Protein 2MQA (pdb70)

InterPro domains:
  IPR021001 Spidroin, C-terminal [PF11260] (257-340)
  IPR021915 Tubuliform egg casing silk strands structural domain [PF12042] (19-161)
  IPR038542 Spidroin, C-terminal domain superfamily [G3DSA:1.10.10.1350] (250-356)
  IPR043070 Spidroin, repetitive domain [G3DSA:1.10.274.60] (32-163)

Radius of gyration: 13.38 Å; Cα contacts (8 Å, |Δi|>4): 139; chains: 1; bounding box: 28×38×30 Å

Structure (mmCIF, N/CA/C/O backbone):
data_2MQA
#
_entry.id   2MQA
#
_cell.length_a   1.000
_cell.length_b   1.000
_cell.length_c   1.000
_cell.angle_alpha   90.00
_cell.angle_beta   90.00
_cell.angle_gamma   90.00
#
_symmetry.space_group_name_H-M   'P 1'
#
loop_
_atom_site.group_PDB
_atom_site.id
_atom_site.type_symbol
_atom_site.label_atom_id
_atom_site.label_alt_id
_atom_site.label_comp_id
_atom_site.label_asym_id
_atom_site.label_entity_id
_atom_site.label_seq_id
_atom_site.pdbx_PDB_ins_code
_atom_site.Cartn_x
_atom_site.Cartn_y
_atom_site.Cartn_z
_atom_site.occupancy
_atom_site.B_iso_or_equiv
_atom_site.auth_seq_id
_atom_site.auth_comp_id
_atom_site.auth_asym_id
_atom_site.auth_atom_id
_atom_site.pdbx_PDB_model_num
ATOM 1 N N . GLY A 1 17 ? -16.554 -0.995 -2.233 1.00 35.20 17 GLY A N 1
ATOM 2 C CA . GLY A 1 17 ? -15.306 -1.163 -1.510 1.00 13.03 17 GLY A CA 1
ATOM 3 C C . GLY A 1 17 ? -14.733 0.155 -1.030 1.00 21.11 17 GLY A C 1
ATOM 4 O O . GLY A 1 17 ? -13.968 0.192 -0.067 1.00 24.20 17 GLY A O 1
ATOM 8 N N . ASN A 1 18 ? -15.101 1.239 -1.703 1.00 73.25 18 ASN A N 1
ATOM 9 C CA . ASN A 1 18 ? -14.615 2.566 -1.340 1.00 53.10 18 ASN A CA 1
ATOM 10 C C . ASN A 1 18 ? -15.069 2.945 0.066 1.00 51.42 18 ASN A C 1
ATOM 11 O O . ASN A 1 18 ? -14.352 3.626 0.798 1.00 44.13 18 ASN A O 1
ATOM 22 N N . ALA A 1 19 ? -16.266 2.500 0.437 1.00 42.03 19 ALA A N 1
ATOM 23 C CA . ALA A 1 19 ? -16.813 2.790 1.756 1.00 55.50 19 ALA A CA 1
ATOM 24 C C . ALA A 1 19 ? -15.933 2.206 2.856 1.00 51.53 19 ALA A C 1
ATOM 25 O O . ALA A 1 19 ? -15.734 2.828 3.900 1.00 62.03 19 ALA A O 1
ATOM 32 N N . PHE A 1 20 ? -15.411 1.008 2.617 1.00 15.15 20 PHE A N 1
ATOM 33 C CA . PHE A 1 20 ? -14.555 0.339 3.589 1.00 54.12 20 PHE A CA 1
ATOM 34 C C . PHE A 1 20 ? -13.330 1.191 3.911 1.00 74.00 20 PHE A C 1
ATOM 35 O O . PHE A 1 20 ? -13.032 1.452 5.076 1.00 11.20 20 PHE A O 1
ATOM 52 N N . ALA A 1 21 ? -12.624 1.620 2.870 1.00 52.11 21 ALA A N 1
ATOM 53 C CA . ALA A 1 21 ? -11.433 2.444 3.041 1.00 33.43 21 ALA A CA 1
ATOM 54 C C . ALA A 1 21 ? -11.799 3.846 3.511 1.00 13.31 21 ALA A C 1
ATOM 55 O O . ALA A 1 21 ? -11.063 4.465 4.279 1.00 41.21 21 ALA A O 1
ATOM 62 N N . GLN A 1 22 ? -12.940 4.344 3.044 1.00 41.01 22 GLN A N 1
ATOM 63 C CA . GLN A 1 22 ? -13.402 5.677 3.416 1.00 65.22 22 GLN A CA 1
ATOM 64 C C . GLN A 1 22 ? -13.739 5.740 4.902 1.00 40.00 22 GLN A C 1
ATOM 65 O O . GLN A 1 22 ? -13.428 6.721 5.577 1.00 10.34 22 GLN A O 1
ATOM 79 N N . SER A 1 23 ? -14.377 4.688 5.404 1.00 1.53 23 SER A N 1
ATOM 80 C CA . SER A 1 23 ? -14.760 4.626 6.810 1.00 20.11 23 SER A CA 1
ATOM 81 C C . SER A 1 23 ? -13.528 4.629 7.710 1.00 13.42 23 SER A C 1
ATOM 82 O O . SER A 1 23 ? -13.473 5.356 8.703 1.00 41.55 23 SER A O 1
ATOM 90 N N . LEU A 1 24 ? -12.542 3.812 7.356 1.00 70.55 24 LEU A N 1
ATOM 91 C CA . LEU A 1 24 ? -11.310 3.720 8.130 1.00 3.10 24 LEU A CA 1
ATOM 92 C C . LEU A 1 24 ? -10.471 4.984 7.972 1.00 44.41 24 LEU A C 1
ATOM 93 O O . LEU A 1 24 ? -9.996 5.554 8.955 1.00 13.23 24 LEU A O 1
ATOM 109 N N . SER A 1 25 ? -10.294 5.419 6.728 1.00 2.31 25 SER A N 1
ATOM 110 C CA . SER A 1 25 ? -9.512 6.615 6.440 1.00 51.32 25 SER A CA 1
ATOM 111 C C . SER A 1 25 ? -10.138 7.844 7.092 1.00 13.12 25 SER A C 1
ATOM 112 O O . SER A 1 25 ? -9.436 8.726 7.584 1.00 42.45 25 SER A O 1
ATOM 120 N N . SER A 1 26 ? -11.467 7.894 7.091 1.00 71.11 26 SER A N 1
ATOM 121 C CA . SER A 1 26 ? -12.190 9.015 7.678 1.00 41.03 26 SER A CA 1
ATOM 122 C C . SER A 1 26 ? -11.778 9.227 9.131 1.00 30.21 26 SER A C 1
ATOM 123 O O . SER A 1 26 ? -11.602 10.358 9.580 1.00 54.01 26 SER A O 1
ATOM 131 N N . ASN A 1 27 ? -11.628 8.127 9.863 1.00 70.45 27 ASN A N 1
ATOM 132 C CA . ASN A 1 27 ? -11.237 8.189 11.266 1.00 52.25 27 ASN A CA 1
ATOM 133 C C . ASN A 1 27 ? -9.749 8.496 11.405 1.00 1.10 27 ASN A C 1
ATOM 134 O O . ASN A 1 27 ? -9.329 9.186 12.333 1.00 12.33 27 ASN A O 1
ATOM 145 N N . LEU A 1 28 ? -8.955 7.978 10.473 1.00 14.30 28 LEU A N 1
ATOM 146 C CA . LEU A 1 28 ? -7.513 8.196 10.489 1.00 34.31 28 LEU A CA 1
ATOM 147 C C . LEU A 1 28 ? -7.176 9.640 10.129 1.00 31.40 28 LEU A C 1
ATOM 148 O O . LEU A 1 28 ? -6.208 10.207 10.635 1.00 61.30 28 LEU A O 1
ATOM 164 N N . LEU A 1 29 ? -7.983 10.229 9.254 1.00 61.40 29 LEU A N 1
ATOM 165 C CA . LEU A 1 29 ? -7.773 11.607 8.826 1.00 5.24 29 LEU A CA 1
ATOM 166 C C . LEU A 1 29 ? -8.145 12.585 9.937 1.00 33.33 29 LEU A C 1
ATOM 167 O O . LEU A 1 29 ? -7.501 13.618 10.110 1.00 64.34 29 LEU A O 1
ATOM 183 N N . SER A 1 30 ? -9.189 12.248 10.688 1.00 43.52 30 SER A N 1
ATOM 184 C CA . SER A 1 30 ? -9.648 13.097 11.782 1.00 32.44 30 SER A CA 1
ATOM 185 C C . SER A 1 30 ? -8.941 12.735 13.085 1.00 75.45 30 SER A C 1
ATOM 186 O O . SER A 1 30 ? -9.224 13.306 14.137 1.00 11.51 30 SER A O 1
ATOM 194 N N . SER A 1 31 ? -8.020 11.780 13.004 1.00 21.15 31 SER A N 1
ATOM 195 C CA . SER A 1 31 ? -7.273 11.338 14.176 1.00 11.33 31 SER A CA 1
ATOM 196 C C . SER A 1 31 ? -6.699 12.529 14.937 1.00 75.21 31 SER A C 1
ATOM 197 O O . SER A 1 31 ? -6.126 13.441 14.342 1.00 52.02 31 SER A O 1
ATOM 205 N N . GLY A 1 32 ? -6.857 12.512 16.256 1.00 43.42 32 GLY A N 1
ATOM 206 C CA . GLY A 1 32 ? -6.351 13.596 17.078 1.00 40.24 32 GLY A CA 1
ATOM 207 C C . GLY A 1 32 ? -4.859 13.807 16.904 1.00 52.01 32 GLY A C 1
ATOM 208 O O . GLY A 1 32 ? -4.331 14.865 17.245 1.00 5.34 32 GLY A O 1
ATOM 212 N N . ASP A 1 33 ? -4.179 12.797 16.374 1.00 54.12 33 ASP A N 1
ATOM 213 C CA . ASP A 1 33 ? -2.739 12.876 16.155 1.00 24.22 33 ASP A CA 1
ATOM 214 C C . ASP A 1 33 ? -2.425 13.142 14.687 1.00 52.13 33 ASP A C 1
ATOM 215 O O . ASP A 1 33 ? -1.584 13.981 14.365 1.00 61.35 33 ASP A O 1
ATOM 224 N N . PHE A 1 34 ? -3.108 12.424 13.801 1.00 21.51 34 PHE A N 1
ATOM 225 C CA . PHE A 1 34 ? -2.901 12.582 12.367 1.00 71.51 34 PHE A CA 1
ATOM 226 C C . PHE A 1 34 ? -3.424 13.932 11.887 1.00 72.10 34 PHE A C 1
ATOM 227 O O . PHE A 1 34 ? -2.722 14.676 11.201 1.00 33.32 34 PHE A O 1
ATOM 244 N N . VAL A 1 35 ? -4.664 14.243 12.252 1.00 72.30 35 VAL A N 1
ATOM 245 C CA . VAL A 1 35 ? -5.285 15.503 11.860 1.00 62.13 35 VAL A CA 1
ATOM 246 C C . VAL A 1 35 ? -4.421 16.691 12.272 1.00 33.00 35 VAL A C 1
ATOM 247 O O . VAL A 1 35 ? -4.388 17.713 11.586 1.00 22.41 35 VAL A O 1
ATOM 260 N N . GLN A 1 36 ? -3.725 16.549 13.395 1.00 63.12 36 GLN A N 1
ATOM 261 C CA . GLN A 1 36 ? -2.862 17.611 13.898 1.00 73.31 36 GLN A CA 1
ATOM 262 C C . GLN A 1 36 ? -1.791 17.971 12.875 1.00 63.43 36 GLN A C 1
ATOM 263 O O . GLN A 1 36 ? -1.514 19.147 12.641 1.00 11.32 36 GLN A O 1
ATOM 277 N N . MET A 1 37 ? -1.191 16.952 12.268 1.00 1.03 37 MET A N 1
ATOM 278 C CA . MET A 1 37 ? -0.150 17.164 11.270 1.00 60.24 37 MET A CA 1
ATOM 279 C C . MET A 1 37 ? -0.742 17.712 9.975 1.00 41.32 37 MET A C 1
ATOM 280 O O . MET A 1 37 ? -0.160 18.595 9.342 1.00 31.31 37 MET A O 1
ATOM 294 N N . ILE A 1 38 ? -1.898 17.185 9.590 1.00 60.22 38 ILE A N 1
ATOM 295 C CA . ILE A 1 38 ? -2.568 17.624 8.371 1.00 62.25 38 ILE A CA 1
ATOM 296 C C . ILE A 1 38 ? -3.000 19.082 8.475 1.00 42.45 38 ILE A C 1
ATOM 297 O O . ILE A 1 38 ? -2.961 19.825 7.494 1.00 24.02 38 ILE A O 1
ATOM 313 N N . SER A 1 39 ? -3.409 19.488 9.672 1.00 13.32 39 SER A N 1
ATOM 314 C CA . SER A 1 39 ? -3.852 20.859 9.907 1.00 60.11 39 SER A CA 1
ATOM 315 C C . SER A 1 39 ? -2.667 21.762 10.232 1.00 4.31 39 SER A C 1
ATOM 316 O O . SER A 1 39 ? -2.722 22.976 10.028 1.00 33.34 39 SER A O 1
ATOM 324 N N . SER A 1 40 ? -1.595 21.163 10.739 1.00 5.23 40 SER A N 1
ATOM 325 C CA . SER A 1 40 ? -0.396 21.914 11.098 1.00 32.23 40 SER A CA 1
ATOM 326 C C . SER A 1 40 ? 0.312 22.432 9.850 1.00 25.22 40 SER A C 1
ATOM 327 O O . SER A 1 40 ? 0.885 23.522 9.855 1.00 2.32 40 SER A O 1
ATOM 335 N N . THR A 1 41 ? 0.271 21.642 8.783 1.00 41.34 41 THR A N 1
ATOM 336 C CA . THR A 1 41 ? 0.911 22.020 7.527 1.00 11.43 41 THR A CA 1
ATOM 337 C C . THR A 1 41 ? 0.385 23.359 7.025 1.00 32.12 41 THR A C 1
ATOM 338 O O . THR A 1 41 ? 1.092 24.096 6.335 1.00 3.33 41 THR A O 1
ATOM 349 N N . THR A 1 42 ? -0.859 23.671 7.373 1.00 51.33 42 THR A N 1
ATOM 350 C CA . THR A 1 42 ? -1.478 24.923 6.957 1.00 10.02 42 THR A CA 1
ATOM 351 C C . THR A 1 42 ? -1.240 25.187 5.475 1.00 52.01 42 THR A C 1
ATOM 352 O O . THR A 1 42 ? -0.751 26.251 5.095 1.00 53.15 42 THR A O 1
ATOM 363 N N . SER A 1 43 ? -1.591 24.214 4.640 1.00 2.11 43 SER A N 1
ATOM 364 C CA . SER A 1 43 ? -1.412 24.341 3.199 1.00 35.42 43 SER A CA 1
ATOM 365 C C . SER A 1 43 ? -1.907 23.091 2.478 1.00 34.12 43 SER A C 1
ATOM 366 O O . SER A 1 43 ? -1.315 22.017 2.593 1.00 41.03 43 SER A O 1
ATOM 374 N N . THR A 1 44 ? -2.999 23.238 1.733 1.00 44.01 44 THR A N 1
ATOM 375 C CA . THR A 1 44 ? -3.575 22.123 0.993 1.00 33.44 44 THR A CA 1
ATOM 376 C C . THR A 1 44 ? -2.539 21.471 0.084 1.00 15.43 44 THR A C 1
ATOM 377 O O . THR A 1 44 ? -2.560 20.259 -0.127 1.00 31.22 44 THR A O 1
ATOM 388 N N . ASP A 1 45 ? -1.635 22.283 -0.450 1.00 34.11 45 ASP A N 1
ATOM 389 C CA . ASP A 1 45 ? -0.588 21.785 -1.336 1.00 34.03 45 ASP A CA 1
ATOM 390 C C . ASP A 1 45 ? 0.284 20.756 -0.622 1.00 1.12 45 ASP A C 1
ATOM 391 O O . ASP A 1 45 ? 0.540 19.674 -1.150 1.00 5.25 45 ASP A O 1
ATOM 400 N N . GLN A 1 46 ? 0.735 21.102 0.579 1.00 71.31 46 GLN A N 1
ATOM 401 C CA . GLN A 1 46 ? 1.580 20.209 1.363 1.00 3.33 46 GLN A CA 1
ATOM 402 C C . GLN A 1 46 ? 0.772 19.035 1.909 1.00 41.44 46 GLN A C 1
ATOM 403 O O . GLN A 1 46 ? 1.314 17.960 2.159 1.00 44.13 46 GLN A O 1
ATOM 417 N N . ALA A 1 47 ? -0.527 19.251 2.089 1.00 31.01 47 ALA A N 1
ATOM 418 C CA . ALA A 1 47 ? -1.410 18.210 2.603 1.00 44.04 47 ALA A CA 1
ATOM 419 C C . ALA A 1 47 ? -1.437 17.004 1.670 1.00 53.22 47 ALA A C 1
ATOM 420 O O . ALA A 1 47 ? -1.586 15.866 2.115 1.00 42.02 47 ALA A O 1
ATOM 427 N N . VAL A 1 48 ? -1.294 17.261 0.374 1.00 43.12 48 VAL A N 1
ATOM 428 C CA . VAL A 1 48 ? -1.301 16.196 -0.622 1.00 65.14 48 VAL A CA 1
ATOM 429 C C . VAL A 1 48 ? -0.154 15.219 -0.390 1.00 75.43 48 VAL A C 1
ATOM 430 O O . VAL A 1 48 ? -0.291 14.017 -0.623 1.00 12.42 48 VAL A O 1
ATOM 443 N N . SER A 1 49 ? 0.979 15.743 0.066 1.00 21.14 49 SER A N 1
ATOM 444 C CA . SER A 1 49 ? 2.152 14.917 0.326 1.00 2.32 49 SER A CA 1
ATOM 445 C C . SER A 1 49 ? 1.847 13.853 1.376 1.00 35.40 49 SER A C 1
ATOM 446 O O . SER A 1 49 ? 2.243 12.695 1.237 1.00 13.15 49 SER A O 1
ATOM 454 N N . VAL A 1 50 ? 1.138 14.254 2.427 1.00 23.32 50 VAL A N 1
ATOM 455 C CA . VAL A 1 50 ? 0.778 13.336 3.501 1.00 3.11 50 VAL A CA 1
ATOM 456 C C . VAL A 1 50 ? -0.190 12.266 3.008 1.00 73.04 50 VAL A C 1
ATOM 457 O O . VAL A 1 50 ? 0.025 11.074 3.223 1.00 12.04 50 VAL A O 1
ATOM 470 N N . ALA A 1 51 ? -1.255 12.701 2.344 1.00 14.32 51 ALA A N 1
ATOM 471 C CA . ALA A 1 51 ? -2.256 11.781 1.817 1.00 2.35 51 ALA A CA 1
ATOM 472 C C . ALA A 1 51 ? -1.629 10.785 0.847 1.00 1.34 51 ALA A C 1
ATOM 473 O O . ALA A 1 51 ? -1.989 9.607 0.832 1.00 43.44 51 ALA A O 1
ATOM 480 N N . THR A 1 52 ? -0.689 11.264 0.039 1.00 14.52 52 THR A N 1
ATOM 481 C CA . THR A 1 52 ? -0.013 10.418 -0.936 1.00 14.43 52 THR A CA 1
ATOM 482 C C . THR A 1 52 ? 0.967 9.470 -0.253 1.00 51.32 52 THR A C 1
ATOM 483 O O . THR A 1 52 ? 1.230 8.373 -0.748 1.00 3.52 52 THR A O 1
ATOM 494 N N . SER A 1 53 ? 1.504 9.899 0.884 1.00 63.32 53 SER A N 1
ATOM 495 C CA . SER A 1 53 ? 2.457 9.090 1.633 1.00 31.50 53 SER A CA 1
ATOM 496 C C . SER A 1 53 ? 1.770 7.881 2.261 1.00 33.32 53 SER A C 1
ATOM 497 O O . SER A 1 53 ? 2.273 6.760 2.192 1.00 71.41 53 SER A O 1
ATOM 505 N N . VAL A 1 54 ? 0.615 8.117 2.874 1.00 0.30 54 VAL A N 1
ATOM 506 C CA . VAL A 1 54 ? -0.145 7.050 3.513 1.00 42.40 54 VAL A CA 1
ATOM 507 C C . VAL A 1 54 ? -0.720 6.089 2.480 1.00 74.01 54 VAL A C 1
ATOM 508 O O . VAL A 1 54 ? -0.800 4.882 2.713 1.00 43.52 54 VAL A O 1
ATOM 521 N N . ALA A 1 55 ? -1.120 6.631 1.333 1.00 23.12 55 ALA A N 1
ATOM 522 C CA . ALA A 1 55 ? -1.685 5.821 0.262 1.00 14.21 55 ALA A CA 1
ATOM 523 C C . ALA A 1 55 ? -0.642 4.873 -0.318 1.00 63.35 55 ALA A C 1
ATOM 524 O O . ALA A 1 55 ? -0.962 3.751 -0.712 1.00 21.53 55 ALA A O 1
ATOM 531 N N . GLN A 1 56 ? 0.604 5.331 -0.369 1.00 32.52 56 GLN A N 1
ATOM 532 C CA . GLN A 1 56 ? 1.693 4.522 -0.904 1.00 2.11 56 GLN A CA 1
ATOM 533 C C . GLN A 1 56 ? 1.862 3.235 -0.101 1.00 53.22 56 GLN A C 1
ATOM 534 O O . GLN A 1 56 ? 2.112 2.170 -0.664 1.00 12.31 56 GLN A O 1
ATOM 548 N N . ASN A 1 57 ? 1.720 3.343 1.216 1.00 41.34 57 ASN A N 1
ATOM 549 C CA . ASN A 1 57 ? 1.856 2.189 2.096 1.00 63.24 57 ASN A CA 1
ATOM 550 C C . ASN A 1 57 ? 0.784 1.146 1.797 1.00 75.34 57 ASN A C 1
ATOM 551 O O . ASN A 1 57 ? 1.068 -0.049 1.727 1.00 10.14 57 ASN A O 1
ATOM 562 N N . VAL A 1 58 ? -0.449 1.609 1.619 1.00 21.14 58 VAL A N 1
ATOM 563 C CA . VAL A 1 58 ? -1.565 0.716 1.325 1.00 41.52 58 VAL A CA 1
ATOM 564 C C . VAL A 1 58 ? -1.396 0.056 -0.039 1.00 2.34 58 VAL A C 1
ATOM 565 O O . VAL A 1 58 ? -1.586 -1.150 -0.183 1.00 40.32 58 VAL A O 1
ATOM 578 N N . GLY A 1 59 ? -1.037 0.857 -1.037 1.00 71.52 59 GLY A N 1
ATOM 579 C CA . GLY A 1 59 ? -0.847 0.333 -2.378 1.00 25.45 59 GLY A CA 1
ATOM 580 C C . GLY A 1 59 ? 0.364 -0.574 -2.479 1.00 44.33 59 GLY A C 1
ATOM 581 O O . GLY A 1 59 ? 0.372 -1.527 -3.257 1.00 52.35 59 GLY A O 1
ATOM 585 N N . ASN A 1 60 ? 1.393 -0.275 -1.692 1.00 12.20 60 ASN A N 1
ATOM 586 C CA . ASN A 1 60 ? 2.617 -1.068 -1.698 1.00 54.13 60 ASN A CA 1
ATOM 587 C C . ASN A 1 60 ? 2.330 -2.515 -1.309 1.00 54.32 60 ASN A C 1
ATOM 588 O O . ASN A 1 60 ? 2.923 -3.444 -1.854 1.00 41.35 60 ASN A O 1
ATOM 599 N N . GLN A 1 61 ? 1.415 -2.696 -0.361 1.00 74.15 61 GLN A N 1
ATOM 600 C CA . GLN A 1 61 ? 1.049 -4.030 0.101 1.00 61.11 61 GLN A CA 1
ATOM 601 C C . GLN A 1 61 ? 0.387 -4.830 -1.014 1.00 34.41 61 GLN A C 1
ATOM 602 O O . GLN A 1 61 ? 0.449 -6.060 -1.031 1.00 73.53 61 GLN A O 1
ATOM 616 N N . LEU A 1 62 ? -0.249 -4.126 -1.944 1.00 63.43 62 LEU A N 1
ATOM 617 C CA . LEU A 1 62 ? -0.924 -4.770 -3.064 1.00 60.42 62 LEU A CA 1
ATOM 618 C C . LEU A 1 62 ? 0.027 -4.952 -4.243 1.00 73.32 62 LEU A C 1
ATOM 619 O O . LEU A 1 62 ? -0.172 -5.826 -5.086 1.00 35.51 62 LEU A O 1
ATOM 635 N N . GLY A 1 63 ? 1.063 -4.120 -4.293 1.00 23.52 63 GLY A N 1
ATOM 636 C CA . GLY A 1 63 ? 2.032 -4.207 -5.371 1.00 31.12 63 GLY A CA 1
ATOM 637 C C . GLY A 1 63 ? 1.773 -3.192 -6.466 1.00 34.21 63 GLY A C 1
ATOM 638 O O . GLY A 1 63 ? 2.200 -2.042 -6.372 1.00 52.42 63 GLY A O 1
ATOM 642 N N . LEU A 1 64 ? 1.072 -3.619 -7.511 1.00 72.20 64 LEU A N 1
ATOM 643 C CA . LEU A 1 64 ? 0.756 -2.739 -8.631 1.00 64.12 64 LEU A CA 1
ATOM 644 C C . LEU A 1 64 ? 2.028 -2.280 -9.339 1.00 4.42 64 LEU A C 1
ATOM 645 O O . LEU A 1 64 ? 3.125 -2.379 -8.789 1.00 1.23 64 LEU A O 1
ATOM 661 N N . ASP A 1 65 ? 1.873 -1.776 -10.557 1.00 42.03 65 ASP A N 1
ATOM 662 C CA . ASP A 1 65 ? 3.007 -1.297 -11.337 1.00 70.03 65 ASP A CA 1
ATOM 663 C C . ASP A 1 65 ? 3.527 0.028 -10.786 1.00 34.15 65 ASP A C 1
ATOM 664 O O . ASP A 1 65 ? 2.759 0.843 -10.277 1.00 55.10 65 ASP A O 1
ATOM 673 N N . ALA A 1 66 ? 4.836 0.234 -10.889 1.00 53.25 66 ALA A N 1
ATOM 674 C CA . ALA A 1 66 ? 5.457 1.459 -10.402 1.00 35.01 66 ALA A CA 1
ATOM 675 C C . ALA A 1 66 ? 4.952 2.674 -11.174 1.00 1.34 66 ALA A C 1
ATOM 676 O O . ALA A 1 66 ? 4.589 3.689 -10.580 1.00 71.15 66 ALA A O 1
ATOM 683 N N . ASN A 1 67 ? 4.931 2.564 -12.498 1.00 22.43 67 ASN A N 1
ATOM 684 C CA . ASN A 1 67 ? 4.472 3.654 -13.348 1.00 70.34 67 ASN A CA 1
ATOM 685 C C . ASN A 1 67 ? 2.979 3.902 -13.158 1.00 41.33 67 ASN A C 1
ATOM 686 O O . ASN A 1 67 ? 2.536 5.046 -13.067 1.00 3.35 67 ASN A O 1
ATOM 697 N N . ALA A 1 68 ? 2.208 2.820 -13.099 1.00 10.42 68 ALA A N 1
ATOM 698 C CA . ALA A 1 68 ? 0.766 2.920 -12.915 1.00 75.32 68 ALA A CA 1
ATOM 699 C C . ALA A 1 68 ? 0.424 3.491 -11.543 1.00 41.41 68 ALA A C 1
ATOM 700 O O . ALA A 1 68 ? -0.505 4.286 -11.406 1.00 32.12 68 ALA A O 1
ATOM 707 N N . MET A 1 69 ? 1.182 3.081 -10.532 1.00 14.13 69 MET A N 1
ATOM 708 C CA . MET A 1 69 ? 0.958 3.553 -9.169 1.00 72.01 69 MET A CA 1
ATOM 709 C C . MET A 1 69 ? 1.031 5.075 -9.103 1.00 21.41 69 MET A C 1
ATOM 710 O O . MET A 1 69 ? 0.266 5.711 -8.380 1.00 33.22 69 MET A O 1
ATOM 724 N N . ASN A 1 70 ? 1.955 5.653 -9.864 1.00 44.35 70 ASN A N 1
ATOM 725 C CA . ASN A 1 70 ? 2.128 7.101 -9.890 1.00 15.21 70 ASN A CA 1
ATOM 726 C C . ASN A 1 70 ? 0.848 7.793 -10.348 1.00 35.35 70 ASN A C 1
ATOM 727 O O . ASN A 1 70 ? 0.400 8.761 -9.736 1.00 43.31 70 ASN A O 1
ATOM 738 N N . SER A 1 71 ? 0.264 7.288 -11.432 1.00 11.25 71 SER A N 1
ATOM 739 C CA . SER A 1 71 ? -0.963 7.859 -11.974 1.00 71.01 71 SER A CA 1
ATOM 740 C C . SER A 1 71 ? -2.142 7.597 -11.043 1.00 21.24 71 SER A C 1
ATOM 741 O O . SER A 1 71 ? -3.027 8.441 -10.890 1.00 25.43 71 SER A O 1
ATOM 749 N N . LEU A 1 72 ? -2.150 6.422 -10.423 1.00 1.12 72 LEU A N 1
ATOM 750 C CA . LEU A 1 72 ? -3.220 6.047 -9.506 1.00 53.23 72 LEU A CA 1
ATOM 751 C C . LEU A 1 72 ? -3.216 6.940 -8.270 1.00 14.03 72 LEU A C 1
ATOM 752 O O . LEU A 1 72 ? -4.258 7.449 -7.855 1.00 20.22 72 LEU A O 1
ATOM 768 N N . LEU A 1 73 ? -2.037 7.128 -7.687 1.00 31.35 73 LEU A N 1
ATOM 769 C CA . LEU A 1 73 ? -1.896 7.961 -6.498 1.00 31.21 73 LEU A CA 1
ATOM 770 C C . LEU A 1 73 ? -2.158 9.428 -6.827 1.00 31.04 73 LEU A C 1
ATOM 771 O O . LEU A 1 73 ? -2.464 10.228 -5.944 1.00 33.43 73 LEU A O 1
ATOM 787 N N . GLY A 1 74 ? -2.037 9.773 -8.106 1.00 0.40 74 GLY A N 1
ATOM 788 C CA . GLY A 1 74 ? -2.267 11.142 -8.529 1.00 23.43 74 GLY A CA 1
ATOM 789 C C . GLY A 1 74 ? -3.736 11.511 -8.525 1.00 14.10 74 GLY A C 1
ATOM 790 O O . GLY A 1 74 ? -4.088 12.688 -8.607 1.00 21.43 74 GLY A O 1
ATOM 794 N N . ALA A 1 75 ? -4.597 10.504 -8.433 1.00 13.41 75 ALA A N 1
ATOM 795 C CA . ALA A 1 75 ? -6.038 10.729 -8.418 1.00 75.30 75 ALA A CA 1
ATOM 796 C C . ALA A 1 75 ? -6.445 11.610 -7.242 1.00 30.24 75 ALA A C 1
ATOM 797 O O . ALA A 1 75 ? -7.129 12.618 -7.416 1.00 14.33 75 ALA A O 1
ATOM 804 N N . VAL A 1 76 ? -6.018 11.222 -6.044 1.00 0.41 76 VAL A N 1
ATOM 805 C CA . VAL A 1 76 ? -6.339 11.977 -4.838 1.00 52.05 76 VAL A CA 1
ATOM 806 C C . VAL A 1 76 ? -5.630 13.328 -4.830 1.00 33.45 76 VAL A C 1
ATOM 807 O O . VAL A 1 76 ? -6.183 14.328 -4.376 1.00 2.42 76 VAL A O 1
ATOM 820 N N . SER A 1 77 ? -4.402 13.347 -5.339 1.00 71.01 77 SER A N 1
ATOM 821 C CA . SER A 1 77 ? -3.614 14.574 -5.388 1.00 34.44 77 SER A CA 1
ATOM 822 C C . SER A 1 77 ? -4.387 15.688 -6.088 1.00 63.41 77 SER A C 1
ATOM 823 O O . SER A 1 77 ? -4.325 16.849 -5.688 1.00 1.54 77 SER A O 1
ATOM 831 N N . GLY A 1 78 ? -5.117 15.323 -7.139 1.00 63.53 78 GLY A N 1
ATOM 832 C CA . GLY A 1 78 ? -5.891 16.301 -7.880 1.00 20.44 78 GLY A CA 1
ATOM 833 C C . GLY A 1 78 ? -7.259 16.537 -7.272 1.00 2.55 78 GLY A C 1
ATOM 834 O O . GLY A 1 78 ? -7.830 17.620 -7.411 1.00 33.33 78 GLY A O 1
ATOM 838 N N . TYR A 1 79 ? -7.790 15.524 -6.597 1.00 25.52 79 TYR A N 1
ATOM 839 C CA . TYR A 1 79 ? -9.101 15.624 -5.968 1.00 74.05 79 TYR A CA 1
ATOM 840 C C . TYR A 1 79 ? -9.054 16.546 -4.754 1.00 52.35 79 TYR A C 1
ATOM 841 O O . TYR A 1 79 ? -9.954 17.361 -4.544 1.00 32.30 79 TYR A O 1
ATOM 859 N N . VAL A 1 80 ? -7.998 16.414 -3.959 1.00 10.23 80 VAL A N 1
ATOM 860 C CA . VAL A 1 80 ? -7.831 17.237 -2.767 1.00 44.03 80 VAL A CA 1
ATOM 861 C C . VAL A 1 80 ? -7.706 18.712 -3.130 1.00 1.41 80 VAL A C 1
ATOM 862 O O . VAL A 1 80 ? -8.200 19.583 -2.412 1.00 13.34 80 VAL A O 1
ATOM 875 N N . SER A 1 81 ? -7.043 18.987 -4.248 1.00 32.23 81 SER A N 1
ATOM 876 C CA . SER A 1 81 ? -6.850 20.358 -4.705 1.00 74.24 81 SER A CA 1
ATOM 877 C C . SER A 1 81 ? -8.182 21.100 -4.774 1.00 42.13 81 SER A C 1
ATOM 878 O O . SER A 1 81 ? -8.248 22.306 -4.530 1.00 24.32 81 SER A O 1
ATOM 886 N N . THR A 1 82 ? -9.241 20.371 -5.109 1.00 12.33 82 THR A N 1
ATOM 887 C CA . THR A 1 82 ? -10.571 20.959 -5.211 1.00 12.33 82 THR A CA 1
ATOM 888 C C . THR A 1 82 ? -11.176 21.194 -3.832 1.00 13.12 82 THR A C 1
ATOM 889 O O . THR A 1 82 ? -11.943 22.137 -3.632 1.00 31.01 82 THR A O 1
ATOM 900 N N . LEU A 1 83 ? -10.828 20.332 -2.883 1.00 41.02 83 LEU A N 1
ATOM 901 C CA . LEU A 1 83 ? -11.336 20.447 -1.521 1.00 10.03 83 LEU A CA 1
ATOM 902 C C . LEU A 1 83 ? -10.209 20.764 -0.543 1.00 42.14 83 LEU A C 1
ATOM 903 O O . LEU A 1 83 ? -10.100 20.151 0.517 1.00 22.22 83 LEU A O 1
ATOM 919 N N . GLY A 1 84 ? -9.371 21.732 -0.908 1.00 65.43 84 GLY A N 1
ATOM 920 C CA . GLY A 1 84 ? -8.264 22.116 -0.052 1.00 51.31 84 GLY A CA 1
ATOM 921 C C . GLY A 1 84 ? -8.651 23.185 0.950 1.00 4.22 84 GLY A C 1
ATOM 922 O O . GLY A 1 84 ? -8.017 23.323 1.995 1.00 3.22 84 GLY A O 1
ATOM 926 N N . ASN A 1 85 ? -9.694 23.943 0.630 1.00 44.52 85 ASN A N 1
ATOM 927 C CA . ASN A 1 85 ? -10.163 25.008 1.511 1.00 40.22 85 ASN A CA 1
ATOM 928 C C . ASN A 1 85 ? -10.879 24.432 2.728 1.00 30.12 85 ASN A C 1
ATOM 929 O O . ASN A 1 85 ? -10.929 25.058 3.786 1.00 72.11 85 ASN A O 1
ATOM 940 N N . ALA A 1 86 ? -11.431 23.233 2.570 1.00 54.13 86 ALA A N 1
ATOM 941 C CA . ALA A 1 86 ? -12.142 22.570 3.656 1.00 53.22 86 ALA A CA 1
ATOM 942 C C . ALA A 1 86 ? -11.626 21.151 3.864 1.00 42.31 86 ALA A C 1
ATOM 943 O O . ALA A 1 86 ? -12.270 20.180 3.464 1.00 52.35 86 ALA A O 1
ATOM 950 N N . ILE A 1 87 ? -10.461 21.036 4.494 1.00 54.51 87 ILE A N 1
ATOM 951 C CA . ILE A 1 87 ? -9.859 19.735 4.755 1.00 54.12 87 ILE A CA 1
ATOM 952 C C . ILE A 1 87 ? -10.196 19.247 6.160 1.00 34.23 87 ILE A C 1
ATOM 953 O O . ILE A 1 87 ? -10.010 18.073 6.481 1.00 73.31 87 ILE A O 1
ATOM 969 N N . SER A 1 88 ? -10.693 20.154 6.994 1.00 73.24 88 SER A N 1
ATOM 970 C CA . SER A 1 88 ? -11.055 19.816 8.366 1.00 62.14 88 SER A CA 1
ATOM 971 C C . SER A 1 88 ? -12.009 18.628 8.398 1.00 14.31 88 SER A C 1
ATOM 972 O O . SER A 1 88 ? -12.065 17.889 9.381 1.00 35.13 88 SER A O 1
ATOM 980 N N . ASP A 1 89 ? -12.762 18.452 7.317 1.00 22.13 89 ASP A N 1
ATOM 981 C CA . ASP A 1 89 ? -13.716 17.354 7.221 1.00 60.21 89 ASP A CA 1
ATOM 982 C C . ASP A 1 89 ? -13.013 16.055 6.835 1.00 13.13 89 ASP A C 1
ATOM 983 O O . ASP A 1 89 ? -12.633 15.862 5.681 1.00 12.35 89 ASP A O 1
ATOM 992 N N . ALA A 1 90 ? -12.842 15.170 7.811 1.00 21.30 90 ALA A N 1
ATOM 993 C CA . ALA A 1 90 ? -12.186 13.890 7.573 1.00 3.13 90 ALA A CA 1
ATOM 994 C C . ALA A 1 90 ? -12.923 13.081 6.511 1.00 53.51 90 ALA A C 1
ATOM 995 O O . ALA A 1 90 ? -12.303 12.414 5.684 1.00 2.41 90 ALA A O 1
ATOM 1002 N N . SER A 1 91 ? -14.251 13.149 6.538 1.00 23.34 91 SER A N 1
ATOM 1003 C CA . SER A 1 91 ? -15.074 12.420 5.580 1.00 62.33 91 SER A CA 1
ATOM 1004 C C . SER A 1 91 ? -14.837 12.932 4.163 1.00 42.24 91 SER A C 1
ATOM 1005 O O . SER A 1 91 ? -14.711 12.150 3.221 1.00 34.45 91 SER A O 1
ATOM 1013 N N . ALA A 1 92 ? -14.777 14.251 4.018 1.00 53.53 92 ALA A N 1
ATOM 1014 C CA . ALA A 1 92 ? -14.554 14.870 2.717 1.00 5.22 92 ALA A CA 1
ATOM 1015 C C . ALA A 1 92 ? -13.120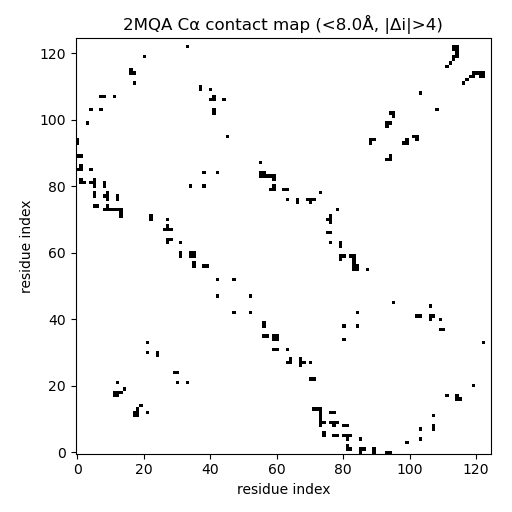 14.655 2.246 1.00 20.45 92 ALA A C 1
ATOM 1016 O O . ALA A 1 92 ? -12.883 14.266 1.102 1.00 11.30 92 ALA A O 1
ATOM 1023 N N . TYR A 1 93 ? -12.166 14.908 3.134 1.00 24.21 93 TYR A N 1
ATOM 1024 C CA . TYR A 1 93 ? -10.754 14.746 2.810 1.00 72.20 93 TYR A CA 1
ATOM 1025 C C . TYR A 1 93 ? -10.429 13.285 2.509 1.00 15.14 93 TYR A C 1
ATOM 1026 O O . TYR A 1 93 ? -9.804 12.972 1.497 1.00 1.13 93 TYR A O 1
ATOM 1044 N N . ALA A 1 94 ? -10.861 12.396 3.398 1.00 31.10 94 ALA A N 1
ATOM 1045 C CA . ALA A 1 94 ? -10.620 10.968 3.227 1.00 11.34 94 ALA A CA 1
ATOM 1046 C C . ALA A 1 94 ? -11.396 10.417 2.036 1.00 15.33 94 ALA A C 1
ATOM 1047 O O . ALA A 1 94 ? -10.998 9.424 1.430 1.00 0.44 94 ALA A O 1
ATOM 1054 N N . ASN A 1 95 ? -12.507 11.068 1.708 1.00 53.40 95 ASN A N 1
ATOM 1055 C CA . ASN A 1 95 ? -13.342 10.644 0.589 1.00 23.31 95 ASN A CA 1
ATOM 1056 C C . ASN A 1 95 ? -12.519 10.534 -0.691 1.00 11.13 95 ASN A C 1
ATOM 1057 O O . ASN A 1 95 ? -12.638 9.562 -1.436 1.00 73.33 95 ASN A O 1
ATOM 1068 N N . ALA A 1 96 ? -11.684 11.538 -0.939 1.00 53.35 96 ALA A N 1
ATOM 1069 C CA . ALA A 1 96 ? -10.841 11.553 -2.128 1.00 0.13 96 ALA A CA 1
ATOM 1070 C C . ALA A 1 96 ? -9.740 10.503 -2.033 1.00 3.32 96 ALA A C 1
ATOM 1071 O O . ALA A 1 96 ? -9.514 9.740 -2.973 1.00 1.23 96 ALA A O 1
ATOM 1078 N N . ILE A 1 97 ? -9.056 10.469 -0.893 1.00 34.44 97 ILE A N 1
ATOM 1079 C CA . ILE A 1 97 ? -7.980 9.512 -0.676 1.00 74.50 97 ILE A CA 1
ATOM 1080 C C . ILE A 1 97 ? -8.475 8.079 -0.845 1.00 74.22 97 ILE A C 1
ATOM 1081 O O . ILE A 1 97 ? -7.869 7.282 -1.562 1.00 52.31 97 ILE A O 1
ATOM 1097 N N . SER A 1 98 ? -9.582 7.760 -0.183 1.00 65.20 98 SER A N 1
ATOM 1098 C CA . SER A 1 98 ? -10.157 6.422 -0.257 1.00 15.13 98 SER A CA 1
ATOM 1099 C C . SER A 1 98 ? -10.689 6.138 -1.659 1.00 62.32 98 SER A C 1
ATOM 1100 O O . SER A 1 98 ? -10.605 5.010 -2.149 1.00 50.33 98 SER A O 1
ATOM 1108 N N . SER A 1 99 ? -11.233 7.167 -2.300 1.00 61.32 99 SER A N 1
ATOM 1109 C CA . SER A 1 99 ? -11.780 7.027 -3.645 1.00 40.32 99 SER A CA 1
ATOM 1110 C C . SER A 1 99 ? -10.671 6.771 -4.659 1.00 43.40 99 SER A C 1
ATOM 1111 O O . SER A 1 99 ? -10.857 6.033 -5.626 1.00 63.22 99 SER A O 1
ATOM 1119 N N . ALA A 1 100 ? -9.515 7.386 -4.431 1.00 54.21 100 ALA A N 1
ATOM 1120 C CA . ALA A 1 100 ? -8.374 7.225 -5.323 1.00 52.31 100 ALA A CA 1
ATOM 1121 C C . ALA A 1 100 ? -7.822 5.806 -5.257 1.00 23.13 100 ALA A C 1
ATOM 1122 O O . ALA A 1 100 ? -7.751 5.108 -6.270 1.00 42.44 100 ALA A O 1
ATOM 1129 N N . ILE A 1 101 ? -7.433 5.383 -4.059 1.00 31.32 101 ILE A N 1
ATOM 1130 C CA . ILE A 1 101 ? -6.888 4.044 -3.862 1.00 1.41 101 ILE A CA 1
ATOM 1131 C C . ILE A 1 101 ? -7.963 2.979 -4.052 1.00 3.40 101 ILE A C 1
ATOM 1132 O O . ILE A 1 101 ? -7.703 1.913 -4.607 1.00 53.14 101 ILE A O 1
ATOM 1148 N N . GLY A 1 102 ? -9.172 3.277 -3.585 1.00 70.15 102 GLY A N 1
ATOM 1149 C CA . GLY A 1 102 ? -10.270 2.337 -3.714 1.00 1.21 102 GLY A CA 1
ATOM 1150 C C . GLY A 1 102 ? -10.569 1.991 -5.158 1.00 74.23 102 GLY A C 1
ATOM 1151 O O . GLY A 1 102 ? -11.029 0.889 -5.458 1.00 3.51 102 GLY A O 1
ATOM 1155 N N . ASN A 1 103 ? -10.311 2.934 -6.058 1.00 51.00 103 ASN A N 1
ATOM 1156 C CA . ASN A 1 103 ? -10.559 2.724 -7.480 1.00 21.21 103 ASN A CA 1
ATOM 1157 C C . ASN A 1 103 ? -9.690 1.593 -8.022 1.00 52.12 103 ASN A C 1
ATOM 1158 O O . ASN A 1 103 ? -10.189 0.665 -8.659 1.00 63.01 103 ASN A O 1
ATOM 1169 N N . VAL A 1 104 ? -8.390 1.676 -7.763 1.00 41.33 104 VAL A N 1
ATOM 1170 C CA . VAL A 1 104 ? -7.453 0.660 -8.224 1.00 25.22 104 VAL A CA 1
ATOM 1171 C C . VAL A 1 104 ? -7.624 -0.639 -7.443 1.00 60.14 104 VAL A C 1
ATOM 1172 O O . VAL A 1 104 ? -7.489 -1.732 -7.996 1.00 45.15 104 VAL A O 1
ATOM 1185 N N . LEU A 1 105 ? -7.922 -0.514 -6.155 1.00 42.45 105 LEU A N 1
ATOM 1186 C CA . LEU A 1 105 ? -8.112 -1.678 -5.297 1.00 54.43 105 LEU A CA 1
ATOM 1187 C C . LEU A 1 105 ? -9.358 -2.458 -5.706 1.00 44.34 105 LEU A C 1
ATOM 1188 O O . LEU A 1 105 ? -9.350 -3.688 -5.738 1.00 65.22 105 LEU A O 1
ATOM 1204 N N . ALA A 1 106 ? -10.427 -1.734 -6.022 1.00 71.21 106 ALA A N 1
ATOM 1205 C CA . ALA A 1 106 ? -11.678 -2.358 -6.434 1.00 52.44 106 ALA A CA 1
ATOM 1206 C C . ALA A 1 106 ? -11.508 -3.108 -7.751 1.00 30.13 106 ALA A C 1
ATOM 1207 O O . ALA A 1 106 ? -12.103 -4.167 -7.952 1.00 22.41 106 ALA A O 1
ATOM 1214 N N . ASN A 1 107 ? -10.695 -2.553 -8.643 1.00 74.23 107 ASN A N 1
ATOM 1215 C CA . ASN A 1 107 ? -10.450 -3.171 -9.942 1.00 2.20 107 ASN A CA 1
ATOM 1216 C C . ASN A 1 107 ? -9.805 -4.543 -9.779 1.00 3.45 107 ASN A C 1
ATOM 1217 O O . ASN A 1 107 ? -9.938 -5.411 -10.641 1.00 12.43 107 ASN A O 1
ATOM 1228 N N . SER A 1 108 ? -9.103 -4.732 -8.664 1.00 15.03 108 SER A N 1
ATOM 1229 C CA . SER A 1 108 ? -8.434 -5.998 -8.388 1.00 12.31 108 SER A CA 1
ATOM 1230 C C . SER A 1 108 ? -9.427 -7.037 -7.874 1.00 45.53 108 SER A C 1
ATOM 1231 O O . SER A 1 108 ? -9.123 -8.228 -7.820 1.00 11.51 108 SER A O 1
ATOM 1239 N N . GLY A 1 109 ? -10.615 -6.574 -7.498 1.00 22.15 109 GLY A N 1
ATOM 1240 C CA . GLY A 1 109 ? -11.634 -7.476 -6.991 1.00 53.32 109 GLY A CA 1
ATOM 1241 C C . GLY A 1 109 ? -11.936 -7.244 -5.524 1.00 32.11 109 GLY A C 1
ATOM 1242 O O . GLY A 1 109 ? -12.576 -6.256 -5.163 1.00 3.14 109 GLY A O 1
ATOM 1246 N N . SER A 1 110 ? -11.477 -8.159 -4.676 1.00 22.42 110 SER A N 1
ATOM 1247 C CA . SER A 1 110 ? -11.706 -8.054 -3.240 1.00 11.31 110 SER A CA 1
ATOM 1248 C C . SER A 1 110 ? -10.419 -7.680 -2.510 1.00 34.40 110 SER A C 1
ATOM 1249 O O . SER A 1 110 ? -9.378 -8.307 -2.705 1.00 74.21 110 SER A O 1
ATOM 1257 N N . ILE A 1 111 ? -10.500 -6.654 -1.669 1.00 75.00 111 ILE A N 1
ATOM 1258 C CA . ILE A 1 111 ? -9.343 -6.198 -0.909 1.00 4.11 111 ILE A CA 1
ATOM 1259 C C . ILE A 1 111 ? -8.696 -7.349 -0.147 1.00 34.32 111 ILE A C 1
ATOM 1260 O O . ILE A 1 111 ? -9.384 -8.173 0.454 1.00 14.11 111 ILE A O 1
ATOM 1276 N N . SER A 1 112 ? -7.368 -7.398 -0.177 1.00 14.10 112 SER A N 1
ATOM 1277 C CA . SER A 1 112 ? -6.628 -8.450 0.511 1.00 62.24 112 SER A CA 1
ATOM 1278 C C . SER A 1 112 ? -6.955 -9.819 -0.080 1.00 0.41 112 SER A C 1
ATOM 1279 O O . SER A 1 112 ? -7.831 -9.943 -0.934 1.00 65.55 112 SER A O 1
ATOM 1287 N N . GLU A 1 113 ? -6.245 -10.841 0.384 1.00 25.05 113 GLU A N 1
ATOM 1288 C CA . GLU A 1 113 ? -6.458 -12.201 -0.097 1.00 13.43 113 GLU A CA 1
ATOM 1289 C C . GLU A 1 113 ? -7.934 -12.583 -0.006 1.00 24.14 113 GLU A C 1
ATOM 1290 O O . GLU A 1 113 ? -8.494 -13.163 -0.937 1.00 40.53 113 GLU A O 1
ATOM 1302 N N . SER A 1 114 ? -8.555 -12.258 1.123 1.00 73.14 114 SER A N 1
ATOM 1303 C CA . SER A 1 114 ? -9.962 -12.572 1.339 1.00 74.22 114 SER A CA 1
ATOM 1304 C C . SER A 1 114 ? -10.428 -12.071 2.702 1.00 43.43 114 SER A C 1
ATOM 1305 O O . SER A 1 114 ? -10.928 -12.841 3.523 1.00 23.22 114 SER A O 1
ATOM 1313 N N . THR A 1 115 ? -10.261 -10.773 2.939 1.00 32.52 115 THR A N 1
ATOM 1314 C CA . THR A 1 115 ? -10.662 -10.169 4.202 1.00 43.24 115 THR A CA 1
ATOM 1315 C C . THR A 1 115 ? -10.414 -8.665 4.194 1.00 1.21 115 THR A C 1
ATOM 1316 O O . THR A 1 115 ? -9.299 -8.210 3.942 1.00 24.44 115 THR A O 1
ATOM 1327 N N . ALA A 1 116 ? -11.462 -7.896 4.473 1.00 12.14 116 ALA A N 1
ATOM 1328 C CA . ALA A 1 116 ? -11.356 -6.443 4.501 1.00 15.51 116 ALA A CA 1
ATOM 1329 C C . ALA A 1 116 ? -11.058 -5.940 5.909 1.00 15.31 116 ALA A C 1
ATOM 1330 O O . ALA A 1 116 ? -11.664 -4.974 6.376 1.00 64.43 116 ALA A O 1
ATOM 1337 N N . SER A 1 117 ? -10.124 -6.603 6.584 1.00 53.13 117 SER A N 1
ATOM 1338 C CA . SER A 1 117 ? -9.749 -6.225 7.941 1.00 12.42 117 SER A CA 1
ATOM 1339 C C . SER A 1 117 ? -8.231 -6.207 8.101 1.00 53.22 117 SER A C 1
ATOM 1340 O O . SER A 1 117 ? -7.665 -5.259 8.646 1.00 14.14 117 SER A O 1
ATOM 1348 N N . SER A 1 118 ? -7.580 -7.261 7.622 1.00 61.03 118 SER A N 1
ATOM 1349 C CA . SER A 1 118 ? -6.128 -7.369 7.713 1.00 22.11 118 SER A CA 1
ATOM 1350 C C . SER A 1 118 ? -5.450 -6.262 6.912 1.00 3.12 118 SER A C 1
ATOM 1351 O O . SER A 1 118 ? -4.528 -5.605 7.398 1.00 13.13 118 SER A O 1
ATOM 1359 N N . ALA A 1 119 ? -5.910 -6.063 5.682 1.00 13.54 119 ALA A N 1
ATOM 1360 C CA . ALA A 1 119 ? -5.350 -5.036 4.813 1.00 10.41 119 ALA A CA 1
ATOM 1361 C C . ALA A 1 119 ? -5.484 -3.653 5.443 1.00 63.13 119 ALA A C 1
ATOM 1362 O O . ALA A 1 119 ? -4.519 -2.891 5.501 1.00 22.23 119 ALA A O 1
ATOM 1369 N N . ALA A 1 120 ? -6.686 -3.334 5.912 1.00 41.30 120 ALA A N 1
ATOM 1370 C CA . ALA A 1 120 ? -6.944 -2.044 6.538 1.00 42.12 120 ALA A CA 1
ATOM 1371 C C . ALA A 1 120 ? -6.164 -1.897 7.840 1.00 62.20 120 ALA A C 1
ATOM 1372 O O . ALA A 1 120 ? -5.595 -0.842 8.119 1.00 33.14 120 ALA A O 1
ATOM 1379 N N . SER A 1 121 ? -6.140 -2.964 8.632 1.00 11.33 121 SER A N 1
ATOM 1380 C CA . SER A 1 121 ? -5.433 -2.954 9.908 1.00 65.14 121 SER A CA 1
ATOM 1381 C C . SER A 1 121 ? -3.943 -2.705 9.699 1.00 40.02 121 SER A C 1
ATOM 1382 O O . SER A 1 121 ? -3.325 -1.926 10.425 1.00 21.23 121 SER A O 1
ATOM 1390 N N . SER A 1 122 ? -3.371 -3.374 8.703 1.00 61.52 122 SER A N 1
ATOM 1391 C CA . SER A 1 122 ? -1.952 -3.231 8.400 1.00 40.41 122 SER A CA 1
ATOM 1392 C C . SER A 1 122 ? -1.664 -1.867 7.778 1.00 32.23 122 SER A C 1
ATOM 1393 O O . SER A 1 122 ? -0.740 -1.168 8.189 1.00 65.32 122 SER A O 1
ATOM 1401 N N . ALA A 1 123 ? -2.465 -1.499 6.783 1.00 24.21 123 ALA A N 1
ATOM 1402 C CA . ALA A 1 123 ? -2.299 -0.219 6.104 1.00 34.21 123 ALA A CA 1
ATOM 1403 C C . ALA A 1 123 ? -2.440 0.943 7.080 1.00 2.33 123 ALA A C 1
ATOM 1404 O O . ALA A 1 123 ? -1.639 1.877 7.069 1.00 25.52 123 ALA A O 1
ATOM 1411 N N . ALA A 1 124 ? -3.464 0.880 7.924 1.00 11.25 124 ALA A N 1
ATOM 1412 C CA . ALA A 1 124 ? -3.709 1.926 8.909 1.00 61.41 124 ALA A CA 1
ATOM 1413 C C . ALA A 1 124 ? -2.658 1.900 10.013 1.00 62.32 124 ALA A C 1
ATOM 1414 O O . ALA A 1 124 ? -2.327 2.933 10.594 1.00 62.45 124 ALA A O 1
ATOM 1421 N N . SER A 1 125 ? -2.135 0.710 10.298 1.00 34.02 125 SER A N 1
ATOM 1422 C CA . SER A 1 125 ? -1.125 0.547 11.335 1.00 3.30 125 SER A CA 1
ATOM 1423 C C . SER A 1 125 ? 0.177 1.239 10.938 1.00 24.25 125 SER A C 1
ATOM 1424 O O . SER A 1 125 ? 0.871 1.808 11.781 1.00 45.40 125 SER A O 1
ATOM 1432 N N . SER A 1 126 ? 0.501 1.182 9.651 1.00 34.22 126 SER A N 1
ATOM 1433 C CA . SER A 1 126 ? 1.720 1.798 9.141 1.00 4.44 126 SER A CA 1
ATOM 1434 C C . SER A 1 126 ? 1.734 3.297 9.434 1.00 24.21 126 SER A C 1
ATOM 1435 O O . SER A 1 126 ? 2.746 3.846 9.867 1.00 25.42 126 SER A O 1
ATOM 1443 N N . VAL A 1 127 ? 0.603 3.950 9.190 1.00 52.41 127 VAL A N 1
ATOM 1444 C CA . VAL A 1 127 ? 0.483 5.385 9.426 1.00 24.24 127 VAL A CA 1
ATOM 1445 C C . VAL A 1 127 ? 0.505 5.699 10.919 1.00 35.32 127 VAL A C 1
ATOM 1446 O O . VAL A 1 127 ? 1.152 6.651 11.354 1.00 3.34 127 VAL A O 1
ATOM 1459 N N . THR A 1 128 ? -0.209 4.892 11.698 1.00 33.12 128 THR A N 1
ATOM 1460 C CA . THR A 1 128 ? -0.274 5.084 13.141 1.00 4.14 128 THR A CA 1
ATOM 1461 C C . THR A 1 128 ? 1.123 5.184 13.746 1.00 70.03 128 THR A C 1
ATOM 1462 O O . THR A 1 128 ? 1.423 6.116 14.492 1.00 22.14 128 THR A O 1
ATOM 1473 N N . THR A 1 129 ? 1.976 4.218 13.417 1.00 14.14 129 THR A N 1
ATOM 1474 C CA . THR A 1 129 ? 3.340 4.198 13.928 1.00 20.00 129 THR A CA 1
ATOM 1475 C C . THR A 1 129 ? 4.183 5.300 13.293 1.00 31.24 129 THR A C 1
ATOM 1476 O O . THR A 1 129 ? 4.967 5.963 13.970 1.00 13.20 129 THR A O 1
ATOM 1487 N N . THR A 1 130 ? 4.013 5.488 11.988 1.00 70.35 130 THR A N 1
ATOM 1488 C CA . THR A 1 130 ? 4.757 6.509 11.262 1.00 73.01 130 THR A CA 1
ATOM 1489 C C . THR A 1 130 ? 4.195 7.900 11.536 1.00 21.41 130 THR A C 1
ATOM 1490 O O . THR A 1 130 ? 3.750 8.593 10.619 1.00 2.04 130 THR A O 1
ATOM 1501 N N . LEU A 1 131 ? 4.216 8.302 12.801 1.00 33.14 131 LEU A N 1
ATOM 1502 C CA . LEU A 1 131 ? 3.707 9.612 13.197 1.00 24.01 131 LEU A CA 1
ATOM 1503 C C . LEU A 1 131 ? 3.927 9.854 14.687 1.00 65.25 131 LEU A C 1
ATOM 1504 O O . LEU A 1 131 ? 4.325 10.945 15.098 1.00 65.30 131 LEU A O 1
ATOM 1520 N N . THR A 1 132 ? 3.669 8.828 15.493 1.00 41.14 132 THR A N 1
ATOM 1521 C CA . THR A 1 132 ? 3.839 8.930 16.936 1.00 45.41 132 THR A CA 1
ATOM 1522 C C . THR A 1 132 ? 5.033 8.107 17.408 1.00 54.24 132 THR A C 1
ATOM 1523 O O . THR A 1 132 ? 5.761 8.513 18.313 1.00 2.42 132 THR A O 1
ATOM 1534 N N . SER A 1 133 ? 5.227 6.948 16.787 1.00 23.20 133 SER A N 1
ATOM 1535 C CA . SER A 1 133 ? 6.333 6.066 17.146 1.00 33.31 133 SER A CA 1
ATOM 1536 C C . SER A 1 133 ? 7.670 6.678 16.745 1.00 44.54 133 SER A C 1
ATOM 1537 O O . SER A 1 133 ? 8.637 6.644 17.507 1.00 33.35 133 SER A O 1
ATOM 1545 N N . TYR A 1 134 ? 7.719 7.241 15.542 1.00 1.43 134 TYR A N 1
ATOM 1546 C CA . TYR A 1 134 ? 8.938 7.861 15.038 1.00 61.35 134 TYR A CA 1
ATOM 1547 C C . TYR A 1 134 ? 8.872 9.379 15.169 1.00 22.30 134 TYR A C 1
ATOM 1548 O O . TYR A 1 134 ? 9.900 10.055 15.208 1.00 20.22 134 TYR A O 1
ATOM 1566 N N . GLY A 1 135 ? 7.656 9.910 15.238 1.00 34.24 135 GLY A N 1
ATOM 1567 C CA . GLY A 1 135 ? 7.477 11.344 15.366 1.00 74.35 135 GLY A CA 1
ATOM 1568 C C . GLY A 1 135 ? 6.768 11.948 14.170 1.00 34.13 135 GLY A C 1
ATOM 1569 O O . GLY A 1 135 ? 6.735 11.370 13.084 1.00 70.50 135 GLY A O 1
ATOM 1573 N N . PRO A 1 136 ? 6.182 13.138 14.364 1.00 41.42 136 PRO A N 1
ATOM 1574 C CA . PRO A 1 136 ? 5.459 13.847 13.304 1.00 2.43 136 PRO A CA 1
ATOM 1575 C C . PRO A 1 136 ? 6.391 14.373 12.218 1.00 70.51 136 PRO A C 1
ATOM 1576 O O . PRO A 1 136 ? 6.158 14.155 11.029 1.00 63.25 136 PRO A O 1
ATOM 1587 N N . ALA A 1 137 ? 7.445 15.066 12.634 1.00 21.30 137 ALA A N 1
ATOM 1588 C CA . ALA A 1 137 ? 8.414 15.620 11.695 1.00 4.23 137 ALA A CA 1
ATOM 1589 C C . ALA A 1 137 ? 8.970 14.538 10.777 1.00 10.22 137 ALA A C 1
ATOM 1590 O O . ALA A 1 137 ? 9.368 14.813 9.645 1.00 51.13 137 ALA A O 1
ATOM 1597 N N . VAL A 1 138 ? 8.996 13.303 11.272 1.00 43.30 138 VAL A N 1
ATOM 1598 C CA . VAL A 1 138 ? 9.503 12.179 10.495 1.00 12.03 138 VAL A CA 1
ATOM 1599 C C . VAL A 1 138 ? 8.709 11.998 9.206 1.00 41.24 138 VAL A C 1
ATOM 1600 O O . VAL A 1 138 ? 9.216 11.460 8.222 1.00 44.22 138 VAL A O 1
ATOM 1613 N N . PHE A 1 139 ? 7.461 12.453 9.219 1.00 74.33 139 PHE A N 1
ATOM 1614 C CA . PHE A 1 139 ? 6.594 12.341 8.050 1.00 44.31 139 PHE A CA 1
ATOM 1615 C C . PHE A 1 139 ? 7.138 13.170 6.890 1.00 52.30 139 PHE A C 1
ATOM 1616 O O . PHE A 1 139 ? 7.182 12.708 5.751 1.00 22.51 139 PHE A O 1
ATOM 1633 N N . TYR A 1 140 ? 7.547 14.398 7.189 1.00 51.25 140 TYR A N 1
ATOM 1634 C CA . TYR A 1 140 ? 8.084 15.294 6.171 1.00 40.22 140 TYR A CA 1
ATOM 1635 C C . TYR A 1 140 ? 9.204 14.617 5.386 1.00 52.14 140 TYR A C 1
ATOM 1636 O O . TYR A 1 140 ? 9.333 14.809 4.177 1.00 13.32 140 TYR A O 1
ATOM 1654 N N . ALA A 1 141 ? 10.010 13.824 6.083 1.00 2.15 141 ALA A N 1
ATOM 1655 C CA . ALA A 1 141 ? 11.118 13.116 5.453 1.00 71.55 141 ALA A CA 1
ATOM 1656 C C . ALA A 1 141 ? 12.147 14.093 4.895 1.00 10.22 141 ALA A C 1
ATOM 1657 O O . ALA A 1 141 ? 12.290 14.258 3.682 1.00 10.44 141 ALA A O 1
ATOM 1664 N N . GLY A 1 17 ? -15.822 -2.379 -1.128 1.00 40.43 17 GLY A N 2
ATOM 1665 C CA . GLY A 1 17 ? -14.422 -2.053 -0.924 1.00 0.32 17 GLY A CA 2
ATOM 1666 C C . GLY A 1 17 ? -14.207 -0.583 -0.630 1.00 51.34 17 GLY A C 2
ATOM 1667 O O . GLY A 1 17 ? -13.272 -0.215 0.082 1.00 1.43 17 GLY A O 2
ATOM 1671 N N . ASN A 1 18 ? -15.071 0.264 -1.181 1.00 1.31 18 ASN A N 2
ATOM 1672 C CA . ASN A 1 18 ? -14.969 1.704 -0.975 1.00 12.24 18 ASN A CA 2
ATOM 1673 C C . ASN A 1 18 ? -15.228 2.065 0.485 1.00 64.34 18 ASN A C 2
ATOM 1674 O O . ASN A 1 18 ? -14.464 2.813 1.094 1.00 52.11 18 ASN A O 2
ATOM 1685 N N . ALA A 1 19 ? -16.309 1.527 1.039 1.00 3.12 19 ALA A N 2
ATOM 1686 C CA . ALA A 1 19 ? -16.667 1.790 2.428 1.00 63.10 19 ALA A CA 2
ATOM 1687 C C . ALA A 1 19 ? -15.567 1.324 3.376 1.00 32.31 19 ALA A C 2
ATOM 1688 O O . ALA A 1 19 ? -15.391 1.881 4.460 1.00 43.04 19 ALA A O 2
ATOM 1695 N N . PHE A 1 20 ? -14.831 0.298 2.961 1.00 63.23 20 PHE A N 2
ATOM 1696 C CA . PHE A 1 20 ? -13.748 -0.244 3.774 1.00 0.14 20 PHE A CA 2
ATOM 1697 C C . PHE A 1 20 ? -12.633 0.782 3.951 1.00 20.54 20 PHE A C 2
ATOM 1698 O O . PHE A 1 20 ? -12.216 1.075 5.070 1.00 50.34 20 PHE A O 2
ATOM 1715 N N . ALA A 1 21 ? -12.154 1.324 2.836 1.00 13.03 21 ALA A N 2
ATOM 1716 C CA . ALA A 1 21 ? -11.089 2.318 2.864 1.00 5.54 21 ALA A CA 2
ATOM 1717 C C . ALA A 1 21 ? -11.596 3.649 3.411 1.00 24.34 21 ALA A C 2
ATOM 1718 O O . ALA A 1 21 ? -10.864 4.367 4.093 1.00 54.53 21 ALA A O 2
ATOM 1725 N N . GLN A 1 22 ? -12.849 3.969 3.107 1.00 44.30 22 GLN A N 2
ATOM 1726 C CA . GLN A 1 22 ? -13.450 5.215 3.568 1.00 54.23 22 GLN A CA 2
ATOM 1727 C C . GLN A 1 22 ? -13.629 5.207 5.082 1.00 3.32 22 GLN A C 2
ATOM 1728 O O . GLN A 1 22 ? -13.382 6.212 5.751 1.00 21.43 22 GLN A O 2
ATOM 1742 N N . SER A 1 23 ? -14.056 4.068 5.616 1.00 30.25 23 SER A N 2
ATOM 1743 C CA . SER A 1 23 ? -14.271 3.931 7.052 1.00 23.44 23 SER A CA 2
ATOM 1744 C C . SER A 1 23 ? -12.959 4.085 7.815 1.00 44.21 23 SER A C 2
ATOM 1745 O O . SER A 1 23 ? -12.890 4.799 8.817 1.00 21.45 23 SER A O 2
ATOM 1753 N N . LEU A 1 24 ? -11.919 3.411 7.335 1.00 71.13 24 LEU A N 2
ATOM 1754 C CA . LEU A 1 24 ? -10.607 3.472 7.969 1.00 15.22 24 LEU A CA 2
ATOM 1755 C C . LEU A 1 24 ? -9.963 4.839 7.758 1.00 73.54 24 LEU A C 2
ATOM 1756 O O . LEU A 1 24 ? -9.465 5.455 8.700 1.00 61.43 24 LEU A O 2
ATOM 1772 N N . SER A 1 25 ? -9.979 5.309 6.514 1.00 23.41 25 SER A N 2
ATOM 1773 C CA . SER A 1 25 ? -9.395 6.6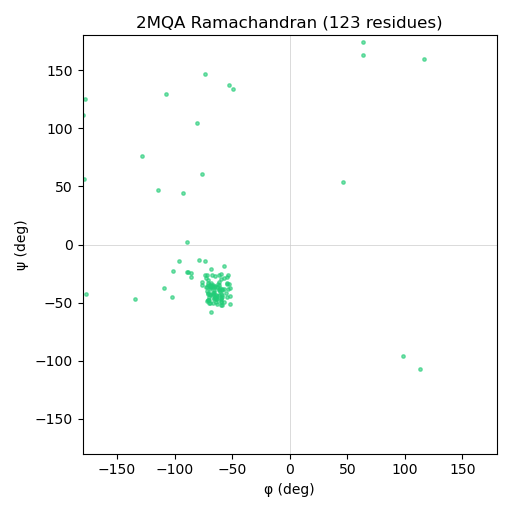02 6.178 1.00 3.11 25 SER A CA 2
ATOM 1774 C C . SER A 1 25 ? -10.105 7.729 6.922 1.00 43.03 25 SER A C 2
ATOM 1775 O O . SER A 1 25 ? -9.477 8.698 7.349 1.00 52.32 25 SER A O 2
ATOM 1783 N N . SER A 1 26 ? -11.419 7.594 7.073 1.00 61.30 26 SER A N 2
ATOM 1784 C CA . SER A 1 26 ? -12.216 8.601 7.762 1.00 11.03 26 SER A CA 2
ATOM 1785 C C . SER A 1 26 ? -11.684 8.847 9.171 1.00 71.34 26 SER A C 2
ATOM 1786 O O . SER A 1 26 ? -11.434 9.986 9.561 1.00 51.01 26 SER A O 2
ATOM 1794 N N . ASN A 1 27 ? -11.512 7.768 9.928 1.00 71.33 27 ASN A N 2
ATOM 1795 C CA . ASN A 1 27 ? -11.009 7.865 11.294 1.00 13.20 27 ASN A CA 2
ATOM 1796 C C . ASN A 1 27 ? -9.502 8.095 11.303 1.00 5.51 27 ASN A C 2
ATOM 1797 O O . ASN A 1 27 ? -8.975 8.805 12.163 1.00 34.52 27 ASN A O 2
ATOM 1808 N N . LEU A 1 28 ? -8.811 7.491 10.342 1.00 50.31 28 LEU A N 2
ATOM 1809 C CA . LEU A 1 28 ? -7.362 7.631 10.238 1.00 22.24 28 LEU A CA 2
ATOM 1810 C C . LEU A 1 28 ? -6.971 9.082 9.981 1.00 54.42 28 LEU A C 2
ATOM 1811 O O . LEU A 1 28 ? -6.014 9.592 10.564 1.00 24.14 28 LEU A O 2
ATOM 1827 N N . LEU A 1 29 ? -7.720 9.744 9.105 1.00 11.11 29 LEU A N 2
ATOM 1828 C CA . LEU A 1 29 ? -7.454 11.139 8.771 1.00 23.03 29 LEU A CA 2
ATOM 1829 C C . LEU A 1 29 ? -7.850 12.059 9.922 1.00 50.35 29 LEU A C 2
ATOM 1830 O O . LEU A 1 29 ? -7.184 13.060 10.188 1.00 40.22 29 LEU A O 2
ATOM 1846 N N . SER A 1 30 ? -8.939 11.713 10.601 1.00 4.12 30 SER A N 2
ATOM 1847 C CA . SER A 1 30 ? -9.425 12.509 11.722 1.00 73.23 30 SER A CA 2
ATOM 1848 C C . SER A 1 30 ? -8.742 12.094 13.021 1.00 62.51 30 SER A C 2
ATOM 1849 O O . SER A 1 30 ? -9.062 12.602 14.094 1.00 2.45 30 SER A O 2
ATOM 1857 N N . SER A 1 31 ? -7.795 11.167 12.913 1.00 23.13 31 SER A N 2
ATOM 1858 C CA . SER A 1 31 ? -7.067 10.679 14.079 1.00 44.11 31 SER A CA 2
ATOM 1859 C C . SER A 1 31 ? -6.562 11.841 14.928 1.00 12.35 31 SER A C 2
ATOM 1860 O O . SER A 1 31 ? -6.204 12.897 14.408 1.00 24.55 31 SER A O 2
ATOM 1868 N N . GLY A 1 32 ? -6.536 11.638 16.242 1.00 31.45 32 GLY A N 2
ATOM 1869 C CA . GLY A 1 32 ? -6.073 12.676 17.145 1.00 33.12 32 GLY A CA 2
ATOM 1870 C C . GLY A 1 32 ? -4.678 13.159 16.805 1.00 11.42 32 GLY A C 2
ATOM 1871 O O . GLY A 1 32 ? -4.295 14.272 17.166 1.00 70.43 32 GLY A O 2
ATOM 1875 N N . ASP A 1 33 ? -3.915 12.321 16.113 1.00 75.22 33 ASP A N 2
ATOM 1876 C CA . ASP A 1 33 ? -2.553 12.668 15.725 1.00 20.21 33 ASP A CA 2
ATOM 1877 C C . ASP A 1 33 ? -2.509 13.172 14.285 1.00 1.14 33 ASP A C 2
ATOM 1878 O O . ASP A 1 33 ? -1.725 14.060 13.950 1.00 34.24 33 ASP A O 2
ATOM 1887 N N . PHE A 1 34 ? -3.357 12.597 13.436 1.00 44.45 34 PHE A N 2
ATOM 1888 C CA . PHE A 1 34 ? -3.414 12.986 12.032 1.00 5.43 34 PHE A CA 2
ATOM 1889 C C . PHE A 1 34 ? -3.984 14.394 11.880 1.00 43.22 34 PHE A C 2
ATOM 1890 O O . PHE A 1 34 ? -3.464 15.207 11.115 1.00 13.45 34 PHE A O 2
ATOM 1907 N N . VAL A 1 35 ? -5.056 14.673 12.613 1.00 13.43 35 VAL A N 2
ATOM 1908 C CA . VAL A 1 35 ? -5.699 15.981 12.561 1.00 4.24 35 VAL A CA 2
ATOM 1909 C C . VAL A 1 35 ? -4.704 17.094 12.865 1.00 43.40 35 VAL A C 2
ATOM 1910 O O . VAL A 1 35 ? -4.768 18.175 12.279 1.00 31.30 35 VAL A O 2
ATOM 1923 N N . GLN A 1 36 ? -3.782 16.823 13.784 1.00 34.24 36 GLN A N 2
ATOM 1924 C CA . GLN A 1 36 ? -2.773 17.802 14.166 1.00 44.42 36 GLN A CA 2
ATOM 1925 C C . GLN A 1 36 ? -1.894 18.172 12.975 1.00 53.11 36 GLN A C 2
ATOM 1926 O O . GLN A 1 36 ? -1.496 19.325 12.819 1.00 62.14 36 GLN A O 2
ATOM 1940 N N . MET A 1 37 ? -1.595 17.183 12.137 1.00 53.51 37 MET A N 2
ATOM 1941 C CA . MET A 1 37 ? -0.765 17.405 10.959 1.00 25.22 37 MET A CA 2
ATOM 1942 C C . MET A 1 37 ? -1.514 18.224 9.912 1.00 10.24 37 MET A C 2
ATOM 1943 O O . MET A 1 37 ? -0.963 19.161 9.334 1.00 64.10 37 MET A O 2
ATOM 1957 N N . ILE A 1 38 ? -2.770 17.864 9.674 1.00 74.23 38 ILE A N 2
ATOM 1958 C CA . ILE A 1 38 ? -3.593 18.568 8.697 1.00 35.23 38 ILE A CA 2
ATOM 1959 C C . ILE A 1 38 ? -3.795 20.024 9.096 1.00 42.43 38 ILE A C 2
ATOM 1960 O O . ILE A 1 38 ? -3.920 20.901 8.240 1.00 4.44 38 ILE A O 2
ATOM 1976 N N . SER A 1 39 ? -3.823 20.278 10.400 1.00 2.23 39 SER A N 2
ATOM 1977 C CA . SER A 1 39 ? -4.009 21.630 10.913 1.00 15.25 39 SER A CA 2
ATOM 1978 C C . SER A 1 39 ? -2.690 22.394 10.928 1.00 24.22 39 SER A C 2
ATOM 1979 O O . SER A 1 39 ? -2.670 23.623 10.847 1.00 70.50 39 SER A O 2
ATOM 1987 N N . SER A 1 40 ? -1.589 21.657 11.033 1.00 64.40 40 SER A N 2
ATOM 1988 C CA . SER A 1 40 ? -0.263 22.263 11.062 1.00 40.43 40 SER A CA 2
ATOM 1989 C C . SER A 1 40 ? 0.252 22.514 9.647 1.00 32.34 40 SER A C 2
ATOM 1990 O O . SER A 1 40 ? 1.369 22.996 9.456 1.00 74.42 40 SER A O 2
ATOM 1998 N N . THR A 1 41 ? -0.571 22.182 8.658 1.00 31.34 41 THR A N 2
ATOM 1999 C CA . THR A 1 41 ? -0.200 22.368 7.261 1.00 11.25 41 THR A CA 2
ATOM 2000 C C . THR A 1 41 ? 0.021 23.841 6.942 1.00 41.31 41 THR A C 2
ATOM 2001 O O . THR A 1 41 ? -0.932 24.597 6.749 1.00 10.24 41 THR A O 2
ATOM 2012 N N . THR A 1 42 ? 1.286 24.247 6.887 1.00 72.22 42 THR A N 2
ATOM 2013 C CA . THR A 1 42 ? 1.634 25.631 6.592 1.00 13.10 42 THR A CA 2
ATOM 2014 C C . THR A 1 42 ? 1.030 26.079 5.265 1.00 23.13 42 THR A C 2
ATOM 2015 O O . THR A 1 42 ? 0.815 27.269 5.041 1.00 14.32 42 THR A O 2
ATOM 2026 N N . SER A 1 43 ? 0.759 25.117 4.389 1.00 24.44 43 SER A N 2
ATOM 2027 C CA . SER A 1 43 ? 0.183 25.412 3.083 1.00 42.32 43 SER A CA 2
ATOM 2028 C C . SER A 1 43 ? -0.589 24.212 2.546 1.00 32.11 43 SER A C 2
ATOM 2029 O O . SER A 1 43 ? -0.397 23.082 2.995 1.00 73.42 43 SER A O 2
ATOM 2037 N N . THR A 1 44 ? -1.466 24.465 1.579 1.00 24.21 44 THR A N 2
ATOM 2038 C CA . THR A 1 44 ? -2.270 23.407 0.979 1.00 14.52 44 THR A CA 2
ATOM 2039 C C . THR A 1 44 ? -1.391 22.276 0.460 1.00 73.51 44 THR A C 2
ATOM 2040 O O . THR A 1 44 ? -1.781 21.109 0.491 1.00 31.24 44 THR A O 2
ATOM 2051 N N . ASP A 1 45 ? -0.201 22.628 -0.016 1.00 51.21 45 ASP A N 2
ATOM 2052 C CA . ASP A 1 45 ? 0.735 21.641 -0.541 1.00 1.21 45 ASP A CA 2
ATOM 2053 C C . ASP A 1 45 ? 1.140 20.646 0.542 1.00 62.22 45 ASP A C 2
ATOM 2054 O O . ASP A 1 45 ? 1.303 19.456 0.275 1.00 11.14 45 ASP A O 2
ATOM 2063 N N . GLN A 1 46 ? 1.303 21.144 1.763 1.00 13.43 46 GLN A N 2
ATOM 2064 C CA . GLN A 1 46 ? 1.691 20.299 2.887 1.00 43.43 46 GLN A CA 2
ATOM 2065 C C . GLN A 1 46 ? 0.647 19.217 3.141 1.00 40.51 46 GLN A C 2
ATOM 2066 O O . GLN A 1 46 ? 0.984 18.052 3.351 1.00 1.32 46 GLN A O 2
ATOM 2080 N N . ALA A 1 47 ? -0.622 19.611 3.121 1.00 33.22 47 ALA A N 2
ATOM 2081 C CA . ALA A 1 47 ? -1.716 18.675 3.348 1.00 62.24 47 ALA A CA 2
ATOM 2082 C C . ALA A 1 47 ? -1.730 17.579 2.288 1.00 51.11 47 ALA A C 2
ATOM 2083 O O . ALA A 1 47 ? -2.104 16.440 2.562 1.00 22.13 47 ALA A O 2
ATOM 2090 N N . VAL A 1 48 ? -1.319 17.933 1.073 1.00 21.04 48 VAL A N 2
ATOM 2091 C CA . VAL A 1 48 ? -1.284 16.979 -0.030 1.00 64.11 48 VAL A CA 2
ATOM 2092 C C . VAL A 1 48 ? -0.242 15.893 0.217 1.00 75.15 48 VAL A C 2
ATOM 2093 O O . VAL A 1 48 ? -0.474 14.719 -0.075 1.00 0.45 48 VAL A O 2
ATOM 2106 N N . SER A 1 49 ? 0.905 16.293 0.755 1.00 64.10 49 SER A N 2
ATOM 2107 C CA . SER A 1 49 ? 1.985 15.353 1.037 1.00 40.14 49 SER A CA 2
ATOM 2108 C C . SER A 1 49 ? 1.530 14.284 2.026 1.00 62.23 49 SER A C 2
ATOM 2109 O O . SER A 1 49 ? 1.842 13.104 1.869 1.00 4.15 49 SER A O 2
ATOM 2117 N N . VAL A 1 50 ? 0.789 14.707 3.046 1.00 71.13 50 VAL A N 2
ATOM 2118 C CA . VAL A 1 50 ? 0.289 13.787 4.061 1.00 51.35 50 VAL A CA 2
ATOM 2119 C C . VAL A 1 50 ? -0.688 12.783 3.459 1.00 52.50 50 VAL A C 2
ATOM 2120 O O . VAL A 1 50 ? -0.557 11.577 3.659 1.00 34.32 50 VAL A O 2
ATOM 2133 N N . ALA A 1 51 ? -1.670 13.292 2.720 1.00 5.03 51 ALA A N 2
ATOM 2134 C CA . ALA A 1 51 ? -2.668 12.440 2.087 1.00 72.41 51 ALA A CA 2
ATOM 2135 C C . ALA A 1 51 ? -2.030 11.527 1.046 1.00 53.04 51 ALA A C 2
ATOM 2136 O O . ALA A 1 51 ? -2.408 10.362 0.911 1.00 12.41 51 ALA A O 2
ATOM 2143 N N . THR A 1 52 ? -1.063 12.063 0.308 1.00 55.40 52 THR A N 2
ATOM 2144 C CA . THR A 1 52 ? -0.375 11.297 -0.723 1.00 4.14 52 THR A CA 2
ATOM 2145 C C . THR A 1 52 ? 0.568 10.270 -0.108 1.00 33.53 52 THR A C 2
ATOM 2146 O O . THR A 1 52 ? 0.814 9.213 -0.690 1.00 43.53 52 THR A O 2
ATOM 2157 N N . SER A 1 53 ? 1.092 10.586 1.073 1.00 33.22 53 SER A N 2
ATOM 2158 C CA . SER A 1 53 ? 2.010 9.690 1.766 1.00 65.12 53 SER A CA 2
ATOM 2159 C C . SER A 1 53 ? 1.277 8.461 2.293 1.00 43.22 53 SER A C 2
ATOM 2160 O O . SER A 1 53 ? 1.744 7.332 2.143 1.00 71.25 53 SER A O 2
ATOM 2168 N N . VAL A 1 54 ? 0.123 8.689 2.913 1.00 4.21 54 VAL A N 2
ATOM 2169 C CA . VAL A 1 54 ? -0.678 7.602 3.464 1.00 75.32 54 VAL A CA 2
ATOM 2170 C C . VAL A 1 54 ? -1.275 6.744 2.353 1.00 12.54 54 VAL A C 2
ATOM 2171 O O . VAL A 1 54 ? -1.396 5.527 2.492 1.00 52.30 54 VAL A O 2
ATOM 2184 N N . ALA A 1 55 ? -1.648 7.387 1.251 1.00 1.41 55 ALA A N 2
ATOM 2185 C CA . ALA A 1 55 ? -2.230 6.683 0.116 1.00 53.31 55 ALA A CA 2
ATOM 2186 C C . ALA A 1 55 ? -1.216 5.746 -0.528 1.00 71.02 55 ALA A C 2
ATOM 2187 O O . ALA A 1 55 ? -1.571 4.673 -1.015 1.00 35.12 55 ALA A O 2
ATOM 2194 N N . GLN A 1 56 ? 0.048 6.158 -0.528 1.00 43.41 56 GLN A N 2
ATOM 2195 C CA . GLN A 1 56 ? 1.113 5.355 -1.115 1.00 64.31 56 GLN A CA 2
ATOM 2196 C C . GLN A 1 56 ? 1.329 4.072 -0.320 1.00 1.44 56 GLN A C 2
ATOM 2197 O O . GLN A 1 56 ? 1.507 2.997 -0.891 1.00 55.53 56 GLN A O 2
ATOM 2211 N N . ASN A 1 57 ? 1.314 4.193 1.004 1.00 63.21 57 ASN A N 2
ATOM 2212 C CA . ASN A 1 57 ? 1.510 3.042 1.880 1.00 51.42 57 ASN A CA 2
ATOM 2213 C C . ASN A 1 57 ? 0.395 2.017 1.687 1.00 50.13 57 ASN A C 2
ATOM 2214 O O . ASN A 1 57 ? 0.656 0.827 1.519 1.00 25.42 57 ASN A O 2
ATOM 2225 N N . VAL A 1 58 ? -0.847 2.490 1.711 1.00 63.24 58 VAL A N 2
ATOM 2226 C CA . VAL A 1 58 ? -2.001 1.614 1.537 1.00 42.41 58 VAL A CA 2
ATOM 2227 C C . VAL A 1 58 ? -2.042 1.035 0.127 1.00 5.23 58 VAL A C 2
ATOM 2228 O O . VAL A 1 58 ? -2.425 -0.118 -0.069 1.00 55.32 58 VAL A O 2
ATOM 2241 N N . GLY A 1 59 ? -1.645 1.842 -0.851 1.00 61.31 59 GLY A N 2
ATOM 2242 C CA . GLY A 1 59 ? -1.645 1.391 -2.231 1.00 23.24 59 GLY A CA 2
ATOM 2243 C C . GLY A 1 59 ? -0.583 0.341 -2.496 1.00 33.42 59 GLY A C 2
ATOM 2244 O O . GLY A 1 59 ? -0.843 -0.658 -3.167 1.00 13.34 59 GLY A O 2
ATOM 2248 N N . ASN A 1 60 ? 0.615 0.567 -1.972 1.00 4.32 60 ASN A N 2
ATOM 2249 C CA . ASN A 1 60 ? 1.720 -0.367 -2.156 1.00 75.21 60 ASN A CA 2
ATOM 2250 C C . ASN A 1 60 ? 1.377 -1.738 -1.581 1.00 44.33 60 ASN A C 2
ATOM 2251 O O . ASN A 1 60 ? 1.754 -2.767 -2.140 1.00 60.31 60 ASN A O 2
ATOM 2262 N N . GLN A 1 61 ? 0.659 -1.741 -0.463 1.00 65.43 61 GLN A N 2
ATOM 2263 C CA . GLN A 1 61 ? 0.266 -2.985 0.188 1.00 22.34 61 GLN A CA 2
ATOM 2264 C C . GLN A 1 61 ? -0.610 -3.828 -0.733 1.00 54.23 61 GLN A C 2
ATOM 2265 O O . GLN A 1 61 ? -0.695 -5.047 -0.583 1.00 50.42 61 GLN A O 2
ATOM 2279 N N . LEU A 1 62 ? -1.262 -3.169 -1.686 1.00 2.14 62 LEU A N 2
ATOM 2280 C CA . LEU A 1 62 ? -2.133 -3.859 -2.633 1.00 41.22 62 LEU A CA 2
ATOM 2281 C C . LEU A 1 62 ? -1.319 -4.701 -3.609 1.00 4.22 62 LEU A C 2
ATOM 2282 O O . LEU A 1 62 ? -1.818 -5.675 -4.171 1.00 64.52 62 LEU A O 2
ATOM 2298 N N . GLY A 1 63 ? -0.060 -4.318 -3.805 1.00 72.23 63 GLY A N 2
ATOM 2299 C CA . GLY A 1 63 ? 0.804 -5.051 -4.713 1.00 52.10 63 GLY A CA 2
ATOM 2300 C C . GLY A 1 63 ? 0.165 -5.272 -6.069 1.00 10.41 63 GLY A C 2
ATOM 2301 O O . GLY A 1 63 ? -0.471 -6.301 -6.304 1.00 42.41 63 GLY A O 2
ATOM 2305 N N . LEU A 1 64 ? 0.332 -4.306 -6.966 1.00 31.20 64 LEU A N 2
ATOM 2306 C CA . LEU A 1 64 ? -0.234 -4.400 -8.307 1.00 50.53 64 LEU A CA 2
ATOM 2307 C C . LEU A 1 64 ? 0.822 -4.105 -9.366 1.00 62.31 64 LEU A C 2
ATOM 2308 O O . LEU A 1 64 ? 1.315 -5.013 -10.036 1.00 11.14 64 LEU A O 2
ATOM 2324 N N . ASP A 1 65 ? 1.169 -2.830 -9.512 1.00 31.04 65 ASP A N 2
ATOM 2325 C CA . ASP A 1 65 ? 2.170 -2.416 -10.487 1.00 23.12 65 ASP A CA 2
ATOM 2326 C C . ASP A 1 65 ? 2.837 -1.113 -10.060 1.00 21.40 65 ASP A C 2
ATOM 2327 O O . ASP A 1 65 ? 2.184 -0.213 -9.535 1.00 51.54 65 ASP A O 2
ATOM 2336 N N . ALA A 1 66 ? 4.143 -1.021 -10.289 1.00 75.22 66 ALA A N 2
ATOM 2337 C CA . ALA A 1 66 ? 4.900 0.172 -9.930 1.00 2.24 66 ALA A CA 2
ATOM 2338 C C . ALA A 1 66 ? 4.429 1.382 -10.729 1.00 42.33 66 ALA A C 2
ATOM 2339 O O . ALA A 1 66 ? 4.196 2.454 -10.172 1.00 53.33 66 ALA A O 2
ATOM 2346 N N . ASN A 1 67 ? 4.294 1.203 -12.040 1.00 14.52 67 ASN A N 2
ATOM 2347 C CA . ASN A 1 67 ? 3.852 2.281 -12.917 1.00 70.14 67 ASN A CA 2
ATOM 2348 C C . ASN A 1 67 ? 2.387 2.621 -12.666 1.00 53.02 67 ASN A C 2
ATOM 2349 O O . ASN A 1 67 ? 2.012 3.792 -12.601 1.00 21.11 67 ASN A O 2
ATOM 2360 N N . ALA A 1 68 ? 1.560 1.590 -12.526 1.00 22.53 68 ALA A N 2
ATOM 2361 C CA . ALA A 1 68 ? 0.137 1.777 -12.280 1.00 54.32 68 ALA A CA 2
ATOM 2362 C C . ALA A 1 68 ? -0.103 2.454 -10.933 1.00 23.53 68 ALA A C 2
ATOM 2363 O O . ALA A 1 68 ? -0.742 3.503 -10.860 1.00 0.11 68 ALA A O 2
ATOM 2370 N N . MET A 1 69 ? 0.414 1.846 -9.872 1.00 12.24 69 MET A N 2
ATOM 2371 C CA . MET A 1 69 ? 0.256 2.389 -8.527 1.00 52.22 69 MET A CA 2
ATOM 2372 C C . MET A 1 69 ? 0.798 3.813 -8.451 1.00 2.25 69 MET A C 2
ATOM 2373 O O . MET A 1 69 ? 0.199 4.681 -7.818 1.00 42.51 69 MET A O 2
ATOM 2387 N N . ASN A 1 70 ? 1.935 4.044 -9.098 1.00 3.00 70 AS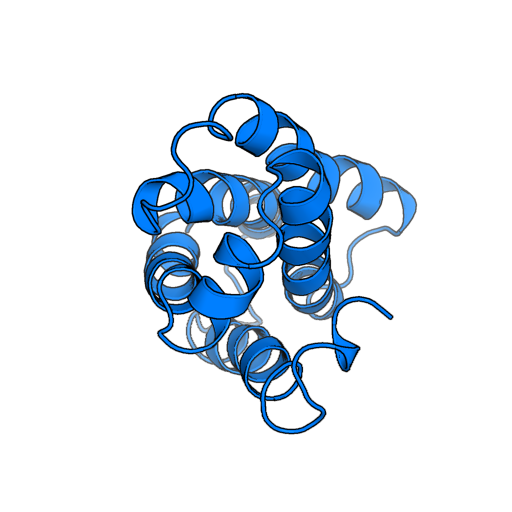N A N 2
ATOM 2388 C CA . ASN A 1 70 ? 2.559 5.364 -9.101 1.00 20.52 70 ASN A CA 2
ATOM 2389 C C . ASN A 1 70 ? 1.621 6.406 -9.701 1.00 12.13 70 ASN A C 2
ATOM 2390 O O . ASN A 1 70 ? 1.438 7.488 -9.142 1.00 13.11 70 ASN A O 2
ATOM 2401 N N . SER A 1 71 ? 1.027 6.073 -10.843 1.00 41.23 71 SER A N 2
ATOM 2402 C CA . SER A 1 71 ? 0.111 6.982 -11.521 1.00 74.30 71 SER A CA 2
ATOM 2403 C C . SER A 1 71 ? -1.185 7.137 -10.731 1.00 71.21 71 SER A C 2
ATOM 2404 O O . SER A 1 71 ? -1.733 8.235 -10.622 1.00 50.24 71 SER A O 2
ATOM 2412 N N . LEU A 1 72 ? -1.670 6.030 -10.179 1.00 22.31 72 LEU A N 2
ATOM 2413 C CA . LEU A 1 72 ? -2.902 6.041 -9.397 1.00 62.44 72 LEU A CA 2
ATOM 2414 C C . LEU A 1 72 ? -2.738 6.883 -8.136 1.00 75.51 72 LEU A C 2
ATOM 2415 O O . LEU A 1 72 ? -3.625 7.658 -7.775 1.00 14.31 72 LEU A O 2
ATOM 2431 N N . LEU A 1 73 ? -1.599 6.727 -7.470 1.00 33.43 73 LEU A N 2
ATOM 2432 C CA . LEU A 1 73 ? -1.319 7.475 -6.250 1.00 64.21 73 LEU A CA 2
ATOM 2433 C C . LEU A 1 73 ? -1.412 8.978 -6.499 1.00 24.14 73 LEU A C 2
ATOM 2434 O O . LEU A 1 73 ? -1.631 9.758 -5.572 1.00 74.33 73 LEU A O 2
ATOM 2450 N N . GLY A 1 74 ? -1.244 9.376 -7.756 1.00 42.44 74 GLY A N 2
ATOM 2451 C CA . GLY A 1 74 ? -1.314 10.783 -8.104 1.00 34.44 74 GLY A CA 2
ATOM 2452 C C . GLY A 1 74 ? -2.738 11.305 -8.127 1.00 23.23 74 GLY A C 2
ATOM 2453 O O . GLY A 1 74 ? -2.967 12.494 -8.341 1.00 4.20 74 GLY A O 2
ATOM 2457 N N . ALA A 1 75 ? -3.696 10.411 -7.907 1.00 11.12 75 ALA A N 2
ATOM 2458 C CA . ALA A 1 75 ? -5.104 10.787 -7.902 1.00 74.31 75 ALA A CA 2
ATOM 2459 C C . ALA A 1 75 ? -5.416 11.737 -6.750 1.00 64.24 75 ALA A C 2
ATOM 2460 O O . ALA A 1 75 ? -5.989 12.807 -6.953 1.00 25.11 75 ALA A O 2
ATOM 2467 N N . VAL A 1 76 ? -5.034 11.339 -5.540 1.00 61.04 76 VAL A N 2
ATOM 2468 C CA . VAL A 1 76 ? -5.272 12.155 -4.358 1.00 0.42 76 VAL A CA 2
ATOM 2469 C C . VAL A 1 76 ? -4.430 13.426 -4.387 1.00 72.14 76 VAL A C 2
ATOM 2470 O O . VAL A 1 76 ? -4.876 14.488 -3.955 1.00 45.44 76 VAL A O 2
ATOM 2483 N N . SER A 1 77 ? -3.210 13.309 -4.901 1.00 20.40 77 SER A N 2
ATOM 2484 C CA . SER A 1 77 ? -2.303 14.447 -4.984 1.00 52.34 77 SER A CA 2
ATOM 2485 C C . SER A 1 77 ? -2.961 15.613 -5.714 1.00 75.43 77 SER A C 2
ATOM 2486 O O . SER A 1 77 ? -2.780 16.773 -5.346 1.00 72.41 77 SER A O 2
ATOM 2494 N N . GLY A 1 78 ? -3.728 15.296 -6.754 1.00 74.52 78 GLY A N 2
ATOM 2495 C CA . GLY A 1 78 ? -4.402 16.326 -7.521 1.00 55.44 78 GLY A CA 2
ATOM 2496 C C . GLY A 1 78 ? -5.794 16.623 -6.996 1.00 62.15 78 GLY A C 2
ATOM 2497 O O . GLY A 1 78 ? -6.260 17.760 -7.061 1.00 63.33 78 GLY A O 2
ATOM 2501 N N . TYR A 1 79 ? -6.458 15.597 -6.478 1.00 1.22 79 TYR A N 2
ATOM 2502 C CA . TYR A 1 79 ? -7.808 15.752 -5.944 1.00 70.04 79 TYR A CA 2
ATOM 2503 C C . TYR A 1 79 ? -7.842 16.815 -4.852 1.00 41.32 79 TYR A C 2
ATOM 2504 O O . TYR A 1 79 ? -8.667 17.728 -4.884 1.00 14.51 79 TYR A O 2
ATOM 2522 N N . VAL A 1 80 ? -6.938 16.691 -3.884 1.00 74.53 80 VAL A N 2
ATOM 2523 C CA . VAL A 1 80 ? -6.863 17.642 -2.782 1.00 44.13 80 VAL A CA 2
ATOM 2524 C C . VAL A 1 80 ? -6.617 19.057 -3.293 1.00 2.41 80 VAL A C 2
ATOM 2525 O O . VAL A 1 80 ? -7.142 20.026 -2.745 1.00 1.34 80 VAL A O 2
ATOM 2538 N N . SER A 1 81 ? -5.816 19.169 -4.347 1.00 43.33 81 SER A N 2
ATOM 2539 C CA . SER A 1 81 ? -5.496 20.467 -4.931 1.00 33.21 81 SER A CA 2
ATOM 2540 C C . SER A 1 81 ? -6.765 21.193 -5.366 1.00 13.30 81 SER A C 2
ATOM 2541 O O . SER A 1 81 ? -6.847 22.420 -5.300 1.00 11.52 81 SER A O 2
ATOM 2549 N N . THR A 1 82 ? -7.755 20.427 -5.812 1.00 2.14 82 THR A N 2
ATOM 2550 C CA . THR A 1 82 ? -9.020 20.995 -6.259 1.00 72.13 82 THR A CA 2
ATOM 2551 C C . THR A 1 82 ? -9.936 21.295 -5.079 1.00 14.14 82 THR A C 2
ATOM 2552 O O . THR A 1 82 ? -10.802 22.169 -5.157 1.00 30.43 82 THR A O 2
ATOM 2563 N N . LEU A 1 83 ? -9.743 20.566 -3.986 1.00 73.12 83 LEU A N 2
ATOM 2564 C CA . LEU A 1 83 ? -10.552 20.754 -2.787 1.00 0.33 83 LEU A CA 2
ATOM 2565 C C . LEU A 1 83 ? -10.433 22.184 -2.269 1.00 43.33 83 LEU A C 2
ATOM 2566 O O . LEU A 1 83 ? -9.789 23.029 -2.889 1.00 30.03 83 LEU A O 2
ATOM 2582 N N . GLY A 1 84 ? -11.056 22.447 -1.124 1.00 22.13 84 GLY A N 2
ATOM 2583 C CA . GLY A 1 84 ? -11.004 23.775 -0.540 1.00 11.55 84 GLY A CA 2
ATOM 2584 C C . GLY A 1 84 ? -10.475 23.763 0.880 1.00 54.33 84 GLY A C 2
ATOM 2585 O O . GLY A 1 84 ? -9.723 22.868 1.263 1.00 51.14 84 GLY A O 2
ATOM 2589 N N . ASN A 1 85 ? -10.869 24.762 1.665 1.00 31.12 85 ASN A N 2
ATOM 2590 C CA . ASN A 1 85 ? -10.427 24.864 3.051 1.00 2.22 85 ASN A CA 2
ATOM 2591 C C . ASN A 1 85 ? -11.121 23.822 3.922 1.00 31.23 85 ASN A C 2
ATOM 2592 O O . ASN A 1 85 ? -10.733 23.598 5.068 1.00 32.22 85 ASN A O 2
ATOM 2603 N N . ALA A 1 86 ? -12.150 23.188 3.370 1.00 33.44 86 ALA A N 2
ATOM 2604 C CA . ALA A 1 86 ? -12.897 22.167 4.094 1.00 40.01 86 ALA A CA 2
ATOM 2605 C C . ALA A 1 86 ? -12.129 20.850 4.138 1.00 54.14 86 ALA A C 2
ATOM 2606 O O . ALA A 1 86 ? -12.617 19.820 3.674 1.00 72.02 86 ALA A O 2
ATOM 2613 N N . ILE A 1 87 ? -10.924 20.892 4.696 1.00 3.43 87 ILE A N 2
ATOM 2614 C CA . ILE A 1 87 ? -10.088 19.702 4.799 1.00 50.52 87 ILE A CA 2
ATOM 2615 C C . ILE A 1 87 ? -10.233 19.046 6.169 1.00 52.53 87 ILE A C 2
ATOM 2616 O O . ILE A 1 87 ? -9.902 17.874 6.344 1.00 1.21 87 ILE A O 2
ATOM 2632 N N . SER A 1 88 ? -10.731 19.811 7.135 1.00 54.24 88 SER A N 2
ATOM 2633 C CA . SER A 1 88 ? -10.920 19.305 8.490 1.00 72.00 88 SER A CA 2
ATOM 2634 C C . SER A 1 88 ? -11.929 18.162 8.507 1.00 10.55 88 SER A C 2
ATOM 2635 O O . SER A 1 88 ? -12.012 17.405 9.476 1.00 43.21 88 SER A O 2
ATOM 2643 N N . ASP A 1 89 ? -12.697 18.042 7.429 1.00 11.53 89 ASP A N 2
ATOM 2644 C CA . ASP A 1 89 ? -13.702 16.991 7.320 1.00 12.14 89 ASP A CA 2
ATOM 2645 C C . ASP A 1 89 ? -13.063 15.668 6.910 1.00 60.15 89 ASP A C 2
ATOM 2646 O O . ASP A 1 89 ? -12.708 15.474 5.747 1.00 31.21 89 ASP A O 2
ATOM 2655 N N . ALA A 1 90 ? -12.916 14.763 7.871 1.00 11.23 90 ALA A N 2
ATOM 2656 C CA . ALA A 1 90 ? -12.321 13.459 7.610 1.00 51.21 90 ALA A CA 2
ATOM 2657 C C . ALA A 1 90 ? -13.185 12.643 6.656 1.00 73.02 90 ALA A C 2
ATOM 2658 O O . ALA A 1 90 ? -12.671 11.933 5.791 1.00 75.42 90 ALA A O 2
ATOM 2665 N N . SER A 1 91 ? -14.499 12.746 6.820 1.00 54.05 91 SER A N 2
ATOM 2666 C CA . SER A 1 91 ? -15.435 12.013 5.976 1.00 54.23 91 SER A CA 2
ATOM 2667 C C . SER A 1 91 ? -15.276 12.414 4.512 1.00 23.14 91 SER A C 2
ATOM 2668 O O . SER A 1 91 ? -15.139 11.561 3.635 1.00 53.42 91 SER A O 2
ATOM 2676 N N . ALA A 1 92 ? -15.293 13.717 4.257 1.00 72.12 92 ALA A N 2
ATOM 2677 C CA . ALA A 1 92 ? -15.148 14.233 2.900 1.00 10.44 92 ALA A CA 2
ATOM 2678 C C . ALA A 1 92 ? -13.723 14.046 2.391 1.00 31.24 92 ALA A C 2
ATOM 2679 O O . ALA A 1 92 ? -13.509 13.579 1.273 1.00 2.24 92 ALA A O 2
ATOM 2686 N N . TYR A 1 93 ? -12.751 14.415 3.219 1.00 75.43 93 TYR A N 2
ATOM 2687 C CA . TYR A 1 93 ? -11.346 14.291 2.851 1.00 64.01 93 TYR A CA 2
ATOM 2688 C C . TYR A 1 93 ? -10.995 12.842 2.521 1.00 41.34 93 TYR A C 2
ATOM 2689 O O . TYR A 1 93 ? -10.390 12.559 1.488 1.00 3.01 93 TYR A O 2
ATOM 2707 N N . ALA A 1 94 ? -11.381 11.931 3.407 1.00 12.44 94 ALA A N 2
ATOM 2708 C CA . ALA A 1 94 ? -11.112 10.512 3.210 1.00 71.11 94 ALA A CA 2
ATOM 2709 C C . ALA A 1 94 ? -11.927 9.953 2.049 1.00 43.32 94 ALA A C 2
ATOM 2710 O O . ALA A 1 94 ? -11.477 9.057 1.338 1.00 34.52 94 ALA A O 2
ATOM 2717 N N . ASN A 1 95 ? -13.129 10.490 1.864 1.00 62.11 95 ASN A N 2
ATOM 2718 C CA . ASN A 1 95 ? -14.008 10.044 0.790 1.00 25.24 95 ASN A CA 2
ATOM 2719 C C . ASN A 1 95 ? -13.366 10.283 -0.573 1.00 72.15 95 ASN A C 2
ATOM 2720 O O . ASN A 1 95 ? -13.539 9.493 -1.500 1.00 54.12 95 ASN A O 2
ATOM 2731 N N . ALA A 1 96 ? -12.624 11.381 -0.688 1.00 4.24 96 ALA A N 2
ATOM 2732 C CA . ALA A 1 96 ? -11.953 11.723 -1.936 1.00 14.44 96 ALA A CA 2
ATOM 2733 C C . ALA A 1 96 ? -10.807 10.760 -2.225 1.00 52.24 96 ALA A C 2
ATOM 2734 O O . ALA A 1 96 ? -10.745 10.159 -3.298 1.00 14.43 96 ALA A O 2
ATOM 2741 N N . ILE A 1 97 ? -9.902 10.620 -1.264 1.00 61.31 97 ILE A N 2
ATOM 2742 C CA . ILE A 1 97 ? -8.758 9.729 -1.417 1.00 11.15 97 ILE A CA 2
ATOM 2743 C C . ILE A 1 97 ? -9.203 8.274 -1.509 1.00 24.42 97 ILE A C 2
ATOM 2744 O O . ILE A 1 97 ? -8.580 7.466 -2.199 1.00 60.33 97 ILE A O 2
ATOM 2760 N N . SER A 1 98 ? -10.286 7.946 -0.811 1.00 21.40 98 SER A N 2
ATOM 2761 C CA . SER A 1 98 ? -10.814 6.586 -0.813 1.00 61.03 98 SER A CA 2
ATOM 2762 C C . SER A 1 98 ? -11.351 6.214 -2.191 1.00 60.12 98 SER A C 2
ATOM 2763 O O . SER A 1 98 ? -11.242 5.068 -2.623 1.00 20.22 98 SER A O 2
ATOM 2771 N N . SER A 1 99 ? -11.935 7.193 -2.875 1.00 43.40 99 SER A N 2
ATOM 2772 C CA . SER A 1 99 ? -12.494 6.970 -4.202 1.00 35.40 99 SER A CA 2
ATOM 2773 C C . SER A 1 99 ? -11.387 6.786 -5.235 1.00 51.01 99 SER A C 2
ATOM 2774 O O . SER A 1 99 ? -11.524 6.006 -6.178 1.00 0.44 99 SER A O 2
ATOM 2782 N N . ALA A 1 100 ? -10.288 7.510 -5.050 1.00 30.01 100 ALA A N 2
ATOM 2783 C CA . ALA A 1 100 ? -9.155 7.426 -5.964 1.00 41.32 100 ALA A CA 2
ATOM 2784 C C . ALA A 1 100 ? -8.463 6.072 -5.859 1.00 14.55 100 ALA A C 2
ATOM 2785 O O . ALA A 1 100 ? -8.382 5.329 -6.836 1.00 63.44 100 ALA A O 2
ATOM 2792 N N . ILE A 1 101 ? -7.967 5.758 -4.666 1.00 74.30 101 ILE A N 2
ATOM 2793 C CA . ILE A 1 101 ? -7.284 4.492 -4.434 1.00 60.21 101 ILE A CA 2
ATOM 2794 C C . ILE A 1 101 ? -8.265 3.325 -4.447 1.00 74.13 101 ILE A C 2
ATOM 2795 O O . ILE A 1 101 ? -7.959 2.247 -4.956 1.00 4.24 101 ILE A O 2
ATOM 2811 N N . GLY A 1 102 ? -9.451 3.549 -3.888 1.00 10.42 102 GLY A N 2
ATOM 2812 C CA . GLY A 1 102 ? -10.462 2.509 -3.847 1.00 41.11 102 GLY A CA 2
ATOM 2813 C C . GLY A 1 102 ? -10.960 2.132 -5.227 1.00 31.42 102 GLY A C 2
ATOM 2814 O O . GLY A 1 102 ? -11.388 1.000 -5.452 1.00 65.04 102 GLY A O 2
ATOM 2818 N N . ASN A 1 103 ? -10.906 3.082 -6.155 1.00 41.13 103 ASN A N 2
ATOM 2819 C CA . ASN A 1 103 ? -11.358 2.843 -7.520 1.00 62.31 103 ASN A CA 2
ATOM 2820 C C . ASN A 1 103 ? -10.593 1.683 -8.152 1.00 14.01 103 ASN A C 2
ATOM 2821 O O . ASN A 1 103 ? -11.190 0.756 -8.701 1.00 44.45 103 ASN A O 2
ATOM 2832 N N . VAL A 1 104 ? -9.267 1.742 -8.071 1.00 42.01 104 VAL A N 2
ATOM 2833 C CA . VAL A 1 104 ? -8.420 0.697 -8.633 1.00 41.22 104 VAL A CA 2
ATOM 2834 C C . VAL A 1 104 ? -8.525 -0.589 -7.822 1.00 23.44 104 VAL A C 2
ATOM 2835 O O . VAL A 1 104 ? -8.471 -1.690 -8.373 1.00 31.33 104 VAL A O 2
ATOM 2848 N N . LEU A 1 105 ? -8.675 -0.446 -6.510 1.00 3.12 105 LEU A N 2
ATOM 2849 C CA . LEU A 1 105 ? -8.788 -1.597 -5.621 1.00 15.11 105 LEU A CA 2
ATOM 2850 C C . LEU A 1 105 ? -9.950 -2.495 -6.038 1.00 44.32 105 LEU A C 2
ATOM 2851 O O . LEU A 1 105 ? -9.813 -3.717 -6.092 1.00 73.15 105 LEU A O 2
ATOM 2867 N N . ALA A 1 106 ? -11.089 -1.879 -6.334 1.00 23.00 106 ALA A N 2
ATOM 2868 C CA . ALA A 1 106 ? -12.272 -2.623 -6.750 1.00 64.34 106 ALA A CA 2
ATOM 2869 C C . ALA A 1 106 ? -12.053 -3.288 -8.105 1.00 14.31 106 ALA A C 2
ATOM 2870 O O . ALA A 1 106 ? -12.537 -4.392 -8.349 1.00 22.43 106 ALA A O 2
ATOM 2877 N N . ASN A 1 107 ? -11.322 -2.608 -8.982 1.00 15.41 107 ASN A N 2
ATOM 2878 C CA . ASN A 1 107 ? -11.042 -3.133 -10.312 1.00 63.42 107 ASN A CA 2
ATOM 2879 C C . ASN A 1 107 ? -10.252 -4.436 -10.228 1.00 60.31 107 ASN A C 2
ATOM 2880 O O . ASN A 1 107 ? -10.302 -5.265 -11.137 1.00 14.11 107 ASN A O 2
ATOM 2891 N N . SER A 1 108 ? -9.525 -4.611 -9.130 1.00 20.10 108 SER A N 2
ATOM 2892 C CA . SER A 1 108 ? -8.722 -5.811 -8.926 1.00 51.02 108 SER A CA 2
ATOM 2893 C C . SER A 1 108 ? -9.548 -6.912 -8.266 1.00 72.23 108 SER A C 2
ATOM 2894 O O . SER A 1 108 ? -9.020 -7.957 -7.891 1.00 11.15 108 SER A O 2
ATOM 2902 N N . GLY A 1 109 ? -10.848 -6.667 -8.131 1.00 44.34 109 GLY A N 2
ATOM 2903 C CA . GLY A 1 109 ? -11.726 -7.645 -7.516 1.00 2.01 109 GLY A CA 2
ATOM 2904 C C . GLY A 1 109 ? -11.856 -7.448 -6.019 1.00 14.02 109 GLY A C 2
ATOM 2905 O O . GLY A 1 109 ? -12.876 -6.957 -5.536 1.00 52.13 109 GLY A O 2
ATOM 2909 N N . SER A 1 110 ? -10.820 -7.834 -5.281 1.00 12.31 110 SER A N 2
ATOM 2910 C CA . SER A 1 110 ? -10.824 -7.702 -3.829 1.00 54.21 110 SER A CA 2
ATOM 2911 C C . SER A 1 110 ? -9.508 -7.111 -3.332 1.00 63.32 110 SER A C 2
ATOM 2912 O O . SER A 1 110 ? -8.448 -7.356 -3.910 1.00 42.21 110 SER A O 2
ATOM 2920 N N . ILE A 1 111 ? -9.585 -6.332 -2.259 1.00 70.34 111 ILE A N 2
ATOM 2921 C CA . ILE A 1 111 ? -8.400 -5.706 -1.684 1.00 23.23 111 ILE A CA 2
ATOM 2922 C C . ILE A 1 111 ? -7.356 -6.751 -1.306 1.00 61.14 111 ILE A C 2
ATOM 2923 O O . ILE A 1 111 ? -6.165 -6.449 -1.215 1.00 34.11 111 ILE A O 2
ATOM 2939 N N . SER A 1 112 ? -7.809 -7.981 -1.089 1.00 25.13 112 SER A N 2
ATOM 2940 C CA . SER A 1 112 ? -6.914 -9.071 -0.719 1.00 44.31 112 SER A CA 2
ATOM 2941 C C . SER A 1 112 ? -7.413 -10.399 -1.278 1.00 32.44 112 SER A C 2
ATOM 2942 O O . SER A 1 112 ? -6.861 -10.925 -2.245 1.00 43.53 112 SER A O 2
ATOM 2950 N N . GLU A 1 113 ? -8.463 -10.936 -0.664 1.00 73.10 113 GLU A N 2
ATOM 2951 C CA . GLU A 1 113 ? -9.038 -12.201 -1.101 1.00 21.54 113 GLU A CA 2
ATOM 2952 C C . GLU A 1 113 ? -10.256 -12.567 -0.255 1.00 61.05 113 GLU A C 2
ATOM 2953 O O . GLU A 1 113 ? -11.394 -12.458 -0.709 1.00 12.02 113 GLU A O 2
ATOM 2965 N N . SER A 1 114 ? -10.006 -13.002 0.976 1.00 61.23 114 SER A N 2
ATOM 2966 C CA . SER A 1 114 ? -11.080 -13.387 1.884 1.00 44.12 114 SER A CA 2
ATOM 2967 C C . SER A 1 114 ? -11.164 -12.424 3.065 1.00 60.23 114 SER A C 2
ATOM 2968 O O . SER A 1 114 ? -11.648 -12.781 4.139 1.00 4.34 114 SER A O 2
ATOM 2976 N N . THR A 1 115 ? -10.691 -11.200 2.857 1.00 74.13 115 THR A N 2
ATOM 2977 C CA . THR A 1 115 ? -10.711 -10.185 3.903 1.00 73.43 115 THR A CA 2
ATOM 2978 C C . THR A 1 115 ? -10.484 -8.793 3.323 1.00 62.33 115 THR A C 2
ATOM 2979 O O . THR A 1 115 ? -10.457 -8.615 2.105 1.00 54.44 115 THR A O 2
ATOM 2990 N N . ALA A 1 116 ? -10.320 -7.811 4.202 1.00 52.44 116 ALA A N 2
ATOM 2991 C CA . ALA A 1 116 ? -10.093 -6.435 3.777 1.00 54.41 116 ALA A CA 2
ATOM 2992 C C . ALA A 1 116 ? -9.335 -5.649 4.841 1.00 21.23 116 ALA A C 2
ATOM 2993 O O . ALA A 1 116 ? -8.438 -4.868 4.528 1.00 63.32 116 ALA A O 2
ATOM 3000 N N . SER A 1 117 ? -9.703 -5.861 6.101 1.00 73.33 117 SER A N 2
ATOM 3001 C CA . SER A 1 117 ? -9.061 -5.169 7.213 1.00 63.23 117 SER A CA 2
ATOM 3002 C C . SER A 1 117 ? -7.567 -5.476 7.252 1.00 21.40 117 SER A C 2
ATOM 3003 O O . SER A 1 117 ? -6.786 -4.739 7.853 1.00 71.15 117 SER A O 2
ATOM 3011 N N . SER A 1 118 ? -7.178 -6.573 6.609 1.00 5.42 118 SER A N 2
ATOM 3012 C CA . SER A 1 118 ? -5.777 -6.981 6.574 1.00 20.53 118 SER A CA 2
ATOM 3013 C C . SER A 1 118 ? -4.917 -5.915 5.906 1.00 64.12 118 SER A C 2
ATOM 3014 O O . SER A 1 118 ? -3.795 -5.646 6.336 1.00 70.41 118 SER A O 2
ATOM 3022 N N . ALA A 1 119 ? -5.450 -5.309 4.849 1.00 53.20 119 ALA A N 2
ATOM 3023 C CA . ALA A 1 119 ? -4.732 -4.270 4.121 1.00 31.13 119 ALA A CA 2
ATOM 3024 C C . ALA A 1 119 ? -4.756 -2.951 4.883 1.00 43.35 119 ALA A C 2
ATOM 3025 O O . ALA A 1 119 ? -3.752 -2.241 4.946 1.00 64.02 119 ALA A O 2
ATOM 3032 N N . ALA A 1 120 ? -5.908 -2.625 5.460 1.00 73.03 120 ALA A N 2
ATOM 3033 C CA . ALA A 1 120 ? -6.060 -1.390 6.219 1.00 34.30 120 ALA A CA 2
ATOM 3034 C C . ALA A 1 120 ? -5.202 -1.410 7.478 1.00 41.13 120 ALA A C 2
ATOM 3035 O O . ALA A 1 120 ? -4.615 -0.396 7.857 1.00 3.20 120 ALA A O 2
ATOM 3042 N N . SER A 1 121 ? -5.131 -2.570 8.124 1.00 34.13 121 SER A N 2
ATOM 3043 C CA . SER A 1 121 ? -4.347 -2.720 9.343 1.00 43.34 121 SER A CA 2
ATOM 3044 C C . SER A 1 121 ? -2.870 -2.448 9.075 1.00 22.43 121 SER A C 2
ATOM 3045 O O . SER A 1 121 ? -2.172 -1.868 9.909 1.00 75.53 121 SER A O 2
ATOM 3053 N N . SER A 1 122 ? -2.399 -2.873 7.907 1.00 41.22 122 SER A N 2
ATOM 3054 C CA . SER A 1 122 ? -1.004 -2.679 7.530 1.00 22.35 122 SER A CA 2
ATOM 3055 C C . SER A 1 122 ? -0.723 -1.214 7.218 1.00 61.23 122 SER A C 2
ATOM 3056 O O . SER A 1 122 ? 0.175 -0.605 7.798 1.00 31.40 122 SER A O 2
ATOM 3064 N N . ALA A 1 123 ? -1.499 -0.652 6.295 1.00 20.05 123 ALA A N 2
ATOM 3065 C CA . ALA A 1 123 ? -1.337 0.743 5.907 1.00 63.11 123 ALA A CA 2
ATOM 3066 C C . ALA A 1 123 ? -1.527 1.671 7.101 1.00 73.12 123 ALA A C 2
ATOM 3067 O O . ALA A 1 123 ? -0.793 2.645 7.266 1.00 54.32 123 ALA A O 2
ATOM 3074 N N . ALA A 1 124 ? -2.519 1.364 7.931 1.00 3.03 124 ALA A N 2
ATOM 3075 C CA . ALA A 1 124 ? -2.805 2.172 9.111 1.00 21.44 124 ALA A CA 2
ATOM 3076 C C . ALA A 1 124 ? -1.723 1.998 10.172 1.00 72.44 124 ALA A C 2
ATOM 3077 O O . ALA A 1 124 ? -1.453 2.911 10.951 1.00 74.31 124 ALA A O 2
ATOM 3084 N N . SER A 1 125 ? -1.108 0.820 10.195 1.00 62.14 125 SER A N 2
ATOM 3085 C CA . SER A 1 125 ? -0.058 0.526 11.162 1.00 23.20 125 SER A CA 2
ATOM 3086 C C . SER A 1 125 ? 1.195 1.347 10.872 1.00 22.54 125 SER A C 2
ATOM 3087 O O . SER A 1 125 ? 1.897 1.773 11.789 1.00 32.03 125 SER A O 2
ATOM 3095 N N . SER A 1 126 ? 1.467 1.565 9.590 1.00 41.33 126 SER A N 2
ATOM 3096 C CA . SER A 1 126 ? 2.636 2.332 9.177 1.00 44.05 126 SER A CA 2
ATOM 3097 C C . SER A 1 126 ? 2.468 3.808 9.523 1.00 53.44 126 SER A C 2
ATOM 3098 O O . SER A 1 126 ? 3.373 4.438 10.069 1.00 63.14 126 SER A O 2
ATOM 3106 N N . VAL A 1 127 ? 1.301 4.355 9.198 1.00 14.11 127 VAL A N 2
ATOM 3107 C CA . VAL A 1 127 ? 1.010 5.758 9.474 1.00 61.44 127 VAL A CA 2
ATOM 3108 C C . VAL A 1 127 ? 0.949 6.021 10.975 1.00 43.22 127 VAL A C 2
ATOM 3109 O O . VAL A 1 127 ? 1.484 7.017 11.463 1.00 32.22 127 VAL A O 2
ATOM 3122 N N . THR A 1 128 ? 0.295 5.122 11.702 1.00 65.00 128 THR A N 2
ATOM 3123 C CA . THR A 1 128 ? 0.163 5.256 13.147 1.00 44.31 128 THR A CA 2
ATOM 3124 C C . THR A 1 128 ? 1.525 5.428 13.810 1.00 61.42 128 THR A C 2
ATOM 3125 O O . THR A 1 128 ? 1.730 6.347 14.603 1.00 62.20 128 THR A O 2
ATOM 3136 N N . THR A 1 129 ? 2.456 4.538 13.480 1.00 33.42 129 THR A N 2
ATOM 3137 C CA . THR A 1 129 ? 3.799 4.589 14.042 1.00 53.41 129 THR A CA 2
ATOM 3138 C C . THR A 1 129 ? 4.551 5.823 13.556 1.00 21.11 129 THR A C 2
ATOM 3139 O O . THR A 1 129 ? 5.179 6.532 14.343 1.00 35.43 129 THR A O 2
ATOM 3150 N N . THR A 1 130 ? 4.483 6.076 12.252 1.00 2.53 130 THR A N 2
ATOM 3151 C CA . THR A 1 130 ? 5.158 7.224 11.662 1.00 41.24 130 THR A CA 2
ATOM 3152 C C . THR A 1 130 ? 4.398 8.515 11.943 1.00 3.43 130 THR A C 2
ATOM 3153 O O . THR A 1 130 ? 3.979 9.216 11.021 1.00 41.35 130 THR A O 2
ATOM 3164 N N . LEU A 1 131 ? 4.223 8.825 13.224 1.00 35.44 131 LEU A N 2
ATOM 3165 C CA . LEU A 1 131 ? 3.513 10.033 13.628 1.00 53.21 131 LEU A CA 2
ATOM 3166 C C . LEU A 1 131 ? 3.629 10.254 15.134 1.00 54.14 131 LEU A C 2
ATOM 3167 O O . LEU A 1 131 ? 3.890 11.367 15.590 1.00 70.14 131 LEU A O 2
ATOM 3183 N N . THR A 1 132 ? 3.433 9.186 15.900 1.00 41.54 132 THR A N 2
ATOM 3184 C CA . THR A 1 132 ? 3.517 9.263 17.354 1.00 73.43 132 THR A CA 2
ATOM 3185 C C . THR A 1 132 ? 4.773 8.571 17.869 1.00 21.15 132 THR A C 2
ATOM 3186 O O . THR A 1 132 ? 5.398 9.032 18.824 1.00 24.24 132 THR A O 2
ATOM 3197 N N . SER A 1 133 ? 5.138 7.464 17.231 1.00 71.24 133 SER A N 2
ATOM 3198 C CA . SER A 1 133 ? 6.319 6.706 17.628 1.00 43.22 133 SER A CA 2
ATOM 3199 C C . SER A 1 133 ? 7.595 7.441 17.227 1.00 61.24 133 SER A C 2
ATOM 3200 O O . SER A 1 133 ? 8.484 7.659 18.051 1.00 75.30 133 SER A O 2
ATOM 3208 N N . TYR A 1 134 ? 7.678 7.820 15.957 1.00 31.33 134 TYR A N 2
ATOM 3209 C CA . TYR A 1 134 ? 8.845 8.528 15.445 1.00 72.24 134 TYR A CA 2
ATOM 3210 C C . TYR A 1 134 ? 8.552 10.017 15.282 1.00 24.43 134 TYR A C 2
ATOM 3211 O O . TYR A 1 134 ? 9.463 10.843 15.270 1.00 22.42 134 TYR A O 2
ATOM 3229 N N . GLY A 1 135 ? 7.270 10.350 15.158 1.00 65.53 135 GLY A N 2
ATOM 3230 C CA . GLY A 1 135 ? 6.878 11.738 14.997 1.00 71.10 135 GLY A CA 2
ATOM 3231 C C . GLY A 1 135 ? 6.116 11.979 13.709 1.00 12.44 135 GLY A C 2
ATOM 3232 O O . GLY A 1 135 ? 6.201 11.204 12.758 1.00 22.32 135 GLY A O 2
ATOM 3236 N N . PRO A 1 136 ? 5.347 13.078 13.670 1.00 4.51 136 PRO A N 2
ATOM 3237 C CA . PRO A 1 136 ? 4.549 13.444 12.497 1.00 2.40 136 PRO A CA 2
ATOM 3238 C C . PRO A 1 136 ? 5.416 13.890 11.323 1.00 61.24 136 PRO A C 2
ATOM 3239 O O . PRO A 1 136 ? 5.245 13.419 10.200 1.00 74.31 136 PRO A O 2
ATOM 3250 N N . ALA A 1 137 ? 6.347 14.799 11.593 1.00 53.25 137 ALA A N 2
ATOM 3251 C CA . ALA A 1 137 ? 7.242 15.306 10.560 1.00 14.45 137 ALA A CA 2
ATOM 3252 C C . ALA A 1 137 ? 8.016 14.170 9.900 1.00 3.14 137 ALA A C 2
ATOM 3253 O O . ALA A 1 137 ? 8.525 14.316 8.788 1.00 43.13 137 ALA A O 2
ATOM 3260 N N . VAL A 1 138 ? 8.105 13.039 10.592 1.00 14.51 138 VAL A N 2
ATOM 3261 C CA . VAL A 1 138 ? 8.817 11.878 10.074 1.00 64.44 138 VAL A CA 2
ATOM 3262 C C . VAL A 1 138 ? 8.239 11.431 8.736 1.00 34.31 138 VAL A C 2
ATOM 3263 O O . VAL A 1 138 ? 8.917 10.780 7.941 1.00 74.12 138 VAL A O 2
ATOM 3276 N N . PHE A 1 139 ? 6.981 11.783 8.494 1.00 41.20 139 PHE A N 2
ATOM 3277 C CA . PHE A 1 139 ? 6.310 11.417 7.252 1.00 31.04 139 PHE A CA 2
ATOM 3278 C C . PHE A 1 139 ? 6.847 12.235 6.082 1.00 32.04 139 PHE A C 2
ATOM 3279 O O . PHE A 1 139 ? 6.913 11.751 4.952 1.00 41.14 139 PHE A O 2
ATOM 3296 N N . TYR A 1 140 ? 7.230 13.476 6.361 1.00 2.34 140 TYR A N 2
ATOM 3297 C CA . TYR A 1 140 ? 7.759 14.362 5.332 1.00 75.31 140 TYR A CA 2
ATOM 3298 C C . TYR A 1 140 ? 8.952 13.726 4.625 1.00 34.43 140 TYR A C 2
ATOM 3299 O O . TYR A 1 140 ? 9.241 14.036 3.471 1.00 61.05 140 TYR A O 2
ATOM 3317 N N . ALA A 1 141 ? 9.640 12.833 5.329 1.00 50.41 141 ALA A N 2
ATOM 3318 C CA . ALA A 1 141 ? 10.800 12.149 4.769 1.00 2.52 141 ALA A CA 2
ATOM 3319 C C . ALA A 1 141 ? 11.920 13.136 4.457 1.00 20.01 141 ALA A C 2
ATOM 3320 O O . ALA A 1 141 ? 12.200 13.448 3.300 1.00 15.12 141 ALA A O 2
ATOM 3327 N N . GLY A 1 17 ? -16.563 -1.212 -1.705 1.00 3.33 17 GLY A N 3
ATOM 3328 C CA . GLY A 1 17 ? -15.156 -1.137 -1.360 1.00 54.41 17 GLY A CA 3
ATOM 3329 C C . GLY A 1 17 ? -14.706 0.281 -1.065 1.00 13.42 17 GLY A C 3
ATOM 3330 O O . GLY A 1 17 ? -13.744 0.493 -0.328 1.00 13.40 17 GLY A O 3
ATOM 3334 N N . ASN A 1 18 ? -15.404 1.254 -1.644 1.00 2.12 18 ASN A N 3
ATOM 3335 C CA . ASN A 1 18 ? -15.069 2.658 -1.441 1.00 54.11 18 ASN A CA 3
ATOM 3336 C C . ASN A 1 18 ? -15.248 3.055 0.021 1.00 42.10 18 ASN A C 3
ATOM 3337 O O . ASN A 1 18 ? -14.502 3.879 0.548 1.00 45.03 18 ASN A O 3
ATOM 3348 N N . ALA A 1 19 ? -16.244 2.461 0.672 1.00 72.04 19 ALA A N 3
ATOM 3349 C CA . ALA A 1 19 ? -16.520 2.749 2.073 1.00 31.00 19 ALA A CA 3
ATOM 3350 C C . ALA A 1 19 ? -15.425 2.190 2.974 1.00 3.05 19 ALA A C 3
ATOM 3351 O O . ALA A 1 19 ? -15.164 2.722 4.054 1.00 21.02 19 ALA A O 3
ATOM 3358 N N . PHE A 1 20 ? -14.789 1.113 2.527 1.00 23.42 20 PHE A N 3
ATOM 3359 C CA . PHE A 1 20 ? -13.723 0.480 3.294 1.00 15.32 20 PHE A CA 3
ATOM 3360 C C . PHE A 1 20 ? -12.522 1.411 3.427 1.00 21.31 20 PHE A C 3
ATOM 3361 O O . PHE A 1 20 ? -12.031 1.654 4.528 1.00 3.54 20 PHE A O 3
ATOM 3378 N N . ALA A 1 21 ? -12.053 1.928 2.296 1.00 52.41 21 ALA A N 3
ATOM 3379 C CA . ALA A 1 21 ? -10.911 2.833 2.286 1.00 14.10 21 ALA A CA 3
ATOM 3380 C C . ALA A 1 21 ? -11.281 4.191 2.871 1.00 34.25 21 ALA A C 3
ATOM 3381 O O . ALA A 1 21 ? -10.474 4.824 3.552 1.00 72.54 21 ALA A O 3
ATOM 3388 N N . GLN A 1 22 ? -12.506 4.633 2.601 1.00 42.20 22 GLN A N 3
ATOM 3389 C CA . GLN A 1 22 ? -12.981 5.917 3.102 1.00 42.54 22 GLN A CA 3
ATOM 3390 C C . GLN A 1 22 ? -13.139 5.887 4.618 1.00 51.23 22 GLN A C 3
ATOM 3391 O O . GLN A 1 22 ? -12.727 6.814 5.314 1.00 51.11 22 GLN A O 3
ATOM 3405 N N . SER A 1 23 ? -13.738 4.813 5.124 1.00 54.30 23 SER A N 3
ATOM 3406 C CA . SER A 1 23 ? -13.954 4.663 6.559 1.00 12.02 23 SER A CA 3
ATOM 3407 C C . SER A 1 23 ? -12.626 4.597 7.304 1.00 2.03 23 SER A C 3
ATOM 3408 O O . SER A 1 23 ? -12.447 5.242 8.339 1.00 31.53 23 SER A O 3
ATOM 3416 N N . LEU A 1 24 ? -11.693 3.813 6.772 1.00 74.31 24 LEU A N 3
ATOM 3417 C CA . LEU A 1 24 ? -10.379 3.661 7.387 1.00 72.12 24 LEU A CA 3
ATOM 3418 C C . LEU A 1 24 ? -9.563 4.941 7.248 1.00 63.14 24 LEU A C 3
ATOM 3419 O O . LEU A 1 24 ? -8.986 5.430 8.220 1.00 4.31 24 LEU A O 3
ATOM 3435 N N . SER A 1 25 ? -9.519 5.483 6.033 1.00 12.14 25 SER A N 3
ATOM 3436 C CA . SER A 1 25 ? -8.772 6.705 5.768 1.00 14.21 25 SER A CA 3
ATOM 3437 C C . SER A 1 25 ? -9.311 7.864 6.602 1.00 20.35 25 SER A C 3
ATOM 3438 O O . SER A 1 25 ? -8.552 8.582 7.250 1.00 4.20 25 SER A O 3
ATOM 3446 N N . SER A 1 26 ? -10.628 8.039 6.579 1.00 23.05 26 SER A N 3
ATOM 3447 C CA . SER A 1 26 ? -11.271 9.111 7.329 1.00 45.14 26 SER A CA 3
ATOM 3448 C C . SER A 1 26 ? -10.911 9.030 8.810 1.00 35.13 26 SER A C 3
ATOM 3449 O O . SER A 1 26 ? -10.491 10.016 9.412 1.00 13.35 26 SER A O 3
ATOM 3457 N N . ASN A 1 27 ? -11.080 7.846 9.388 1.00 45.21 27 ASN A N 3
ATOM 3458 C CA . ASN A 1 27 ? -10.773 7.633 10.798 1.00 12.15 27 ASN A CA 3
ATOM 3459 C C . ASN A 1 27 ? -9.355 8.091 11.121 1.00 20.25 27 ASN A C 3
ATOM 3460 O O . ASN A 1 27 ? -9.126 8.790 12.109 1.00 64.14 27 ASN A O 3
ATOM 3471 N N . LEU A 1 28 ? -8.404 7.690 10.283 1.00 52.34 28 LEU A N 3
ATOM 3472 C CA . LEU A 1 28 ? -7.007 8.060 10.478 1.00 23.11 28 LEU A CA 3
ATOM 3473 C C . LEU A 1 28 ? -6.787 9.540 10.181 1.00 13.23 28 LEU A C 3
ATOM 3474 O O . LEU A 1 28 ? -5.945 10.190 10.801 1.00 64.24 28 LEU A O 3
ATOM 3490 N N . LEU A 1 29 ? -7.553 10.066 9.232 1.00 4.41 29 LEU A N 3
ATOM 3491 C CA . LEU A 1 29 ? -7.444 11.472 8.853 1.00 14.20 29 LEU A CA 3
ATOM 3492 C C . LEU A 1 29 ? -8.007 12.375 9.947 1.00 52.31 29 LEU A C 3
ATOM 3493 O O . LEU A 1 29 ? -7.620 13.538 10.064 1.00 11.13 29 LEU A O 3
ATOM 3509 N N . SER A 1 30 ? -8.919 11.831 10.746 1.00 74.44 30 SER A N 3
ATOM 3510 C CA . SER A 1 30 ? -9.536 12.588 11.828 1.00 34.51 30 SER A CA 3
ATOM 3511 C C . SER A 1 30 ? -8.852 12.290 13.159 1.00 72.34 30 SER A C 3
ATOM 3512 O O . SER A 1 30 ? -9.292 12.749 14.212 1.00 41.45 30 SER A O 3
ATOM 3520 N N . SER A 1 31 ? -7.771 11.517 13.101 1.00 74.02 31 SER A N 3
ATOM 3521 C CA . SER A 1 31 ? -7.027 11.152 14.300 1.00 51.43 31 SER A CA 3
ATOM 3522 C C . SER A 1 31 ? -6.748 12.382 15.160 1.00 22.33 31 SER A C 3
ATOM 3523 O O . SER A 1 31 ? -6.299 13.413 14.661 1.00 21.24 31 SER A O 3
ATOM 3531 N N . GLY A 1 32 ? -7.018 12.262 16.457 1.00 52.22 32 GLY A N 3
ATOM 3532 C CA . GLY A 1 32 ? -6.791 13.370 17.366 1.00 62.21 32 GLY A CA 3
ATOM 3533 C C . GLY A 1 32 ? -5.361 13.870 17.323 1.00 1.12 32 GLY A C 3
ATOM 3534 O O . GLY A 1 32 ? -5.076 14.992 17.744 1.00 10.14 32 GLY A O 3
ATOM 3538 N N . ASP A 1 33 ? -4.459 13.038 16.816 1.00 70.10 33 ASP A N 3
ATOM 3539 C CA . ASP A 1 33 ? -3.051 13.403 16.720 1.00 43.03 33 ASP A CA 3
ATOM 3540 C C . ASP A 1 33 ? -2.687 13.796 15.292 1.00 4.21 33 ASP A C 3
ATOM 3541 O O . ASP A 1 33 ? -1.918 14.733 15.072 1.00 41.44 33 ASP A O 3
ATOM 3550 N N . PHE A 1 34 ? -3.242 13.075 14.326 1.00 73.41 34 PHE A N 3
ATOM 3551 C CA . PHE A 1 34 ? -2.975 13.348 12.918 1.00 72.33 34 PHE A CA 3
ATOM 3552 C C . PHE A 1 34 ? -3.601 14.673 12.492 1.00 24.42 34 PHE A C 3
ATOM 3553 O O . PHE A 1 34 ? -3.001 15.443 11.741 1.00 22.02 34 PHE A O 3
ATOM 3570 N N . VAL A 1 35 ? -4.810 14.933 12.978 1.00 13.20 35 VAL A N 3
ATOM 3571 C CA . VAL A 1 35 ? -5.518 16.164 12.649 1.00 73.30 35 VAL A CA 3
ATOM 3572 C C . VAL A 1 35 ? -4.663 17.387 12.957 1.00 42.21 35 VAL A C 3
ATOM 3573 O O . VAL A 1 35 ? -4.703 18.382 12.233 1.00 65.00 35 VAL A O 3
ATOM 3586 N N . GLN A 1 36 ? -3.893 17.308 14.038 1.00 32.30 36 GLN A N 3
ATOM 3587 C CA . GLN A 1 36 ? -3.028 18.410 14.444 1.00 74.54 36 GLN A CA 3
ATOM 3588 C C . GLN A 1 36 ? -2.031 18.752 13.341 1.00 41.31 36 GLN A C 3
ATOM 3589 O O . GLN A 1 36 ? -1.721 19.921 13.113 1.00 72.14 36 GLN A O 3
ATOM 3603 N N . MET A 1 37 ? -1.532 17.724 12.661 1.00 0.32 37 MET A N 3
ATOM 3604 C CA . MET A 1 37 ? -0.569 17.919 11.583 1.00 71.43 37 MET A CA 3
ATOM 3605 C C . MET A 1 37 ? -1.240 18.541 10.362 1.00 73.15 37 MET A C 3
ATOM 3606 O O . MET A 1 37 ? -0.786 19.564 9.849 1.00 12.52 37 MET A O 3
ATOM 3620 N N . ILE A 1 38 ? -2.317 17.916 9.901 1.00 34.44 38 ILE A N 3
ATOM 3621 C CA . ILE A 1 38 ? -3.049 18.410 8.741 1.00 62.33 38 ILE A CA 3
ATOM 3622 C C . ILE A 1 38 ? -3.587 19.815 8.987 1.00 23.22 38 ILE A C 3
ATOM 3623 O O . ILE A 1 38 ? -3.739 20.606 8.057 1.00 22.53 38 ILE A O 3
ATOM 3639 N N . SER A 1 39 ? -3.872 20.121 10.250 1.00 75.23 39 SER A N 3
ATOM 3640 C CA . SER A 1 39 ? -4.394 21.431 10.620 1.00 34.10 39 SER A CA 3
ATOM 3641 C C . SER A 1 39 ? -3.297 22.488 10.569 1.00 41.51 39 SER A C 3
ATOM 3642 O O . SER A 1 39 ? -3.551 23.648 10.243 1.00 71.41 39 SER A O 3
ATOM 3650 N N . SER A 1 40 ? -2.075 22.080 10.895 1.00 71.53 40 SER A N 3
ATOM 3651 C CA . SER A 1 40 ? -0.937 22.992 10.890 1.00 21.32 40 SER A CA 3
ATOM 3652 C C . SER A 1 40 ? -0.157 22.879 9.584 1.00 24.11 40 SER A C 3
ATOM 3653 O O . SER A 1 40 ? 0.862 23.547 9.397 1.00 50.02 40 SER A O 3
ATOM 3661 N N . THR A 1 41 ? -0.641 22.030 8.684 1.00 62.14 41 THR A N 3
ATOM 3662 C CA . THR A 1 41 ? 0.011 21.828 7.395 1.00 41.54 41 THR A CA 3
ATOM 3663 C C . THR A 1 41 ? -0.057 23.089 6.541 1.00 15.21 41 THR A C 3
ATOM 3664 O O . THR A 1 41 ? -1.126 23.676 6.365 1.00 13.55 41 THR A O 3
ATOM 3675 N N . THR A 1 42 ? 1.089 23.502 6.010 1.00 64.23 42 THR A N 3
ATOM 3676 C CA . THR A 1 42 ? 1.158 24.694 5.174 1.00 44.03 42 THR A CA 3
ATOM 3677 C C . THR A 1 42 ? 1.039 24.338 3.697 1.00 61.34 42 THR A C 3
ATOM 3678 O O . THR A 1 42 ? 1.718 23.435 3.209 1.00 53.14 42 THR A O 3
ATOM 3689 N N . SER A 1 43 ? 0.170 25.052 2.989 1.00 14.04 43 SER A N 3
ATOM 3690 C CA . SER A 1 43 ? -0.043 24.808 1.566 1.00 4.13 43 SER A CA 3
ATOM 3691 C C . SER A 1 43 ? -0.687 23.444 1.341 1.00 63.34 43 SER A C 3
ATOM 3692 O O . SER A 1 43 ? -0.205 22.426 1.839 1.00 34.31 43 SER A O 3
ATOM 3700 N N . THR A 1 44 ? -1.779 23.431 0.583 1.00 22.54 44 THR A N 3
ATOM 3701 C CA . THR A 1 44 ? -2.491 22.193 0.290 1.00 22.11 44 THR A CA 3
ATOM 3702 C C . THR A 1 44 ? -1.555 21.148 -0.306 1.00 41.11 44 THR A C 3
ATOM 3703 O O . THR A 1 44 ? -1.755 19.948 -0.126 1.00 72.34 44 THR A O 3
ATOM 3714 N N . ASP A 1 45 ? -0.532 21.613 -1.015 1.00 33.33 45 ASP A N 3
ATOM 3715 C CA . ASP A 1 45 ? 0.437 20.718 -1.636 1.00 70.23 45 ASP A CA 3
ATOM 3716 C C . ASP A 1 45 ? 1.051 19.780 -0.602 1.00 23.35 45 ASP A C 3
ATOM 3717 O O . ASP A 1 45 ? 1.133 18.571 -0.819 1.00 62.24 45 ASP A O 3
ATOM 3726 N N . GLN A 1 46 ? 1.480 20.345 0.522 1.00 64.11 46 GLN A N 3
ATOM 3727 C CA . GLN A 1 46 ? 2.087 19.558 1.589 1.00 62.25 46 GLN A CA 3
ATOM 3728 C C . GLN A 1 46 ? 1.036 18.728 2.318 1.00 65.30 46 GLN A C 3
ATOM 3729 O O . GLN A 1 46 ? 1.330 17.644 2.825 1.00 61.21 46 GLN A O 3
ATOM 3743 N N . ALA A 1 47 ? -0.187 19.243 2.369 1.00 74.13 47 ALA A N 3
ATOM 3744 C CA . ALA A 1 47 ? -1.282 18.548 3.035 1.00 24.21 47 ALA A CA 3
ATOM 3745 C C . ALA A 1 47 ? -1.631 17.252 2.311 1.00 4.14 47 ALA A C 3
ATOM 3746 O O . ALA A 1 47 ? -1.843 16.215 2.940 1.00 53.00 47 ALA A O 3
ATOM 3753 N N . VAL A 1 48 ? -1.690 17.317 0.985 1.00 25.11 48 VAL A N 3
ATOM 3754 C CA . VAL A 1 48 ? -2.012 16.149 0.175 1.00 3.22 48 VAL A CA 3
ATOM 3755 C C . VAL A 1 48 ? -0.833 15.186 0.103 1.00 51.32 48 VAL A C 3
ATOM 3756 O O . VAL A 1 48 ? -1.012 13.969 0.054 1.00 54.54 48 VAL A O 3
ATOM 3769 N N . SER A 1 49 ? 0.376 15.740 0.098 1.00 5.44 49 SER A N 3
ATOM 3770 C CA . SER A 1 49 ? 1.587 14.931 0.028 1.00 41.25 49 SER A CA 3
ATOM 3771 C C . SER A 1 49 ? 1.672 13.977 1.217 1.00 41.24 49 SER A C 3
ATOM 3772 O O . SER A 1 49 ? 1.928 12.785 1.052 1.00 0.21 49 SER A O 3
ATOM 3780 N N . VAL A 1 50 ? 1.457 14.513 2.414 1.00 2.22 50 VAL A N 3
ATOM 3781 C CA . VAL A 1 50 ? 1.507 13.712 3.630 1.00 62.30 50 VAL A CA 3
ATOM 3782 C C . VAL A 1 50 ? 0.340 12.733 3.693 1.00 14.21 50 VAL A C 3
ATOM 3783 O O . VAL A 1 50 ? 0.494 11.596 4.137 1.00 13.23 50 VAL A O 3
ATOM 3796 N N . ALA A 1 51 ? -0.827 13.185 3.245 1.00 30.13 51 ALA A N 3
ATOM 3797 C CA . ALA A 1 51 ? -2.021 12.348 3.249 1.00 72.02 51 ALA A CA 3
ATOM 3798 C C . ALA A 1 51 ? -1.870 11.171 2.290 1.00 50.33 51 ALA A C 3
ATOM 3799 O O . ALA A 1 51 ? -2.188 10.032 2.633 1.00 3.51 51 ALA A O 3
ATOM 3806 N N . THR A 1 52 ? -1.381 11.453 1.087 1.00 61.22 52 THR A N 3
ATOM 3807 C CA . THR A 1 52 ? -1.189 10.419 0.078 1.00 72.35 52 THR A CA 3
ATOM 3808 C C . THR A 1 52 ? -0.031 9.499 0.447 1.00 53.24 52 THR A C 3
ATOM 3809 O O . THR A 1 52 ? 0.008 8.339 0.039 1.00 74.02 52 THR A O 3
ATOM 3820 N N . SER A 1 53 ? 0.911 10.024 1.224 1.00 65.15 53 SER A N 3
ATOM 3821 C CA . SER A 1 53 ? 2.074 9.251 1.645 1.00 33.43 53 SER A CA 3
ATOM 3822 C C . SER A 1 53 ? 1.645 7.974 2.363 1.00 12.44 53 SER A C 3
ATOM 3823 O O . SER A 1 53 ? 2.323 6.949 2.289 1.00 10.03 53 SER A O 3
ATOM 3831 N N . VAL A 1 54 ? 0.514 8.045 3.058 1.00 71.03 54 VAL A N 3
ATOM 3832 C CA . VAL A 1 54 ? -0.009 6.896 3.788 1.00 65.34 54 VAL A CA 3
ATOM 3833 C C . VAL A 1 54 ? -0.319 5.739 2.843 1.00 22.22 54 VAL A C 3
ATOM 3834 O O . VAL A 1 54 ? -0.172 4.572 3.206 1.00 55.44 54 VAL A O 3
ATOM 3847 N N . ALA A 1 55 ? -0.751 6.073 1.631 1.00 21.55 55 ALA A N 3
ATOM 3848 C CA . ALA A 1 55 ? -1.080 5.062 0.633 1.00 35.35 55 ALA A CA 3
ATOM 3849 C C . ALA A 1 55 ? 0.163 4.294 0.199 1.00 72.51 55 ALA A C 3
ATOM 3850 O O . ALA A 1 55 ? 0.096 3.098 -0.084 1.00 61.30 55 ALA A O 3
ATOM 3857 N N . GLN A 1 56 ? 1.295 4.989 0.148 1.00 74.24 56 GLN A N 3
ATOM 3858 C CA . GLN A 1 56 ? 2.553 4.370 -0.254 1.00 74.12 56 GLN A CA 3
ATOM 3859 C C . GLN A 1 56 ? 3.013 3.349 0.781 1.00 53.40 56 GLN A C 3
ATOM 3860 O O . GLN A 1 56 ? 3.447 2.253 0.435 1.00 61.44 56 GLN A O 3
ATOM 3874 N N . ASN A 1 57 ? 2.915 3.720 2.054 1.00 53.51 57 ASN A N 3
ATOM 3875 C CA . ASN A 1 57 ? 3.323 2.837 3.140 1.00 35.21 57 ASN A CA 3
ATOM 3876 C C . ASN A 1 57 ? 2.467 1.574 3.165 1.00 23.33 57 ASN A C 3
ATOM 3877 O O . ASN A 1 57 ? 2.987 0.460 3.240 1.00 11.11 57 ASN A O 3
ATOM 3888 N N . VAL A 1 58 ? 1.151 1.755 3.100 1.00 23.12 58 VAL A N 3
ATOM 3889 C CA . VAL A 1 58 ? 0.223 0.633 3.114 1.00 34.44 58 VAL A CA 3
ATOM 3890 C C . VAL A 1 58 ? 0.363 -0.212 1.852 1.00 70.03 58 VAL A C 3
ATOM 3891 O O . VAL A 1 58 ? 0.225 -1.434 1.891 1.00 74.12 58 VAL A O 3
ATOM 3904 N N . GLY A 1 59 ? 0.641 0.449 0.733 1.00 74.32 59 GLY A N 3
ATOM 3905 C CA . GLY A 1 59 ? 0.797 -0.257 -0.526 1.00 73.31 59 GLY A CA 3
ATOM 3906 C C . GLY A 1 59 ? 1.871 -1.325 -0.463 1.00 62.20 59 GLY A C 3
ATOM 3907 O O . GLY A 1 59 ? 1.703 -2.416 -1.005 1.00 21.53 59 GLY A O 3
ATOM 3911 N N . ASN A 1 60 ? 2.980 -1.008 0.199 1.00 33.45 60 ASN A N 3
ATOM 3912 C CA . ASN A 1 60 ? 4.086 -1.949 0.328 1.00 50.23 60 ASN A CA 3
ATOM 3913 C C . ASN A 1 60 ? 3.659 -3.190 1.106 1.00 5.21 60 ASN A C 3
ATOM 3914 O O . ASN A 1 60 ? 4.084 -4.303 0.800 1.00 30.12 60 ASN A O 3
ATOM 3925 N N . GLN A 1 61 ? 2.813 -2.988 2.112 1.00 23.21 61 GLN A N 3
ATOM 3926 C CA . GLN A 1 61 ? 2.327 -4.090 2.934 1.00 64.23 61 GLN A CA 3
ATOM 3927 C C . GLN A 1 61 ? 1.374 -4.979 2.143 1.00 33.13 61 GLN A C 3
ATOM 3928 O O . GLN A 1 61 ? 1.430 -6.206 2.235 1.00 25.34 61 GLN A O 3
ATOM 3942 N N . LEU A 1 62 ? 0.495 -4.353 1.367 1.00 4.12 62 LEU A N 3
ATOM 3943 C CA . LEU A 1 62 ? -0.473 -5.086 0.559 1.00 21.25 62 LEU A CA 3
ATOM 3944 C C . LEU A 1 62 ? 0.100 -5.412 -0.816 1.00 24.12 62 LEU A C 3
ATOM 3945 O O . LEU A 1 62 ? -0.609 -5.899 -1.696 1.00 44.31 62 LEU A O 3
ATOM 3961 N N . GLY A 1 63 ? 1.390 -5.143 -0.993 1.00 5.30 63 GLY A N 3
ATOM 3962 C CA . GLY A 1 63 ? 2.038 -5.416 -2.263 1.00 15.33 63 GLY A CA 3
ATOM 3963 C C . GLY A 1 63 ? 1.286 -4.820 -3.436 1.00 51.12 63 GLY A C 3
ATOM 3964 O O . GLY A 1 63 ? 1.273 -5.391 -4.528 1.00 73.32 63 GLY A O 3
ATOM 3968 N N . LEU A 1 64 ? 0.657 -3.672 -3.213 1.00 41.51 64 LEU A N 3
ATOM 3969 C CA . LEU A 1 64 ? -0.104 -3.000 -4.260 1.00 44.14 64 LEU A CA 3
ATOM 3970 C C . LEU A 1 64 ? 0.743 -2.822 -5.518 1.00 11.44 64 LEU A C 3
ATOM 3971 O O . LEU A 1 64 ? 1.951 -3.057 -5.504 1.00 43.22 64 LEU A O 3
ATOM 3987 N N . ASP A 1 65 ? 0.100 -2.405 -6.603 1.00 0.43 65 ASP A N 3
ATOM 3988 C CA . ASP A 1 65 ? 0.791 -2.194 -7.868 1.00 42.44 65 ASP A CA 3
ATOM 3989 C C . ASP A 1 65 ? 1.534 -0.859 -7.866 1.00 2.15 65 ASP A C 3
ATOM 3990 O O . ASP A 1 65 ? 0.979 0.169 -7.479 1.00 42.12 65 ASP A O 3
ATOM 3999 N N . ALA A 1 66 ? 2.790 -0.886 -8.296 1.00 51.01 66 ALA A N 3
ATOM 4000 C CA . ALA A 1 66 ? 3.607 0.320 -8.344 1.00 42.50 66 ALA A CA 3
ATOM 4001 C C . ALA A 1 66 ? 3.030 1.335 -9.325 1.00 23.21 66 ALA A C 3
ATOM 4002 O O . ALA A 1 66 ? 2.961 2.528 -9.030 1.00 64.14 66 ALA A O 3
ATOM 4009 N N . ASN A 1 67 ? 2.617 0.854 -10.494 1.00 12.22 67 ASN A N 3
ATOM 4010 C CA . ASN A 1 67 ? 2.047 1.721 -11.519 1.00 64.41 67 ASN A CA 3
ATOM 4011 C C . ASN A 1 67 ? 0.777 2.399 -11.015 1.00 3.34 67 ASN A C 3
ATOM 4012 O O . ASN A 1 67 ? 0.571 3.592 -11.230 1.00 64.42 67 ASN A O 3
ATOM 4023 N N . ALA A 1 68 ? -0.070 1.628 -10.340 1.00 4.40 68 ALA A N 3
ATOM 4024 C CA . ALA A 1 68 ? -1.317 2.155 -9.801 1.00 4.13 68 ALA A CA 3
ATOM 4025 C C . ALA A 1 68 ? -1.053 3.172 -8.696 1.00 50.53 68 ALA A C 3
ATOM 4026 O O . ALA A 1 68 ? -1.744 4.185 -8.594 1.00 55.44 68 ALA A O 3
ATOM 4033 N N . MET A 1 69 ? -0.049 2.894 -7.870 1.00 52.11 69 MET A N 3
ATOM 4034 C CA . MET A 1 69 ? 0.306 3.787 -6.774 1.00 2.21 69 MET A CA 3
ATOM 4035 C C . MET A 1 69 ? 0.606 5.191 -7.290 1.00 20.20 69 MET A C 3
ATOM 4036 O O . MET A 1 69 ? 0.205 6.184 -6.684 1.00 35.02 69 MET A O 3
ATOM 4050 N N . ASN A 1 70 ? 1.314 5.265 -8.412 1.00 44.21 70 ASN A N 3
ATOM 4051 C CA . ASN A 1 70 ? 1.668 6.548 -9.008 1.00 23.20 70 ASN A CA 3
ATOM 4052 C C . ASN A 1 70 ? 0.430 7.260 -9.542 1.00 72.51 70 ASN A C 3
ATOM 4053 O O . ASN A 1 70 ? 0.314 8.481 -9.447 1.00 41.45 70 ASN A O 3
ATOM 4064 N N . SER A 1 71 ? -0.494 6.488 -10.105 1.00 2.42 71 SER A N 3
ATOM 4065 C CA . SER A 1 71 ? -1.724 7.045 -10.657 1.00 3.11 71 SER A CA 3
ATOM 4066 C C . SER A 1 71 ? -2.592 7.643 -9.554 1.00 44.33 71 SER A C 3
ATOM 4067 O O . SER A 1 71 ? -3.051 8.781 -9.659 1.00 1.32 71 SER A O 3
ATOM 4075 N N . LEU A 1 72 ? -2.812 6.870 -8.497 1.00 23.03 72 LEU A N 3
ATOM 4076 C CA . LEU A 1 72 ? -3.625 7.323 -7.374 1.00 61.41 72 LEU A CA 3
ATOM 4077 C C . LEU A 1 72 ? -2.919 8.432 -6.602 1.00 42.25 72 LEU A C 3
ATOM 4078 O O . LEU A 1 72 ? -3.547 9.397 -6.165 1.00 42.35 72 LEU A O 3
ATOM 4094 N N . LEU A 1 73 ? -1.606 8.291 -6.440 1.00 30.43 73 LEU A N 3
ATOM 4095 C CA . LEU A 1 73 ? -0.813 9.281 -5.723 1.00 31.30 73 LEU A CA 3
ATOM 4096 C C . LEU A 1 73 ? -0.973 10.663 -6.348 1.00 64.10 73 LEU A C 3
ATOM 4097 O O . LEU A 1 73 ? -0.784 11.682 -5.684 1.00 72.25 73 LEU A O 3
ATOM 4113 N N . GLY A 1 74 ? -1.325 10.691 -7.630 1.00 22.32 74 GLY A N 3
ATOM 4114 C CA . GLY A 1 74 ? -1.506 11.952 -8.323 1.00 75.11 74 GLY A CA 3
ATOM 4115 C C . GLY A 1 74 ? -2.964 12.362 -8.407 1.00 53.43 74 GLY A C 3
ATOM 4116 O O . GLY A 1 74 ? -3.280 13.551 -8.413 1.00 53.43 74 GLY A O 3
ATOM 4120 N N . ALA A 1 75 ? -3.852 11.376 -8.473 1.00 72.15 75 ALA A N 3
ATOM 4121 C CA . ALA A 1 75 ? -5.283 11.642 -8.556 1.00 74.54 75 ALA A CA 3
ATOM 4122 C C . ALA A 1 75 ? -5.758 12.470 -7.368 1.00 42.41 75 ALA A C 3
ATOM 4123 O O . ALA A 1 75 ? -6.450 13.474 -7.536 1.00 31.22 75 ALA A O 3
ATOM 4130 N N . VAL A 1 76 ? -5.381 12.045 -6.166 1.00 62.43 76 VAL A N 3
ATOM 4131 C CA . VAL A 1 76 ? -5.768 12.748 -4.950 1.00 3.32 76 VAL A CA 3
ATOM 4132 C C . VAL A 1 76 ? -5.224 14.173 -4.943 1.00 10.55 76 VAL A C 3
ATOM 4133 O O . VAL A 1 76 ? -5.875 15.093 -4.447 1.00 41.14 76 VAL A O 3
ATOM 4146 N N . SER A 1 77 ? -4.028 14.347 -5.495 1.00 22.23 77 SER A N 3
ATOM 4147 C CA . SER A 1 77 ? -3.395 15.660 -5.549 1.00 31.02 77 SER A CA 3
ATOM 4148 C C . SER A 1 77 ? -4.338 16.693 -6.158 1.00 22.34 77 SER A C 3
ATOM 4149 O O . SER A 1 77 ? -4.379 17.843 -5.724 1.00 53.02 77 SER A O 3
ATOM 4157 N N . GLY A 1 78 ? -5.094 16.272 -7.167 1.00 45.11 78 GLY A N 3
ATOM 4158 C CA . GLY A 1 78 ? -6.027 17.173 -7.820 1.00 23.52 78 GLY A CA 3
ATOM 4159 C C . GLY A 1 78 ? -7.449 16.988 -7.331 1.00 51.00 78 GLY A C 3
ATOM 4160 O O . GLY A 1 78 ? -8.293 17.866 -7.510 1.00 71.04 78 GLY A O 3
ATOM 4164 N N . TYR A 1 79 ? -7.717 15.842 -6.715 1.00 72.44 79 TYR A N 3
ATOM 4165 C CA . TYR A 1 79 ? -9.050 15.543 -6.203 1.00 62.03 79 TYR A CA 3
ATOM 4166 C C . TYR A 1 79 ? -9.364 16.393 -4.976 1.00 2.44 79 TYR A C 3
ATOM 4167 O O . TYR A 1 79 ? -10.394 17.064 -4.919 1.00 13.32 79 TYR A O 3
ATOM 4185 N N . VAL A 1 80 ? -8.468 16.358 -3.994 1.00 13.10 80 VAL A N 3
ATOM 4186 C CA . VAL A 1 80 ? -8.648 17.126 -2.767 1.00 62.40 80 VAL A CA 3
ATOM 4187 C C . VAL A 1 80 ? -8.632 18.624 -3.048 1.00 71.22 80 VAL A C 3
ATOM 4188 O O . VAL A 1 80 ? -9.367 19.390 -2.428 1.00 35.12 80 VAL A O 3
ATOM 4201 N N . SER A 1 81 ? -7.788 19.033 -3.990 1.00 42.25 81 SER A N 3
ATOM 4202 C CA . SER A 1 81 ? -7.672 20.443 -4.352 1.00 31.22 81 SER A CA 3
ATOM 4203 C C . SER A 1 81 ? -9.023 21.001 -4.791 1.00 50.51 81 SER A C 3
ATOM 4204 O O . SER A 1 81 ? -9.316 22.180 -4.589 1.00 35.10 81 SER A O 3
ATOM 4212 N N . THR A 1 82 ? -9.843 20.147 -5.396 1.00 53.35 82 THR A N 3
ATOM 4213 C CA . THR A 1 82 ? -11.160 20.554 -5.866 1.00 13.34 82 THR A CA 3
ATOM 4214 C C . THR A 1 82 ? -12.104 20.813 -4.698 1.00 55.33 82 THR A C 3
ATOM 4215 O O . THR A 1 82 ? -13.071 21.568 -4.823 1.00 33.34 82 THR A O 3
ATOM 4226 N N . LEU A 1 83 ? -11.821 20.185 -3.563 1.00 10.32 83 LEU A N 3
ATOM 4227 C CA . LEU A 1 83 ? -12.645 20.348 -2.370 1.00 51.22 83 LEU A CA 3
ATOM 4228 C C . LEU A 1 83 ? -12.872 21.825 -2.064 1.00 51.24 83 LEU A C 3
ATOM 4229 O O . LEU A 1 83 ? -13.900 22.393 -2.425 1.00 12.43 83 LEU A O 3
ATOM 4245 N N . GLY A 1 84 ? -11.901 22.442 -1.396 1.00 4.51 84 GLY A N 3
ATOM 4246 C CA . GLY A 1 84 ? -12.013 23.847 -1.052 1.00 73.13 84 GLY A CA 3
ATOM 4247 C C . GLY A 1 84 ? -12.881 24.079 0.168 1.00 53.25 84 GLY A C 3
ATOM 4248 O O . GLY A 1 84 ? -12.923 25.184 0.707 1.00 53.23 84 GLY A O 3
ATOM 4252 N N . ASN A 1 85 ? -13.576 23.035 0.605 1.00 10.41 85 ASN A N 3
ATOM 4253 C CA . ASN A 1 85 ? -14.450 23.131 1.769 1.00 43.12 85 ASN A CA 3
ATOM 4254 C C . ASN A 1 85 ? -13.635 23.169 3.058 1.00 20.24 85 ASN A C 3
ATOM 4255 O O . ASN A 1 85 ? -13.799 24.067 3.881 1.00 3.42 85 ASN A O 3
ATOM 4266 N N . ALA A 1 86 ? -12.756 22.186 3.225 1.00 65.22 86 ALA A N 3
ATOM 4267 C CA . ALA A 1 86 ? -11.913 22.108 4.412 1.00 73.24 86 ALA A CA 3
ATOM 4268 C C . ALA A 1 86 ? -11.110 20.814 4.430 1.00 24.51 86 ALA A C 3
ATOM 4269 O O . ALA A 1 86 ? -11.544 19.794 3.893 1.00 65.20 86 ALA A O 3
ATOM 4276 N N . ILE A 1 87 ? -9.935 20.860 5.051 1.00 21.10 87 ILE A N 3
ATOM 4277 C CA . ILE A 1 87 ? -9.070 19.689 5.139 1.00 63.10 87 ILE A CA 3
ATOM 4278 C C . ILE A 1 87 ? -9.272 18.955 6.460 1.00 44.24 87 ILE A C 3
ATOM 4279 O O . ILE A 1 87 ? -8.954 17.773 6.579 1.00 23.44 87 ILE A O 3
ATOM 4295 N N . SER A 1 88 ? -9.803 19.666 7.450 1.00 42.42 88 SER A N 3
ATOM 4296 C CA . SER A 1 88 ? -10.045 19.083 8.764 1.00 24.23 88 SER A CA 3
ATOM 4297 C C . SER A 1 88 ? -11.126 18.009 8.692 1.00 4.54 88 SER A C 3
ATOM 4298 O O . SER A 1 88 ? -11.292 17.215 9.618 1.00 5.51 88 SER A O 3
ATOM 4306 N N . ASP A 1 89 ? -11.859 17.992 7.585 1.00 20.11 89 ASP A N 3
ATOM 4307 C CA . ASP A 1 89 ? -12.926 17.016 7.389 1.00 41.04 89 ASP A CA 3
ATOM 4308 C C . ASP A 1 89 ? -12.358 15.676 6.934 1.00 53.00 89 ASP A C 3
ATOM 4309 O O . ASP A 1 89 ? -11.975 15.515 5.775 1.00 65.43 89 ASP A O 3
ATOM 4318 N N . ALA A 1 90 ? -12.308 14.717 7.851 1.00 4.44 90 ALA A N 3
ATOM 4319 C CA . ALA A 1 90 ? -11.788 13.391 7.544 1.00 2.20 90 ALA A CA 3
ATOM 4320 C C . ALA A 1 90 ? -12.663 12.683 6.514 1.00 10.22 90 ALA A C 3
ATOM 4321 O O . ALA A 1 90 ? -12.173 12.207 5.492 1.00 22.12 90 ALA A O 3
ATOM 4328 N N . SER A 1 91 ? -13.963 12.619 6.792 1.00 44.04 91 SER A N 3
ATOM 4329 C CA . SER A 1 91 ? -14.905 11.966 5.892 1.00 41.20 91 SER A CA 3
ATOM 4330 C C . SER A 1 91 ? -14.907 12.643 4.525 1.00 32.40 91 SER A C 3
ATOM 4331 O O . SER A 1 91 ? -15.110 11.994 3.499 1.00 44.22 91 SER A O 3
ATOM 4339 N N . ALA A 1 92 ? -14.682 13.953 4.519 1.00 31.20 92 ALA A N 3
ATOM 4340 C CA . ALA A 1 92 ? -14.657 14.719 3.280 1.00 55.01 92 ALA A CA 3
ATOM 4341 C C . ALA A 1 92 ? -13.405 14.406 2.467 1.00 31.12 92 ALA A C 3
ATOM 4342 O O . ALA A 1 92 ? -13.491 13.995 1.309 1.00 3.10 92 ALA A O 3
ATOM 4349 N N . TYR A 1 93 ? -12.243 14.604 3.079 1.00 41.41 93 TYR A N 3
ATOM 4350 C CA . TYR A 1 93 ? -10.973 14.348 2.411 1.00 64.40 93 TYR A CA 3
ATOM 4351 C C . TYR A 1 93 ? -10.823 12.865 2.080 1.00 43.43 93 TYR A C 3
ATOM 4352 O O . TYR A 1 93 ? -10.506 12.501 0.948 1.00 51.34 93 TYR A O 3
ATOM 4370 N N . ALA A 1 94 ? -11.051 12.017 3.076 1.00 0.01 94 ALA A N 3
ATOM 4371 C CA . ALA A 1 94 ? -10.944 10.576 2.891 1.00 43.20 94 ALA A CA 3
ATOM 4372 C C . ALA A 1 94 ? -11.836 10.101 1.749 1.00 4.13 94 ALA A C 3
ATOM 4373 O O . ALA A 1 94 ? -11.522 9.125 1.069 1.00 23.40 94 ALA A O 3
ATOM 4380 N N . ASN A 1 95 ? -12.950 10.796 1.546 1.00 43.22 95 ASN A N 3
ATOM 4381 C CA . ASN A 1 95 ? -13.888 10.445 0.485 1.00 43.12 95 ASN A CA 3
ATOM 4382 C C . ASN A 1 95 ? -13.249 10.627 -0.889 1.00 63.42 95 ASN A C 3
ATOM 4383 O O . ASN A 1 95 ? -13.490 9.842 -1.804 1.00 72.22 95 ASN A O 3
ATOM 4394 N N . ALA A 1 96 ? -12.433 11.667 -1.023 1.00 11.41 96 ALA A N 3
ATOM 4395 C CA . ALA A 1 96 ? -11.758 11.951 -2.283 1.00 41.40 96 ALA A CA 3
ATOM 4396 C C . ALA A 1 96 ? -10.680 10.914 -2.574 1.00 24.34 96 ALA A C 3
ATOM 4397 O O . ALA A 1 96 ? -10.650 10.320 -3.651 1.00 73.31 96 ALA A O 3
ATOM 4404 N N . ILE A 1 97 ? -9.793 10.702 -1.606 1.00 34.34 97 ILE A N 3
ATOM 4405 C CA . ILE A 1 97 ? -8.713 9.736 -1.758 1.00 63.03 97 ILE A CA 3
ATOM 4406 C C . ILE A 1 97 ? -9.257 8.317 -1.879 1.00 40.00 97 ILE A C 3
ATOM 4407 O O . ILE A 1 97 ? -8.720 7.496 -2.625 1.00 2.25 97 ILE A O 3
ATOM 4423 N N . SER A 1 98 ? -10.328 8.034 -1.145 1.00 4.33 98 SER A N 3
ATOM 4424 C CA . SER A 1 98 ? -10.945 6.713 -1.168 1.00 60.10 98 SER A CA 3
ATOM 4425 C C . SER A 1 98 ? -11.411 6.356 -2.576 1.00 73.54 98 SER A C 3
ATOM 4426 O O . SER A 1 98 ? -11.304 5.207 -3.004 1.00 73.44 98 SER A O 3
ATOM 4434 N N . SER A 1 99 ? -11.927 7.350 -3.292 1.00 2.11 99 SER A N 3
ATOM 4435 C CA . SER A 1 99 ? -12.413 7.141 -4.650 1.00 72.34 99 SER A CA 3
ATOM 4436 C C . SER A 1 99 ? -11.291 6.646 -5.559 1.00 61.11 99 SER A C 3
ATOM 4437 O O . SER A 1 99 ? -11.501 5.782 -6.409 1.00 75.03 99 SER A O 3
ATOM 4445 N N . ALA A 1 100 ? -10.097 7.202 -5.371 1.00 35.44 100 ALA A N 3
ATOM 4446 C CA . ALA A 1 100 ? -8.942 6.817 -6.171 1.00 30.43 100 ALA A CA 3
ATOM 4447 C C . ALA A 1 100 ? -8.508 5.388 -5.858 1.00 32.00 100 ALA A C 3
ATOM 4448 O O . ALA A 1 100 ? -8.351 4.566 -6.761 1.00 44.30 100 ALA A O 3
ATOM 4455 N N . ILE A 1 101 ? -8.317 5.101 -4.575 1.00 1.25 101 ILE A N 3
ATOM 4456 C CA . ILE A 1 101 ? -7.903 3.772 -4.144 1.00 20.42 101 ILE A CA 3
ATOM 4457 C C . ILE A 1 101 ? -8.943 2.723 -4.519 1.00 65.45 101 ILE A C 3
ATOM 4458 O O . ILE A 1 101 ? -8.602 1.622 -4.953 1.00 13.20 101 ILE A O 3
ATOM 4474 N N . GLY A 1 102 ? -10.215 3.071 -4.351 1.00 52.15 102 GLY A N 3
ATOM 4475 C CA . GLY A 1 102 ? -11.287 2.150 -4.679 1.00 73.01 102 GLY A CA 3
ATOM 4476 C C . GLY A 1 102 ? -11.284 1.753 -6.143 1.00 44.20 102 GLY A C 3
ATOM 4477 O O . GLY A 1 102 ? -11.684 0.645 -6.492 1.00 23.41 102 GLY A O 3
ATOM 4481 N N . ASN A 1 103 ? -10.831 2.664 -7.000 1.00 33.23 103 ASN A N 3
ATOM 4482 C CA . ASN A 1 103 ? -10.780 2.403 -8.434 1.00 54.53 103 ASN A CA 3
ATOM 4483 C C . ASN A 1 103 ? -9.737 1.338 -8.756 1.00 42.42 103 ASN A C 3
ATOM 4484 O O . ASN A 1 103 ? -10.017 0.374 -9.469 1.00 34.03 103 ASN A O 3
ATOM 4495 N N . VAL A 1 104 ? -8.531 1.519 -8.226 1.00 52.45 104 VAL A N 3
ATOM 4496 C CA . VAL A 1 104 ? -7.446 0.573 -8.456 1.00 50.35 104 VAL A CA 3
ATOM 4497 C C . VAL A 1 104 ? -7.714 -0.753 -7.757 1.00 12.14 104 VAL A C 3
ATOM 4498 O O . VAL A 1 104 ? -7.378 -1.820 -8.274 1.00 2.53 104 VAL A O 3
ATOM 4511 N N . LEU A 1 105 ? -8.326 -0.681 -6.579 1.00 22.53 105 LEU A N 3
ATOM 4512 C CA . LEU A 1 105 ? -8.642 -1.878 -5.808 1.00 10.33 105 LEU A CA 3
ATOM 4513 C C . LEU A 1 105 ? -9.707 -2.716 -6.511 1.00 41.51 105 LEU A C 3
ATOM 4514 O O . LEU A 1 105 ? -9.596 -3.937 -6.591 1.00 14.22 105 LEU A O 3
ATOM 4530 N N . ALA A 1 106 ? -10.735 -2.046 -7.022 1.00 50.33 106 ALA A N 3
ATOM 4531 C CA . ALA A 1 106 ? -11.817 -2.727 -7.723 1.00 64.15 106 ALA A CA 3
ATOM 4532 C C . ALA A 1 106 ? -11.284 -3.536 -8.899 1.00 71.41 106 ALA A C 3
ATOM 4533 O O . ALA A 1 106 ? -11.788 -4.617 -9.202 1.00 3.04 106 ALA A O 3
ATOM 4540 N N . ASN A 1 107 ? -10.260 -3.006 -9.562 1.00 72.51 107 ASN A N 3
ATOM 4541 C CA . ASN A 1 107 ? -9.659 -3.680 -10.708 1.00 34.24 107 ASN A CA 3
ATOM 4542 C C . ASN A 1 107 ? -9.072 -5.028 -10.300 1.00 25.32 107 ASN A C 3
ATOM 4543 O O . ASN A 1 107 ? -8.954 -5.939 -11.119 1.00 32.24 107 ASN A O 3
ATOM 4554 N N . SER A 1 108 ? -8.706 -5.147 -9.027 1.00 21.41 108 SER A N 3
ATOM 4555 C CA . SER A 1 108 ? -8.128 -6.381 -8.510 1.00 31.32 108 SER A CA 3
ATOM 4556 C C . SER A 1 108 ? -9.162 -7.175 -7.717 1.00 74.53 108 SER A C 3
ATOM 4557 O O . SER A 1 108 ? -8.960 -8.349 -7.412 1.00 24.30 108 SER A O 3
ATOM 4565 N N . GLY A 1 109 ? -10.274 -6.524 -7.389 1.00 12.10 109 GLY A N 3
ATOM 4566 C CA . GLY A 1 109 ? -11.325 -7.184 -6.635 1.00 23.31 109 GLY A CA 3
ATOM 4567 C C . GLY A 1 109 ? -11.947 -6.276 -5.593 1.00 1.12 109 GLY A C 3
ATOM 4568 O O . GLY A 1 109 ? -11.342 -5.286 -5.181 1.00 33.24 109 GLY A O 3
ATOM 4572 N N . SER A 1 110 ? -13.161 -6.614 -5.165 1.00 43.10 110 SER A N 3
ATOM 4573 C CA . SER A 1 110 ? -13.867 -5.819 -4.168 1.00 15.24 110 SER A CA 3
ATOM 4574 C C . SER A 1 110 ? -13.720 -6.432 -2.779 1.00 44.10 110 SER A C 3
ATOM 4575 O O . SER A 1 110 ? -13.535 -7.642 -2.640 1.00 12.11 110 SER A O 3
ATOM 4583 N N . ILE A 1 111 ? -13.803 -5.589 -1.755 1.00 62.33 111 ILE A N 3
ATOM 4584 C CA . ILE A 1 111 ? -13.679 -6.048 -0.377 1.00 72.32 111 ILE A CA 3
ATOM 4585 C C . ILE A 1 111 ? -14.870 -5.596 0.461 1.00 60.21 111 ILE A C 3
ATOM 4586 O O . ILE A 1 111 ? -15.500 -4.581 0.167 1.00 4.42 111 ILE A O 3
ATOM 4602 N N . SER A 1 112 ? -15.173 -6.357 1.507 1.00 11.14 112 SER A N 3
ATOM 4603 C CA . SER A 1 112 ? -16.291 -6.037 2.388 1.00 60.23 112 SER A CA 3
ATOM 4604 C C . SER A 1 112 ? -16.240 -6.880 3.658 1.00 61.30 112 SER A C 3
ATOM 4605 O O . SER A 1 112 ? -16.158 -6.348 4.765 1.00 25.42 112 SER A O 3
ATOM 4613 N N . GLU A 1 113 ? -16.290 -8.198 3.490 1.00 61.12 113 GLU A N 3
ATOM 4614 C CA . GLU A 1 113 ? -16.250 -9.115 4.622 1.00 12.23 113 GLU A CA 3
ATOM 4615 C C . GLU A 1 113 ? -15.359 -10.316 4.321 1.00 34.01 113 GLU A C 3
ATOM 4616 O O . GLU A 1 113 ? -15.577 -11.410 4.840 1.00 73.03 113 GLU A O 3
ATOM 4628 N N . SER A 1 114 ? -14.356 -10.104 3.474 1.00 2.13 114 SER A N 3
ATOM 4629 C CA . SER A 1 114 ? -13.436 -11.170 3.098 1.00 44.10 114 SER A CA 3
ATOM 4630 C C . SER A 1 114 ? -11.990 -10.752 3.351 1.00 32.24 114 SER A C 3
ATOM 4631 O O . SER A 1 114 ? -11.200 -11.513 3.912 1.00 20.34 114 SER A O 3
ATOM 4639 N N . THR A 1 115 ? -11.649 -9.538 2.933 1.00 44.53 115 THR A N 3
ATOM 4640 C CA . THR A 1 115 ? -10.299 -9.018 3.113 1.00 35.34 115 THR A CA 3
ATOM 4641 C C . THR A 1 115 ? -10.323 -7.539 3.479 1.00 13.22 115 THR A C 3
ATOM 4642 O O . THR A 1 115 ? -9.487 -6.761 3.017 1.00 21.33 115 THR A O 3
ATOM 4653 N N . ALA A 1 116 ? -11.285 -7.157 4.313 1.00 52.42 116 ALA A N 3
ATOM 4654 C CA . ALA A 1 116 ? -11.415 -5.770 4.743 1.00 75.12 116 ALA A CA 3
ATOM 4655 C C . ALA A 1 116 ? -11.170 -5.635 6.242 1.00 33.55 116 ALA A C 3
ATOM 4656 O O . ALA A 1 116 ? -11.777 -4.795 6.906 1.00 3.22 116 ALA A O 3
ATOM 4663 N N . SER A 1 117 ? -10.278 -6.468 6.768 1.00 3.22 117 SER A N 3
ATOM 4664 C CA . SER A 1 117 ? -9.957 -6.445 8.189 1.00 45.42 117 SER A CA 3
ATOM 4665 C C . SER A 1 117 ? -8.449 -6.341 8.403 1.00 11.04 117 SER A C 3
ATOM 4666 O O . SER A 1 117 ? -7.951 -5.339 8.917 1.00 31.53 117 SER A O 3
ATOM 4674 N N . SER A 1 118 ? -7.728 -7.384 8.007 1.00 62.24 118 SER A N 3
ATOM 4675 C CA . SER A 1 118 ? -6.278 -7.414 8.158 1.00 50.23 118 SER A CA 3
ATOM 4676 C C . SER A 1 118 ? -5.623 -6.308 7.333 1.00 1.04 118 SER A C 3
ATOM 4677 O O . SER A 1 118 ? -4.622 -5.724 7.744 1.00 11.30 118 SER A O 3
ATOM 4685 N N . ALA A 1 119 ? -6.198 -6.029 6.168 1.00 71.32 119 ALA A N 3
ATOM 4686 C CA . ALA A 1 119 ? -5.673 -4.995 5.287 1.00 60.04 119 ALA A CA 3
ATOM 4687 C C . ALA A 1 119 ? -5.795 -3.615 5.925 1.00 70.40 119 ALA A C 3
ATOM 4688 O O . ALA A 1 119 ? -4.824 -2.861 5.988 1.00 73.55 119 ALA A O 3
ATOM 4695 N N . ALA A 1 120 ? -6.994 -3.291 6.400 1.00 65.41 120 ALA A N 3
ATOM 4696 C CA . ALA A 1 120 ? -7.241 -2.004 7.035 1.00 50.52 120 ALA A CA 3
ATOM 4697 C C . ALA A 1 120 ? -6.473 -1.881 8.347 1.00 61.41 120 ALA A C 3
ATOM 4698 O O . ALA A 1 120 ? -5.832 -0.864 8.608 1.00 51.23 120 ALA A O 3
ATOM 4705 N N . SER A 1 121 ? -6.543 -2.924 9.167 1.00 2.12 121 SER A N 3
ATOM 4706 C CA . SER A 1 121 ? -5.858 -2.932 10.454 1.00 23.41 121 SER A CA 3
ATOM 4707 C C . SER A 1 121 ? -4.354 -2.751 10.269 1.00 11.41 121 SER A C 3
ATOM 4708 O O . SER A 1 121 ? -3.713 -1.998 11.005 1.00 61.25 121 SER A O 3
ATOM 4716 N N . SER A 1 122 ? -3.796 -3.446 9.283 1.00 15.32 122 SER A N 3
ATOM 4717 C CA . SER A 1 122 ? -2.368 -3.366 9.003 1.00 51.55 122 SER A CA 3
ATOM 4718 C C . SER A 1 122 ? -2.011 -2.019 8.380 1.00 11.22 122 SER A C 3
ATOM 4719 O O . SER A 1 122 ? -0.962 -1.447 8.674 1.00 54.34 122 SER A O 3
ATOM 4727 N N . ALA A 1 123 ? -2.893 -1.519 7.520 1.00 62.34 123 ALA A N 3
ATOM 4728 C CA . ALA A 1 123 ? -2.672 -0.240 6.858 1.00 74.33 123 ALA A CA 3
ATOM 4729 C C . ALA A 1 123 ? -2.714 0.911 7.857 1.00 34.44 123 ALA A C 3
ATOM 4730 O O . ALA A 1 123 ? -1.850 1.787 7.846 1.00 74.35 123 ALA A O 3
ATOM 4737 N N . ALA A 1 124 ? -3.725 0.901 8.720 1.00 32.04 124 ALA A N 3
ATOM 4738 C CA . ALA A 1 124 ? -3.878 1.944 9.728 1.00 74.30 124 ALA A CA 3
ATOM 4739 C C . ALA A 1 124 ? -2.822 1.811 10.820 1.00 41.12 124 ALA A C 3
ATOM 4740 O O . ALA A 1 124 ? -2.393 2.805 11.404 1.00 3.15 124 ALA A O 3
ATOM 4747 N N . SER A 1 125 ? -2.409 0.576 11.091 1.00 51.33 125 SER A N 3
ATOM 4748 C CA . SER A 1 125 ? -1.406 0.314 12.116 1.00 14.43 125 SER A CA 3
ATOM 4749 C C . SER A 1 125 ? -0.049 0.876 11.705 1.00 23.32 125 SER A C 3
ATOM 4750 O O . SER A 1 125 ? 0.715 1.357 12.542 1.00 13.23 125 SER A O 3
ATOM 4758 N N . SER A 1 126 ? 0.244 0.811 10.412 1.00 73.33 126 SER A N 3
ATOM 4759 C CA . SER A 1 126 ? 1.511 1.308 9.887 1.00 14.02 126 SER A CA 3
ATOM 4760 C C . SER A 1 126 ? 1.580 2.829 9.989 1.00 70.34 126 SER A C 3
ATOM 4761 O O . SER A 1 126 ? 2.585 3.388 10.427 1.00 51.15 126 SER A O 3
ATOM 4769 N N . VAL A 1 127 ? 0.503 3.493 9.581 1.00 72.44 127 VAL A N 3
ATOM 4770 C CA . VAL A 1 127 ? 0.439 4.948 9.625 1.00 62.01 127 VAL A CA 3
ATOM 4771 C C . VAL A 1 127 ? 0.350 5.450 11.063 1.00 41.32 127 VAL A C 3
ATOM 4772 O O . VAL A 1 127 ? 0.987 6.438 11.428 1.00 54.33 127 VAL A O 3
ATOM 4785 N N . THR A 1 128 ? -0.444 4.762 11.876 1.00 14.53 128 THR A N 3
ATOM 4786 C CA . THR A 1 128 ? -0.619 5.137 13.273 1.00 12.41 128 THR A CA 3
ATOM 4787 C C . THR A 1 128 ? 0.726 5.280 13.976 1.00 3.33 128 THR A C 3
ATOM 4788 O O . THR A 1 128 ? 0.997 6.291 14.624 1.00 14.12 128 THR A O 3
ATOM 4799 N N . THR A 1 129 ? 1.569 4.259 13.844 1.00 74.34 129 THR A N 3
ATOM 4800 C CA . THR A 1 129 ? 2.886 4.269 14.466 1.00 54.31 129 THR A CA 3
ATOM 4801 C C . THR A 1 129 ? 3.815 5.259 13.772 1.00 14.54 129 THR A C 3
ATOM 4802 O O . THR A 1 129 ? 4.614 5.936 14.419 1.00 3.32 129 THR A O 3
ATOM 4813 N N . THR A 1 130 ? 3.704 5.339 12.449 1.00 1.44 130 THR A N 3
ATOM 4814 C CA . THR A 1 130 ? 4.534 6.247 11.667 1.00 22.51 130 THR A CA 3
ATOM 4815 C C . THR A 1 130 ? 4.071 7.690 11.824 1.00 15.02 130 THR A C 3
ATOM 4816 O O . THR A 1 130 ? 3.507 8.276 10.900 1.00 54.42 130 THR A O 3
ATOM 4827 N N . LEU A 1 131 ? 4.311 8.258 13.000 1.00 44.14 131 LEU A N 3
ATOM 4828 C CA . LEU A 1 131 ? 3.920 9.637 13.279 1.00 62.21 131 LEU A CA 3
ATOM 4829 C C . LEU A 1 131 ? 4.320 10.041 14.694 1.00 10.12 131 LEU A C 3
ATOM 4830 O O . LEU A 1 131 ? 4.827 11.140 14.918 1.00 43.04 131 LEU A O 3
ATOM 4846 N N . THR A 1 132 ? 4.091 9.143 15.648 1.00 11.44 132 THR A N 3
ATOM 4847 C CA . THR A 1 132 ? 4.427 9.406 17.041 1.00 11.23 132 THR A CA 3
ATOM 4848 C C . THR A 1 132 ? 5.616 8.561 17.488 1.00 51.05 132 THR A C 3
ATOM 4849 O O . THR A 1 132 ? 6.462 9.021 18.255 1.00 74.30 132 THR A O 3
ATOM 4860 N N . SER A 1 133 ? 5.673 7.326 17.003 1.00 33.31 133 SER A N 3
ATOM 4861 C CA . SER A 1 133 ? 6.756 6.416 17.355 1.00 65.03 133 SER A CA 3
ATOM 4862 C C . SER A 1 133 ? 8.071 6.867 16.726 1.00 1.01 133 SER A C 3
ATOM 4863 O O . SER A 1 133 ? 9.109 6.900 17.387 1.00 35.41 133 SER A O 3
ATOM 4871 N N . TYR A 1 134 ? 8.019 7.214 15.444 1.00 13.35 134 TYR A N 3
ATOM 4872 C CA . TYR A 1 134 ? 9.204 7.663 14.724 1.00 25.05 134 TYR A CA 3
ATOM 4873 C C . TYR A 1 134 ? 9.262 9.185 14.664 1.00 72.12 134 TYR A C 3
ATOM 4874 O O . TYR A 1 134 ? 10.329 9.771 14.490 1.00 71.00 134 TYR A O 3
ATOM 4892 N N . GLY A 1 135 ? 8.103 9.821 14.808 1.00 62.10 135 GLY A N 3
ATOM 4893 C CA . GLY A 1 135 ? 8.042 11.271 14.766 1.00 34.40 135 GLY A CA 3
ATOM 4894 C C . GLY A 1 135 ? 7.211 11.783 13.606 1.00 2.44 135 GLY A C 3
ATOM 4895 O O . GLY A 1 135 ? 6.992 11.085 12.616 1.00 13.24 135 GLY A O 3
ATOM 4899 N N . PRO A 1 136 ? 6.731 13.030 13.723 1.00 41.25 136 PRO A N 3
ATOM 4900 C CA . PRO A 1 136 ? 5.911 13.663 12.684 1.00 65.10 136 PRO A CA 3
ATOM 4901 C C . PRO A 1 136 ? 6.712 13.983 11.429 1.00 60.34 136 PRO A C 3
ATOM 4902 O O . PRO A 1 136 ? 6.304 13.648 10.317 1.00 35.32 136 PRO A O 3
ATOM 4913 N N . ALA A 1 137 ? 7.857 14.634 11.612 1.00 75.22 137 ALA A N 3
ATOM 4914 C CA . ALA A 1 137 ? 8.716 14.997 10.492 1.00 45.23 137 ALA A CA 3
ATOM 4915 C C . ALA A 1 137 ? 9.065 13.775 9.648 1.00 73.15 137 ALA A C 3
ATOM 4916 O O . ALA A 1 137 ? 9.347 13.892 8.456 1.00 34.33 137 ALA A O 3
ATOM 4923 N N . VAL A 1 138 ? 9.046 12.604 10.275 1.00 22.34 138 VAL A N 3
ATOM 4924 C CA . VAL A 1 138 ? 9.360 11.360 9.583 1.00 55.14 138 VAL A CA 3
ATOM 4925 C C . VAL A 1 138 ? 8.419 11.136 8.404 1.00 34.13 138 VAL A C 3
ATOM 4926 O O . VAL A 1 138 ? 8.762 10.442 7.445 1.00 11.43 138 VAL A O 3
ATOM 4939 N N . PHE A 1 139 ? 7.231 11.726 8.482 1.00 34.44 139 PHE A N 3
ATOM 4940 C CA . PHE A 1 139 ? 6.239 11.589 7.422 1.00 73.32 139 PHE A CA 3
ATOM 4941 C C . PHE A 1 139 ? 6.593 12.472 6.228 1.00 63.22 139 PHE A C 3
ATOM 4942 O O . PHE A 1 139 ? 6.194 12.195 5.098 1.00 30.42 139 PHE A O 3
ATOM 4959 N N . TYR A 1 140 ? 7.347 13.534 6.489 1.00 12.00 140 TYR A N 3
ATOM 4960 C CA . TYR A 1 140 ? 7.754 14.459 5.439 1.00 54.32 140 TYR A CA 3
ATOM 4961 C C . TYR A 1 140 ? 8.525 13.732 4.341 1.00 4.23 140 TYR A C 3
ATOM 4962 O O . TYR A 1 140 ? 8.086 13.671 3.194 1.00 34.21 140 TYR A O 3
ATOM 4980 N N . ALA A 1 141 ? 9.679 13.182 4.703 1.00 5.34 141 ALA A N 3
ATOM 4981 C CA . ALA A 1 141 ? 10.513 12.457 3.753 1.00 11.24 141 ALA A CA 3
ATOM 4982 C C . ALA A 1 141 ? 11.216 11.283 4.425 1.00 63.44 141 ALA A C 3
ATOM 4983 O O . ALA A 1 141 ? 12.417 11.322 4.699 1.00 15.11 141 ALA A O 3
ATOM 4990 N N . GLY A 1 17 ? -16.523 -1.871 -1.535 1.00 62.53 17 GLY A N 4
ATOM 4991 C CA . GLY A 1 17 ? -15.149 -1.754 -1.082 1.00 31.44 17 GLY A CA 4
ATOM 4992 C C . GLY A 1 17 ? -14.773 -0.328 -0.735 1.00 61.34 17 GLY A C 4
ATOM 4993 O O . GLY A 1 17 ? -13.869 -0.094 0.067 1.00 15.14 17 GLY A O 4
ATOM 4997 N N . ASN A 1 18 ? -15.465 0.629 -1.343 1.00 44.03 18 ASN A N 4
ATOM 4998 C CA . ASN A 1 18 ? -15.196 2.043 -1.098 1.00 1.13 18 ASN A CA 4
ATOM 4999 C C . ASN A 1 18 ? -15.461 2.400 0.363 1.00 61.31 18 ASN A C 4
ATOM 5000 O O . ASN A 1 18 ? -14.736 3.196 0.959 1.00 74.20 18 ASN A O 4
ATOM 5011 N N . ALA A 1 19 ? -16.504 1.803 0.932 1.00 50.45 19 ALA A N 4
ATOM 5012 C CA . ALA A 1 19 ? -16.863 2.057 2.322 1.00 41.21 19 ALA A CA 4
ATOM 5013 C C . ALA A 1 19 ? -15.753 1.606 3.265 1.00 13.53 19 ALA A C 4
ATOM 5014 O O . ALA A 1 19 ? -15.509 2.233 4.297 1.00 75.34 19 ALA A O 4
ATOM 5021 N N . PHE A 1 20 ? -15.087 0.513 2.908 1.00 1.54 20 PHE A N 4
ATOM 5022 C CA . PHE A 1 20 ? -14.004 -0.023 3.727 1.00 73.35 20 PHE A CA 4
ATOM 5023 C C . PHE A 1 20 ? -12.847 0.969 3.814 1.00 32.53 20 PHE A C 4
ATOM 5024 O O . PHE A 1 20 ? -12.382 1.300 4.903 1.00 33.25 20 PHE A O 4
ATOM 5041 N N . ALA A 1 21 ? -12.387 1.436 2.659 1.00 73.34 21 ALA A N 4
ATOM 5042 C CA . ALA A 1 21 ? -11.287 2.390 2.604 1.00 3.32 21 ALA A CA 4
ATOM 5043 C C . ALA A 1 21 ? -11.717 3.757 3.124 1.00 13.03 21 ALA A C 4
ATOM 5044 O O . ALA A 1 21 ? -10.933 4.465 3.754 1.00 54.25 21 ALA A O 4
ATOM 5051 N N . GLN A 1 22 ? -12.968 4.118 2.857 1.00 73.14 22 GLN A N 4
ATOM 5052 C CA . GLN A 1 22 ? -13.502 5.402 3.298 1.00 54.03 22 GLN A CA 4
ATOM 5053 C C . GLN A 1 22 ? -13.627 5.446 4.817 1.00 50.35 22 GLN A C 4
ATOM 5054 O O . GLN A 1 22 ? -13.263 6.437 5.451 1.00 61.02 22 GLN A O 4
ATOM 5068 N N . SER A 1 23 ? -14.145 4.368 5.394 1.00 33.32 23 SER A N 4
ATOM 5069 C CA . SER A 1 23 ? -14.324 4.285 6.840 1.00 61.34 23 SER A CA 4
ATOM 5070 C C . SER A 1 23 ? -12.974 4.260 7.552 1.00 15.45 23 SER A C 4
ATOM 5071 O O . SER A 1 23 ? -12.779 4.942 8.559 1.00 23.12 23 SER A O 4
ATOM 5079 N N . LEU A 1 24 ? -12.047 3.470 7.022 1.00 42.52 24 LEU A N 4
ATOM 5080 C CA . LEU A 1 24 ? -10.715 3.355 7.606 1.00 4.41 24 LEU A CA 4
ATOM 5081 C C . LEU A 1 24 ? -9.928 4.650 7.425 1.00 24.53 24 LEU A C 4
ATOM 5082 O O . LEU A 1 24 ? -9.340 5.168 8.374 1.00 34.04 24 LEU A O 4
ATOM 5098 N N . SER A 1 25 ? -9.921 5.166 6.201 1.00 74.32 25 SER A N 4
ATOM 5099 C CA . SER A 1 25 ? -9.205 6.398 5.894 1.00 71.31 25 SER A CA 4
ATOM 5100 C C . SER A 1 25 ? -9.774 7.570 6.689 1.00 31.02 25 SER A C 4
ATOM 5101 O O . SER A 1 25 ? -9.034 8.435 7.158 1.00 33.31 25 SER A O 4
ATOM 5109 N N . SER A 1 26 ? -11.095 7.590 6.839 1.00 32.33 26 SER A N 4
ATOM 5110 C CA . SER A 1 26 ? -11.766 8.656 7.573 1.00 42.23 26 SER A CA 4
ATOM 5111 C C . SER A 1 26 ? -11.358 8.642 9.043 1.00 4.33 26 SER A C 4
ATOM 5112 O O . SER A 1 26 ? -11.273 9.688 9.684 1.00 2.45 26 SER A O 4
ATOM 5120 N N . ASN A 1 27 ? -11.106 7.447 9.569 1.00 10.04 27 ASN A N 4
ATOM 5121 C CA . ASN A 1 27 ? -10.707 7.296 10.965 1.00 22.43 27 ASN A CA 4
ATOM 5122 C C . ASN A 1 27 ? -9.251 7.705 11.161 1.00 21.41 27 ASN A C 4
ATOM 5123 O O . ASN A 1 27 ? -8.925 8.451 12.086 1.00 63.44 27 ASN A O 4
ATOM 5134 N N . LEU A 1 28 ? -8.380 7.212 10.288 1.00 62.15 28 LEU A N 4
ATOM 5135 C CA . LEU A 1 28 ? -6.958 7.527 10.365 1.00 42.21 28 LEU A CA 4
ATOM 5136 C C . LEU A 1 28 ? -6.706 8.994 10.028 1.00 1.52 28 LEU A C 4
ATOM 5137 O O . LEU A 1 28 ? -5.907 9.664 10.684 1.00 64.01 28 LEU A O 4
ATOM 5153 N N . LEU A 1 29 ? -7.393 9.487 9.003 1.00 72.01 29 LEU A N 4
ATOM 5154 C CA . LEU A 1 29 ? -7.246 10.875 8.580 1.00 0.33 29 LEU A CA 4
ATOM 5155 C C . LEU A 1 29 ? -7.627 11.832 9.708 1.00 24.51 29 LEU A C 4
ATOM 5156 O O . LEU A 1 29 ? -7.124 12.953 9.780 1.00 35.00 29 LEU A O 4
ATOM 5172 N N . SER A 1 30 ? -8.515 11.377 10.587 1.00 42.35 30 SER A N 4
ATOM 5173 C CA . SER A 1 30 ? -8.964 12.192 11.709 1.00 64.34 30 SER A CA 4
ATOM 5174 C C . SER A 1 30 ? -8.191 11.843 12.977 1.00 2.21 30 SER A C 4
ATOM 5175 O O . SER A 1 30 ? -8.526 12.304 14.068 1.00 14.43 30 SER A O 4
ATOM 5183 N N . SER A 1 31 ? -7.154 11.025 12.825 1.00 52.24 31 SER A N 4
ATOM 5184 C CA . SER A 1 31 ? -6.336 10.610 13.957 1.00 5.10 31 SER A CA 4
ATOM 5185 C C . SER A 1 31 ? -5.970 11.805 14.832 1.00 54.22 31 SER A C 4
ATOM 5186 O O . SER A 1 31 ? -5.614 12.871 14.330 1.00 51.13 31 SER A O 4
ATOM 5194 N N . GLY A 1 32 ? -6.064 11.620 16.145 1.00 1.30 32 GLY A N 4
ATOM 5195 C CA . GLY A 1 32 ? -5.742 12.692 17.070 1.00 30.13 32 GLY A CA 4
ATOM 5196 C C . GLY A 1 32 ? -4.333 13.215 16.884 1.00 64.04 32 GLY A C 4
ATOM 5197 O O . GLY A 1 32 ? -4.012 14.324 17.309 1.00 12.41 32 GLY A O 4
ATOM 5201 N N . ASP A 1 33 ? -3.485 12.413 16.246 1.00 53.14 33 ASP A N 4
ATOM 5202 C CA . ASP A 1 33 ? -2.101 12.802 16.003 1.00 3.34 33 ASP A CA 4
ATOM 5203 C C . ASP A 1 33 ? -1.924 13.329 14.583 1.00 62.10 33 ASP A C 4
ATOM 5204 O O . ASP A 1 33 ? -1.197 14.294 14.353 1.00 51.02 33 ASP A O 4
ATOM 5213 N N . PHE A 1 34 ? -2.595 12.686 13.631 1.00 11.13 34 PHE A N 4
ATOM 5214 C CA . PHE A 1 34 ? -2.512 13.089 12.233 1.00 73.44 34 PHE A CA 4
ATOM 5215 C C . PHE A 1 34 ? -3.192 14.436 12.012 1.00 13.30 34 PHE A C 4
ATOM 5216 O O . PHE A 1 34 ? -2.692 15.284 11.271 1.00 34.42 34 PHE A O 4
ATOM 5233 N N . VAL A 1 35 ? -4.336 14.629 12.661 1.00 41.13 35 VAL A N 4
ATOM 5234 C CA . VAL A 1 35 ? -5.086 15.874 12.537 1.00 21.45 35 VAL A CA 4
ATOM 5235 C C . VAL A 1 35 ? -4.217 17.076 12.889 1.00 4.14 35 VAL A C 4
ATOM 5236 O O . VAL A 1 35 ? -4.338 18.140 12.282 1.00 4.05 35 VAL A O 4
ATOM 5249 N N . GLN A 1 36 ? -3.341 16.897 13.873 1.00 41.13 36 GLN A N 4
ATOM 5250 C CA . GLN A 1 36 ? -2.451 17.968 14.305 1.00 41.22 36 GLN A CA 4
ATOM 5251 C C . GLN A 1 36 ? -1.568 18.442 13.155 1.00 40.10 36 GLN A C 4
ATOM 5252 O O . GLN A 1 36 ? -1.306 19.635 13.011 1.00 64.33 36 GLN A O 4
ATOM 5266 N N . MET A 1 37 ? -1.112 17.496 12.339 1.00 54.24 37 MET A N 4
ATOM 5267 C CA . ME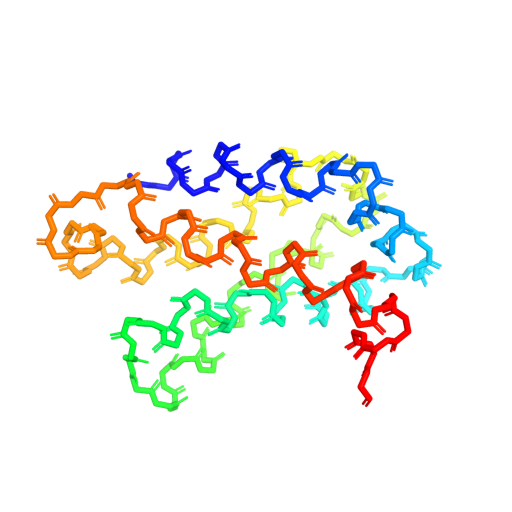T A 1 37 ? -0.259 17.817 11.201 1.00 72.50 37 MET A CA 4
ATOM 5268 C C . MET A 1 37 ? -1.051 18.537 10.114 1.00 41.15 37 MET A C 4
ATOM 5269 O O . MET A 1 37 ? -0.590 19.534 9.555 1.00 2.05 37 MET A O 4
ATOM 5283 N N . ILE A 1 38 ? -2.240 18.027 9.818 1.00 11.35 38 ILE A N 4
ATOM 5284 C CA . ILE A 1 38 ? -3.095 18.623 8.798 1.00 5.40 38 ILE A CA 4
ATOM 5285 C C . ILE A 1 38 ? -3.582 20.004 9.228 1.00 73.40 38 ILE A C 4
ATOM 5286 O O . ILE A 1 38 ? -3.776 20.891 8.398 1.00 42.25 38 ILE A O 4
ATOM 5302 N N . SER A 1 39 ? -3.779 20.177 10.532 1.00 20.40 39 SER A N 4
ATOM 5303 C CA . SER A 1 39 ? -4.245 21.447 11.072 1.00 41.34 39 SER A CA 4
ATOM 5304 C C . SER A 1 39 ? -3.213 22.548 10.842 1.00 44.00 39 SER A C 4
ATOM 5305 O O . SER A 1 39 ? -3.559 23.674 10.483 1.00 31.05 39 SER A O 4
ATOM 5313 N N . SER A 1 40 ? -1.944 22.213 11.050 1.00 0.12 40 SER A N 4
ATOM 5314 C CA . SER A 1 40 ? -0.860 23.172 10.868 1.00 10.54 40 SER A CA 4
ATOM 5315 C C . SER A 1 40 ? -0.491 23.303 9.395 1.00 42.34 40 SER A C 4
ATOM 5316 O O . SER A 1 40 ? 0.116 24.290 8.978 1.00 24.12 40 SER A O 4
ATOM 5324 N N . THR A 1 41 ? -0.862 22.297 8.607 1.00 31.43 41 THR A N 4
ATOM 5325 C CA . THR A 1 41 ? -0.569 22.297 7.179 1.00 24.14 41 THR A CA 4
ATOM 5326 C C . THR A 1 41 ? -1.023 23.596 6.524 1.00 53.54 41 THR A C 4
ATOM 5327 O O . THR A 1 41 ? -0.204 24.448 6.177 1.00 41.23 41 THR A O 4
ATOM 5338 N N . THR A 1 42 ? -2.334 23.743 6.357 1.00 4.43 42 THR A N 4
ATOM 5339 C CA . THR A 1 42 ? -2.898 24.939 5.745 1.00 65.45 42 THR A CA 4
ATOM 5340 C C . THR A 1 42 ? -2.628 24.966 4.244 1.00 32.24 42 THR A C 4
ATOM 5341 O O . THR A 1 42 ? -3.547 24.834 3.436 1.00 12.32 42 THR A O 4
ATOM 5352 N N . SER A 1 43 ? -1.363 25.136 3.879 1.00 44.04 43 SER A N 4
ATOM 5353 C CA . SER A 1 43 ? -0.972 25.184 2.473 1.00 10.20 43 SER A CA 4
ATOM 5354 C C . SER A 1 43 ? -1.394 23.909 1.750 1.00 75.12 43 SER A C 4
ATOM 5355 O O . SER A 1 43 ? -0.756 22.864 1.883 1.00 64.13 43 SER A O 4
ATOM 5363 N N . THR A 1 44 ? -2.476 24.002 0.982 1.00 51.32 44 THR A N 4
ATOM 5364 C CA . THR A 1 44 ? -2.985 22.858 0.237 1.00 12.02 44 THR A CA 4
ATOM 5365 C C . THR A 1 44 ? -1.900 22.245 -0.640 1.00 40.15 44 THR A C 4
ATOM 5366 O O . THR A 1 44 ? -1.910 21.044 -0.911 1.00 54.34 44 THR A O 4
ATOM 5377 N N . ASP A 1 45 ? -0.964 23.078 -1.082 1.00 33.24 45 ASP A N 4
ATOM 5378 C CA . ASP A 1 45 ? 0.131 22.618 -1.929 1.00 31.02 45 ASP A CA 4
ATOM 5379 C C . ASP A 1 45 ? 0.884 21.470 -1.266 1.00 64.40 45 ASP A C 4
ATOM 5380 O O . ASP A 1 45 ? 1.158 20.449 -1.896 1.00 34.21 45 ASP A O 4
ATOM 5389 N N . GLN A 1 46 ? 1.221 21.645 0.009 1.00 72.14 46 GLN A N 4
ATOM 5390 C CA . GLN A 1 46 ? 1.945 20.625 0.756 1.00 71.21 46 GLN A CA 4
ATOM 5391 C C . GLN A 1 46 ? 1.041 19.437 1.070 1.00 44.04 46 GLN A C 4
ATOM 5392 O O . GLN A 1 46 ? 1.519 18.353 1.401 1.00 64.52 46 GLN A O 4
ATOM 5406 N N . ALA A 1 47 ? -0.266 19.651 0.966 1.00 5.02 47 ALA A N 4
ATOM 5407 C CA . ALA A 1 47 ? -1.236 18.596 1.239 1.00 50.22 47 ALA A CA 4
ATOM 5408 C C . ALA A 1 47 ? -1.053 17.421 0.284 1.00 4.45 47 ALA A C 4
ATOM 5409 O O . ALA A 1 47 ? -1.301 16.271 0.645 1.00 35.12 47 ALA A O 4
ATOM 5416 N N . VAL A 1 48 ? -0.615 17.717 -0.935 1.00 53.34 48 VAL A N 4
ATOM 5417 C CA . VAL A 1 48 ? -0.398 16.685 -1.942 1.00 43.11 48 VAL A CA 4
ATOM 5418 C C . VAL A 1 48 ? 0.709 15.727 -1.514 1.00 72.34 48 VAL A C 4
ATOM 5419 O O . VAL A 1 48 ? 0.664 14.535 -1.821 1.00 55.14 48 VAL A O 4
ATOM 5432 N N . SER A 1 49 ? 1.700 16.253 -0.805 1.00 43.45 49 SER A N 4
ATOM 5433 C CA . SER A 1 49 ? 2.821 15.446 -0.337 1.00 34.40 49 SER A CA 4
ATOM 5434 C C . SER A 1 49 ? 2.366 14.450 0.726 1.00 73.13 49 SER A C 4
ATOM 5435 O O . SER A 1 49 ? 2.667 13.260 0.647 1.00 24.31 49 SER A O 4
ATOM 5443 N N . VAL A 1 50 ? 1.639 14.948 1.722 1.00 62.44 50 VAL A N 4
ATOM 5444 C CA . VAL A 1 50 ? 1.142 14.104 2.802 1.00 72.23 50 VAL A CA 4
ATOM 5445 C C . VAL A 1 50 ? 0.087 13.128 2.293 1.00 74.51 50 VAL A C 4
ATOM 5446 O O . VAL A 1 50 ? 0.035 11.975 2.722 1.00 13.21 50 VAL A O 4
ATOM 5459 N N . ALA A 1 51 ? -0.754 13.597 1.376 1.00 31.42 51 ALA A N 4
ATOM 5460 C CA . ALA A 1 51 ? -1.807 12.766 0.808 1.00 24.54 51 ALA A CA 4
ATOM 5461 C C . ALA A 1 51 ? -1.230 11.496 0.189 1.00 44.41 51 ALA A C 4
ATOM 5462 O O . ALA A 1 51 ? -1.818 10.420 0.293 1.00 33.32 51 ALA A O 4
ATOM 5469 N N . THR A 1 52 ? -0.074 11.630 -0.456 1.00 15.31 52 THR A N 4
ATOM 5470 C CA . THR A 1 52 ? 0.581 10.495 -1.093 1.00 11.44 52 THR A CA 4
ATOM 5471 C C . THR A 1 52 ? 1.193 9.561 -0.056 1.00 61.41 52 THR A C 4
ATOM 5472 O O . THR A 1 52 ? 1.318 8.358 -0.287 1.00 32.24 52 THR A O 4
ATOM 5483 N N . SER A 1 53 ? 1.573 10.121 1.088 1.00 61.14 53 SER A N 4
ATOM 5484 C CA . SER A 1 53 ? 2.177 9.337 2.160 1.00 54.34 53 SER A CA 4
ATOM 5485 C C . SER A 1 53 ? 1.175 8.340 2.732 1.00 21.21 53 SER A C 4
ATOM 5486 O O . SER A 1 53 ? 1.488 7.162 2.911 1.00 75.22 53 SER A O 4
ATOM 5494 N N . VAL A 1 54 ? -0.031 8.820 3.020 1.00 71.44 54 VAL A N 4
ATOM 5495 C CA . VAL A 1 54 ? -1.079 7.971 3.572 1.00 12.24 54 VAL A CA 4
ATOM 5496 C C . VAL A 1 54 ? -1.591 6.982 2.529 1.00 11.44 54 VAL A C 4
ATOM 5497 O O . VAL A 1 54 ? -1.888 5.831 2.845 1.00 2.25 54 VAL A O 4
ATOM 5510 N N . ALA A 1 55 ? -1.693 7.441 1.287 1.00 41.02 55 ALA A N 4
ATOM 5511 C CA . ALA A 1 55 ? -2.167 6.597 0.197 1.00 1.20 55 ALA A CA 4
ATOM 5512 C C . ALA A 1 55 ? -1.176 5.477 -0.100 1.00 53.40 55 ALA A C 4
ATOM 5513 O O . ALA A 1 55 ? -1.570 4.367 -0.456 1.00 0.01 55 ALA A O 4
ATOM 5520 N N . GLN A 1 56 ? 0.110 5.778 0.046 1.00 22.13 56 GLN A N 4
ATOM 5521 C CA . GLN A 1 56 ? 1.157 4.795 -0.210 1.00 3.30 56 GLN A CA 4
ATOM 5522 C C . GLN A 1 56 ? 1.139 3.694 0.845 1.00 62.21 56 GLN A C 4
ATOM 5523 O O . GLN A 1 56 ? 1.328 2.518 0.532 1.00 3.54 56 GLN A O 4
ATOM 5537 N N . ASN A 1 57 ? 0.911 4.082 2.096 1.00 2.32 57 ASN A N 4
ATOM 5538 C CA . ASN A 1 57 ? 0.869 3.127 3.198 1.00 71.52 57 ASN A CA 4
ATOM 5539 C C . ASN A 1 57 ? -0.262 2.122 3.002 1.00 32.53 57 ASN A C 4
ATOM 5540 O O . ASN A 1 57 ? -0.059 0.913 3.114 1.00 71.43 57 ASN A O 4
ATOM 5551 N N . VAL A 1 58 ? -1.454 2.630 2.711 1.00 53.32 58 VAL A N 4
ATOM 5552 C CA . VAL A 1 58 ? -2.620 1.778 2.499 1.00 44.13 58 VAL A CA 4
ATOM 5553 C C . VAL A 1 58 ? -2.460 0.933 1.239 1.00 3.41 58 VAL A C 4
ATOM 5554 O O . VAL A 1 58 ? -2.864 -0.227 1.203 1.00 11.12 58 VAL A O 4
ATOM 5567 N N . GLY A 1 59 ? -1.866 1.527 0.207 1.00 32.33 59 GLY A N 4
ATOM 5568 C CA . GLY A 1 59 ? -1.664 0.814 -1.040 1.00 54.03 59 GLY A CA 4
ATOM 5569 C C . GLY A 1 59 ? -0.626 -0.284 -0.919 1.00 62.33 59 GLY A C 4
ATOM 5570 O O . GLY A 1 59 ? -0.820 -1.391 -1.419 1.00 55.15 59 GLY A O 4
ATOM 5574 N N . ASN A 1 60 ? 0.483 0.024 -0.254 1.00 23.42 60 ASN A N 4
ATOM 5575 C CA . ASN A 1 60 ? 1.559 -0.945 -0.071 1.00 20.21 60 ASN A CA 4
ATOM 5576 C C . ASN A 1 60 ? 1.063 -2.168 0.694 1.00 53.03 60 ASN A C 4
ATOM 5577 O O . ASN A 1 60 ? 1.474 -3.294 0.415 1.00 23.22 60 ASN A O 4
ATOM 5588 N N . GLN A 1 61 ? 0.178 -1.939 1.658 1.00 42.03 61 GLN A N 4
ATOM 5589 C CA . GLN A 1 61 ? -0.373 -3.023 2.463 1.00 52.43 61 GLN A CA 4
ATOM 5590 C C . GLN A 1 61 ? -1.129 -4.018 1.589 1.00 21.32 61 GLN A C 4
ATOM 5591 O O . GLN A 1 61 ? -1.014 -5.232 1.771 1.00 10.33 61 GLN A O 4
ATOM 5605 N N . LEU A 1 62 ? -1.902 -3.500 0.642 1.00 0.41 62 LEU A N 4
ATOM 5606 C CA . LEU A 1 62 ? -2.678 -4.344 -0.260 1.00 4.24 62 LEU A CA 4
ATOM 5607 C C . LEU A 1 62 ? -1.814 -4.852 -1.410 1.00 53.43 62 LEU A C 4
ATOM 5608 O O . LEU A 1 62 ? -2.106 -5.884 -2.012 1.00 0.31 62 LEU A O 4
ATOM 5624 N N . GLY A 1 63 ? -0.745 -4.119 -1.709 1.00 3.40 63 GLY A N 4
ATOM 5625 C CA . GLY A 1 63 ? 0.148 -4.511 -2.783 1.00 21.13 63 GLY A CA 4
ATOM 5626 C C . GLY A 1 63 ? -0.509 -4.413 -4.147 1.00 41.31 63 GLY A C 4
ATOM 5627 O O . GLY A 1 63 ? -1.687 -4.740 -4.301 1.00 63.34 63 GLY A O 4
ATOM 5631 N N . LEU A 1 64 ? 0.253 -3.961 -5.136 1.00 34.15 64 LEU A N 4
ATOM 5632 C CA . LEU A 1 64 ? -0.262 -3.818 -6.494 1.00 20.44 64 LEU A CA 4
ATOM 5633 C C . LEU A 1 64 ? 0.852 -3.434 -7.461 1.00 74.25 64 LEU A C 4
ATOM 5634 O O . LEU A 1 64 ? 2.016 -3.326 -7.072 1.00 70.03 64 LEU A O 4
ATOM 5650 N N . ASP A 1 65 ? 0.488 -3.225 -8.721 1.00 74.33 65 ASP A N 4
ATOM 5651 C CA . ASP A 1 65 ? 1.457 -2.848 -9.745 1.00 32.31 65 ASP A CA 4
ATOM 5652 C C . ASP A 1 65 ? 2.277 -1.643 -9.297 1.00 62.54 65 ASP A C 4
ATOM 5653 O O . ASP A 1 65 ? 1.752 -0.711 -8.691 1.00 3.12 65 ASP A O 4
ATOM 5662 N N . ALA A 1 66 ? 3.572 -1.670 -9.601 1.00 2.34 66 ALA A N 4
ATOM 5663 C CA . ALA A 1 66 ? 4.466 -0.579 -9.230 1.00 71.21 66 ALA A CA 4
ATOM 5664 C C . ALA A 1 66 ? 4.074 0.715 -9.935 1.00 1.51 66 ALA A C 4
ATOM 5665 O O . ALA A 1 66 ? 3.988 1.771 -9.309 1.00 11.13 66 ALA A O 4
ATOM 5672 N N . ASN A 1 67 ? 3.837 0.625 -11.239 1.00 33.50 67 ASN A N 4
ATOM 5673 C CA . ASN A 1 67 ? 3.454 1.790 -12.028 1.00 44.40 67 ASN A CA 4
ATOM 5674 C C . ASN A 1 67 ? 2.054 2.264 -11.655 1.00 54.21 67 ASN A C 4
ATOM 5675 O O . ASN A 1 67 ? 1.809 3.462 -11.511 1.00 71.04 67 ASN A O 4
ATOM 5686 N N . ALA A 1 68 ? 1.135 1.316 -11.499 1.00 53.35 68 ALA A N 4
ATOM 5687 C CA . ALA A 1 68 ? -0.241 1.635 -11.141 1.00 1.41 68 ALA A CA 4
ATOM 5688 C C . ALA A 1 68 ? -0.315 2.252 -9.747 1.00 73.22 68 ALA A C 4
ATOM 5689 O O . ALA A 1 68 ? -1.081 3.187 -9.514 1.00 41.24 68 ALA A O 4
ATOM 5696 N N . MET A 1 69 ? 0.484 1.724 -8.828 1.00 11.52 69 MET A N 4
ATOM 5697 C CA . MET A 1 69 ? 0.507 2.224 -7.458 1.00 41.10 69 MET A CA 4
ATOM 5698 C C . MET A 1 69 ? 0.830 3.715 -7.429 1.00 15.42 69 MET A C 4
ATOM 5699 O O . MET A 1 69 ? 0.172 4.489 -6.736 1.00 10.44 69 MET A O 4
ATOM 5713 N N . ASN A 1 70 ? 1.847 4.110 -8.188 1.00 2.53 70 ASN A N 4
ATOM 5714 C CA . ASN A 1 70 ? 2.257 5.509 -8.248 1.00 71.43 70 ASN A CA 4
ATOM 5715 C C . ASN A 1 70 ? 1.115 6.389 -8.745 1.00 14.22 70 ASN A C 4
ATOM 5716 O O . ASN A 1 70 ? 0.928 7.510 -8.269 1.00 23.33 70 ASN A O 4
ATOM 5727 N N . SER A 1 71 ? 0.352 5.875 -9.705 1.00 4.40 71 SER A N 4
ATOM 5728 C CA . SER A 1 71 ? -0.771 6.616 -10.268 1.00 3.12 71 SER A CA 4
ATOM 5729 C C . SER A 1 71 ? -1.861 6.829 -9.222 1.00 2.54 71 SER A C 4
ATOM 5730 O O . SER A 1 71 ? -2.507 7.878 -9.187 1.00 21.12 71 SER A O 4
ATOM 5738 N N . LEU A 1 72 ? -2.060 5.829 -8.370 1.00 61.31 72 LEU A N 4
ATOM 5739 C CA . LEU A 1 72 ? -3.071 5.906 -7.322 1.00 31.53 72 LEU A CA 4
ATOM 5740 C C . LEU A 1 72 ? -2.803 7.084 -6.392 1.00 32.13 72 LEU A C 4
ATOM 5741 O O . LEU A 1 72 ? -3.710 7.854 -6.072 1.00 44.30 72 LEU A O 4
ATOM 5757 N N . LEU A 1 73 ? -1.553 7.219 -5.963 1.00 12.40 73 LEU A N 4
ATOM 5758 C CA . LEU A 1 73 ? -1.164 8.307 -5.071 1.00 32.21 73 LEU A CA 4
ATOM 5759 C C . LEU A 1 73 ? -1.246 9.652 -5.784 1.00 41.34 73 LEU A C 4
ATOM 5760 O O . LEU A 1 73 ? -1.336 10.700 -5.146 1.00 54.31 73 LEU A O 4
ATOM 5776 N N . GLY A 1 74 ? -1.215 9.615 -7.113 1.00 32.14 74 GLY A N 4
ATOM 5777 C CA . GLY A 1 74 ? -1.289 10.838 -7.892 1.00 3.14 74 GLY A CA 4
ATOM 5778 C C . GLY A 1 74 ? -2.708 11.350 -8.032 1.00 50.04 74 GLY A C 4
ATOM 5779 O O . GLY A 1 74 ? -2.925 12.517 -8.359 1.00 0.55 74 GLY A O 4
ATOM 5783 N N . ALA A 1 75 ? -3.678 10.476 -7.789 1.00 73.41 75 ALA A N 4
ATOM 5784 C CA . ALA A 1 75 ? -5.085 10.848 -7.890 1.00 31.53 75 ALA A CA 4
ATOM 5785 C C . ALA A 1 75 ? -5.486 11.791 -6.763 1.00 44.24 75 ALA A C 4
ATOM 5786 O O . ALA A 1 75 ? -6.060 12.855 -7.005 1.00 21.33 75 ALA A O 4
ATOM 5793 N N . VAL A 1 76 ? -5.181 11.398 -5.530 1.00 52.23 76 VAL A N 4
ATOM 5794 C CA . VAL A 1 76 ? -5.511 12.211 -4.366 1.00 43.44 76 VAL A CA 4
ATOM 5795 C C . VAL A 1 76 ? -4.686 13.493 -4.340 1.00 34.43 76 VAL A C 4
ATOM 5796 O O . VAL A 1 76 ? -5.170 14.546 -3.924 1.00 30.13 76 VAL A O 4
ATOM 5809 N N . SER A 1 77 ? -3.439 13.398 -4.787 1.00 60.21 77 SER A N 4
ATOM 5810 C CA . SER A 1 77 ? -2.545 14.549 -4.813 1.00 31.15 77 SER A CA 4
ATOM 5811 C C . SER A 1 77 ? -3.196 15.727 -5.533 1.00 25.24 77 SER A C 4
ATOM 5812 O O . SER A 1 77 ? -3.176 16.855 -5.045 1.00 5.55 77 SER A O 4
ATOM 5820 N N . GLY A 1 78 ? -3.775 15.453 -6.698 1.00 2.31 78 GLY A N 4
ATOM 5821 C CA . GLY A 1 78 ? -4.424 16.499 -7.467 1.00 52.30 78 GLY A CA 4
ATOM 5822 C C . GLY A 1 78 ? -5.850 16.749 -7.016 1.00 41.11 78 GLY A C 4
ATOM 5823 O O . GLY A 1 78 ? -6.412 17.815 -7.272 1.00 44.12 78 GLY A O 4
ATOM 5827 N N . TYR A 1 79 ? -6.438 15.764 -6.346 1.00 54.14 79 TYR A N 4
ATOM 5828 C CA . TYR A 1 79 ? -7.809 15.882 -5.863 1.00 35.44 79 TYR A CA 4
ATOM 5829 C C . TYR A 1 79 ? -7.894 16.862 -4.697 1.00 35.13 79 TYR A C 4
ATOM 5830 O O . TYR A 1 79 ? -8.696 17.796 -4.713 1.00 64.24 79 TYR A O 4
ATOM 5848 N N . VAL A 1 80 ? -7.061 16.642 -3.685 1.00 42.15 80 VAL A N 4
ATOM 5849 C CA . VAL A 1 80 ? -7.038 17.506 -2.511 1.00 14.25 80 VAL A CA 4
ATOM 5850 C C . VAL A 1 80 ? -6.739 18.950 -2.897 1.00 15.54 80 VAL A C 4
ATOM 5851 O O . VAL A 1 80 ? -7.253 19.886 -2.283 1.00 74.14 80 VAL A O 4
ATOM 5864 N N . SER A 1 81 ? -5.907 19.124 -3.917 1.00 62.14 81 SER A N 4
ATOM 5865 C CA . SER A 1 81 ? -5.536 20.456 -4.384 1.00 35.33 81 SER A CA 4
ATOM 5866 C C . SER A 1 81 ? -6.777 21.307 -4.634 1.00 70.44 81 SER A C 4
ATOM 5867 O O . SER A 1 81 ? -6.793 22.503 -4.343 1.00 43.32 81 SER A O 4
ATOM 5875 N N . THR A 1 82 ? -7.817 20.681 -5.178 1.00 44.44 82 THR A N 4
ATOM 5876 C CA . THR A 1 82 ? -9.061 21.382 -5.470 1.00 0.13 82 THR A CA 4
ATOM 5877 C C . THR A 1 82 ? -9.975 21.408 -4.250 1.00 54.31 82 THR A C 4
ATOM 5878 O O . THR A 1 82 ? -10.878 22.242 -4.156 1.00 1.42 82 THR A O 4
ATOM 5889 N N . LEU A 1 83 ? -9.739 20.492 -3.318 1.00 5.44 83 LEU A N 4
ATOM 5890 C CA . LEU A 1 83 ? -10.542 20.412 -2.103 1.00 5.02 83 LEU A CA 4
ATOM 5891 C C . LEU A 1 83 ? -10.193 21.545 -1.144 1.00 42.32 83 LEU A C 4
ATOM 5892 O O . LEU A 1 83 ? -9.259 21.437 -0.350 1.00 53.24 83 LEU A O 4
ATOM 5908 N N . GLY A 1 84 ? -10.953 22.634 -1.223 1.00 43.10 84 GLY A N 4
ATOM 5909 C CA . GLY A 1 84 ? -10.710 23.771 -0.355 1.00 10.30 84 GLY A CA 4
ATOM 5910 C C . GLY A 1 84 ? -11.911 24.113 0.505 1.00 22.43 84 GLY A C 4
ATOM 5911 O O . GLY A 1 84 ? -11.962 25.176 1.119 1.00 44.31 84 GLY A O 4
ATOM 5915 N N . ASN A 1 85 ? -12.883 23.206 0.547 1.00 23.40 85 ASN A N 4
ATOM 5916 C CA . ASN A 1 85 ? -14.091 23.415 1.337 1.00 44.41 85 ASN A CA 4
ATOM 5917 C C . ASN A 1 85 ? -13.800 23.265 2.826 1.00 41.20 85 ASN A C 4
ATOM 5918 O O . ASN A 1 85 ? -14.158 24.127 3.629 1.00 5.12 85 ASN A O 4
ATOM 5929 N N . ALA A 1 86 ? -13.148 22.165 3.189 1.00 40.40 86 ALA A N 4
ATOM 5930 C CA . ALA A 1 86 ? -12.807 21.904 4.582 1.00 31.11 86 ALA A CA 4
ATOM 5931 C C . ALA A 1 86 ? -12.046 20.590 4.723 1.00 22.42 86 ALA A C 4
ATOM 5932 O O . ALA A 1 86 ? -12.566 19.522 4.399 1.00 13.45 86 ALA A O 4
ATOM 5939 N N . ILE A 1 87 ? -10.811 20.676 5.206 1.00 23.43 87 ILE A N 4
ATOM 5940 C CA . ILE A 1 87 ? -9.980 19.492 5.390 1.00 2.02 87 ILE A CA 4
ATOM 5941 C C . ILE A 1 87 ? -10.217 18.861 6.758 1.00 35.11 87 ILE A C 4
ATOM 5942 O O . ILE A 1 87 ? -9.960 17.674 6.958 1.00 61.11 87 ILE A O 4
ATOM 5958 N N . SER A 1 88 ? -10.711 19.662 7.696 1.00 63.50 88 SER A N 4
ATOM 5959 C CA . SER A 1 88 ? -10.981 19.183 9.046 1.00 34.32 88 SER A CA 4
ATOM 5960 C C . SER A 1 88 ? -11.861 17.935 9.014 1.00 51.25 88 SER A C 4
ATOM 5961 O O . SER A 1 88 ? -11.796 17.093 9.909 1.00 33.25 88 SER A O 4
ATOM 5969 N N . ASP A 1 89 ? -12.683 17.826 7.976 1.00 64.14 89 ASP A N 4
ATOM 5970 C CA . ASP A 1 89 ? -13.574 16.683 7.824 1.00 22.24 89 ASP A CA 4
ATOM 5971 C C . ASP A 1 89 ? -12.828 15.483 7.250 1.00 73.41 89 ASP A C 4
ATOM 5972 O O . ASP A 1 89 ? -12.533 15.436 6.055 1.00 43.42 89 ASP A O 4
ATOM 5981 N N . ALA A 1 90 ? -12.525 14.514 8.108 1.00 42.23 90 ALA A N 4
ATOM 5982 C CA . ALA A 1 90 ? -11.813 13.314 7.685 1.00 41.24 90 ALA A CA 4
ATOM 5983 C C . ALA A 1 90 ? -12.629 12.521 6.670 1.00 3.52 90 ALA A C 4
ATOM 5984 O O . ALA A 1 90 ? -12.138 12.181 5.595 1.00 62.54 90 ALA A O 4
ATOM 5991 N N . SER A 1 91 ? -13.877 12.228 7.020 1.00 12.44 91 SER A N 4
ATOM 5992 C CA . SER A 1 91 ? -14.761 11.471 6.143 1.00 61.31 91 SER A CA 4
ATOM 5993 C C . SER A 1 91 ? -14.957 12.194 4.814 1.00 51.32 91 SER A C 4
ATOM 5994 O O . SER A 1 91 ? -15.165 11.566 3.776 1.00 14.35 91 SER A O 4
ATOM 6002 N N . ALA A 1 92 ? -14.889 13.522 4.855 1.00 61.31 92 ALA A N 4
ATOM 6003 C CA . ALA A 1 92 ? -15.057 14.333 3.655 1.00 71.12 92 ALA A CA 4
ATOM 6004 C C . ALA A 1 92 ? -13.862 14.183 2.720 1.00 13.01 92 ALA A C 4
ATOM 6005 O O . ALA A 1 92 ? -14.014 13.806 1.558 1.00 2.33 92 ALA A O 4
ATOM 6012 N N . TYR A 1 93 ? -12.674 14.482 3.234 1.00 32.22 93 TYR A N 4
ATOM 6013 C CA . TYR A 1 93 ? -11.453 14.385 2.443 1.00 72.43 93 TYR A CA 4
ATOM 6014 C C . TYR A 1 93 ? -11.122 12.929 2.128 1.00 74.21 93 TYR A C 4
ATOM 6015 O O . TYR A 1 93 ? -10.865 12.574 0.978 1.00 3.20 93 TYR A O 4
ATOM 6033 N N . ALA A 1 94 ? -11.135 12.090 3.158 1.00 34.41 94 ALA A N 4
ATOM 6034 C CA . ALA A 1 94 ? -10.840 10.673 2.992 1.00 21.33 94 ALA A CA 4
ATOM 6035 C C . ALA A 1 94 ? -11.750 10.041 1.945 1.00 35.11 94 ALA A C 4
ATOM 6036 O O . ALA A 1 94 ? -11.362 9.096 1.259 1.00 51.45 94 ALA A O 4
ATOM 6043 N N . ASN A 1 95 ? -12.965 10.568 1.829 1.00 34.14 95 ASN A N 4
ATOM 6044 C CA . ASN A 1 95 ? -13.933 10.053 0.866 1.00 65.04 95 ASN A CA 4
ATOM 6045 C C . ASN A 1 95 ? -13.421 10.221 -0.562 1.00 42.41 95 ASN A C 4
ATOM 6046 O O . ASN A 1 95 ? -13.664 9.377 -1.422 1.00 10.13 95 ASN A O 4
ATOM 6057 N N . ALA A 1 96 ? -12.710 11.318 -0.804 1.00 30.54 96 ALA A N 4
ATOM 6058 C CA . ALA A 1 96 ? -12.160 11.595 -2.126 1.00 11.55 96 ALA A CA 4
ATOM 6059 C C . ALA A 1 96 ? -11.025 10.635 -2.462 1.00 14.34 96 ALA A C 4
ATOM 6060 O O . ALA A 1 96 ? -11.055 9.961 -3.493 1.00 43.12 96 ALA A O 4
ATOM 6067 N N . ILE A 1 97 ? -10.028 10.576 -1.587 1.00 25.12 97 ILE A N 4
ATOM 6068 C CA . ILE A 1 97 ? -8.884 9.696 -1.792 1.00 72.33 97 ILE A CA 4
ATOM 6069 C C . ILE A 1 97 ? -9.309 8.231 -1.789 1.00 13.33 97 ILE A C 4
ATOM 6070 O O . ILE A 1 97 ? -8.845 7.438 -2.608 1.00 30.10 97 ILE A O 4
ATOM 6086 N N . SER A 1 98 ? -10.197 7.880 -0.864 1.00 44.24 98 SER A N 4
ATOM 6087 C CA . SER A 1 98 ? -10.683 6.511 -0.754 1.00 3.03 98 SER A CA 4
ATOM 6088 C C . SER A 1 98 ? -11.363 6.069 -2.046 1.00 10.13 98 SER A C 4
ATOM 6089 O O . SER A 1 98 ? -11.266 4.909 -2.447 1.00 34.11 98 SER A O 4
ATOM 6097 N N . SER A 1 99 ? -12.051 7.003 -2.693 1.00 73.45 99 SER A N 4
ATOM 6098 C CA . SER A 1 99 ? -12.751 6.712 -3.940 1.00 52.10 99 SER A CA 4
ATOM 6099 C C . SER A 1 99 ? -11.762 6.507 -5.083 1.00 43.35 99 SER A C 4
ATOM 6100 O O . SER A 1 99 ? -11.975 5.670 -5.959 1.00 64.43 99 SER A O 4
ATOM 6108 N N . ALA A 1 100 ? -10.679 7.278 -5.067 1.00 14.30 100 ALA A N 4
ATOM 6109 C CA . ALA A 1 100 ? -9.656 7.181 -6.100 1.00 4.14 100 ALA A CA 4
ATOM 6110 C C . ALA A 1 100 ? -8.899 5.861 -5.999 1.00 73.11 100 ALA A C 4
ATOM 6111 O O . ALA A 1 100 ? -8.870 5.078 -6.949 1.00 60.22 100 ALA A O 4
ATOM 6118 N N . ILE A 1 101 ? -8.286 5.623 -4.845 1.00 64.33 101 ILE A N 4
ATOM 6119 C CA . ILE A 1 101 ? -7.529 4.397 -4.622 1.00 11.23 101 ILE A CA 4
ATOM 6120 C C . ILE A 1 101 ? -8.453 3.189 -4.528 1.00 24.24 101 ILE A C 4
ATOM 6121 O O . ILE A 1 101 ? -8.140 2.112 -5.037 1.00 42.32 101 ILE A O 4
ATOM 6137 N N . GLY A 1 102 ? -9.597 3.374 -3.875 1.00 22.41 102 GLY A N 4
ATOM 6138 C CA . GLY A 1 102 ? -10.551 2.291 -3.727 1.00 74.32 102 GLY A CA 4
ATOM 6139 C C . GLY A 1 102 ? -11.040 1.763 -5.062 1.00 20.14 102 GLY A C 4
ATOM 6140 O O . GLY A 1 102 ? -11.188 0.555 -5.242 1.00 63.34 102 GLY A O 4
ATOM 6144 N N . ASN A 1 103 ? -11.293 2.671 -5.998 1.00 72.13 103 ASN A N 4
ATOM 6145 C CA . ASN A 1 103 ? -11.770 2.291 -7.323 1.00 2.15 103 ASN A CA 4
ATOM 6146 C C . ASN A 1 103 ? -10.738 1.432 -8.047 1.00 24.44 103 ASN A C 4
ATOM 6147 O O . ASN A 1 103 ? -11.075 0.409 -8.644 1.00 72.41 103 ASN A O 4
ATOM 6158 N N . VAL A 1 104 ? -9.479 1.854 -7.988 1.00 63.43 104 VAL A N 4
ATOM 6159 C CA . VAL A 1 104 ? -8.397 1.123 -8.636 1.00 21.41 104 VAL A CA 4
ATOM 6160 C C . VAL A 1 104 ? -8.122 -0.197 -7.925 1.00 61.43 104 VAL A C 4
ATOM 6161 O O . VAL A 1 104 ? -8.009 -1.246 -8.562 1.00 12.51 104 VAL A O 4
ATOM 6174 N N . LEU A 1 105 ? -8.015 -0.139 -6.603 1.00 62.21 105 LEU A N 4
ATOM 6175 C CA . LEU A 1 105 ? -7.754 -1.331 -5.803 1.00 54.23 105 LEU A CA 4
ATOM 6176 C C . LEU A 1 105 ? -8.897 -2.334 -5.931 1.00 23.51 105 LEU A C 4
ATOM 6177 O O . LEU A 1 105 ? -8.678 -3.544 -5.909 1.00 31.23 105 LEU A O 4
ATOM 6193 N N . ALA A 1 106 ? -10.115 -1.821 -6.067 1.00 43.33 106 ALA A N 4
ATOM 6194 C CA . ALA A 1 106 ? -11.291 -2.669 -6.204 1.00 34.53 106 ALA A CA 4
ATOM 6195 C C . ALA A 1 106 ? -11.255 -3.453 -7.512 1.00 33.24 106 ALA A C 4
ATOM 6196 O O . ALA A 1 106 ? -11.703 -4.597 -7.574 1.00 0.42 106 ALA A O 4
ATOM 6203 N N . ASN A 1 107 ? -10.720 -2.827 -8.555 1.00 30.13 107 ASN A N 4
ATOM 6204 C CA . ASN A 1 107 ? -10.627 -3.465 -9.863 1.00 22.31 107 ASN A CA 4
ATOM 6205 C C . ASN A 1 107 ? -9.535 -4.531 -9.872 1.00 73.12 107 ASN A C 4
ATOM 6206 O O . ASN A 1 107 ? -9.570 -5.463 -10.675 1.00 74.53 107 ASN A O 4
ATOM 6217 N N . SER A 1 108 ? -8.568 -4.387 -8.972 1.00 21.33 108 SER A N 4
ATOM 6218 C CA . SER A 1 108 ? -7.463 -5.336 -8.878 1.00 12.21 108 SER A CA 4
ATOM 6219 C C . SER A 1 108 ? -7.598 -6.203 -7.630 1.00 2.12 108 SER A C 4
ATOM 6220 O O . SER A 1 108 ? -6.696 -6.969 -7.293 1.00 33.12 108 SER A O 4
ATOM 6228 N N . GLY A 1 109 ? -8.732 -6.076 -6.948 1.00 45.13 109 GLY A N 4
ATOM 6229 C CA . GLY A 1 109 ? -8.965 -6.854 -5.745 1.00 50.32 109 GLY A CA 4
ATOM 6230 C C . GLY A 1 109 ? -10.435 -7.143 -5.517 1.00 71.04 109 GLY A C 4
ATOM 6231 O O . GLY A 1 109 ? -11.277 -6.809 -6.351 1.00 62.31 109 GLY A O 4
ATOM 6235 N N . SER A 1 110 ? -10.745 -7.767 -4.386 1.00 23.34 110 SER A N 4
ATOM 6236 C CA . SER A 1 110 ? -12.123 -8.108 -4.054 1.00 13.54 110 SER A CA 4
ATOM 6237 C C . SER A 1 110 ? -12.437 -7.752 -2.603 1.00 3.40 110 SER A C 4
ATOM 6238 O O . SER A 1 110 ? -12.118 -8.509 -1.684 1.00 53.03 110 SER A O 4
ATOM 6246 N N . ILE A 1 111 ? -13.060 -6.596 -2.406 1.00 12.51 111 ILE A N 4
ATOM 6247 C CA . ILE A 1 111 ? -13.416 -6.140 -1.068 1.00 14.42 111 ILE A CA 4
ATOM 6248 C C . ILE A 1 111 ? -14.860 -5.648 -1.021 1.00 24.21 111 ILE A C 4
ATOM 6249 O O . ILE A 1 111 ? -15.313 -4.936 -1.917 1.00 32.23 111 ILE A O 4
ATOM 6265 N N . SER A 1 112 ? -15.576 -6.031 0.031 1.00 32.14 112 SER A N 4
ATOM 6266 C CA . SER A 1 112 ? -16.969 -5.630 0.194 1.00 24.43 112 SER A CA 4
ATOM 6267 C C . SER A 1 112 ? -17.516 -6.102 1.539 1.00 31.42 112 SER A C 4
ATOM 6268 O O . SER A 1 112 ? -18.265 -7.075 1.607 1.00 2.13 112 SER A O 4
ATOM 6276 N N . GLU A 1 113 ? -17.133 -5.404 2.604 1.00 13.31 113 GLU A N 4
ATOM 6277 C CA . GLU A 1 113 ? -17.585 -5.752 3.945 1.00 11.34 113 GLU A CA 4
ATOM 6278 C C . GLU A 1 113 ? -17.009 -4.790 4.981 1.00 24.50 113 GLU A C 4
ATOM 6279 O O . GLU A 1 113 ? -16.362 -3.803 4.632 1.00 32.54 113 GLU A O 4
ATOM 6291 N N . SER A 1 114 ? -17.247 -5.088 6.254 1.00 12.30 114 SER A N 4
ATOM 6292 C CA . SER A 1 114 ? -16.756 -4.248 7.339 1.00 2.03 114 SER A CA 4
ATOM 6293 C C . SER A 1 114 ? -15.258 -3.993 7.194 1.00 35.32 114 SER A C 4
ATOM 6294 O O . SER A 1 114 ? -14.833 -2.885 6.866 1.00 60.44 114 SER A O 4
ATOM 6302 N N . THR A 1 115 ? -14.462 -5.028 7.442 1.00 22.25 115 THR A N 4
ATOM 6303 C CA . THR A 1 115 ? -13.012 -4.919 7.342 1.00 75.31 115 THR A CA 4
ATOM 6304 C C . THR A 1 115 ? -12.476 -5.762 6.190 1.00 44.02 115 THR A C 4
ATOM 6305 O O . THR A 1 115 ? -12.817 -6.937 6.057 1.00 14.30 115 THR A O 4
ATOM 6316 N N . ALA A 1 116 ? -11.633 -5.156 5.361 1.00 51.12 116 ALA A N 4
ATOM 6317 C CA . ALA A 1 116 ? -11.047 -5.853 4.222 1.00 32.14 116 ALA A CA 4
ATOM 6318 C C . ALA A 1 116 ? -9.917 -6.775 4.665 1.00 4.14 116 ALA A C 4
ATOM 6319 O O . ALA A 1 116 ? -8.774 -6.623 4.236 1.00 43.40 116 ALA A O 4
ATOM 6326 N N . SER A 1 117 ? -10.245 -7.733 5.528 1.00 53.40 117 SER A N 4
ATOM 6327 C CA . SER A 1 117 ? -9.255 -8.678 6.034 1.00 1.51 117 SER A CA 4
ATOM 6328 C C . SER A 1 117 ? -8.183 -7.958 6.845 1.00 65.43 117 SER A C 4
ATOM 6329 O O . SER A 1 117 ? -8.379 -6.828 7.292 1.00 31.35 117 SER A O 4
ATOM 6337 N N . SER A 1 118 ? -7.045 -8.622 7.032 1.00 72.44 118 SER A N 4
ATOM 6338 C CA . SER A 1 118 ? -5.941 -8.049 7.792 1.00 20.34 118 SER A CA 4
ATOM 6339 C C . SER A 1 118 ? -5.500 -6.718 7.190 1.00 21.42 118 SER A C 4
ATOM 6340 O O . SER A 1 118 ? -5.008 -5.839 7.896 1.00 62.35 118 SER A O 4
ATOM 6348 N N . ALA A 1 119 ? -5.681 -6.579 5.882 1.00 61.34 119 ALA A N 4
ATOM 6349 C CA . ALA A 1 119 ? -5.305 -5.356 5.184 1.00 22.22 119 ALA A CA 4
ATOM 6350 C C . ALA A 1 119 ? -5.916 -4.131 5.854 1.00 73.41 119 ALA A C 4
ATOM 6351 O O . ALA A 1 119 ? -5.345 -3.042 5.818 1.00 62.22 119 ALA A O 4
ATOM 6358 N N . ALA A 1 120 ? -7.081 -4.317 6.465 1.00 33.03 120 ALA A N 4
ATOM 6359 C CA . ALA A 1 120 ? -7.770 -3.226 7.145 1.00 32.13 120 ALA A CA 4
ATOM 6360 C C . ALA A 1 120 ? -6.982 -2.753 8.362 1.00 60.21 120 ALA A C 4
ATOM 6361 O O . ALA A 1 120 ? -6.775 -1.555 8.552 1.00 0.21 120 ALA A O 4
ATOM 6368 N N . SER A 1 121 ? -6.545 -3.704 9.184 1.00 52.30 121 SER A N 4
ATOM 6369 C CA . SER A 1 121 ? -5.784 -3.382 10.385 1.00 32.33 121 SER A CA 4
ATOM 6370 C C . SER A 1 121 ? -4.358 -2.971 10.031 1.00 32.23 121 SER A C 4
ATOM 6371 O O . SER A 1 121 ? -3.770 -2.107 10.681 1.00 54.31 121 SER A O 4
ATOM 6379 N N . SER A 1 122 ? -3.808 -3.598 8.996 1.00 14.14 122 SER A N 4
ATOM 6380 C CA . SER A 1 122 ? -2.449 -3.302 8.557 1.00 11.40 122 SER A CA 4
ATOM 6381 C C . SER A 1 122 ? -2.377 -1.921 7.912 1.00 42.22 122 SER A C 4
ATOM 6382 O O . SER A 1 122 ? -1.421 -1.174 8.123 1.00 53.51 122 SER A O 4
ATOM 6390 N N . ALA A 1 123 ? -3.394 -1.588 7.125 1.00 50.33 123 ALA A N 4
ATOM 6391 C CA . ALA A 1 123 ? -3.449 -0.298 6.450 1.00 42.31 123 ALA A CA 4
ATOM 6392 C C . ALA A 1 123 ? -3.423 0.850 7.455 1.00 63.12 123 ALA A C 4
ATOM 6393 O O . ALA A 1 123 ? -2.673 1.812 7.295 1.00 10.42 123 ALA A O 4
ATOM 6400 N N . ALA A 1 124 ? -4.248 0.740 8.491 1.00 71.42 124 ALA A N 4
ATOM 6401 C CA . ALA A 1 124 ? -4.321 1.768 9.523 1.00 32.33 124 ALA A CA 4
ATOM 6402 C C . ALA A 1 124 ? -3.078 1.743 10.408 1.00 10.02 124 ALA A C 4
ATOM 6403 O O . ALA A 1 124 ? -2.542 2.790 10.769 1.00 71.31 124 ALA A O 4
ATOM 6410 N N . SER A 1 125 ? -2.629 0.542 10.755 1.00 22.22 125 SER A N 4
ATOM 6411 C CA . SER A 1 125 ? -1.453 0.382 11.602 1.00 23.13 125 SER A CA 4
ATOM 6412 C C . SER A 1 125 ? -0.228 1.026 10.959 1.00 71.51 125 SER A C 4
ATOM 6413 O O . SER A 1 125 ? 0.629 1.580 11.647 1.00 2.22 125 SER A O 4
ATOM 6421 N N . SER A 1 126 ? -0.154 0.947 9.634 1.00 4.32 126 SER A N 4
ATOM 6422 C CA . SER A 1 126 ? 0.968 1.520 8.897 1.00 31.34 126 SER A CA 4
ATOM 6423 C C . SER A 1 126 ? 1.114 3.007 9.199 1.00 54.54 126 SER A C 4
ATOM 6424 O O . SER A 1 126 ? 2.214 3.493 9.468 1.00 11.54 126 SER A O 4
ATOM 6432 N N . VAL A 1 127 ? -0.002 3.727 9.152 1.00 52.33 127 VAL A N 4
ATOM 6433 C CA . VAL A 1 127 ? 0.000 5.160 9.422 1.00 41.44 127 VAL A CA 4
ATOM 6434 C C . VAL A 1 127 ? 0.225 5.441 10.903 1.00 43.21 127 VAL A C 4
ATOM 6435 O O . VAL A 1 127 ? 1.020 6.308 11.269 1.00 34.51 127 VAL A O 4
ATOM 6448 N N . THR A 1 128 ? -0.480 4.701 11.754 1.00 74.43 128 THR A N 4
ATOM 6449 C CA . THR A 1 128 ? -0.359 4.869 13.196 1.00 40.00 128 THR A CA 4
ATOM 6450 C C . THR A 1 128 ? 1.101 4.814 13.634 1.00 11.42 128 THR A C 4
ATOM 6451 O O . THR A 1 128 ? 1.562 5.660 14.402 1.00 65.53 128 THR A O 4
ATOM 6462 N N . THR A 1 129 ? 1.825 3.813 13.143 1.00 35.21 129 THR A N 4
ATOM 6463 C CA . THR A 1 129 ? 3.232 3.647 13.484 1.00 72.02 129 THR A CA 4
ATOM 6464 C C . THR A 1 129 ? 4.042 4.878 13.091 1.00 33.41 129 THR A C 4
ATOM 6465 O O . THR A 1 129 ? 4.843 5.385 13.877 1.00 43.31 129 THR A O 4
ATOM 6476 N N . THR A 1 130 ? 3.829 5.355 11.869 1.00 74.20 130 THR A N 4
ATOM 6477 C CA . THR A 1 130 ? 4.539 6.525 11.370 1.00 33.40 130 THR A CA 4
ATOM 6478 C C . THR A 1 130 ? 3.992 7.806 11.989 1.00 34.44 130 THR A C 4
ATOM 6479 O O . THR A 1 130 ? 3.198 7.763 12.930 1.00 73.32 130 THR A O 4
ATOM 6490 N N . LEU A 1 131 ? 4.417 8.945 11.455 1.00 24.31 131 LEU A N 4
ATOM 6491 C CA . LEU A 1 131 ? 3.968 10.240 11.954 1.00 21.11 131 LEU A CA 4
ATOM 6492 C C . LEU A 1 131 ? 4.652 10.582 13.275 1.00 21.43 131 LEU A C 4
ATOM 6493 O O . LEU A 1 131 ? 5.208 11.669 13.436 1.00 72.53 131 LEU A O 4
ATOM 6509 N N . THR A 1 132 ? 4.609 9.646 14.217 1.00 22.12 132 THR A N 4
ATOM 6510 C CA . THR A 1 132 ? 5.225 9.847 15.523 1.00 22.44 132 THR A CA 4
ATOM 6511 C C . THR A 1 132 ? 6.566 9.128 15.614 1.00 11.21 132 THR A C 4
ATOM 6512 O O . THR A 1 132 ? 7.505 9.623 16.238 1.00 32.25 132 THR A O 4
ATOM 6523 N N . SER A 1 133 ? 6.650 7.959 14.988 1.00 35.22 133 SER A N 4
ATOM 6524 C CA . SER A 1 133 ? 7.876 7.169 15.000 1.00 1.44 133 SER A CA 4
ATOM 6525 C C . SER A 1 133 ? 8.995 7.891 14.254 1.00 34.32 133 SER A C 4
ATOM 6526 O O . SER A 1 133 ? 10.086 8.088 14.786 1.00 2.12 133 SER A O 4
ATOM 6534 N N . TYR A 1 134 ? 8.713 8.281 13.015 1.00 51.30 134 TYR A N 4
ATOM 6535 C CA . TYR A 1 134 ? 9.693 8.978 12.193 1.00 24.21 134 TYR A CA 4
ATOM 6536 C C . TYR A 1 134 ? 9.437 10.483 12.195 1.00 30.51 134 TYR A C 4
ATOM 6537 O O . TYR A 1 134 ? 10.347 11.279 11.967 1.00 14.44 134 TYR A O 4
ATOM 6555 N N . GLY A 1 135 ? 8.189 10.863 12.455 1.00 33.32 135 GLY A N 4
ATOM 6556 C CA . GLY A 1 135 ? 7.834 12.270 12.482 1.00 33.02 135 GLY A CA 4
ATOM 6557 C C . GLY A 1 135 ? 6.821 12.632 11.415 1.00 54.23 135 GLY A C 4
ATOM 6558 O O . GLY A 1 135 ? 6.699 11.960 10.390 1.00 2.12 135 GLY A O 4
ATOM 6562 N N . PRO A 1 136 ? 6.070 13.717 11.651 1.00 54.22 136 PRO A N 4
ATOM 6563 C CA . PRO A 1 136 ? 5.047 14.193 10.712 1.00 62.00 136 PRO A CA 4
ATOM 6564 C C . PRO A 1 136 ? 5.654 14.768 9.437 1.00 71.15 136 PRO A C 4
ATOM 6565 O O . PRO A 1 136 ? 5.241 14.422 8.330 1.00 25.32 136 PRO A O 4
ATOM 6576 N N . ALA A 1 137 ? 6.635 15.650 9.600 1.00 25.24 137 ALA A N 4
ATOM 6577 C CA . ALA A 1 137 ? 7.300 16.271 8.461 1.00 3.41 137 ALA A CA 4
ATOM 6578 C C . ALA A 1 137 ? 7.999 15.227 7.596 1.00 41.42 137 ALA A C 4
ATOM 6579 O O . ALA A 1 137 ? 7.851 15.218 6.375 1.00 33.21 137 ALA A O 4
ATOM 6586 N N . VAL A 1 138 ? 8.765 14.351 8.238 1.00 35.44 138 VAL A N 4
ATOM 6587 C CA . VAL A 1 138 ? 9.488 13.302 7.528 1.00 55.32 138 VAL A CA 4
ATOM 6588 C C . VAL A 1 138 ? 8.525 12.368 6.801 1.00 24.15 138 VAL A C 4
ATOM 6589 O O . VAL A 1 138 ? 8.925 11.619 5.910 1.00 33.43 138 VAL A O 4
ATOM 6602 N N . PHE A 1 139 ? 7.256 12.415 7.191 1.00 1.13 139 PHE A N 4
ATOM 6603 C CA . PHE A 1 139 ? 6.237 11.572 6.578 1.00 13.11 139 PHE A CA 4
ATOM 6604 C C . PHE A 1 139 ? 6.117 11.862 5.085 1.00 12.02 139 PHE A C 4
ATOM 6605 O O . PHE A 1 139 ? 6.021 10.944 4.269 1.00 5.25 139 PHE A O 4
ATOM 6622 N N . TYR A 1 140 ? 6.122 13.143 4.735 1.00 21.34 140 TYR A N 4
ATOM 6623 C CA . TYR A 1 140 ? 6.011 13.555 3.341 1.00 51.13 140 TYR A CA 4
ATOM 6624 C C . TYR A 1 140 ? 7.311 14.187 2.855 1.00 43.03 140 TYR A C 4
ATOM 6625 O O . TYR A 1 140 ? 7.491 14.423 1.659 1.00 11.21 140 TYR A O 4
ATOM 6643 N N . ALA A 1 141 ? 8.215 14.459 3.789 1.00 14.13 141 ALA A N 4
ATOM 6644 C CA . ALA A 1 141 ? 9.500 15.062 3.458 1.00 35.05 141 ALA A CA 4
ATOM 6645 C C . ALA A 1 141 ? 9.316 16.307 2.597 1.00 2.12 141 ALA A C 4
ATOM 6646 O O . ALA A 1 141 ? 9.497 16.282 1.381 1.00 61.05 141 ALA A O 4
ATOM 6653 N N . GLY A 1 17 ? -16.790 -1.741 -1.029 1.00 45.32 17 GLY A N 5
ATOM 6654 C CA . GLY A 1 17 ? -15.376 -1.621 -0.726 1.00 4.12 17 GLY A CA 5
ATOM 6655 C C . GLY A 1 17 ? -14.944 -0.182 -0.524 1.00 62.22 17 GLY A C 5
ATOM 6656 O O . GLY A 1 17 ? -14.041 0.098 0.262 1.00 24.21 17 GLY A O 5
ATOM 6660 N N . ASN A 1 18 ? -15.592 0.734 -1.238 1.00 34.54 18 ASN A N 5
ATOM 6661 C CA . ASN A 1 18 ? -15.270 2.152 -1.135 1.00 72.42 18 ASN A CA 5
ATOM 6662 C C . ASN A 1 18 ? -15.561 2.675 0.268 1.00 12.41 18 ASN A C 5
ATOM 6663 O O . ASN A 1 18 ? -14.752 3.393 0.852 1.00 4.24 18 ASN A O 5
ATOM 6674 N N . ALA A 1 19 ? -16.723 2.311 0.800 1.00 42.40 19 ALA A N 5
ATOM 6675 C CA . ALA A 1 19 ? -17.120 2.742 2.134 1.00 14.40 19 ALA A CA 5
ATOM 6676 C C . ALA A 1 19 ? -16.214 2.134 3.201 1.00 70.45 19 ALA A C 5
ATOM 6677 O O . ALA A 1 19 ? -15.946 2.754 4.229 1.00 53.11 19 ALA A O 5
ATOM 6684 N N . PHE A 1 20 ? -15.745 0.916 2.947 1.00 4.43 20 PHE A N 5
ATOM 6685 C CA . PHE A 1 20 ? -14.871 0.223 3.886 1.00 75.10 20 PHE A CA 5
ATOM 6686 C C . PHE A 1 20 ? -13.594 1.021 4.130 1.00 44.54 20 PHE A C 5
ATOM 6687 O O . PHE A 1 20 ? -13.224 1.289 5.273 1.00 14.34 20 PHE A O 5
ATOM 6704 N N . ALA A 1 21 ? -12.923 1.399 3.047 1.00 44.42 21 ALA A N 5
ATOM 6705 C CA . ALA A 1 21 ? -11.689 2.170 3.142 1.00 72.52 21 ALA A CA 5
ATOM 6706 C C . ALA A 1 21 ? -11.966 3.598 3.598 1.00 1.11 21 ALA A C 5
ATOM 6707 O O . ALA A 1 21 ? -11.169 4.193 4.322 1.00 11.41 21 ALA A O 5
ATOM 6714 N N . GLN A 1 22 ? -13.100 4.142 3.169 1.00 32.52 22 GLN A N 5
ATOM 6715 C CA . GLN A 1 22 ? -13.480 5.502 3.532 1.00 53.14 22 GLN A CA 5
ATOM 6716 C C . GLN A 1 22 ? -13.675 5.627 5.039 1.00 14.54 22 GLN A C 5
ATOM 6717 O O . GLN A 1 22 ? -13.281 6.624 5.645 1.00 54.10 22 GLN A O 5
ATOM 6731 N N . SER A 1 23 ? -14.288 4.611 5.638 1.00 1.31 23 SER A N 5
ATOM 6732 C CA . SER A 1 23 ? -14.539 4.610 7.075 1.00 13.23 23 SER A CA 5
ATOM 6733 C C . SER A 1 23 ? -13.229 4.614 7.856 1.00 5.00 23 SER A C 5
ATOM 6734 O O . SER A 1 23 ? -13.069 5.363 8.821 1.00 64.21 23 SER A O 5
ATOM 6742 N N . LEU A 1 24 ? -12.294 3.771 7.433 1.00 24.33 24 LEU A N 5
ATOM 6743 C CA . LEU A 1 24 ? -10.995 3.675 8.092 1.00 35.33 24 LEU A CA 5
ATOM 6744 C C . LEU A 1 24 ? -10.162 4.927 7.839 1.00 51.10 24 LEU A C 5
ATOM 6745 O O . LEU A 1 24 ? -9.602 5.509 8.767 1.00 41.43 24 LEU A O 5
ATOM 6761 N N . SER A 1 25 ? -10.088 5.338 6.578 1.00 61.32 25 SER A N 5
ATOM 6762 C CA . SER A 1 25 ? -9.323 6.521 6.201 1.00 1.20 25 SER A CA 5
ATOM 6763 C C . SER A 1 25 ? -9.887 7.768 6.874 1.00 44.21 25 SER A C 5
ATOM 6764 O O . SER A 1 25 ? -9.140 8.649 7.299 1.00 23.10 25 SER A O 5
ATOM 6772 N N . SER A 1 26 ? -11.211 7.837 6.966 1.00 20.24 26 SER A N 5
ATOM 6773 C CA . SER A 1 26 ? -11.877 8.978 7.583 1.00 35.43 26 SER A CA 5
ATOM 6774 C C . SER A 1 26 ? -11.419 9.158 9.027 1.00 72.42 26 SER A C 5
ATOM 6775 O O . SER A 1 26 ? -11.036 10.254 9.435 1.00 11.15 26 SER A O 5
ATOM 6783 N N . ASN A 1 27 ? -11.463 8.074 9.796 1.00 60.14 27 ASN A N 5
ATOM 6784 C CA . ASN A 1 27 ? -11.054 8.112 11.194 1.00 4.12 27 ASN A CA 5
ATOM 6785 C C . ASN A 1 27 ? -9.544 8.288 11.315 1.00 43.24 27 ASN A C 5
ATOM 6786 O O . ASN A 1 27 ? -9.064 9.123 12.084 1.00 4.13 27 ASN A O 5
ATOM 6797 N N . LEU A 1 28 ? -8.798 7.501 10.549 1.00 75.41 28 LEU A N 5
ATOM 6798 C CA . LEU A 1 28 ? -7.341 7.570 10.568 1.00 0.43 28 LEU A CA 5
ATOM 6799 C C . LEU A 1 28 ? -6.858 8.970 10.206 1.00 50.51 28 LEU A C 5
ATOM 6800 O O . LEU A 1 28 ? -5.896 9.476 10.787 1.00 52.13 28 LEU A O 5
ATOM 6816 N N . LEU A 1 29 ? -7.532 9.593 9.246 1.00 2.13 29 LEU A N 5
ATOM 6817 C CA . LEU A 1 29 ? -7.173 10.938 8.808 1.00 53.13 29 LEU A CA 5
ATOM 6818 C C . LEU A 1 29 ? -7.556 11.974 9.860 1.00 75.10 29 LEU A C 5
ATOM 6819 O O . LEU A 1 29 ? -6.917 13.018 9.979 1.00 44.20 29 LEU A O 5
ATOM 6835 N N . SER A 1 30 ? -8.604 11.676 10.623 1.00 72.24 30 SER A N 5
ATOM 6836 C CA . SER A 1 30 ? -9.074 12.582 11.663 1.00 11.12 30 SER A CA 5
ATOM 6837 C C . SER A 1 30 ? -8.527 12.173 13.028 1.00 73.23 30 SER A C 5
ATOM 6838 O O . SER A 1 30 ? -8.943 12.700 14.060 1.00 60.52 30 SER A O 5
ATOM 6846 N N . SER A 1 31 ? -7.591 11.229 13.023 1.00 21.01 31 SER A N 5
ATOM 6847 C CA . SER A 1 31 ? -6.988 10.744 14.260 1.00 52.14 31 SER A CA 5
ATOM 6848 C C . SER A 1 31 ? -6.664 11.904 15.197 1.00 60.20 31 SER A C 5
ATOM 6849 O O . SER A 1 31 ? -6.217 12.964 14.759 1.00 2.20 31 SER A O 5
ATOM 6857 N N . GLY A 1 32 ? -6.892 11.694 16.489 1.00 41.33 32 GLY A N 5
ATOM 6858 C CA . GLY A 1 32 ? -6.619 12.730 17.470 1.00 63.44 32 GLY A CA 5
ATOM 6859 C C . GLY A 1 32 ? -5.188 13.225 17.406 1.00 51.45 32 GLY A C 5
ATOM 6860 O O . GLY A 1 32 ? -4.882 14.322 17.876 1.00 72.40 32 GLY A O 5
ATOM 6864 N N . ASP A 1 33 ? -4.309 12.416 16.824 1.00 54.21 33 ASP A N 5
ATOM 6865 C CA . ASP A 1 33 ? -2.902 12.778 16.701 1.00 21.24 33 ASP A CA 5
ATOM 6866 C C . ASP A 1 33 ? -2.573 13.207 15.274 1.00 24.13 33 ASP A C 5
ATOM 6867 O O . ASP A 1 33 ? -1.740 14.086 15.057 1.00 52.15 33 ASP A O 5
ATOM 6876 N N . PHE A 1 34 ? -3.233 12.580 14.308 1.00 43.34 34 PHE A N 5
ATOM 6877 C CA . PHE A 1 34 ? -3.010 12.896 12.901 1.00 22.11 34 PHE A CA 5
ATOM 6878 C C . PHE A 1 34 ? -3.552 14.280 12.561 1.00 12.31 34 PHE A C 5
ATOM 6879 O O . PHE A 1 34 ? -2.936 15.034 11.808 1.00 34.42 34 PHE A O 5
ATOM 6896 N N . VAL A 1 35 ? -4.711 14.610 13.124 1.00 34.31 35 VAL A N 5
ATOM 6897 C CA . VAL A 1 35 ? -5.338 15.904 12.881 1.00 3.44 35 VAL A CA 5
ATOM 6898 C C . VAL A 1 35 ? -4.376 17.047 13.191 1.00 32.34 35 VAL A C 5
ATOM 6899 O O . VAL A 1 35 ? -4.385 18.076 12.518 1.00 44.33 35 VAL A O 5
ATOM 6912 N N . GLN A 1 36 ? -3.548 16.856 14.214 1.00 34.24 36 GLN A N 5
ATOM 6913 C CA . GLN A 1 36 ? -2.582 17.870 14.613 1.00 43.24 36 GLN A CA 5
ATOM 6914 C C . GLN A 1 36 ? -1.625 18.190 13.469 1.00 33.34 36 GLN A C 5
ATOM 6915 O O . GLN A 1 36 ? -1.270 19.348 13.248 1.00 73.53 36 GLN A O 5
ATOM 6929 N N . MET A 1 37 ? -1.210 17.156 12.745 1.00 63.30 37 MET A N 5
ATOM 6930 C CA . MET A 1 37 ? -0.295 17.327 11.623 1.00 23.31 37 MET A CA 5
ATOM 6931 C C . MET A 1 37 ? -0.994 18.008 10.449 1.00 0.23 37 MET A C 5
ATOM 6932 O O . MET A 1 37 ? -0.482 18.977 9.888 1.00 21.22 37 MET A O 5
ATOM 6946 N N . ILE A 1 38 ? -2.163 17.494 10.086 1.00 54.03 38 ILE A N 5
ATOM 6947 C CA . ILE A 1 38 ? -2.932 18.055 8.981 1.00 13.10 38 ILE A CA 5
ATOM 6948 C C . ILE A 1 38 ? -3.302 19.510 9.250 1.00 34.35 38 ILE A C 5
ATOM 6949 O O . ILE A 1 38 ? -3.240 20.353 8.356 1.00 24.24 38 ILE A O 5
ATOM 6965 N N . SER A 1 39 ? -3.689 19.796 10.490 1.00 22.12 39 SER A N 5
ATOM 6966 C CA . SER A 1 39 ? -4.071 21.150 10.876 1.00 10.14 39 SER A CA 5
ATOM 6967 C C . SER A 1 39 ? -2.859 22.076 10.882 1.00 10.03 39 SER A C 5
ATOM 6968 O O . SER A 1 39 ? -2.935 23.218 10.428 1.00 0.34 39 SER A O 5
ATOM 6976 N N . SER A 1 40 ? -1.740 21.576 11.396 1.00 73.14 40 SER A N 5
ATOM 6977 C CA . SER A 1 40 ? -0.512 22.360 11.464 1.00 32.32 40 SER A CA 5
ATOM 6978 C C . SER A 1 40 ? 0.069 22.578 10.070 1.00 41.44 40 SER A C 5
ATOM 6979 O O . SER A 1 40 ? 0.932 23.435 9.872 1.00 62.42 40 SER A O 5
ATOM 6987 N N . THR A 1 41 ? -0.410 21.799 9.106 1.00 75.21 41 THR A N 5
ATOM 6988 C CA . THR A 1 41 ? 0.061 21.905 7.731 1.00 45.23 41 THR A CA 5
ATOM 6989 C C . THR A 1 41 ? -0.429 23.193 7.080 1.00 3.21 41 THR A C 5
ATOM 6990 O O . THR A 1 41 ? -1.420 23.194 6.348 1.00 45.44 41 THR A O 5
ATOM 7001 N N . THR A 1 42 ? 0.271 24.291 7.351 1.00 62.22 42 THR A N 5
ATOM 7002 C CA . THR A 1 42 ? -0.093 25.587 6.791 1.00 25.21 42 THR A CA 5
ATOM 7003 C C . THR A 1 42 ? 0.095 25.606 5.279 1.00 24.30 42 THR A C 5
ATOM 7004 O O . THR A 1 42 ? -0.867 25.748 4.525 1.00 61.22 42 THR A O 5
ATOM 7015 N N . SER A 1 43 ? 1.342 25.460 4.840 1.00 64.40 43 SER A N 5
ATOM 7016 C CA . SER A 1 43 ? 1.656 25.463 3.416 1.00 24.11 43 SER A CA 5
ATOM 7017 C C . SER A 1 43 ? 0.861 24.387 2.682 1.00 51.23 43 SER A C 5
ATOM 7018 O O . SER A 1 43 ? 1.009 23.195 2.950 1.00 63.11 43 SER A O 5
ATOM 7026 N N . THR A 1 44 ? 0.016 24.820 1.751 1.00 32.32 44 THR A N 5
ATOM 7027 C CA . THR A 1 44 ? -0.805 23.896 0.977 1.00 63.12 44 THR A CA 5
ATOM 7028 C C . THR A 1 44 ? 0.053 22.832 0.302 1.00 1.35 44 THR A C 5
ATOM 7029 O O . THR A 1 44 ? -0.395 21.705 0.087 1.00 73.05 44 THR A O 5
ATOM 7040 N N . ASP A 1 45 ? 1.286 23.195 -0.028 1.00 24.03 45 ASP A N 5
ATOM 7041 C CA . ASP A 1 45 ? 2.208 22.268 -0.677 1.00 52.13 45 ASP A CA 5
ATOM 7042 C C . ASP A 1 45 ? 2.412 21.019 0.173 1.00 0.01 45 ASP A C 5
ATOM 7043 O O . ASP A 1 45 ? 2.467 19.905 -0.347 1.00 43.22 45 ASP A O 5
ATOM 7052 N N . GLN A 1 46 ? 2.523 21.213 1.485 1.00 72.23 46 GLN A N 5
ATOM 7053 C CA . GLN A 1 46 ? 2.722 20.101 2.406 1.00 70.31 46 GLN A CA 5
ATOM 7054 C C . GLN A 1 46 ? 1.447 19.277 2.548 1.00 21.23 46 GLN A C 5
ATOM 7055 O O . GLN A 1 46 ? 1.500 18.058 2.709 1.00 34.22 46 GLN A O 5
ATOM 7069 N N . ALA A 1 47 ? 0.302 19.950 2.489 1.00 44.41 47 ALA A N 5
ATOM 7070 C CA . ALA A 1 47 ? -0.985 19.280 2.610 1.00 63.33 47 ALA A CA 5
ATOM 7071 C C . ALA A 1 47 ? -1.226 18.337 1.436 1.00 60.01 47 ALA A C 5
ATOM 7072 O O . ALA A 1 47 ? -1.694 17.213 1.614 1.00 51.31 47 ALA A O 5
ATOM 7079 N N . VAL A 1 48 ? -0.904 18.803 0.233 1.00 3.31 48 VAL A N 5
ATOM 7080 C CA . VAL A 1 48 ? -1.085 18.001 -0.972 1.00 3.12 48 VAL A CA 5
ATOM 7081 C C . VAL A 1 48 ? -0.046 16.889 -1.052 1.00 21.14 48 VAL A C 5
ATOM 7082 O O . VAL A 1 48 ? -0.331 15.793 -1.535 1.00 63.43 48 VAL A O 5
ATOM 7095 N N . SER A 1 49 ? 1.160 17.176 -0.573 1.00 24.40 49 SER A N 5
ATOM 7096 C CA . SER A 1 49 ? 2.244 16.200 -0.594 1.00 10.32 49 SER A CA 5
ATOM 7097 C C . SER A 1 49 ? 1.953 15.045 0.359 1.00 42.34 49 SER A C 5
ATOM 7098 O O . SER A 1 49 ? 2.099 13.877 0.000 1.00 14.11 49 SER A O 5
ATOM 7106 N N . VAL A 1 50 ? 1.540 15.381 1.578 1.00 62.33 50 VAL A N 5
ATOM 7107 C CA . VAL A 1 50 ? 1.227 14.374 2.584 1.00 60.11 50 VAL A CA 5
ATOM 7108 C C . VAL A 1 50 ? 0.067 13.493 2.136 1.00 31.43 50 VAL A C 5
ATOM 7109 O O . VAL A 1 50 ? 0.057 12.287 2.387 1.00 53.42 50 VAL A O 5
ATOM 7122 N N . ALA A 1 51 ? -0.910 14.101 1.471 1.00 50.12 51 ALA A N 5
ATOM 7123 C CA . ALA A 1 51 ? -2.074 13.373 0.986 1.00 34.52 51 ALA A CA 5
ATOM 7124 C C . ALA A 1 51 ? -1.658 12.168 0.147 1.00 62.20 51 ALA A C 5
ATOM 7125 O O . ALA A 1 51 ? -2.266 11.101 0.227 1.00 20.04 51 ALA A O 5
ATOM 7132 N N . THR A 1 52 ? -0.616 12.346 -0.661 1.00 12.35 52 THR A N 5
ATOM 7133 C CA . THR A 1 52 ? -0.119 11.276 -1.515 1.00 54.35 52 THR A CA 5
ATOM 7134 C C . THR A 1 52 ? 0.684 10.259 -0.712 1.00 11.20 52 THR A C 5
ATOM 7135 O O . THR A 1 52 ? 0.770 9.089 -1.085 1.00 45.23 52 THR A O 5
ATOM 7146 N N . SER A 1 53 ? 1.269 10.711 0.392 1.00 51.25 53 SER A N 5
ATOM 7147 C CA . SER A 1 53 ? 2.067 9.842 1.246 1.00 1.11 53 SER A CA 5
ATOM 7148 C C . SER A 1 53 ? 1.246 8.648 1.723 1.00 33.44 53 SER A C 5
ATOM 7149 O O . SER A 1 53 ? 1.701 7.505 1.667 1.00 23.40 53 SER A O 5
ATOM 7157 N N . VAL A 1 54 ? 0.033 8.920 2.194 1.00 3.10 54 VAL A N 5
ATOM 7158 C CA . VAL A 1 54 ? -0.853 7.869 2.681 1.00 4.30 54 VAL A CA 5
ATOM 7159 C C . VAL A 1 54 ? -1.331 6.980 1.538 1.00 3.52 54 VAL A C 5
ATOM 7160 O O . VAL A 1 54 ? -1.548 5.783 1.719 1.00 43.21 54 VAL A O 5
ATOM 7173 N N . ALA A 1 55 ? -1.491 7.577 0.361 1.00 30.15 55 ALA A N 5
ATOM 7174 C CA . ALA A 1 55 ? -1.942 6.838 -0.812 1.00 74.02 55 ALA A CA 5
ATOM 7175 C C . ALA A 1 55 ? -0.902 5.811 -1.246 1.00 20.32 55 ALA A C 5
ATOM 7176 O O . ALA A 1 55 ? -1.247 4.715 -1.688 1.00 15.02 55 ALA A O 5
ATOM 7183 N N . GLN A 1 56 ? 0.371 6.173 -1.119 1.00 35.00 56 GLN A N 5
ATOM 7184 C CA . GLN A 1 56 ? 1.460 5.281 -1.499 1.00 60.45 56 GLN A CA 5
ATOM 7185 C C . GLN A 1 56 ? 1.568 4.108 -0.531 1.00 52.25 56 GLN A C 5
ATOM 7186 O O . GLN A 1 56 ? 1.824 2.977 -0.939 1.00 23.44 56 GLN A O 5
ATOM 7200 N N . ASN A 1 57 ? 1.370 4.388 0.753 1.00 62.45 57 ASN A N 5
ATOM 7201 C CA . ASN A 1 57 ? 1.445 3.355 1.781 1.00 64.14 57 ASN A CA 5
ATOM 7202 C C . ASN A 1 57 ? 0.378 2.288 1.559 1.00 23.22 57 ASN A C 5
ATOM 7203 O O . ASN A 1 57 ? 0.668 1.091 1.577 1.00 2.42 57 ASN A O 5
ATOM 7214 N N . VAL A 1 58 ? -0.858 2.730 1.349 1.00 3.42 58 VAL A N 5
ATOM 7215 C CA . VAL A 1 58 ? -1.969 1.814 1.125 1.00 71.24 58 VAL A CA 5
ATOM 7216 C C . VAL A 1 58 ? -1.800 1.059 -0.190 1.00 72.13 58 VAL A C 5
ATOM 7217 O O . VAL A 1 58 ? -2.140 -0.119 -0.289 1.00 65.55 58 VAL A O 5
ATOM 7230 N N . GLY A 1 59 ? -1.271 1.748 -1.199 1.00 11.14 59 GLY A N 5
ATOM 7231 C CA . GLY A 1 59 ? -1.066 1.126 -2.494 1.00 3.50 59 GLY A CA 5
ATOM 7232 C C . GLY A 1 59 ? 0.035 0.084 -2.469 1.00 10.22 59 GLY A C 5
ATOM 7233 O O . GLY A 1 59 ? -0.114 -0.998 -3.034 1.00 15.31 59 GLY A O 5
ATOM 7237 N N . ASN A 1 60 ? 1.143 0.412 -1.813 1.00 41.23 60 ASN A N 5
ATOM 7238 C CA . ASN A 1 60 ? 2.275 -0.502 -1.720 1.00 50.30 60 ASN A CA 5
ATOM 7239 C C . ASN A 1 60 ? 1.917 -1.727 -0.883 1.00 44.33 60 ASN A C 5
ATOM 7240 O O . ASN A 1 60 ? 2.350 -2.840 -1.179 1.00 15.40 60 ASN A O 5
ATOM 7251 N N . GLN A 1 61 ? 1.124 -1.511 0.162 1.00 11.11 61 GLN A N 5
ATOM 7252 C CA . GLN A 1 61 ? 0.708 -2.597 1.042 1.00 51.10 61 GLN A CA 5
ATOM 7253 C C . GLN A 1 61 ? -0.084 -3.649 0.270 1.00 4.31 61 GLN A C 5
ATOM 7254 O O . GLN A 1 61 ? -0.151 -4.810 0.675 1.00 51.33 61 GLN A O 5
ATOM 7268 N N . LEU A 1 62 ? -0.682 -3.234 -0.841 1.00 64.01 62 LEU A N 5
ATOM 7269 C CA . LEU A 1 62 ? -1.469 -4.141 -1.669 1.00 34.25 62 LEU A CA 5
ATOM 7270 C C . LEU A 1 62 ? -0.587 -4.855 -2.687 1.00 22.34 62 LEU A C 5
ATOM 7271 O O . LEU A 1 62 ? -0.923 -5.938 -3.165 1.00 71.11 62 LEU A O 5
ATOM 7287 N N . GLY A 1 63 ? 0.547 -4.242 -3.012 1.00 64.44 63 GLY A N 5
ATOM 7288 C CA . GLY A 1 63 ? 1.463 -4.835 -3.970 1.00 32.31 63 GLY A CA 5
ATOM 7289 C C . GLY A 1 63 ? 0.837 -5.006 -5.341 1.00 64.14 63 GLY A C 5
ATOM 7290 O O . GLY A 1 63 ? 0.580 -6.127 -5.779 1.00 22.23 63 GLY A O 5
ATOM 7294 N N . LEU A 1 64 ? 0.593 -3.891 -6.021 1.00 14.50 64 LEU A N 5
ATOM 7295 C CA . LEU A 1 64 ? -0.008 -3.921 -7.349 1.00 51.33 64 LEU A CA 5
ATOM 7296 C C . LEU A 1 64 ? 0.963 -3.387 -8.397 1.00 71.05 64 LEU A C 5
ATOM 7297 O O . LEU A 1 64 ? 2.118 -3.087 -8.093 1.00 74.24 64 LEU A O 5
ATOM 7313 N N . ASP A 1 65 ? 0.486 -3.269 -9.632 1.00 71.44 65 ASP A N 5
ATOM 7314 C CA . ASP A 1 65 ? 1.311 -2.767 -10.726 1.00 12.22 65 ASP A CA 5
ATOM 7315 C C . ASP A 1 65 ? 1.963 -1.441 -10.350 1.00 50.23 65 ASP A C 5
ATOM 7316 O O . ASP A 1 65 ? 1.281 -0.489 -9.968 1.00 1.04 65 ASP A O 5
ATOM 7325 N N . ALA A 1 66 ? 3.286 -1.384 -10.462 1.00 35.35 66 ALA A N 5
ATOM 7326 C CA . ALA A 1 66 ? 4.029 -0.175 -10.135 1.00 64.04 66 ALA A CA 5
ATOM 7327 C C . ALA A 1 66 ? 3.463 1.034 -10.873 1.00 33.40 66 ALA A C 5
ATOM 7328 O O . ALA A 1 66 ? 3.415 2.137 -10.331 1.00 52.01 66 ALA A O 5
ATOM 7335 N N . ASN A 1 67 ? 3.035 0.817 -12.113 1.00 51.23 67 ASN A N 5
ATOM 7336 C CA . ASN A 1 67 ? 2.473 1.891 -12.926 1.00 35.52 67 ASN A CA 5
ATOM 7337 C C . ASN A 1 67 ? 1.107 2.316 -12.394 1.00 71.15 67 ASN A C 5
ATOM 7338 O O . ASN A 1 67 ? 0.800 3.506 -12.326 1.00 42.01 67 ASN A O 5
ATOM 7349 N N . ALA A 1 68 ? 0.292 1.336 -12.019 1.00 3.14 68 ALA A N 5
ATOM 7350 C CA . ALA A 1 68 ? -1.039 1.609 -11.491 1.00 61.13 68 ALA A CA 5
ATOM 7351 C C . ALA A 1 68 ? -0.960 2.322 -10.146 1.00 75.24 68 ALA A C 5
ATOM 7352 O O . ALA A 1 68 ? -1.508 3.412 -9.979 1.00 24.24 68 ALA A O 5
ATOM 7359 N N . MET A 1 69 ? -0.279 1.699 -9.191 1.00 64.04 69 MET A N 5
ATOM 7360 C CA . MET A 1 69 ? -0.129 2.278 -7.859 1.00 71.34 69 MET A CA 5
ATOM 7361 C C . MET A 1 69 ? 0.504 3.662 -7.935 1.00 54.25 69 MET A C 5
ATOM 7362 O O . MET A 1 69 ? 0.160 4.555 -7.162 1.00 50.30 69 MET A O 5
ATOM 7376 N N . ASN A 1 70 ? 1.429 3.835 -8.873 1.00 22.21 70 ASN A N 5
ATOM 7377 C CA . ASN A 1 70 ? 2.111 5.113 -9.049 1.00 74.14 70 ASN A CA 5
ATOM 7378 C C . ASN A 1 70 ? 1.112 6.223 -9.363 1.00 30.12 70 ASN A C 5
ATOM 7379 O O . ASN A 1 70 ? 1.158 7.300 -8.768 1.00 30.34 70 ASN A O 5
ATOM 7390 N N . SER A 1 71 ? 0.210 5.953 -10.301 1.00 43.12 71 SER A N 5
ATOM 7391 C CA . SER A 1 71 ? -0.797 6.929 -10.697 1.00 11.22 71 SER A CA 5
ATOM 7392 C C . SER A 1 71 ? -1.824 7.130 -9.586 1.00 44.44 71 SER A C 5
ATOM 7393 O O . SER A 1 71 ? -2.318 8.239 -9.375 1.00 14.34 71 SER A O 5
ATOM 7401 N N . LEU A 1 72 ? -2.140 6.052 -8.879 1.00 31.54 72 LEU A N 5
ATOM 7402 C CA . LEU A 1 72 ? -3.108 6.108 -7.789 1.00 2.12 72 LEU A CA 5
ATOM 7403 C C . LEU A 1 72 ? -2.689 7.134 -6.742 1.00 4.42 72 LEU A C 5
ATOM 7404 O O . LEU A 1 72 ? -3.499 7.949 -6.297 1.00 55.23 72 LEU A O 5
ATOM 7420 N N . LEU A 1 73 ? -1.420 7.091 -6.353 1.00 12.41 73 LEU A N 5
ATOM 7421 C CA . LEU A 1 73 ? -0.893 8.020 -5.359 1.00 2.04 73 LEU A CA 5
ATOM 7422 C C . LEU A 1 73 ? -0.963 9.457 -5.866 1.00 2.50 73 LEU A C 5
ATOM 7423 O O . LEU A 1 73 ? -0.971 10.403 -5.079 1.00 42.43 73 LEU A O 5
ATOM 7439 N N . GLY A 1 74 ? -1.015 9.613 -7.185 1.00 61.01 74 GLY A N 5
ATOM 7440 C CA . GLY A 1 74 ? -1.087 10.937 -7.772 1.00 61.35 74 GLY A CA 5
ATOM 7441 C C . GLY A 1 74 ? -2.510 11.447 -7.885 1.00 24.04 74 GLY A C 5
ATOM 7442 O O . GLY A 1 74 ? -2.735 12.610 -8.215 1.00 15.00 74 GLY A O 5
ATOM 7446 N N . ALA A 1 75 ? -3.473 10.572 -7.610 1.00 4.11 75 ALA A N 5
ATOM 7447 C CA . ALA A 1 75 ? -4.881 10.940 -7.681 1.00 34.25 75 ALA A CA 5
ATOM 7448 C C . ALA A 1 75 ? -5.236 11.964 -6.608 1.00 21.25 75 ALA A C 5
ATOM 7449 O O . ALA A 1 75 ? -5.835 13.001 -6.897 1.00 35.53 75 ALA A O 5
ATOM 7456 N N . VAL A 1 76 ? -4.862 11.668 -5.367 1.00 74.41 76 VAL A N 5
ATOM 7457 C CA . VAL A 1 76 ? -5.141 12.563 -4.250 1.00 64.24 76 VAL A CA 5
ATOM 7458 C C . VAL A 1 76 ? -4.404 13.887 -4.410 1.00 25.43 76 VAL A C 5
ATOM 7459 O O . VAL A 1 76 ? -4.918 14.944 -4.045 1.00 72.41 76 VAL A O 5
ATOM 7472 N N . SER A 1 77 ? -3.194 13.822 -4.959 1.00 10.30 77 SER A N 5
ATOM 7473 C CA . SER A 1 77 ? -2.383 15.016 -5.165 1.00 54.44 77 SER A CA 5
ATOM 7474 C C . SER A 1 77 ? -3.163 16.077 -5.936 1.00 73.41 77 SER A C 5
ATOM 7475 O O . SER A 1 77 ? -3.064 17.268 -5.649 1.00 1.24 77 SER A O 5
ATOM 7483 N N . GLY A 1 78 ? -3.940 15.632 -6.921 1.00 24.02 78 GLY A N 5
ATOM 7484 C CA . GLY A 1 78 ? -4.725 16.554 -7.719 1.00 15.42 78 GLY A CA 5
ATOM 7485 C C . GLY A 1 78 ? -6.142 16.712 -7.198 1.00 23.33 78 GLY A C 5
ATOM 7486 O O . GLY A 1 78 ? -6.787 17.732 -7.435 1.00 71.03 78 GLY A O 5
ATOM 7490 N N . TYR A 1 79 ? -6.625 15.698 -6.491 1.00 12.23 79 TYR A N 5
ATOM 7491 C CA . TYR A 1 79 ? -7.975 15.725 -5.938 1.00 61.40 79 TYR A CA 5
ATOM 7492 C C . TYR A 1 79 ? -8.069 16.711 -4.779 1.00 51.43 79 TYR A C 5
ATOM 7493 O O . TYR A 1 79 ? -9.131 17.275 -4.512 1.00 2.24 79 TYR A O 5
ATOM 7511 N N . VAL A 1 80 ? -6.949 16.919 -4.093 1.00 33.41 80 VAL A N 5
ATOM 7512 C CA . VAL A 1 80 ? -6.903 17.839 -2.964 1.00 2.40 80 VAL A CA 5
ATOM 7513 C C . VAL A 1 80 ? -7.036 19.285 -3.427 1.00 71.13 80 VAL A C 5
ATOM 7514 O O . VAL A 1 80 ? -7.660 20.107 -2.757 1.00 11.32 80 VAL A O 5
ATOM 7527 N N . SER A 1 81 ? -6.445 19.589 -4.579 1.00 23.34 81 SER A N 5
ATOM 7528 C CA . SER A 1 81 ? -6.495 20.937 -5.130 1.00 71.31 81 SER A CA 5
ATOM 7529 C C . SER A 1 81 ? -7.926 21.326 -5.489 1.00 74.21 81 SER A C 5
ATOM 7530 O O . SER A 1 81 ? -8.388 22.418 -5.157 1.00 20.24 81 SER A O 5
ATOM 7538 N N . THR A 1 82 ? -8.624 20.422 -6.170 1.00 71.15 82 THR A N 5
ATOM 7539 C CA . THR A 1 82 ? -10.002 20.668 -6.577 1.00 13.24 82 THR A CA 5
ATOM 7540 C C . THR A 1 82 ? -10.976 20.317 -5.458 1.00 2.12 82 THR A C 5
ATOM 7541 O O . THR A 1 82 ? -12.150 20.688 -5.503 1.00 64.44 82 THR A O 5
ATOM 7552 N N . LEU A 1 83 ? -10.481 19.600 -4.453 1.00 54.44 83 LEU A N 5
ATOM 7553 C CA . LEU A 1 83 ? -11.309 19.201 -3.320 1.00 51.03 83 LEU A CA 5
ATOM 7554 C C . LEU A 1 83 ? -12.190 20.355 -2.854 1.00 51.41 83 LEU A C 5
ATOM 7555 O O . LEU A 1 83 ? -13.416 20.288 -2.937 1.00 3.42 83 LEU A O 5
ATOM 7571 N N . GLY A 1 84 ? -11.556 21.418 -2.364 1.00 72.32 84 GLY A N 5
ATOM 7572 C CA . GLY A 1 84 ? -12.297 22.573 -1.894 1.00 21.41 84 GLY A CA 5
ATOM 7573 C C . GLY A 1 84 ? -12.659 22.471 -0.426 1.00 30.30 84 GLY A C 5
ATOM 7574 O O . GLY A 1 84 ? -12.550 23.446 0.316 1.00 71.54 84 GLY A O 5
ATOM 7578 N N . ASN A 1 85 ? -13.093 21.287 -0.006 1.00 64.14 85 ASN A N 5
ATOM 7579 C CA . ASN A 1 85 ? -13.475 21.062 1.384 1.00 52.03 85 ASN A CA 5
ATOM 7580 C C . ASN A 1 85 ? -12.250 21.071 2.292 1.00 5.22 85 ASN A C 5
ATOM 7581 O O . ASN A 1 85 ? -12.373 21.074 3.517 1.00 42.34 85 ASN A O 5
ATOM 7592 N N . ALA A 1 86 ? -11.069 21.076 1.685 1.00 64.02 86 ALA A N 5
ATOM 7593 C CA . ALA A 1 86 ? -9.821 21.087 2.439 1.00 74.14 86 ALA A CA 5
ATOM 7594 C C . ALA A 1 86 ? -9.512 19.707 3.010 1.00 53.32 86 ALA A C 5
ATOM 7595 O O . ALA A 1 86 ? -10.190 18.729 2.694 1.00 40.51 86 ALA A O 5
ATOM 7602 N N . ILE A 1 87 ? -8.487 19.637 3.852 1.00 43.34 87 ILE A N 5
ATOM 7603 C CA . ILE A 1 87 ? -8.089 18.377 4.467 1.00 63.13 87 ILE A CA 5
ATOM 7604 C C . ILE A 1 87 ? -8.680 18.238 5.866 1.00 2.21 87 ILE A C 5
ATOM 7605 O O . ILE A 1 87 ? -8.811 17.132 6.389 1.00 71.53 87 ILE A O 5
ATOM 7621 N N . SER A 1 88 ? -9.034 19.369 6.467 1.00 11.43 88 SER A N 5
ATOM 7622 C CA . SER A 1 88 ? -9.609 19.376 7.807 1.00 35.42 88 SER A CA 5
ATOM 7623 C C . SER A 1 88 ? -10.779 18.399 7.900 1.00 11.35 88 SER A C 5
ATOM 7624 O O . SER A 1 88 ? -10.992 17.766 8.934 1.00 13.45 88 SER A O 5
ATOM 7632 N N . ASP A 1 89 ? -11.533 18.284 6.814 1.00 52.12 89 ASP A N 5
ATOM 7633 C CA . ASP A 1 89 ? -12.681 17.386 6.771 1.00 73.30 89 ASP A CA 5
ATOM 7634 C C . ASP A 1 89 ? -12.239 15.953 6.490 1.00 21.21 89 ASP A C 5
ATOM 7635 O O . ASP A 1 89 ? -11.898 15.608 5.360 1.00 63.24 89 ASP A O 5
ATOM 7644 N N . ALA A 1 90 ? -12.247 15.124 7.528 1.00 35.04 90 ALA A N 5
ATOM 7645 C CA . ALA A 1 90 ? -11.848 13.728 7.395 1.00 71.23 90 ALA A CA 5
ATOM 7646 C C . ALA A 1 90 ? -12.774 12.981 6.440 1.00 33.21 90 ALA A C 5
ATOM 7647 O O . ALA A 1 90 ? -12.318 12.327 5.502 1.00 24.41 90 ALA A O 5
ATOM 7654 N N . SER A 1 91 ? -14.077 13.083 6.685 1.00 45.15 91 SER A N 5
ATOM 7655 C CA . SER A 1 91 ? -15.067 12.414 5.848 1.00 10.55 91 SER A CA 5
ATOM 7656 C C . SER A 1 91 ? -14.990 12.915 4.410 1.00 34.42 91 SER A C 5
ATOM 7657 O O . SER A 1 91 ? -15.234 12.164 3.467 1.00 43.35 91 SER A O 5
ATOM 7665 N N . ALA A 1 92 ? -14.651 14.190 4.251 1.00 1.23 92 ALA A N 5
ATOM 7666 C CA . ALA A 1 92 ? -14.540 14.793 2.929 1.00 74.53 92 ALA A CA 5
ATOM 7667 C C . ALA A 1 92 ? -13.313 14.272 2.189 1.00 23.04 92 ALA A C 5
ATOM 7668 O O . ALA A 1 92 ? -13.421 13.732 1.089 1.00 61.32 92 ALA A O 5
ATOM 7675 N N . TYR A 1 93 ? -12.144 14.440 2.801 1.00 33.35 93 TYR A N 5
ATOM 7676 C CA . TYR A 1 93 ? -10.895 13.990 2.201 1.00 74.44 93 TYR A CA 5
ATOM 7677 C C . TYR A 1 93 ? -10.887 12.474 2.030 1.00 52.11 93 TYR A C 5
ATOM 7678 O O . TYR A 1 93 ? -10.586 11.962 0.953 1.00 23.54 93 TYR A O 5
ATOM 7696 N N . ALA A 1 94 ? -11.221 11.763 3.101 1.00 25.13 94 ALA A N 5
ATOM 7697 C CA . ALA A 1 94 ? -11.256 10.306 3.071 1.00 5.13 94 ALA A CA 5
ATOM 7698 C C . ALA A 1 94 ? -12.182 9.801 1.970 1.00 1.21 94 ALA A C 5
ATOM 7699 O O . ALA A 1 94 ? -11.895 8.799 1.316 1.00 2.41 94 ALA A O 5
ATOM 7706 N N . ASN A 1 95 ? -13.294 10.501 1.772 1.00 52.43 95 ASN A N 5
ATOM 7707 C CA . ASN A 1 95 ? -14.264 10.123 0.751 1.00 63.44 95 ASN A CA 5
ATOM 7708 C C . ASN A 1 95 ? -13.643 10.195 -0.643 1.00 2.53 95 ASN A C 5
ATOM 7709 O O . ASN A 1 95 ? -13.935 9.370 -1.506 1.00 53.42 95 ASN A O 5
ATOM 7720 N N . ALA A 1 96 ? -12.784 11.189 -0.850 1.00 14.05 96 ALA A N 5
ATOM 7721 C CA . ALA A 1 96 ? -12.122 11.367 -2.135 1.00 42.35 96 ALA A CA 5
ATOM 7722 C C . ALA A 1 96 ? -11.087 10.272 -2.378 1.00 14.41 96 ALA A C 5
ATOM 7723 O O . ALA A 1 96 ? -11.118 9.594 -3.404 1.00 54.25 96 ALA A O 5
ATOM 7730 N N . ILE A 1 97 ? -10.176 10.107 -1.426 1.00 44.22 97 ILE A N 5
ATOM 7731 C CA . ILE A 1 97 ? -9.134 9.092 -1.538 1.00 43.24 97 ILE A CA 5
ATOM 7732 C C . ILE A 1 97 ? -9.732 7.691 -1.564 1.00 62.12 97 ILE A C 5
ATOM 7733 O O . ILE A 1 97 ? -9.239 6.807 -2.266 1.00 53.45 97 ILE A O 5
ATOM 7749 N N . SER A 1 98 ? -10.798 7.493 -0.795 1.00 43.13 98 SER A N 5
ATOM 7750 C CA . SER A 1 98 ? -11.462 6.197 -0.729 1.00 1.54 98 SER A CA 5
ATOM 7751 C C . SER A 1 98 ? -11.960 5.770 -2.107 1.00 41.32 98 SER A C 5
ATOM 7752 O O . SER A 1 98 ? -11.916 4.590 -2.456 1.00 44.33 98 SER A O 5
ATOM 7760 N N . SER A 1 99 ? -12.433 6.739 -2.884 1.00 61.01 99 SER A N 5
ATOM 7761 C CA . SER A 1 99 ? -12.942 6.465 -4.223 1.00 63.34 99 SER A CA 5
ATOM 7762 C C . SER A 1 99 ? -11.802 6.116 -5.177 1.00 32.04 99 SER A C 5
ATOM 7763 O O . SER A 1 99 ? -11.952 5.268 -6.056 1.00 22.22 99 SER A O 5
ATOM 7771 N N . ALA A 1 100 ? -10.663 6.775 -4.995 1.00 15.52 100 ALA A N 5
ATOM 7772 C CA . ALA A 1 100 ? -9.499 6.535 -5.837 1.00 22.15 100 ALA A CA 5
ATOM 7773 C C . ALA A 1 100 ? -8.917 5.148 -5.586 1.00 12.22 100 ALA A C 5
ATOM 7774 O O . ALA A 1 100 ? -8.788 4.342 -6.509 1.00 51.41 100 ALA A O 5
ATOM 7781 N N . ILE A 1 101 ? -8.568 4.875 -4.333 1.00 61.54 101 ILE A N 5
ATOM 7782 C CA . ILE A 1 101 ? -7.999 3.585 -3.963 1.00 20.14 101 ILE A CA 5
ATOM 7783 C C . ILE A 1 101 ? -9.042 2.477 -4.064 1.00 34.04 101 ILE A C 5
ATOM 7784 O O . ILE A 1 101 ? -8.742 1.365 -4.501 1.00 12.22 101 ILE A O 5
ATOM 7800 N N . GLY A 1 102 ? -10.270 2.787 -3.661 1.00 75.31 102 GLY A N 5
ATOM 7801 C CA . GLY A 1 102 ? -11.340 1.808 -3.716 1.00 41.41 102 GLY A CA 5
ATOM 7802 C C . GLY A 1 102 ? -11.615 1.329 -5.129 1.00 2.33 102 GLY A C 5
ATOM 7803 O O . GLY A 1 102 ? -11.780 0.133 -5.364 1.00 10.13 102 GLY A O 5
ATOM 7807 N N . ASN A 1 103 ? -11.666 2.266 -6.069 1.00 74.03 103 ASN A N 5
ATOM 7808 C CA . ASN A 1 103 ? -11.926 1.934 -7.465 1.00 75.21 103 ASN A CA 5
ATOM 7809 C C . ASN A 1 103 ? -10.844 1.008 -8.014 1.00 54.31 103 ASN A C 5
ATOM 7810 O O . ASN A 1 103 ? -11.127 0.104 -8.802 1.00 23.32 103 ASN A O 5
ATOM 7821 N N . VAL A 1 104 ? -9.605 1.239 -7.593 1.00 74.33 104 VAL A N 5
ATOM 7822 C CA . VAL A 1 104 ? -8.482 0.425 -8.041 1.00 45.42 104 VAL A CA 5
ATOM 7823 C C . VAL A 1 104 ? -8.569 -0.990 -7.480 1.00 14.44 104 VAL A C 5
ATOM 7824 O O . VAL A 1 104 ? -8.228 -1.959 -8.157 1.00 24.32 104 VAL A O 5
ATOM 7837 N N . LEU A 1 105 ? -9.031 -1.100 -6.239 1.00 40.10 105 LEU A N 5
ATOM 7838 C CA . LEU A 1 105 ? -9.165 -2.398 -5.585 1.00 71.43 105 LEU A CA 5
ATOM 7839 C C . LEU A 1 105 ? -10.243 -3.239 -6.263 1.00 13.04 105 LEU A C 5
ATOM 7840 O O . LEU A 1 105 ? -10.100 -4.453 -6.402 1.00 13.34 105 LEU A O 5
ATOM 7856 N N . ALA A 1 106 ? -11.321 -2.585 -6.684 1.00 4.31 106 ALA A N 5
ATOM 7857 C CA . ALA A 1 106 ? -12.421 -3.271 -7.349 1.00 50.34 106 ALA A CA 5
ATOM 7858 C C . ALA A 1 106 ? -11.940 -3.983 -8.610 1.00 2.04 106 ALA A C 5
ATOM 7859 O O . ALA A 1 106 ? -12.406 -5.074 -8.932 1.00 53.14 106 ALA A O 5
ATOM 7866 N N . ASN A 1 107 ? -11.006 -3.356 -9.318 1.00 24.31 107 ASN A N 5
ATOM 7867 C CA . ASN A 1 107 ? -10.463 -3.930 -10.544 1.00 1.03 107 ASN A CA 5
ATOM 7868 C C . ASN A 1 107 ? -9.542 -5.106 -10.234 1.00 40.11 107 ASN A C 5
ATOM 7869 O O . ASN A 1 107 ? -9.364 -6.003 -11.057 1.00 61.24 107 ASN A O 5
ATOM 7880 N N . SER A 1 108 ? -8.958 -5.093 -9.039 1.00 72.35 108 SER A N 5
ATOM 7881 C CA . SER A 1 108 ? -8.052 -6.156 -8.621 1.00 14.32 108 SER A CA 5
ATOM 7882 C C . SER A 1 108 ? -8.831 -7.379 -8.147 1.00 11.20 108 SER A C 5
ATOM 7883 O O . SER A 1 108 ? -8.271 -8.463 -7.990 1.00 53.21 108 SER A O 5
ATOM 7891 N N . GLY A 1 109 ? -10.129 -7.195 -7.921 1.00 21.22 109 GLY A N 5
ATOM 7892 C CA . GLY A 1 109 ? -10.964 -8.292 -7.467 1.00 73.22 109 GLY A CA 5
ATOM 7893 C C . GLY A 1 109 ? -11.136 -8.306 -5.962 1.00 2.20 109 GLY A C 5
ATOM 7894 O O . GLY A 1 109 ? -12.031 -7.654 -5.425 1.00 61.34 109 GLY A O 5
ATOM 7898 N N . SER A 1 110 ? -10.274 -9.053 -5.277 1.00 55.11 110 SER A N 5
ATOM 7899 C CA . SER A 1 110 ? -10.339 -9.155 -3.824 1.00 64.13 110 SER A CA 5
ATOM 7900 C C . SER A 1 110 ? -9.431 -8.118 -3.167 1.00 50.10 110 SER A C 5
ATOM 7901 O O . SER A 1 110 ? -8.426 -7.702 -3.745 1.00 10.33 110 SER A O 5
ATOM 7909 N N . ILE A 1 111 ? -9.795 -7.705 -1.958 1.00 70.21 111 ILE A N 5
ATOM 7910 C CA . ILE A 1 111 ? -9.015 -6.718 -1.222 1.00 3.23 111 ILE A CA 5
ATOM 7911 C C . ILE A 1 111 ? -7.615 -7.240 -0.917 1.00 62.02 111 ILE A C 5
ATOM 7912 O O . ILE A 1 111 ? -6.618 -6.616 -1.278 1.00 64.30 111 ILE A O 5
ATOM 7928 N N . SER A 1 112 ? -7.550 -8.388 -0.251 1.00 32.52 112 SER A N 5
ATOM 7929 C CA . SER A 1 112 ? -6.272 -8.995 0.103 1.00 71.11 112 SER A CA 5
ATOM 7930 C C . SER A 1 112 ? -6.457 -10.451 0.514 1.00 23.42 112 SER A C 5
ATOM 7931 O O . SER A 1 112 ? -7.582 -10.932 0.643 1.00 10.11 112 SER A O 5
ATOM 7939 N N . GLU A 1 113 ? -5.344 -11.150 0.718 1.00 52.44 113 GLU A N 5
ATOM 7940 C CA . GLU A 1 113 ? -5.384 -12.552 1.112 1.00 22.31 113 GLU A CA 5
ATOM 7941 C C . GLU A 1 113 ? -6.110 -12.723 2.443 1.00 31.41 113 GLU A C 5
ATOM 7942 O O . GLU A 1 113 ? -6.765 -13.738 2.680 1.00 44.30 113 GLU A O 5
ATOM 7954 N N . SER A 1 114 ? -5.990 -11.722 3.308 1.00 52.01 114 SER A N 5
ATOM 7955 C CA . SER A 1 114 ? -6.632 -11.761 4.617 1.00 11.14 114 SER A CA 5
ATOM 7956 C C . SER A 1 114 ? -7.801 -10.784 4.679 1.00 33.14 114 SER A C 5
ATOM 7957 O O . SER A 1 114 ? -7.859 -9.917 5.552 1.00 21.45 114 SER A O 5
ATOM 7965 N N . THR A 1 115 ? -8.736 -10.931 3.744 1.00 50.22 115 THR A N 5
ATOM 7966 C CA . THR A 1 115 ? -9.905 -10.061 3.690 1.00 42.22 115 THR A CA 5
ATOM 7967 C C . THR A 1 115 ? -9.500 -8.591 3.720 1.00 25.43 115 THR A C 5
ATOM 7968 O O . THR A 1 115 ? -8.318 -8.262 3.617 1.00 3.02 115 THR A O 5
ATOM 7979 N N . ALA A 1 116 ? -10.486 -7.713 3.863 1.00 72.25 116 ALA A N 5
ATOM 7980 C CA . ALA A 1 116 ? -10.231 -6.278 3.909 1.00 21.23 116 ALA A CA 5
ATOM 7981 C C . ALA A 1 116 ? -9.911 -5.824 5.329 1.00 50.05 116 ALA A C 5
ATOM 7982 O O . ALA A 1 116 ? -9.270 -4.793 5.530 1.00 55.43 116 ALA A O 5
ATOM 7989 N N . SER A 1 117 ? -10.362 -6.599 6.309 1.00 55.01 117 SER A N 5
ATOM 7990 C CA . SER A 1 117 ? -10.128 -6.273 7.712 1.00 42.34 117 SER A CA 5
ATOM 7991 C C . SER A 1 117 ? -8.641 -6.067 7.979 1.00 24.14 117 SER A C 5
ATOM 7992 O O . SER A 1 117 ? -8.212 -4.978 8.363 1.00 41.14 117 SER A O 5
ATOM 8000 N N . SER A 1 118 ? -7.856 -7.121 7.775 1.00 73.11 118 SER A N 5
ATOM 8001 C CA . SER A 1 118 ? -6.418 -7.059 7.998 1.00 63.04 118 SER A CA 5
ATOM 8002 C C . SER A 1 118 ? -5.774 -6.003 7.104 1.00 23.41 118 SER A C 5
ATOM 8003 O O . SER A 1 118 ? -4.933 -5.223 7.550 1.00 14.14 118 SER A O 5
ATOM 8011 N N . ALA A 1 119 ? -6.175 -5.987 5.836 1.00 13.24 119 ALA A N 5
ATOM 8012 C CA . ALA A 1 11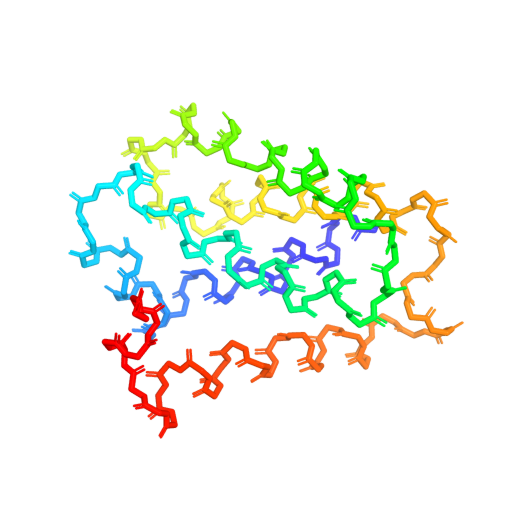9 ? -5.641 -5.028 4.877 1.00 13.24 119 ALA A CA 5
ATOM 8013 C C . ALA A 1 119 ? -5.820 -3.597 5.375 1.00 71.51 119 ALA A C 5
ATOM 8014 O O . ALA A 1 119 ? -4.919 -2.769 5.251 1.00 23.52 119 ALA A O 5
ATOM 8021 N N . ALA A 1 120 ? -6.990 -3.313 5.937 1.00 35.51 120 ALA A N 5
ATOM 8022 C CA . ALA A 1 120 ? -7.288 -1.983 6.452 1.00 11.42 120 ALA A CA 5
ATOM 8023 C C . ALA A 1 120 ? -6.403 -1.648 7.649 1.00 30.12 120 ALA A C 5
ATOM 8024 O O . ALA A 1 120 ? -5.832 -0.561 7.727 1.00 70.45 120 ALA A O 5
ATOM 8031 N N . SER A 1 121 ? -6.294 -2.590 8.580 1.00 23.31 121 SER A N 5
ATOM 8032 C CA . SER A 1 121 ? -5.482 -2.394 9.775 1.00 41.51 121 SER A CA 5
ATOM 8033 C C . SER A 1 121 ? -4.023 -2.146 9.406 1.00 65.11 121 SER A C 5
ATOM 8034 O O . SER A 1 121 ? -3.326 -1.376 10.067 1.00 24.11 121 SER A O 5
ATOM 8042 N N . SER A 1 122 ? -3.567 -2.804 8.344 1.00 62.51 122 SER A N 5
ATOM 8043 C CA . SER A 1 122 ? -2.190 -2.660 7.888 1.00 71.34 122 SER A CA 5
ATOM 8044 C C . SER A 1 122 ? -1.922 -1.236 7.410 1.00 13.14 122 SER A C 5
ATOM 8045 O O . SER A 1 122 ? -0.847 -0.685 7.640 1.00 55.50 122 SER A O 5
ATOM 8053 N N . ALA A 1 123 ? -2.911 -0.645 6.746 1.00 70.43 123 ALA A N 5
ATOM 8054 C CA . ALA A 1 123 ? -2.783 0.715 6.237 1.00 14.21 123 ALA A CA 5
ATOM 8055 C C . ALA A 1 123 ? -2.712 1.723 7.378 1.00 14.14 123 ALA A C 5
ATOM 8056 O O . ALA A 1 123 ? -1.872 2.623 7.374 1.00 33.54 123 ALA A O 5
ATOM 8063 N N . ALA A 1 124 ? -3.600 1.567 8.356 1.00 25.43 124 ALA A N 5
ATOM 8064 C CA . ALA A 1 124 ? -3.636 2.463 9.505 1.00 11.31 124 ALA A CA 5
ATOM 8065 C C . ALA A 1 124 ? -2.435 2.235 10.417 1.00 15.44 124 ALA A C 5
ATOM 8066 O O . ALA A 1 124 ? -1.926 3.171 11.034 1.00 22.13 124 ALA A O 5
ATOM 8073 N N . SER A 1 125 ? -1.988 0.987 10.499 1.00 30.30 125 SER A N 5
ATOM 8074 C CA . SER A 1 125 ? -0.850 0.635 11.339 1.00 61.55 125 SER A CA 5
ATOM 8075 C C . SER A 1 125 ? 0.436 1.252 10.797 1.00 51.10 125 SER A C 5
ATOM 8076 O O . SER A 1 125 ? 1.308 1.667 11.562 1.00 60.52 125 SER A O 5
ATOM 8084 N N . SER A 1 126 ? 0.547 1.310 9.474 1.00 54.31 126 SER A N 5
ATOM 8085 C CA . SER A 1 126 ? 1.727 1.873 8.829 1.00 12.34 126 SER A CA 5
ATOM 8086 C C . SER A 1 126 ? 1.805 3.379 9.058 1.00 50.13 126 SER A C 5
ATOM 8087 O O . SER A 1 126 ? 2.860 3.914 9.399 1.00 14.04 126 SER A O 5
ATOM 8095 N N . VAL A 1 127 ? 0.678 4.061 8.869 1.00 3.15 127 VAL A N 5
ATOM 8096 C CA . VAL A 1 127 ? 0.616 5.505 9.056 1.00 5.55 127 VAL A CA 5
ATOM 8097 C C . VAL A 1 127 ? 0.741 5.874 10.530 1.00 11.24 127 VAL A C 5
ATOM 8098 O O . VAL A 1 127 ? 1.422 6.837 10.886 1.00 34.32 127 VAL A O 5
ATOM 8111 N N . THR A 1 128 ? 0.078 5.102 11.386 1.00 51.04 128 THR A N 5
ATOM 8112 C CA . THR A 1 128 ? 0.112 5.347 12.822 1.00 44.32 128 THR A CA 5
ATOM 8113 C C . THR A 1 128 ? 1.526 5.202 13.371 1.00 62.45 128 THR A C 5
ATOM 8114 O O . THR A 1 128 ? 1.990 6.033 14.153 1.00 72.42 128 THR A O 5
ATOM 8125 N N . THR A 1 129 ? 2.212 4.140 12.955 1.00 11.31 129 THR A N 5
ATOM 8126 C CA . THR A 1 129 ? 3.574 3.885 13.406 1.00 1.34 129 THR A CA 5
ATOM 8127 C C . THR A 1 129 ? 4.497 5.045 13.048 1.00 53.34 129 THR A C 5
ATOM 8128 O O . THR A 1 129 ? 5.295 5.495 13.871 1.00 4.42 129 THR A O 5
ATOM 8139 N N . THR A 1 130 ? 4.383 5.528 11.814 1.00 24.52 130 THR A N 5
ATOM 8140 C CA . THR A 1 130 ? 5.208 6.634 11.347 1.00 4.44 130 THR A CA 5
ATOM 8141 C C . THR A 1 130 ? 4.711 7.962 11.905 1.00 55.25 130 THR A C 5
ATOM 8142 O O . THR A 1 130 ? 5.226 9.026 11.554 1.00 41.11 130 THR A O 5
ATOM 8153 N N . LEU A 1 131 ? 3.709 7.897 12.773 1.00 73.24 131 LEU A N 5
ATOM 8154 C CA . LEU A 1 131 ? 3.141 9.096 13.379 1.00 54.55 131 LEU A CA 5
ATOM 8155 C C . LEU A 1 131 ? 3.596 9.240 14.828 1.00 10.11 131 LEU A C 5
ATOM 8156 O O . LEU A 1 131 ? 3.830 10.349 15.310 1.00 71.04 131 LEU A O 5
ATOM 8172 N N . THR A 1 132 ? 3.721 8.112 15.519 1.00 51.01 132 THR A N 5
ATOM 8173 C CA . THR A 1 132 ? 4.149 8.112 16.912 1.00 61.14 132 THR A CA 5
ATOM 8174 C C . THR A 1 132 ? 5.337 7.180 17.122 1.00 43.34 132 THR A C 5
ATOM 8175 O O . THR A 1 132 ? 6.316 7.544 17.775 1.00 32.23 132 THR A O 5
ATOM 8186 N N . SER A 1 133 ? 5.246 5.978 16.564 1.00 21.23 133 SER A N 5
ATOM 8187 C CA . SER A 1 133 ? 6.314 4.992 16.693 1.00 1.34 133 SER A CA 5
ATOM 8188 C C . SER A 1 133 ? 7.624 5.533 16.132 1.00 43.31 133 SER A C 5
ATOM 8189 O O . SER A 1 133 ? 8.708 5.144 16.568 1.00 72.34 133 SER A O 5
ATOM 8197 N N . TYR A 1 134 ? 7.517 6.434 15.161 1.00 11.25 134 TYR A N 5
ATOM 8198 C CA . TYR A 1 134 ? 8.692 7.029 14.537 1.00 72.34 134 TYR A CA 5
ATOM 8199 C C . TYR A 1 134 ? 8.708 8.542 14.733 1.00 11.23 134 TYR A C 5
ATOM 8200 O O . TYR A 1 134 ? 9.762 9.174 14.689 1.00 60.14 134 TYR A O 5
ATOM 8218 N N . GLY A 1 135 ? 7.528 9.116 14.952 1.00 22.42 135 GLY A N 5
ATOM 8219 C CA . GLY A 1 135 ? 7.427 10.549 15.152 1.00 3.31 135 GLY A CA 5
ATOM 8220 C C . GLY A 1 135 ? 6.669 11.238 14.035 1.00 45.24 135 GLY A C 5
ATOM 8221 O O . GLY A 1 135 ? 6.596 10.746 12.909 1.00 13.30 135 GLY A O 5
ATOM 8225 N N . PRO A 1 136 ? 6.087 12.408 14.344 1.00 73.43 136 PRO A N 5
ATOM 8226 C CA . PRO A 1 136 ? 5.320 13.190 13.370 1.00 44.43 136 PRO A CA 5
ATOM 8227 C C . PRO A 1 136 ? 6.206 13.804 12.292 1.00 45.00 136 PRO A C 5
ATOM 8228 O O . PRO A 1 136 ? 5.919 13.691 11.100 1.00 10.51 136 PRO A O 5
ATOM 8239 N N . ALA A 1 137 ? 7.285 14.454 12.717 1.00 20.34 137 ALA A N 5
ATOM 8240 C CA . ALA A 1 137 ? 8.215 15.084 11.788 1.00 73.01 137 ALA A CA 5
ATOM 8241 C C . ALA A 1 137 ? 8.708 14.085 10.746 1.00 45.44 137 ALA A C 5
ATOM 8242 O O . ALA A 1 137 ? 9.085 14.466 9.638 1.00 55.13 137 ALA A O 5
ATOM 8249 N N . VAL A 1 138 ? 8.706 12.807 11.110 1.00 74.10 138 VAL A N 5
ATOM 8250 C CA . VAL A 1 138 ? 9.152 11.754 10.206 1.00 65.34 138 VAL A CA 5
ATOM 8251 C C . VAL A 1 138 ? 8.338 11.753 8.916 1.00 14.35 138 VAL A C 5
ATOM 8252 O O . VAL A 1 138 ? 8.804 11.294 7.874 1.00 53.32 138 VAL A O 5
ATOM 8265 N N . PHE A 1 139 ? 7.115 12.270 8.996 1.00 4.21 139 PHE A N 5
ATOM 8266 C CA . PHE A 1 139 ? 6.233 12.328 7.837 1.00 2.30 139 PHE A CA 5
ATOM 8267 C C . PHE A 1 139 ? 6.711 13.384 6.843 1.00 31.32 139 PHE A C 5
ATOM 8268 O O . PHE A 1 139 ? 6.393 13.320 5.655 1.00 71.23 139 PHE A O 5
ATOM 8285 N N . TYR A 1 140 ? 7.474 14.351 7.338 1.00 21.41 140 TYR A N 5
ATOM 8286 C CA . TYR A 1 140 ? 7.993 15.421 6.495 1.00 55.44 140 TYR A CA 5
ATOM 8287 C C . TYR A 1 140 ? 9.357 15.052 5.922 1.00 25.14 140 TYR A C 5
ATOM 8288 O O . TYR A 1 140 ? 10.384 15.581 6.345 1.00 10.03 140 TYR A O 5
ATOM 8306 N N . ALA A 1 141 ? 9.359 14.138 4.956 1.00 11.23 141 ALA A N 5
ATOM 8307 C CA . ALA A 1 141 ? 10.595 13.698 4.323 1.00 43.34 141 ALA A CA 5
ATOM 8308 C C . ALA A 1 141 ? 10.318 12.663 3.238 1.00 21.14 141 ALA A C 5
ATOM 8309 O O . ALA A 1 141 ? 10.615 12.867 2.061 1.00 51.14 141 ALA A O 5
ATOM 8316 N N . GLY A 1 17 ? -16.163 -2.367 -1.543 1.00 4.10 17 GLY A N 6
ATOM 8317 C CA . GLY A 1 17 ? -14.736 -2.194 -1.342 1.00 62.34 17 GLY A CA 6
ATOM 8318 C C . GLY A 1 17 ? -14.357 -0.750 -1.080 1.00 60.11 17 GLY A C 6
ATOM 8319 O O . GLY A 1 17 ? -13.356 -0.474 -0.422 1.00 44.45 17 GLY A O 6
ATOM 8323 N N . ASN A 1 18 ? -15.160 0.174 -1.598 1.00 31.24 18 ASN A N 6
ATOM 8324 C CA . ASN A 1 18 ? -14.903 1.597 -1.419 1.00 50.40 18 ASN A CA 6
ATOM 8325 C C . ASN A 1 18 ? -15.057 1.998 0.046 1.00 44.51 18 ASN A C 6
ATOM 8326 O O . ASN A 1 18 ? -14.338 2.867 0.540 1.00 14.13 18 ASN A O 6
ATOM 8337 N N . ALA A 1 19 ? -15.997 1.358 0.733 1.00 25.02 19 ALA A N 6
ATOM 8338 C CA . ALA A 1 19 ? -16.242 1.646 2.141 1.00 34.35 19 ALA A CA 6
ATOM 8339 C C . ALA A 1 19 ? -15.073 1.188 3.007 1.00 62.51 19 ALA A C 6
ATOM 8340 O O . ALA A 1 19 ? -14.815 1.754 4.069 1.00 10.43 19 ALA A O 6
ATOM 8347 N N . PHE A 1 20 ? -14.367 0.160 2.545 1.00 14.13 20 PHE A N 6
ATOM 8348 C CA . PHE A 1 20 ? -13.225 -0.374 3.280 1.00 75.10 20 PHE A CA 6
ATOM 8349 C C . PHE A 1 20 ? -12.119 0.671 3.400 1.00 34.15 20 PHE A C 6
ATOM 8350 O O . PHE A 1 20 ? -11.628 0.946 4.494 1.00 72.31 20 PHE A O 6
ATOM 8367 N N . ALA A 1 21 ? -11.734 1.248 2.267 1.00 63.05 21 ALA A N 6
ATOM 8368 C CA . ALA A 1 21 ? -10.688 2.263 2.245 1.00 64.21 21 ALA A CA 6
ATOM 8369 C C . ALA A 1 21 ? -11.173 3.567 2.868 1.00 31.34 21 ALA A C 6
ATOM 8370 O O . ALA A 1 21 ? -10.440 4.223 3.606 1.00 72.25 21 ALA A O 6
ATOM 8377 N N . GLN A 1 22 ? -12.415 3.934 2.566 1.00 42.23 22 GLN A N 6
ATOM 8378 C CA . GLN A 1 22 ? -12.998 5.161 3.095 1.00 31.02 22 GLN A CA 6
ATOM 8379 C C . GLN A 1 22 ? -13.117 5.096 4.615 1.00 41.11 22 GLN A C 6
ATOM 8380 O O . GLN A 1 22 ? -12.852 6.076 5.311 1.00 74.24 22 GLN A O 6
ATOM 8394 N N . SER A 1 23 ? -13.515 3.934 5.122 1.00 11.42 23 SER A N 6
ATOM 8395 C CA . SER A 1 23 ? -13.674 3.742 6.559 1.00 23.14 23 SER A CA 6
ATOM 8396 C C . SER A 1 23 ? -12.335 3.884 7.276 1.00 52.52 23 SER A C 6
ATOM 8397 O O . SER A 1 23 ? -12.239 4.551 8.308 1.00 63.23 23 SER A O 6
ATOM 8405 N N . LEU A 1 24 ? -11.304 3.256 6.724 1.00 0.11 24 LEU A N 6
ATOM 8406 C CA . LEU A 1 24 ? -9.969 3.312 7.310 1.00 14.31 24 LEU A CA 6
ATOM 8407 C C . LEU A 1 24 ? -9.364 4.704 7.152 1.00 64.32 24 LEU A C 6
ATOM 8408 O O . LEU A 1 24 ? -8.854 5.282 8.112 1.00 22.02 24 LEU A O 6
ATOM 8424 N N . SER A 1 25 ? -9.426 5.236 5.936 1.00 61.22 25 SER A N 6
ATOM 8425 C CA . SER A 1 25 ? -8.883 6.559 5.652 1.00 42.34 25 SER A CA 6
ATOM 8426 C C . SER A 1 25 ? -9.602 7.629 6.468 1.00 13.04 25 SER A C 6
ATOM 8427 O O . SER A 1 25 ? -8.994 8.606 6.904 1.00 74.02 25 SER A O 6
ATOM 8435 N N . SER A 1 26 ? -10.902 7.434 6.671 1.00 45.14 26 SER A N 6
ATOM 8436 C CA . SER A 1 26 ? -11.707 8.383 7.431 1.00 64.21 26 SER A CA 6
ATOM 8437 C C . SER A 1 26 ? -11.134 8.582 8.832 1.00 72.12 26 SER A C 6
ATOM 8438 O O . SER A 1 26 ? -10.943 9.711 9.281 1.00 12.01 26 SER A O 6
ATOM 8446 N N . ASN A 1 27 ? -10.864 7.475 9.516 1.00 70.34 27 ASN A N 6
ATOM 8447 C CA . ASN A 1 27 ? -10.314 7.526 10.865 1.00 4.43 27 ASN A CA 6
ATOM 8448 C C . ASN A 1 27 ? -8.843 7.929 10.840 1.00 71.44 27 ASN A C 6
ATOM 8449 O O . ASN A 1 27 ? -8.375 8.672 11.702 1.00 11.42 27 ASN A O 6
ATOM 8460 N N . LEU A 1 28 ? -8.117 7.434 9.842 1.00 34.54 28 LEU A N 6
ATOM 8461 C CA . LEU A 1 28 ? -6.698 7.741 9.701 1.00 54.44 28 LEU A CA 6
ATOM 8462 C C . LEU A 1 28 ? -6.487 9.232 9.451 1.00 1.12 28 LEU A C 6
ATOM 8463 O O . LEU A 1 28 ? -5.547 9.832 9.973 1.00 24.12 28 LEU A O 6
ATOM 8479 N N . LEU A 1 29 ? -7.369 9.823 8.653 1.00 2.14 29 LEU A N 6
ATOM 8480 C CA . LEU A 1 29 ? -7.281 11.245 8.336 1.00 1.40 29 LEU A CA 6
ATOM 8481 C C . LEU A 1 29 ? -7.711 12.096 9.527 1.00 23.25 29 LEU A C 6
ATOM 8482 O O . LEU A 1 29 ? -7.152 13.165 9.773 1.00 21.42 29 LEU A O 6
ATOM 8498 N N . SER A 1 30 ? -8.705 11.613 10.264 1.00 50.42 30 SER A N 6
ATOM 8499 C CA . SER A 1 30 ? -9.211 12.330 11.430 1.00 43.02 30 SER A CA 6
ATOM 8500 C C . SER A 1 30 ? -8.458 11.919 12.691 1.00 45.24 30 SER A C 6
ATOM 8501 O O . SER A 1 30 ? -8.802 12.334 13.796 1.00 35.15 30 SER A O 6
ATOM 8509 N N . SER A 1 31 ? -7.424 11.101 12.514 1.00 30.21 31 SER A N 6
ATOM 8510 C CA . SER A 1 31 ? -6.622 10.630 13.638 1.00 2.21 31 SER A CA 6
ATOM 8511 C C . SER A 1 31 ? -6.209 11.793 14.534 1.00 2.22 31 SER A C 6
ATOM 8512 O O . SER A 1 31 ? -5.861 12.870 14.053 1.00 2.35 31 SER A O 6
ATOM 8520 N N . GLY A 1 32 ? -6.248 11.565 15.843 1.00 1.55 32 GLY A N 6
ATOM 8521 C CA . GLY A 1 32 ? -5.876 12.600 16.789 1.00 2.43 32 GLY A CA 6
ATOM 8522 C C . GLY A 1 32 ? -4.471 13.120 16.557 1.00 12.03 32 GLY A C 6
ATOM 8523 O O . GLY A 1 32 ? -4.123 14.213 17.004 1.00 12.45 32 GLY A O 6
ATOM 8527 N N . ASP A 1 33 ? -3.660 12.334 15.857 1.00 41.52 33 ASP A N 6
ATOM 8528 C CA . ASP A 1 33 ? -2.285 12.721 15.566 1.00 21.04 33 ASP A CA 6
ATOM 8529 C C . ASP A 1 33 ? -2.155 13.232 14.135 1.00 44.33 33 ASP A C 6
ATOM 8530 O O . ASP A 1 33 ? -1.407 14.173 13.866 1.00 3.42 33 ASP A O 6
ATOM 8539 N N . PHE A 1 34 ? -2.887 12.607 13.219 1.00 43.33 34 PHE A N 6
ATOM 8540 C CA . PHE A 1 34 ? -2.852 12.998 11.815 1.00 74.44 34 PHE A CA 6
ATOM 8541 C C . PHE A 1 34 ? -3.501 14.364 11.614 1.00 70.04 34 PHE A C 6
ATOM 8542 O O . PHE A 1 34 ? -3.007 15.193 10.849 1.00 31.41 34 PHE A O 6
ATOM 8559 N N . VAL A 1 35 ? -4.612 14.593 12.308 1.00 44.35 35 VAL A N 6
ATOM 8560 C CA . VAL A 1 35 ? -5.329 15.859 12.207 1.00 3.24 35 VAL A CA 6
ATOM 8561 C C . VAL A 1 35 ? -4.409 17.037 12.511 1.00 35.41 35 VAL A C 6
ATOM 8562 O O . VAL A 1 35 ? -4.521 18.097 11.896 1.00 61.44 35 VAL A O 6
ATOM 8575 N N . GLN A 1 36 ? -3.501 16.842 13.460 1.00 12.34 36 GLN A N 6
ATOM 8576 C CA . GLN A 1 36 ? -2.562 17.889 13.845 1.00 61.22 36 GLN A CA 6
ATOM 8577 C C . GLN A 1 36 ? -1.677 18.286 12.668 1.00 71.14 36 GLN A C 6
ATOM 8578 O O . GLN A 1 36 ? -1.375 19.463 12.475 1.00 72.30 36 GLN A O 6
ATOM 8592 N N . MET A 1 37 ? -1.265 17.295 11.884 1.00 25.34 37 MET A N 6
ATOM 8593 C CA . MET A 1 37 ? -0.415 17.541 10.725 1.00 12.23 37 MET A CA 6
ATOM 8594 C C . MET A 1 37 ? -1.193 18.247 9.620 1.00 41.21 37 MET A C 6
ATOM 8595 O O . MET A 1 37 ? -0.700 19.197 9.009 1.00 32.15 37 MET A O 6
ATOM 8609 N N . ILE A 1 38 ? -2.412 17.780 9.368 1.00 22.23 38 ILE A N 6
ATOM 8610 C CA . ILE A 1 38 ? -3.257 18.367 8.336 1.00 12.32 38 ILE A CA 6
ATOM 8611 C C . ILE A 1 38 ? -3.698 19.775 8.724 1.00 44.11 38 ILE A C 6
ATOM 8612 O O . ILE A 1 38 ? -3.890 20.636 7.864 1.00 25.45 38 ILE A O 6
ATOM 8628 N N . SER A 1 39 ? -3.855 20.004 10.024 1.00 50.31 39 SER A N 6
ATOM 8629 C CA . SER A 1 39 ? -4.275 21.306 10.525 1.00 51.42 39 SER A CA 6
ATOM 8630 C C . SER A 1 39 ? -3.084 22.253 10.644 1.00 53.11 39 SER A C 6
ATOM 8631 O O . SER A 1 39 ? -3.215 23.461 10.453 1.00 35.21 39 SER A O 6
ATOM 8639 N N . SER A 1 40 ? -1.921 21.692 10.962 1.00 13.14 40 SER A N 6
ATOM 8640 C CA . SER A 1 40 ? -0.706 22.485 11.111 1.00 3.30 40 SER A CA 6
ATOM 8641 C C . SER A 1 40 ? 0.060 22.556 9.794 1.00 53.33 40 SER A C 6
ATOM 8642 O O . SER A 1 40 ? 1.126 23.168 9.714 1.00 2.13 40 SER A O 6
ATOM 8650 N N . THR A 1 41 ? -0.492 21.929 8.761 1.00 72.23 41 THR A N 6
ATOM 8651 C CA . THR A 1 41 ? 0.138 21.920 7.446 1.00 64.43 41 THR A CA 6
ATOM 8652 C C . THR A 1 41 ? 0.418 23.338 6.960 1.00 13.35 41 THR A C 6
ATOM 8653 O O . THR A 1 41 ? 1.337 23.567 6.174 1.00 65.51 41 THR A O 6
ATOM 8664 N N . THR A 1 42 ? -0.381 24.288 7.435 1.00 52.03 42 THR A N 6
ATOM 8665 C CA . THR A 1 42 ? -0.221 25.685 7.048 1.00 10.01 42 THR A CA 6
ATOM 8666 C C . THR A 1 42 ? -0.676 25.914 5.611 1.00 32.32 42 THR A C 6
ATOM 8667 O O . THR A 1 42 ? -1.687 26.574 5.368 1.00 62.21 42 THR A O 6
ATOM 8678 N N . SER A 1 43 ? 0.075 25.362 4.663 1.00 40.34 43 SER A N 6
ATOM 8679 C CA . SER A 1 43 ? -0.251 25.510 3.248 1.00 12.33 43 SER A CA 6
ATOM 8680 C C . SER A 1 43 ? -1.062 24.317 2.751 1.00 11.24 43 SER A C 6
ATOM 8681 O O . SER A 1 43 ? -0.616 23.171 2.829 1.00 42.24 43 SER A O 6
ATOM 8689 N N . THR A 1 44 ? -2.258 24.594 2.239 1.00 21.25 44 THR A N 6
ATOM 8690 C CA . THR A 1 44 ? -3.132 23.545 1.730 1.00 52.22 44 THR A CA 6
ATOM 8691 C C . THR A 1 44 ? -2.421 22.697 0.683 1.00 31.04 44 THR A C 6
ATOM 8692 O O . THR A 1 44 ? -2.712 21.510 0.528 1.00 2.41 44 THR A O 6
ATOM 8703 N N . ASP A 1 45 ? -1.486 23.311 -0.035 1.00 25.45 45 ASP A N 6
ATOM 8704 C CA . ASP A 1 45 ? -0.731 22.610 -1.067 1.00 54.44 45 ASP A CA 6
ATOM 8705 C C . ASP A 1 45 ? 0.065 21.455 -0.468 1.00 74.15 45 ASP A C 6
ATOM 8706 O O . ASP A 1 45 ? 0.196 20.396 -1.082 1.00 31.11 45 ASP A O 6
ATOM 8715 N N . GLN A 1 46 ? 0.596 21.669 0.731 1.00 21.53 46 GLN A N 6
ATOM 8716 C CA . GLN A 1 46 ? 1.382 20.645 1.411 1.00 14.30 46 GLN A CA 6
ATOM 8717 C C . GLN A 1 46 ? 0.534 19.410 1.698 1.00 71.52 46 GLN A C 6
ATOM 8718 O O . GLN A 1 46 ? 1.062 18.334 1.982 1.00 74.14 46 GLN A O 6
ATOM 8732 N N . ALA A 1 47 ? -0.784 19.571 1.624 1.00 63.12 47 ALA A N 6
ATOM 8733 C CA . ALA A 1 47 ? -1.704 18.469 1.875 1.00 54.33 47 ALA A CA 6
ATOM 8734 C C . ALA A 1 47 ? -1.478 17.330 0.887 1.00 63.33 47 ALA A C 6
ATOM 8735 O O . ALA A 1 47 ? -1.673 16.160 1.217 1.00 70.11 47 ALA A O 6
ATOM 8742 N N . VAL A 1 48 ? -1.065 17.679 -0.328 1.00 34.13 48 VAL A N 6
ATOM 8743 C CA . VAL A 1 48 ? -0.812 16.686 -1.364 1.00 33.25 48 VAL A CA 6
ATOM 8744 C C . VAL A 1 48 ? 0.333 15.759 -0.969 1.00 54.11 48 VAL A C 6
ATOM 8745 O O . VAL A 1 48 ? 0.328 14.573 -1.302 1.00 40.55 48 VAL A O 6
ATOM 8758 N N . SER A 1 49 ? 1.312 16.307 -0.257 1.00 43.23 49 SER A N 6
ATOM 8759 C CA . SER A 1 49 ? 2.466 15.530 0.180 1.00 23.31 49 SER A CA 6
ATOM 8760 C C . SER A 1 49 ? 2.062 14.508 1.238 1.00 0.10 49 SER A C 6
ATOM 8761 O O . SER A 1 49 ? 2.403 13.328 1.140 1.00 1.44 49 SER A O 6
ATOM 8769 N N . VAL A 1 50 ? 1.332 14.969 2.250 1.00 60.44 50 VAL A N 6
ATOM 8770 C CA . VAL A 1 50 ? 0.881 14.095 3.326 1.00 60.51 50 VAL A CA 6
ATOM 8771 C C . VAL A 1 50 ? -0.142 13.084 2.821 1.00 32.53 50 VAL A C 6
ATOM 8772 O O . VAL A 1 50 ? -0.143 11.924 3.236 1.00 43.23 50 VAL A O 6
ATOM 8785 N N . ALA A 1 51 ? -1.012 13.530 1.921 1.00 41.33 51 ALA A N 6
ATOM 8786 C CA . ALA A 1 51 ? -2.040 12.664 1.356 1.00 73.23 51 ALA A CA 6
ATOM 8787 C C . ALA A 1 51 ? -1.418 11.529 0.548 1.00 42.13 51 ALA A C 6
ATOM 8788 O O . ALA A 1 51 ? -1.900 10.396 0.576 1.00 64.41 51 ALA A O 6
ATOM 8795 N N . THR A 1 52 ? -0.345 11.842 -0.173 1.00 21.14 52 THR A N 6
ATOM 8796 C CA . THR A 1 52 ? 0.341 10.849 -0.990 1.00 40.33 52 THR A CA 6
ATOM 8797 C C . THR A 1 52 ? 1.121 9.868 -0.124 1.00 61.44 52 THR A C 6
ATOM 8798 O O . THR A 1 52 ? 1.324 8.714 -0.503 1.00 35.03 52 THR A O 6
ATOM 8809 N N . SER A 1 53 ? 1.559 10.332 1.042 1.00 14.20 53 SER A N 6
ATOM 8810 C CA . SER A 1 53 ? 2.321 9.496 1.962 1.00 22.31 53 SER A CA 6
ATOM 8811 C C . SER A 1 53 ? 1.462 8.353 2.496 1.00 72.53 53 SER A C 6
ATOM 8812 O O . SER A 1 53 ? 1.889 7.200 2.524 1.00 4.14 53 SER A O 6
ATOM 8820 N N . VAL A 1 54 ? 0.245 8.684 2.917 1.00 4.32 54 VAL A N 6
ATOM 8821 C CA . VAL A 1 54 ? -0.676 7.688 3.450 1.00 62.04 54 VAL A CA 6
ATOM 8822 C C . VAL A 1 54 ? -1.165 6.749 2.352 1.00 51.24 54 VAL A C 6
ATOM 8823 O O . VAL A 1 54 ? -1.378 5.560 2.587 1.00 54.24 54 VAL A O 6
ATOM 8836 N N . ALA A 1 55 ? -1.341 7.293 1.152 1.00 24.42 55 ALA A N 6
ATOM 8837 C CA . ALA A 1 55 ? -1.802 6.504 0.016 1.00 41.44 55 ALA A CA 6
ATOM 8838 C C . ALA A 1 55 ? -0.769 5.457 -0.381 1.00 60.42 55 ALA A C 6
ATOM 8839 O O . ALA A 1 55 ? -1.118 4.357 -0.809 1.00 55.10 55 ALA A O 6
ATOM 8846 N N . GLN A 1 56 ? 0.506 5.806 -0.238 1.00 32.02 56 GLN A N 6
ATOM 8847 C CA . GLN A 1 56 ? 1.590 4.894 -0.583 1.00 45.13 56 GLN A CA 6
ATOM 8848 C C . GLN A 1 56 ? 1.608 3.688 0.350 1.00 14.40 56 GLN A C 6
ATOM 8849 O O . GLN A 1 56 ? 1.819 2.558 -0.086 1.00 62.54 56 GLN A O 6
ATOM 8863 N N . ASN A 1 57 ? 1.383 3.938 1.636 1.00 42.24 57 ASN A N 6
ATOM 8864 C CA . ASN A 1 57 ? 1.374 2.873 2.631 1.00 74.34 57 ASN A CA 6
ATOM 8865 C C . ASN A 1 57 ? 0.238 1.889 2.363 1.00 2.11 57 ASN A C 6
ATOM 8866 O O . ASN A 1 57 ? 0.445 0.675 2.345 1.00 74.24 57 ASN A O 6
ATOM 8877 N N . VAL A 1 58 ? -0.961 2.420 2.156 1.00 54.24 58 VAL A N 6
ATOM 8878 C CA . VAL A 1 58 ? -2.130 1.591 1.887 1.00 32.21 58 VAL A CA 6
ATOM 8879 C C . VAL A 1 58 ? -2.001 0.878 0.546 1.00 33.21 58 VAL A C 6
ATOM 8880 O O . VAL A 1 58 ? -2.419 -0.269 0.399 1.00 74.21 58 VAL A O 6
ATOM 8893 N N . GLY A 1 59 ? -1.418 1.567 -0.431 1.00 0.13 59 GLY A N 6
ATOM 8894 C CA . GLY A 1 59 ? -1.243 0.984 -1.749 1.00 12.23 59 GLY A CA 6
ATOM 8895 C C . GLY A 1 59 ? -0.218 -0.132 -1.757 1.00 63.31 59 GLY A C 6
ATOM 8896 O O . GLY A 1 59 ? -0.417 -1.162 -2.401 1.00 3.14 59 GLY A O 6
ATOM 8900 N N . ASN A 1 60 ? 0.883 0.073 -1.041 1.00 71.32 60 ASN A N 6
ATOM 8901 C CA . ASN A 1 60 ? 1.947 -0.924 -0.971 1.00 55.41 60 ASN A CA 6
ATOM 8902 C C . ASN A 1 60 ? 1.427 -2.233 -0.385 1.00 71.14 60 ASN A C 6
ATOM 8903 O O . ASN A 1 60 ? 1.808 -3.317 -0.827 1.00 5.31 60 ASN A O 6
ATOM 8914 N N . GLN A 1 61 ? 0.553 -2.124 0.610 1.00 15.35 61 GLN A N 6
ATOM 8915 C CA . GLN A 1 61 ? -0.019 -3.299 1.256 1.00 11.01 61 GLN A CA 6
ATOM 8916 C C . GLN A 1 61 ? -0.983 -4.019 0.319 1.00 22.42 61 GLN A C 6
ATOM 8917 O O . GLN A 1 61 ? -1.236 -5.216 0.472 1.00 31.12 61 GLN A O 6
ATOM 8931 N N . LEU A 1 62 ? -1.519 -3.287 -0.651 1.00 42.53 62 LEU A N 6
ATOM 8932 C CA . LEU A 1 62 ? -2.454 -3.855 -1.613 1.00 32.44 62 LEU A CA 6
ATOM 8933 C C . LEU A 1 62 ? -1.717 -4.420 -2.822 1.00 72.34 62 LEU A C 6
ATOM 8934 O O . LEU A 1 62 ? -2.219 -5.307 -3.512 1.00 12.10 62 LEU A O 6
ATOM 8950 N N . GLY A 1 63 ? -0.520 -3.900 -3.075 1.00 45.41 63 GLY A N 6
ATOM 8951 C CA . GLY A 1 63 ? 0.270 -4.365 -4.200 1.00 1.10 63 GLY A CA 6
ATOM 8952 C C . GLY A 1 63 ? -0.511 -4.357 -5.499 1.00 13.33 63 GLY A C 6
ATOM 8953 O O . GLY A 1 63 ? -1.255 -3.415 -5.779 1.00 13.52 63 GLY A O 6
ATOM 8957 N N . LEU A 1 64 ? -0.343 -5.406 -6.296 1.00 74.11 64 LEU A N 6
ATOM 8958 C CA . LEU A 1 64 ? -1.037 -5.515 -7.574 1.00 14.12 64 LEU A CA 6
ATOM 8959 C C . LEU A 1 64 ? -0.602 -4.408 -8.527 1.00 61.21 64 LEU A C 6
ATOM 8960 O O . LEU A 1 64 ? -0.968 -3.244 -8.352 1.00 33.52 64 LEU A O 6
ATOM 8976 N N . ASP A 1 65 ? 0.179 -4.776 -9.535 1.00 71.14 65 ASP A N 6
ATOM 8977 C CA . ASP A 1 65 ? 0.662 -3.814 -10.519 1.00 44.04 65 ASP A CA 6
ATOM 8978 C C . ASP A 1 65 ? 1.319 -2.619 -9.834 1.00 62.14 65 ASP A C 6
ATOM 8979 O O . ASP A 1 65 ? 0.667 -1.613 -9.561 1.00 2.20 65 ASP A O 6
ATOM 8988 N N . ALA A 1 66 ? 2.613 -2.740 -9.559 1.00 3.10 66 ALA A N 6
ATOM 8989 C CA . ALA A 1 66 ? 3.359 -1.671 -8.907 1.00 13.33 66 ALA A CA 6
ATOM 8990 C C . ALA A 1 66 ? 3.234 -0.363 -9.682 1.00 52.12 66 ALA A C 6
ATOM 8991 O O . ALA A 1 66 ? 3.152 0.713 -9.090 1.00 60.31 66 ALA A O 6
ATOM 8998 N N . ASN A 1 67 ? 3.219 -0.464 -11.007 1.00 12.24 67 ASN A N 6
ATOM 8999 C CA . ASN A 1 67 ? 3.104 0.713 -11.862 1.00 23.14 67 ASN A CA 6
ATOM 9000 C C . ASN A 1 67 ? 1.791 1.446 -11.605 1.00 32.13 67 ASN A C 6
ATOM 9001 O O . ASN A 1 67 ? 1.759 2.672 -11.522 1.00 13.35 67 ASN A O 6
ATOM 9012 N N . ALA A 1 68 ? 0.708 0.683 -11.483 1.00 0.31 68 ALA A N 6
ATOM 9013 C CA . ALA A 1 68 ? -0.607 1.259 -11.234 1.00 32.24 68 ALA A CA 6
ATOM 9014 C C . ALA A 1 68 ? -0.620 2.057 -9.934 1.00 1.33 68 ALA A C 6
ATOM 9015 O O . ALA A 1 68 ? -1.242 3.116 -9.851 1.00 12.03 68 ALA A O 6
ATOM 9022 N N . MET A 1 69 ? 0.069 1.540 -8.921 1.00 1.22 69 MET A N 6
ATOM 9023 C CA . MET A 1 69 ? 0.136 2.205 -7.625 1.00 43.34 69 MET A CA 6
ATOM 9024 C C . MET A 1 69 ? 0.677 3.625 -7.770 1.00 33.22 69 MET A C 6
ATOM 9025 O O . MET A 1 69 ? 0.227 4.543 -7.086 1.00 33.21 69 MET A O 6
ATOM 9039 N N . ASN A 1 70 ? 1.646 3.796 -8.665 1.00 13.05 70 ASN A N 6
ATOM 9040 C CA . ASN A 1 70 ? 2.248 5.104 -8.898 1.00 13.32 70 ASN A CA 6
ATOM 9041 C C . ASN A 1 70 ? 1.198 6.113 -9.350 1.00 71.23 70 ASN A C 6
ATOM 9042 O O . ASN A 1 70 ? 1.140 7.234 -8.844 1.00 62.15 70 ASN A O 6
ATOM 9053 N N . SER A 1 71 ? 0.368 5.707 -10.307 1.00 62.01 71 SER A N 6
ATOM 9054 C CA . SER A 1 71 ? -0.679 6.577 -10.832 1.00 3.24 71 SER A CA 6
ATOM 9055 C C . SER A 1 71 ? -1.769 6.805 -9.788 1.00 70.23 71 SER A C 6
ATOM 9056 O O . SER A 1 71 ? -2.180 7.939 -9.541 1.00 2.31 71 SER A O 6
ATOM 9064 N N . LEU A 1 72 ? -2.234 5.718 -9.181 1.00 64.14 72 LEU A N 6
ATOM 9065 C CA . LEU A 1 72 ? -3.276 5.798 -8.164 1.00 24.43 72 LEU A CA 6
ATOM 9066 C C . LEU A 1 72 ? -2.836 6.676 -6.999 1.00 45.02 72 LEU A C 6
ATOM 9067 O O . LEU A 1 72 ? -3.624 7.456 -6.462 1.00 21.32 72 LEU A O 6
ATOM 9083 N N . LEU A 1 73 ? -1.570 6.549 -6.613 1.00 3.31 73 LEU A N 6
ATOM 9084 C CA . LEU A 1 73 ? -1.023 7.334 -5.513 1.00 24.21 73 LEU A CA 6
ATOM 9085 C C . LEU A 1 73 ? -1.190 8.828 -5.773 1.00 42.02 73 LEU A C 6
ATOM 9086 O O . LEU A 1 73 ? -1.323 9.619 -4.842 1.00 12.41 73 LEU A O 6
ATOM 9102 N N . GLY A 1 74 ? -1.182 9.205 -7.049 1.00 14.42 74 GLY A N 6
ATOM 9103 C CA . GLY A 1 74 ? -1.337 10.602 -7.409 1.00 72.52 74 GLY A CA 6
ATOM 9104 C C . GLY A 1 74 ? -2.789 11.001 -7.581 1.00 3.12 74 GLY A C 6
ATOM 9105 O O . GLY A 1 74 ? -3.088 12.104 -8.037 1.00 44.12 74 GLY A O 6
ATOM 9109 N N . ALA A 1 75 ? -3.694 10.099 -7.218 1.00 11.33 75 ALA A N 6
ATOM 9110 C CA . ALA A 1 75 ? -5.123 10.363 -7.334 1.00 14.11 75 ALA A CA 6
ATOM 9111 C C . ALA A 1 75 ? -5.577 11.393 -6.304 1.00 32.21 75 ALA A C 6
ATOM 9112 O O . ALA A 1 75 ? -6.227 12.383 -6.646 1.00 4.15 75 ALA A O 6
ATOM 9119 N N . VAL A 1 76 ? -5.233 11.154 -5.043 1.00 53.15 76 VAL A N 6
ATOM 9120 C CA . VAL A 1 76 ? -5.604 12.062 -3.964 1.00 13.22 76 VAL A CA 6
ATOM 9121 C C . VAL A 1 76 ? -4.874 13.394 -4.090 1.00 25.44 76 VAL A C 6
ATOM 9122 O O . VAL A 1 76 ? -5.432 14.450 -3.795 1.00 45.11 76 VAL A O 6
ATOM 9135 N N . SER A 1 77 ? -3.621 13.335 -4.531 1.00 43.11 77 SER A N 6
ATOM 9136 C CA . SER A 1 77 ? -2.811 14.537 -4.694 1.00 42.14 77 SER A CA 6
ATOM 9137 C C . SER A 1 77 ? -3.533 15.566 -5.561 1.00 65.52 77 SER A C 6
ATOM 9138 O O . SER A 1 77 ? -3.469 16.765 -5.302 1.00 41.14 77 SER A O 6
ATOM 9146 N N . GLY A 1 78 ? -4.219 15.083 -6.592 1.00 11.12 78 GLY A N 6
ATOM 9147 C CA . GLY A 1 78 ? -4.942 15.972 -7.483 1.00 32.42 78 GLY A CA 6
ATOM 9148 C C . GLY A 1 78 ? -6.344 16.269 -6.991 1.00 55.35 78 GLY A C 6
ATOM 9149 O O . GLY A 1 78 ? -6.908 17.320 -7.299 1.00 34.02 78 GLY A O 6
ATOM 9153 N N . TYR A 1 79 ? -6.912 15.343 -6.227 1.00 23.33 79 TYR A N 6
ATOM 9154 C CA . TYR A 1 79 ? -8.259 15.508 -5.696 1.00 42.33 79 TYR A CA 6
ATOM 9155 C C . TYR A 1 79 ? -8.287 16.577 -4.607 1.00 12.43 79 TYR A C 6
ATOM 9156 O O . TYR A 1 79 ? -9.174 17.430 -4.580 1.00 72.45 79 TYR A O 6
ATOM 9174 N N . VAL A 1 80 ? -7.308 16.524 -3.710 1.00 5.05 80 VAL A N 6
ATOM 9175 C CA . VAL A 1 80 ? -7.218 17.487 -2.618 1.00 24.52 80 VAL A CA 6
ATOM 9176 C C . VAL A 1 80 ? -7.110 18.911 -3.150 1.00 63.02 80 VAL A C 6
ATOM 9177 O O . VAL A 1 80 ? -7.636 19.850 -2.552 1.00 10.44 80 VAL A O 6
ATOM 9190 N N . SER A 1 81 ? -6.424 19.064 -4.279 1.00 52.15 81 SER A N 6
ATOM 9191 C CA . SER A 1 81 ? -6.245 20.377 -4.891 1.00 11.13 81 SER A CA 6
ATOM 9192 C C . SER A 1 81 ? -7.584 21.084 -5.062 1.00 54.52 81 SER A C 6
ATOM 9193 O O . SER A 1 81 ? -7.677 22.307 -4.931 1.00 32.45 81 SER A O 6
ATOM 9201 N N . THR A 1 82 ? -8.624 20.308 -5.355 1.00 41.44 82 THR A N 6
ATOM 9202 C CA . THR A 1 82 ? -9.959 20.860 -5.546 1.00 13.43 82 THR A CA 6
ATOM 9203 C C . THR A 1 82 ? -10.689 21.006 -4.215 1.00 3.44 82 THR A C 6
ATOM 9204 O O . THR A 1 82 ? -11.623 21.800 -4.091 1.00 41.41 82 THR A O 6
ATOM 9215 N N . LEU A 1 83 ? -10.257 20.238 -3.222 1.00 34.24 83 LEU A N 6
ATOM 9216 C CA . LEU A 1 83 ? -10.870 20.282 -1.898 1.00 23.12 83 LEU A CA 6
ATOM 9217 C C . LEU A 1 83 ? -10.781 21.685 -1.305 1.00 14.45 83 LEU A C 6
ATOM 9218 O O . LEU A 1 83 ? -9.761 22.066 -0.735 1.00 44.03 83 LEU A O 6
ATOM 9234 N N . GLY A 1 84 ? -11.863 22.447 -1.441 1.00 12.14 84 GLY A N 6
ATOM 9235 C CA . GLY A 1 84 ? -11.888 23.798 -0.912 1.00 53.33 84 GLY A CA 6
ATOM 9236 C C . GLY A 1 84 ? -12.981 23.997 0.120 1.00 55.32 84 GLY A C 6
ATOM 9237 O O . GLY A 1 84 ? -13.089 25.063 0.723 1.00 52.05 84 GLY A O 6
ATOM 9241 N N . ASN A 1 85 ? -13.796 22.966 0.323 1.00 61.41 85 ASN A N 6
ATOM 9242 C CA . ASN A 1 85 ? -14.888 23.033 1.286 1.00 24.30 85 ASN A CA 6
ATOM 9243 C C . ASN A 1 85 ? -14.356 22.983 2.715 1.00 61.00 85 ASN A C 6
ATOM 9244 O O . ASN A 1 85 ? -14.712 23.814 3.551 1.00 54.43 85 ASN A O 6
ATOM 9255 N N . ALA A 1 86 ? -13.499 22.005 2.990 1.00 55.12 86 ALA A N 6
ATOM 9256 C CA . ALA A 1 86 ? -12.916 21.849 4.316 1.00 12.11 86 ALA A CA 6
ATOM 9257 C C . ALA A 1 86 ? -11.958 20.664 4.358 1.00 30.01 86 ALA A C 6
ATOM 9258 O O . ALA A 1 86 ? -12.257 19.592 3.830 1.00 1.42 86 ALA A O 6
ATOM 9265 N N . ILE A 1 87 ? -10.805 20.863 4.989 1.00 61.22 87 ILE A N 6
ATOM 9266 C CA . ILE A 1 87 ? -9.803 19.810 5.098 1.00 63.02 87 ILE A CA 6
ATOM 9267 C C . ILE A 1 87 ? -9.926 19.072 6.426 1.00 63.23 87 ILE A C 6
ATOM 9268 O O . ILE A 1 87 ? -9.630 17.879 6.515 1.00 50.44 87 ILE A O 6
ATOM 9284 N N . SER A 1 88 ? -10.367 19.786 7.457 1.00 41.04 88 SER A N 6
ATOM 9285 C CA . SER A 1 88 ? -10.528 19.199 8.781 1.00 14.12 88 SER A CA 6
ATOM 9286 C C . SER A 1 88 ? -11.549 18.065 8.752 1.00 4.24 88 SER A C 6
ATOM 9287 O O . SER A 1 88 ? -11.596 17.235 9.660 1.00 71.34 88 SER A O 6
ATOM 9295 N N . ASP A 1 89 ? -12.363 18.038 7.704 1.00 44.12 89 ASP A N 6
ATOM 9296 C CA . ASP A 1 89 ? -13.382 17.006 7.554 1.00 53.41 89 ASP A CA 6
ATOM 9297 C C . ASP A 1 89 ? -12.777 15.721 7.000 1.00 13.11 89 ASP A C 6
ATOM 9298 O O . ASP A 1 89 ? -12.472 15.628 5.812 1.00 23.33 89 ASP A O 6
ATOM 9307 N N . ALA A 1 90 ? -12.605 14.731 7.871 1.00 13.41 90 ALA A N 6
ATOM 9308 C CA . ALA A 1 90 ? -12.037 13.450 7.468 1.00 75.40 90 ALA A CA 6
ATOM 9309 C C . ALA A 1 90 ? -12.902 12.774 6.409 1.00 10.50 90 ALA A C 6
ATOM 9310 O O . ALA A 1 90 ? -12.389 12.147 5.483 1.00 21.04 90 ALA A O 6
ATOM 9317 N N . SER A 1 91 ? -14.217 12.905 6.554 1.00 41.31 91 SER A N 6
ATOM 9318 C CA . SER A 1 91 ? -15.153 12.303 5.613 1.00 52.42 91 SER A CA 6
ATOM 9319 C C . SER A 1 91 ? -14.937 12.850 4.205 1.00 43.35 91 SER A C 6
ATOM 9320 O O . SER A 1 91 ? -14.966 12.106 3.225 1.00 3.10 91 SER A O 6
ATOM 9328 N N . ALA A 1 92 ? -14.719 14.159 4.113 1.00 33.10 92 ALA A N 6
ATOM 9329 C CA . ALA A 1 92 ? -14.496 14.808 2.828 1.00 74.33 92 ALA A CA 6
ATOM 9330 C C . ALA A 1 92 ? -13.135 14.432 2.252 1.00 41.12 92 ALA A C 6
ATOM 9331 O O . ALA A 1 92 ? -13.037 13.975 1.112 1.00 53.10 92 ALA A O 6
ATOM 9338 N N . TYR A 1 93 ? -12.088 14.627 3.045 1.00 41.31 93 TYR A N 6
ATOM 9339 C CA . TYR A 1 93 ? -10.732 14.310 2.614 1.00 73.14 93 TYR A CA 6
ATOM 9340 C C . TYR A 1 93 ? -10.609 12.837 2.238 1.00 11.04 93 TYR A C 6
ATOM 9341 O O . TYR A 1 93 ? -10.100 12.497 1.170 1.00 50.22 93 TYR A O 6
ATOM 9359 N N . ALA A 1 94 ? -11.082 11.965 3.123 1.00 12.41 94 ALA A N 6
ATOM 9360 C CA . ALA A 1 94 ? -11.028 10.529 2.886 1.00 20.22 94 ALA A CA 6
ATOM 9361 C C . ALA A 1 94 ? -11.875 10.141 1.679 1.00 32.25 94 ALA A C 6
ATOM 9362 O O . ALA A 1 94 ? -11.515 9.243 0.918 1.00 42.22 94 ALA A O 6
ATOM 9369 N N . ASN A 1 95 ? -13.004 10.821 1.510 1.00 32.21 95 ASN A N 6
ATOM 9370 C CA . ASN A 1 95 ? -13.904 10.545 0.396 1.00 41.22 95 ASN A CA 6
ATOM 9371 C C . ASN A 1 95 ? -13.161 10.620 -0.935 1.00 11.54 95 ASN A C 6
ATOM 9372 O O . ASN A 1 95 ? -13.482 9.900 -1.878 1.00 11.05 95 ASN A O 6
ATOM 9383 N N . ALA A 1 96 ? -12.166 11.499 -1.001 1.00 52.42 96 ALA A N 6
ATOM 9384 C CA . ALA A 1 96 ? -11.375 11.667 -2.214 1.00 54.34 96 ALA A CA 6
ATOM 9385 C C . ALA A 1 96 ? -10.529 10.430 -2.492 1.00 24.24 96 ALA A C 6
ATOM 9386 O O . ALA A 1 96 ? -10.598 9.848 -3.576 1.00 12.14 96 ALA A O 6
ATOM 9393 N N . ILE A 1 97 ? -9.727 10.032 -1.509 1.00 52.52 97 ILE A N 6
ATOM 9394 C CA . ILE A 1 97 ? -8.867 8.865 -1.649 1.00 41.23 97 ILE A CA 6
ATOM 9395 C C . ILE A 1 97 ? -9.691 7.587 -1.767 1.00 65.04 97 ILE A C 6
ATOM 9396 O O . ILE A 1 97 ? -9.295 6.643 -2.451 1.00 44.11 97 ILE A O 6
ATOM 9412 N N . SER A 1 98 ? -10.839 7.565 -1.098 1.00 60.42 98 SER A N 6
ATOM 9413 C CA . SER A 1 98 ? -11.719 6.402 -1.128 1.00 1.41 98 SER A CA 6
ATOM 9414 C C . SER A 1 98 ? -12.157 6.088 -2.555 1.00 33.03 98 SER A C 6
ATOM 9415 O O . SER A 1 98 ? -12.251 4.924 -2.945 1.00 1.35 98 SER A O 6
ATOM 9423 N N . SER A 1 99 ? -12.424 7.135 -3.330 1.00 12.23 99 SER A N 6
ATOM 9424 C CA . SER A 1 99 ? -12.856 6.971 -4.711 1.00 55.25 99 SER A CA 6
ATOM 9425 C C . SER A 1 99 ? -11.760 6.324 -5.552 1.00 34.12 99 SER A C 6
ATOM 9426 O O . SER A 1 99 ? -12.018 5.399 -6.322 1.00 70.15 99 SER A O 6
ATOM 9434 N N . ALA A 1 100 ? -10.535 6.814 -5.394 1.00 62.44 100 ALA A N 6
ATOM 9435 C CA . ALA A 1 100 ? -9.399 6.281 -6.135 1.00 41.15 100 ALA A CA 6
ATOM 9436 C C . ALA A 1 100 ? -9.063 4.864 -5.684 1.00 13.31 100 ALA A C 6
ATOM 9437 O O . ALA A 1 100 ? -8.984 3.945 -6.498 1.00 1.10 100 ALA A O 6
ATOM 9444 N N . ILE A 1 101 ? -8.867 4.695 -4.381 1.00 23.00 101 ILE A N 6
ATOM 9445 C CA . ILE A 1 101 ? -8.541 3.389 -3.821 1.00 23.11 101 ILE A CA 6
ATOM 9446 C C . ILE A 1 101 ? -9.632 2.370 -4.132 1.00 50.15 101 ILE A C 6
ATOM 9447 O O . ILE A 1 101 ? -9.355 1.286 -4.644 1.00 64.22 101 ILE A O 6
ATOM 9463 N N . GLY A 1 102 ? -10.874 2.726 -3.820 1.00 10.22 102 GLY A N 6
ATOM 9464 C CA . GLY A 1 102 ? -11.988 1.832 -4.076 1.00 22.12 102 GLY A CA 6
ATOM 9465 C C . GLY A 1 102 ? -12.141 1.501 -5.548 1.00 1.42 102 GLY A C 6
ATOM 9466 O O . GLY A 1 102 ? -12.603 0.417 -5.901 1.00 63.12 102 GLY A O 6
ATOM 9470 N N . ASN A 1 103 ? -11.752 2.438 -6.407 1.00 21.12 103 ASN A N 6
ATOM 9471 C CA . ASN A 1 103 ? -11.850 2.241 -7.848 1.00 31.22 103 ASN A CA 6
ATOM 9472 C C . ASN A 1 103 ? -10.887 1.155 -8.315 1.00 22.20 103 ASN A C 6
ATOM 9473 O O . ASN A 1 103 ? -11.274 0.230 -9.029 1.00 54.05 103 ASN A O 6
ATOM 9484 N N . VAL A 1 104 ? -9.627 1.273 -7.906 1.00 21.33 104 VAL A N 6
ATOM 9485 C CA . VAL A 1 104 ? -8.608 0.300 -8.281 1.00 24.51 104 VAL A CA 6
ATOM 9486 C C . VAL A 1 104 ? -8.837 -1.036 -7.580 1.00 53.24 104 VAL A C 6
ATOM 9487 O O . VAL A 1 104 ? -8.604 -2.099 -8.156 1.00 64.22 104 VAL A O 6
ATOM 9500 N N . LEU A 1 105 ? -9.296 -0.972 -6.335 1.00 32.34 105 LEU A N 6
ATOM 9501 C CA . LEU A 1 105 ? -9.559 -2.176 -5.556 1.00 1.14 105 LEU A CA 6
ATOM 9502 C C . LEU A 1 105 ? -10.729 -2.960 -6.139 1.00 14.41 105 LEU A C 6
ATOM 9503 O O . LEU A 1 105 ? -10.665 -4.181 -6.280 1.00 45.31 105 LEU A O 6
ATOM 9519 N N . ALA A 1 106 ? -11.799 -2.249 -6.482 1.00 52.41 106 ALA A N 6
ATOM 9520 C CA . ALA A 1 106 ? -12.983 -2.876 -7.056 1.00 11.03 106 ALA A CA 6
ATOM 9521 C C . ALA A 1 106 ? -12.683 -3.453 -8.434 1.00 34.23 106 ALA A C 6
ATOM 9522 O O . ALA A 1 106 ? -13.040 -4.592 -8.732 1.00 0.13 106 ALA A O 6
ATOM 9529 N N . ASN A 1 107 ? -12.027 -2.660 -9.274 1.00 41.11 107 ASN A N 6
ATOM 9530 C CA . ASN A 1 107 ? -11.681 -3.092 -10.624 1.00 3.45 107 ASN A CA 6
ATOM 9531 C C . ASN A 1 107 ? -10.753 -4.302 -10.585 1.00 53.54 107 ASN A C 6
ATOM 9532 O O . ASN A 1 107 ? -10.747 -5.122 -11.503 1.00 10.45 107 ASN A O 6
ATOM 9543 N N . SER A 1 108 ? -9.968 -4.406 -9.517 1.00 14.01 108 SER A N 6
ATOM 9544 C CA . SER A 1 108 ? -9.033 -5.514 -9.360 1.00 31.32 108 SER A CA 6
ATOM 9545 C C . SER A 1 108 ? -9.756 -6.772 -8.884 1.00 43.45 108 SER A C 6
ATOM 9546 O O . SER A 1 108 ? -9.206 -7.871 -8.928 1.00 2.40 108 SER A O 6
ATOM 9554 N N . GLY A 1 109 ? -10.993 -6.599 -8.428 1.00 71.31 109 GLY A N 6
ATOM 9555 C CA . GLY A 1 109 ? -11.771 -7.726 -7.950 1.00 33.41 109 GLY A CA 6
ATOM 9556 C C . GLY A 1 109 ? -12.084 -7.630 -6.470 1.00 61.12 109 GLY A C 6
ATOM 9557 O O . GLY A 1 109 ? -13.149 -7.149 -6.084 1.00 4.31 109 GLY A O 6
ATOM 9561 N N . SER A 1 110 ? -11.153 -8.089 -5.639 1.00 54.33 110 SER A N 6
ATOM 9562 C CA . SER A 1 110 ? -11.338 -8.056 -4.193 1.00 70.32 110 SER A CA 6
ATOM 9563 C C . SER A 1 110 ? -10.085 -7.533 -3.497 1.00 21.42 110 SER A C 6
ATOM 9564 O O . SER A 1 110 ? -8.964 -7.884 -3.868 1.00 43.32 110 SER A O 6
ATOM 9572 N N . ILE A 1 111 ? -10.283 -6.693 -2.487 1.00 53.31 111 ILE A N 6
ATOM 9573 C CA . ILE A 1 111 ? -9.171 -6.121 -1.739 1.00 22.52 111 ILE A CA 6
ATOM 9574 C C . ILE A 1 111 ? -8.218 -7.210 -1.255 1.00 11.31 111 ILE A C 6
ATOM 9575 O O . ILE A 1 111 ? -6.999 -7.046 -1.300 1.00 63.30 111 ILE A O 6
ATOM 9591 N N . SER A 1 112 ? -8.782 -8.321 -0.793 1.00 51.44 112 SER A N 6
ATOM 9592 C CA . SER A 1 112 ? -7.984 -9.436 -0.299 1.00 52.14 112 SER A CA 6
ATOM 9593 C C . SER A 1 112 ? -8.879 -10.583 0.157 1.00 10.44 112 SER A C 6
ATOM 9594 O O . SER A 1 112 ? -8.860 -11.668 -0.425 1.00 44.42 112 SER A O 6
ATOM 9602 N N . GLU A 1 113 ? -9.659 -10.337 1.205 1.00 60.54 113 GLU A N 6
ATOM 9603 C CA . GLU A 1 113 ? -10.561 -11.351 1.740 1.00 3.43 113 GLU A CA 6
ATOM 9604 C C . GLU A 1 113 ? -11.805 -10.708 2.345 1.00 0.00 113 GLU A C 6
ATOM 9605 O O . GLU A 1 113 ? -12.039 -9.510 2.184 1.00 23.21 113 GLU A O 6
ATOM 9617 N N . SER A 1 114 ? -12.602 -11.513 3.040 1.00 51.14 114 SER A N 6
ATOM 9618 C CA . SER A 1 114 ? -13.827 -11.025 3.665 1.00 65.13 114 SER A CA 6
ATOM 9619 C C . SER A 1 114 ? -13.555 -10.542 5.087 1.00 41.12 114 SER A C 6
ATOM 9620 O O . SER A 1 114 ? -14.137 -11.044 6.049 1.00 35.21 114 SER A O 6
ATOM 9628 N N . THR A 1 115 ? -12.664 -9.562 5.213 1.00 73.22 115 THR A N 6
ATOM 9629 C CA . THR A 1 115 ? -12.313 -9.012 6.515 1.00 40.51 115 THR A CA 6
ATOM 9630 C C . THR A 1 115 ? -12.658 -7.529 6.596 1.00 24.41 115 THR A C 6
ATOM 9631 O O . THR A 1 115 ? -13.214 -7.064 7.591 1.00 32.44 115 THR A O 6
ATOM 9642 N N . ALA A 1 116 ? -12.325 -6.790 5.543 1.00 25.34 116 ALA A N 6
ATOM 9643 C CA . ALA A 1 116 ? -12.603 -5.360 5.494 1.00 23.32 116 ALA A CA 6
ATOM 9644 C C . ALA A 1 116 ? -12.095 -4.660 6.750 1.00 41.35 116 ALA A C 6
ATOM 9645 O O . ALA A 1 116 ? -12.811 -3.870 7.365 1.00 54.23 116 ALA A O 6
ATOM 9652 N N . SER A 1 117 ? -10.854 -4.954 7.126 1.00 0.23 117 SER A N 6
ATOM 9653 C CA . SER A 1 117 ? -10.253 -4.356 8.312 1.00 21.42 117 SER A CA 6
ATOM 9654 C C . SER A 1 117 ? -8.824 -4.855 8.507 1.00 74.10 117 SER A C 6
ATOM 9655 O O . SER A 1 117 ? -7.954 -4.116 8.967 1.00 31.51 117 SER A O 6
ATOM 9663 N N . SER A 1 118 ? -8.592 -6.115 8.155 1.00 21.14 118 SER A N 6
ATOM 9664 C CA . SER A 1 118 ? -7.271 -6.716 8.294 1.00 21.13 118 SER A CA 6
ATOM 9665 C C . SER A 1 118 ? -6.244 -5.976 7.442 1.00 73.31 118 SER A C 6
ATOM 9666 O O . SER A 1 118 ? -5.173 -5.608 7.922 1.00 41.32 118 SER A O 6
ATOM 9674 N N . ALA A 1 119 ? -6.580 -5.763 6.175 1.00 33.10 119 ALA A N 6
ATOM 9675 C CA . ALA A 1 119 ? -5.690 -5.065 5.254 1.00 0.25 119 ALA A CA 6
ATOM 9676 C C . ALA A 1 119 ? -5.571 -3.590 5.619 1.00 22.13 119 ALA A C 6
ATOM 9677 O O . ALA A 1 119 ? -4.497 -3.000 5.513 1.00 64.35 119 ALA A O 6
ATOM 9684 N N . ALA A 1 120 ? -6.681 -3.001 6.050 1.00 2.32 120 ALA A N 6
ATOM 9685 C CA . ALA A 1 120 ? -6.699 -1.594 6.432 1.00 35.21 120 ALA A CA 6
ATOM 9686 C C . ALA A 1 120 ? -5.848 -1.350 7.672 1.00 3.43 120 ALA A C 6
ATOM 9687 O O . ALA A 1 120 ? -5.064 -0.402 7.722 1.00 33.54 120 ALA A O 6
ATOM 9694 N N . SER A 1 121 ? -6.006 -2.211 8.673 1.00 54.05 121 SER A N 6
ATOM 9695 C CA . SER A 1 121 ? -5.255 -2.087 9.915 1.00 45.32 121 SER A CA 6
ATOM 9696 C C . SER A 1 121 ? -3.753 -2.122 9.648 1.00 1.15 121 SER A C 6
ATOM 9697 O O . SER A 1 121 ? -2.976 -1.452 10.327 1.00 64.24 121 SER A O 6
ATOM 9705 N N . SER A 1 122 ? -3.355 -2.910 8.655 1.00 65.12 122 SER A N 6
ATOM 9706 C CA . SER A 1 122 ? -1.946 -3.037 8.299 1.00 11.13 122 SER A CA 6
ATOM 9707 C C . SER A 1 122 ? -1.391 -1.708 7.795 1.00 33.41 122 SER A C 6
ATOM 9708 O O . SER A 1 122 ? -0.304 -1.288 8.188 1.00 4.12 122 SER A O 6
ATOM 9716 N N . ALA A 1 123 ? -2.146 -1.053 6.921 1.00 54.12 123 ALA A N 6
ATOM 9717 C CA . ALA A 1 123 ? -1.733 0.229 6.363 1.00 64.32 123 ALA A CA 6
ATOM 9718 C C . ALA A 1 123 ? -1.714 1.314 7.435 1.00 35.40 123 ALA A C 6
ATOM 9719 O O . ALA A 1 123 ? -0.762 2.087 7.533 1.00 63.35 123 ALA A O 6
ATOM 9726 N N . ALA A 1 124 ? -2.774 1.365 8.235 1.00 55.42 124 ALA A N 6
ATOM 9727 C CA . ALA A 1 124 ? -2.879 2.355 9.300 1.00 42.21 124 ALA A CA 6
ATOM 9728 C C . ALA A 1 124 ? -1.848 2.098 10.393 1.00 53.13 124 ALA A C 6
ATOM 9729 O O . ALA A 1 124 ? -1.390 3.026 11.058 1.00 11.15 124 ALA A O 6
ATOM 9736 N N . SER A 1 125 ? -1.485 0.831 10.572 1.00 73.11 125 SER A N 6
ATOM 9737 C CA . SER A 1 125 ? -0.511 0.450 11.587 1.00 11.30 125 SER A CA 6
ATOM 9738 C C . SER A 1 125 ? 0.875 0.978 11.233 1.00 42.10 125 SER A C 6
ATOM 9739 O O . SER A 1 125 ? 1.649 1.362 12.111 1.00 31.24 125 SER A O 6
ATOM 9747 N N . SER A 1 126 ? 1.185 0.993 9.941 1.00 14.52 126 SER A N 6
ATOM 9748 C CA . SER A 1 126 ? 2.480 1.470 9.469 1.00 24.14 126 SER A CA 6
ATOM 9749 C C . SER A 1 126 ? 2.607 2.978 9.664 1.00 25.12 126 SER A C 6
ATOM 9750 O O . SER A 1 126 ? 3.626 3.468 10.151 1.00 43.32 126 SER A O 6
ATOM 9758 N N . VAL A 1 127 ? 1.566 3.708 9.281 1.00 43.52 127 VAL A N 6
ATOM 9759 C CA . VAL A 1 127 ? 1.559 5.160 9.414 1.00 12.23 127 VAL A CA 6
ATOM 9760 C C . VAL A 1 127 ? 1.513 5.578 10.879 1.00 33.33 127 VAL A C 6
ATOM 9761 O O . VAL A 1 127 ? 2.206 6.508 11.294 1.00 14.40 127 VAL A O 6
ATOM 9774 N N . THR A 1 128 ? 0.692 4.883 11.661 1.00 1.40 128 THR A N 6
ATOM 9775 C CA . THR A 1 128 ? 0.555 5.181 13.081 1.00 21.03 128 THR A CA 6
ATOM 9776 C C . THR A 1 128 ? 1.909 5.163 13.781 1.00 1.30 128 THR A C 6
ATOM 9777 O O . THR A 1 128 ? 2.265 6.102 14.494 1.00 54.10 128 THR A O 6
ATOM 9788 N N . THR A 1 129 ? 2.663 4.087 13.574 1.00 63.33 129 THR A N 6
ATOM 9789 C CA . THR A 1 129 ? 3.979 3.947 14.184 1.00 2.13 129 THR A CA 6
ATOM 9790 C C . THR A 1 129 ? 4.921 5.051 13.722 1.00 72.35 129 THR A C 6
ATOM 9791 O O . THR A 1 129 ? 5.628 5.658 14.527 1.00 52.55 129 THR A O 6
ATOM 9802 N N . THR A 1 130 ? 4.926 5.311 12.417 1.00 64.42 130 THR A N 6
ATOM 9803 C CA . THR A 1 130 ? 5.783 6.343 11.847 1.00 40.31 130 THR A CA 6
ATOM 9804 C C . THR A 1 130 ? 5.211 7.733 12.097 1.00 33.20 130 THR A C 6
ATOM 9805 O O . THR A 1 130 ? 5.766 8.735 11.646 1.00 50.00 130 THR A O 6
ATOM 9816 N N . LEU A 1 131 ? 4.097 7.787 12.820 1.00 73.12 131 LEU A N 6
ATOM 9817 C CA . LEU A 1 131 ? 3.448 9.057 13.131 1.00 22.54 131 LEU A CA 6
ATOM 9818 C C . LEU A 1 131 ? 3.575 9.383 14.616 1.00 31.33 131 LEU A C 6
ATOM 9819 O O . LEU A 1 131 ? 3.639 10.549 15.003 1.00 3.55 131 LEU A O 6
ATOM 9835 N N . THR A 1 132 ? 3.612 8.342 15.443 1.00 13.43 132 THR A N 6
ATOM 9836 C CA . THR A 1 132 ? 3.732 8.517 16.886 1.00 42.52 132 THR A CA 6
ATOM 9837 C C . THR A 1 132 ? 5.128 8.146 17.370 1.00 30.25 132 THR A C 6
ATOM 9838 O O . THR A 1 132 ? 5.714 8.842 18.199 1.00 32.05 132 THR A O 6
ATOM 9849 N N . SER A 1 133 ? 5.657 7.044 16.848 1.00 63.43 133 SER A N 6
ATOM 9850 C CA . SER A 1 133 ? 6.984 6.578 17.229 1.00 44.23 133 SER A CA 6
ATOM 9851 C C . SER A 1 133 ? 8.069 7.428 16.575 1.00 50.13 133 SER A C 6
ATOM 9852 O O . SER A 1 133 ? 8.955 7.953 17.250 1.00 13.03 133 SER A O 6
ATOM 9860 N N . TYR A 1 134 ? 7.992 7.561 15.254 1.00 2.42 134 TYR A N 6
ATOM 9861 C CA . TYR A 1 134 ? 8.966 8.347 14.507 1.00 25.34 134 TYR A CA 6
ATOM 9862 C C . TYR A 1 134 ? 8.771 9.838 14.755 1.00 0.41 134 TYR A C 6
ATOM 9863 O O . TYR A 1 134 ? 9.718 10.620 14.688 1.00 33.21 134 TYR A O 6
ATOM 9881 N N . GLY A 1 135 ? 7.533 10.226 15.045 1.00 31.31 135 GLY A N 6
ATOM 9882 C CA . GLY A 1 135 ? 7.232 11.623 15.301 1.00 71.42 135 GLY A CA 6
ATOM 9883 C C . GLY A 1 135 ? 5.942 12.068 14.643 1.00 13.35 135 GLY A C 6
ATOM 9884 O O . GLY A 1 135 ? 5.504 11.504 13.640 1.00 63.25 135 GLY A O 6
ATOM 9888 N N . PRO A 1 136 ? 5.308 13.102 15.215 1.00 10.41 136 PRO A N 6
ATOM 9889 C CA . PRO A 1 136 ? 4.049 13.645 14.697 1.00 73.24 136 PRO A CA 6
ATOM 9890 C C . PRO A 1 136 ? 4.233 14.368 13.366 1.00 24.11 136 PRO A C 6
ATOM 9891 O O . PRO A 1 136 ? 4.130 13.762 12.300 1.00 24.04 136 PRO A O 6
ATOM 9902 N N . ALA A 1 137 ? 4.510 15.666 13.438 1.00 32.11 137 ALA A N 6
ATOM 9903 C CA . ALA A 1 137 ? 4.712 16.471 12.239 1.00 71.21 137 ALA A CA 6
ATOM 9904 C C . ALA A 1 137 ? 5.951 16.017 11.476 1.00 63.13 137 ALA A C 6
ATOM 9905 O O . ALA A 1 137 ? 6.145 16.378 10.316 1.00 72.14 137 ALA A O 6
ATOM 9912 N N . VAL A 1 138 ? 6.789 15.224 12.135 1.00 30.05 138 VAL A N 6
ATOM 9913 C CA . VAL A 1 138 ? 8.011 14.721 11.519 1.00 32.33 138 VAL A CA 6
ATOM 9914 C C . VAL A 1 138 ? 7.707 13.972 10.226 1.00 11.22 138 VAL A C 6
ATOM 9915 O O . VAL A 1 138 ? 8.576 13.813 9.368 1.00 15.50 138 VAL A O 6
ATOM 9928 N N . PHE A 1 139 ? 6.466 13.514 10.092 1.00 15.33 139 PHE A N 6
ATOM 9929 C CA . PHE A 1 139 ? 6.046 12.782 8.903 1.00 12.32 139 PHE A CA 6
ATOM 9930 C C . PHE A 1 139 ? 6.182 13.647 7.654 1.00 3.55 139 PHE A C 6
ATOM 9931 O O . PHE A 1 139 ? 6.218 13.139 6.534 1.00 61.41 139 PHE A O 6
ATOM 9948 N N . TYR A 1 140 ? 6.258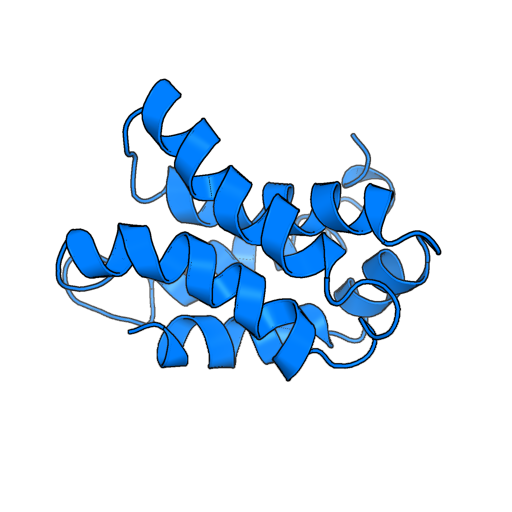 14.959 7.857 1.00 74.33 140 TYR A N 6
ATOM 9949 C CA . TYR A 1 140 ? 6.386 15.897 6.748 1.00 23.11 140 TYR A CA 6
ATOM 9950 C C . TYR A 1 140 ? 7.852 16.098 6.373 1.00 74.41 140 TYR A C 6
ATOM 9951 O O . TYR A 1 140 ? 8.173 16.411 5.227 1.00 63.14 140 TYR A O 6
ATOM 9969 N N . ALA A 1 141 ? 8.737 15.913 7.347 1.00 20.25 141 ALA A N 6
ATOM 9970 C CA . ALA A 1 141 ? 10.167 16.071 7.120 1.00 63.00 141 ALA A CA 6
ATOM 9971 C C . ALA A 1 141 ? 10.963 15.738 8.378 1.00 53.30 141 ALA A C 6
ATOM 9972 O O . ALA A 1 141 ? 10.438 15.737 9.491 1.00 1.21 141 ALA A O 6
ATOM 9979 N N . GLY A 1 17 ? -15.820 -1.256 -2.353 1.00 12.42 17 GLY A N 7
ATOM 9980 C CA . GLY A 1 17 ? -14.435 -1.078 -1.962 1.00 4.13 17 GLY A CA 7
ATOM 9981 C C . GLY A 1 17 ? -14.131 0.342 -1.531 1.00 3.30 17 GLY A C 7
ATOM 9982 O O . GLY A 1 17 ? -13.273 0.570 -0.679 1.00 12.22 17 GLY A O 7
ATOM 9986 N N . ASN A 1 18 ? -14.835 1.302 -2.121 1.00 75.42 18 ASN A N 7
ATOM 9987 C CA . ASN A 1 18 ? -14.636 2.709 -1.795 1.00 2.32 18 ASN A CA 7
ATOM 9988 C C . ASN A 1 18 ? -14.980 2.983 -0.334 1.00 33.11 18 ASN A C 7
ATOM 9989 O O . ASN A 1 18 ? -14.253 3.687 0.365 1.00 4.45 18 ASN A O 7
ATOM 10000 N N . ALA A 1 19 ? -16.095 2.420 0.121 1.00 73.01 19 ALA A N 7
ATOM 10001 C CA . ALA A 1 19 ? -16.536 2.601 1.498 1.00 25.35 19 ALA A CA 7
ATOM 10002 C C . ALA A 1 19 ? -15.554 1.963 2.476 1.00 0.13 19 ALA A C 7
ATOM 10003 O O . ALA A 1 19 ? -15.382 2.439 3.599 1.00 14.12 19 ALA A O 7
ATOM 10010 N N . PHE A 1 20 ? -14.911 0.883 2.044 1.00 13.04 20 PHE A N 7
ATOM 10011 C CA . PHE A 1 20 ? -13.949 0.178 2.882 1.00 52.52 20 PHE A CA 7
ATOM 10012 C C . PHE A 1 20 ? -12.781 1.088 3.249 1.00 4.22 20 PHE A C 7
ATOM 10013 O O . PHE A 1 20 ? -12.442 1.239 4.423 1.00 42.31 20 PHE A O 7
ATOM 10030 N N . ALA A 1 21 ? -12.168 1.693 2.237 1.00 12.21 21 ALA A N 7
ATOM 10031 C CA . ALA A 1 21 ? -11.039 2.590 2.452 1.00 4.42 21 ALA A CA 7
ATOM 10032 C C . ALA A 1 21 ? -11.491 3.899 3.091 1.00 71.13 21 ALA A C 7
ATOM 10033 O O . ALA A 1 21 ? -10.770 4.488 3.896 1.00 70.42 21 ALA A O 7
ATOM 10040 N N . GLN A 1 22 ? -12.689 4.348 2.727 1.00 60.54 22 GLN A N 7
ATOM 10041 C CA . GLN A 1 22 ? -13.234 5.588 3.264 1.00 73.25 22 GLN A CA 7
ATOM 10042 C C . GLN A 1 22 ? -13.450 5.482 4.769 1.00 4.04 22 GLN A C 7
ATOM 10043 O O . GLN A 1 22 ? -13.219 6.438 5.508 1.00 10.30 22 G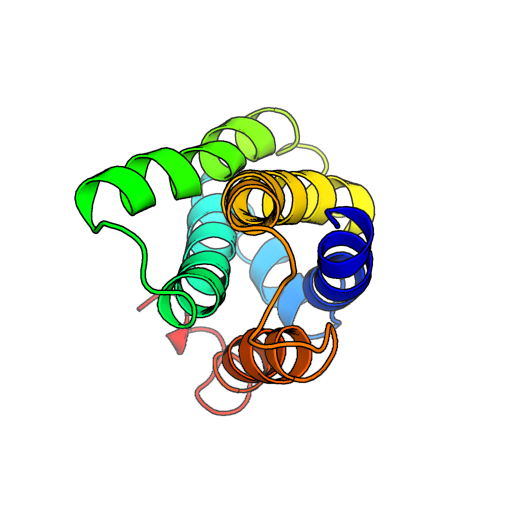LN A O 7
ATOM 10057 N N . SER A 1 23 ? -13.893 4.311 5.217 1.00 24.12 23 SER A N 7
ATOM 10058 C CA . SER A 1 23 ? -14.144 4.081 6.635 1.00 31.01 23 SER A CA 7
ATOM 10059 C C . SER A 1 23 ? -12.851 4.186 7.438 1.00 12.15 23 SER A C 7
ATOM 10060 O O . SER A 1 23 ? -12.805 4.839 8.482 1.00 52.01 23 SER A O 7
ATOM 10068 N N . LEU A 1 24 ? -11.801 3.537 6.946 1.00 1.12 24 LEU A N 7
ATOM 10069 C CA . LEU A 1 24 ? -10.506 3.556 7.617 1.00 1.44 24 LEU A CA 7
ATOM 10070 C C . LEU A 1 24 ? -9.852 4.929 7.499 1.00 71.33 24 LEU A C 7
ATOM 10071 O O . LEU A 1 24 ? -9.374 5.488 8.486 1.00 14.42 24 LEU A O 7
ATOM 10087 N N . SER A 1 25 ? -9.834 5.467 6.282 1.00 4.35 25 SER A N 7
ATOM 10088 C CA . SER A 1 25 ? -9.235 6.773 6.035 1.00 14.13 25 SER A CA 7
ATOM 10089 C C . SER A 1 25 ? -9.955 7.860 6.828 1.00 32.42 25 SER A C 7
ATOM 10090 O O . SER A 1 25 ? -9.333 8.804 7.316 1.00 30.30 25 SER A O 7
ATOM 10098 N N . SER A 1 26 ? -11.271 7.720 6.954 1.00 71.14 26 SER A N 7
ATOM 10099 C CA . SER A 1 26 ? -12.077 8.690 7.685 1.00 11.24 26 SER A CA 7
ATOM 10100 C C . SER A 1 26 ? -11.561 8.862 9.111 1.00 72.44 26 SER A C 7
ATOM 10101 O O . SER A 1 26 ? -11.310 9.979 9.560 1.00 41.02 26 SER A O 7
ATOM 10109 N N . ASN A 1 27 ? -11.403 7.747 9.815 1.00 33.10 27 ASN A N 7
ATOM 10110 C CA . ASN A 1 27 ? -10.917 7.773 11.189 1.00 3.02 27 ASN A CA 7
ATOM 10111 C C . ASN A 1 27 ? -9.408 8.003 11.228 1.00 52.52 27 ASN A C 7
ATOM 10112 O O . ASN A 1 27 ? -8.894 8.662 12.132 1.00 5.31 27 ASN A O 7
ATOM 10123 N N . LEU A 1 28 ? -8.707 7.458 10.242 1.00 60.24 28 LEU A N 7
ATOM 10124 C CA . LEU A 1 28 ? -7.258 7.603 10.161 1.00 1.53 28 LEU A CA 7
ATOM 10125 C C . LEU A 1 28 ? -6.869 9.060 9.931 1.00 54.53 28 LEU A C 7
ATOM 10126 O O . LEU A 1 28 ? -5.846 9.528 10.433 1.00 75.32 28 LEU A O 7
ATOM 10142 N N . LEU A 1 29 ? -7.692 9.773 9.169 1.00 21.11 29 LEU A N 7
ATOM 10143 C CA . LEU A 1 29 ? -7.436 11.179 8.875 1.00 61.43 29 LEU A CA 7
ATOM 10144 C C . LEU A 1 29 ? -7.719 12.052 10.093 1.00 72.13 29 LEU A C 7
ATOM 10145 O O . LEU A 1 29 ? -7.022 13.037 10.337 1.00 23.15 29 LEU A O 7
ATOM 10161 N N . SER A 1 30 ? -8.744 11.683 10.853 1.00 13.02 30 SER A N 7
ATOM 10162 C CA . SER A 1 30 ? -9.119 12.433 12.046 1.00 11.21 30 SER A CA 7
ATOM 10163 C C . SER A 1 30 ? -8.367 11.920 13.270 1.00 43.24 30 SER A C 7
ATOM 10164 O O . SER A 1 30 ? -8.674 12.294 14.403 1.00 23.44 30 SER A O 7
ATOM 10172 N N . SER A 1 31 ? -7.379 11.064 13.033 1.00 25.12 31 SER A N 7
ATOM 10173 C CA . SER A 1 31 ? -6.583 10.495 14.115 1.00 11.14 31 SER A CA 7
ATOM 10174 C C . SER A 1 31 ? -6.133 11.582 15.087 1.00 63.13 31 SER A C 7
ATOM 10175 O O . SER A 1 31 ? -5.808 12.698 14.681 1.00 53.33 31 SER A O 7
ATOM 10183 N N . GLY A 1 32 ? -6.117 11.249 16.374 1.00 32.43 32 GLY A N 7
ATOM 10184 C CA . GLY A 1 32 ? -5.706 12.205 17.385 1.00 72.33 32 GLY A CA 7
ATOM 10185 C C . GLY A 1 32 ? -4.323 12.767 17.122 1.00 3.31 32 GLY A C 7
ATOM 10186 O O . GLY A 1 32 ? -3.967 13.826 17.642 1.00 60.45 32 GLY A O 7
ATOM 10190 N N . ASP A 1 33 ? -3.541 12.057 16.315 1.00 51.22 33 ASP A N 7
ATOM 10191 C CA . ASP A 1 33 ? -2.189 12.492 15.986 1.00 24.21 33 ASP A CA 7
ATOM 10192 C C . ASP A 1 33 ? -2.151 13.158 14.614 1.00 2.02 33 ASP A C 7
ATOM 10193 O O . ASP A 1 33 ? -1.417 14.123 14.401 1.00 33.10 33 ASP A O 7
ATOM 10202 N N . PHE A 1 34 ? -2.947 12.636 13.686 1.00 21.21 34 PHE A N 7
ATOM 10203 C CA . PHE A 1 34 ? -3.003 13.178 12.334 1.00 13.00 34 PHE A CA 7
ATOM 10204 C C . PHE A 1 34 ? -3.659 14.557 12.328 1.00 24.11 34 PHE A C 7
ATOM 10205 O O . PHE A 1 34 ? -3.191 15.477 11.657 1.00 35.21 34 PHE A O 7
ATOM 10222 N N . VAL A 1 35 ? -4.746 14.690 13.080 1.00 74.40 35 VAL A N 7
ATOM 10223 C CA . VAL A 1 35 ? -5.468 15.955 13.163 1.00 60.24 35 VAL A CA 7
ATOM 10224 C C . VAL A 1 35 ? -4.538 17.092 13.571 1.00 11.14 35 VAL A C 7
ATOM 10225 O O . VAL A 1 35 ? -4.675 18.220 13.099 1.00 62.55 35 VAL A O 7
ATOM 10238 N N . GLN A 1 36 ? -3.592 16.787 14.455 1.00 52.12 36 GLN A N 7
ATOM 10239 C CA . GLN A 1 36 ? -2.639 17.785 14.928 1.00 22.45 36 GLN A CA 7
ATOM 10240 C C . GLN A 1 36 ? -1.734 18.254 13.795 1.00 71.42 36 GLN A C 7
ATOM 10241 O O . GLN A 1 36 ? -1.412 19.438 13.694 1.00 72.31 36 GLN A O 7
ATOM 10255 N N . MET A 1 37 ? -1.326 17.318 12.943 1.00 15.40 37 MET A N 7
ATOM 10256 C CA . MET A 1 37 ? -0.459 17.637 11.815 1.00 24.25 37 MET A CA 7
ATOM 10257 C C . MET A 1 37 ? -1.214 18.434 10.756 1.00 1.43 37 MET A C 7
ATOM 10258 O O . MET A 1 37 ? -0.759 19.493 10.323 1.00 52.12 37 MET A O 7
ATOM 10272 N N . ILE A 1 38 ? -2.368 17.919 10.345 1.00 1.32 38 ILE A N 7
ATOM 10273 C CA . ILE A 1 38 ? -3.185 18.584 9.338 1.00 64.44 38 ILE A CA 7
ATOM 10274 C C . ILE A 1 38 ? -3.622 19.966 9.810 1.00 32.13 38 ILE A C 7
ATOM 10275 O O . ILE A 1 38 ? -3.583 20.933 9.051 1.00 52.55 38 ILE A O 7
ATOM 10291 N N . SER A 1 39 ? -4.039 20.050 11.070 1.00 51.45 39 SER A N 7
ATOM 10292 C CA . SER A 1 39 ? -4.486 21.314 11.643 1.00 1.15 39 SER A CA 7
ATOM 10293 C C . SER A 1 39 ? -3.324 22.293 11.776 1.00 64.24 39 SER A C 7
ATOM 10294 O O . SER A 1 39 ? -3.478 23.493 11.548 1.00 13.43 39 SER A O 7
ATOM 10302 N N . SER A 1 40 ? -2.158 21.771 12.142 1.00 11.11 40 SER A N 7
ATOM 10303 C CA . SER A 1 40 ? -0.968 22.599 12.308 1.00 72.52 40 SER A CA 7
ATOM 10304 C C . SER A 1 40 ? -0.305 22.872 10.963 1.00 65.32 40 SER A C 7
ATOM 10305 O O . SER A 1 40 ? 0.703 23.577 10.884 1.00 13.24 40 SER A O 7
ATOM 10313 N N . THR A 1 41 ? -0.876 22.307 9.902 1.00 33.13 41 THR A N 7
ATOM 10314 C CA . THR A 1 41 ? -0.339 22.488 8.559 1.00 54.25 41 THR A CA 7
ATOM 10315 C C . THR A 1 41 ? -0.389 23.953 8.140 1.00 63.44 41 THR A C 7
ATOM 10316 O O . THR A 1 41 ? -1.402 24.430 7.628 1.00 72.53 41 THR A O 7
ATOM 10327 N N . THR A 1 42 ? 0.712 24.664 8.359 1.00 3.25 42 THR A N 7
ATOM 10328 C CA . THR A 1 42 ? 0.795 26.075 8.005 1.00 63.05 42 THR A CA 7
ATOM 10329 C C . THR A 1 42 ? 0.438 26.296 6.539 1.00 25.34 42 THR A C 7
ATOM 10330 O O . THR A 1 42 ? -0.031 27.368 6.159 1.00 3.11 42 THR A O 7
ATOM 10341 N N . SER A 1 43 ? 0.663 25.273 5.720 1.00 21.31 43 SER A N 7
ATOM 10342 C CA . SER A 1 43 ? 0.368 25.357 4.295 1.00 63.21 43 SER A CA 7
ATOM 10343 C C . SER A 1 43 ? -0.375 24.112 3.819 1.00 1.34 43 SER A C 7
ATOM 10344 O O . SER A 1 43 ? 0.229 23.063 3.591 1.00 14.33 43 SER A O 7
ATOM 10352 N N . THR A 1 44 ? -1.690 24.236 3.672 1.00 55.43 44 THR A N 7
ATOM 10353 C CA . THR A 1 44 ? -2.519 23.123 3.227 1.00 42.20 44 THR A CA 7
ATOM 10354 C C . THR A 1 44 ? -2.003 22.545 1.913 1.00 42.21 44 THR A C 7
ATOM 10355 O O . THR A 1 44 ? -2.166 21.356 1.641 1.00 3.33 44 THR A O 7
ATOM 10366 N N . ASP A 1 45 ? -1.379 23.394 1.104 1.00 12.01 45 ASP A N 7
ATOM 10367 C CA . ASP A 1 45 ? -0.836 22.967 -0.180 1.00 40.42 45 ASP A CA 7
ATOM 10368 C C . ASP A 1 45 ? 0.124 21.795 -0.004 1.00 5.53 45 ASP A C 7
ATOM 10369 O O . ASP A 1 45 ? 0.158 20.880 -0.824 1.00 31.41 45 ASP A O 7
ATOM 10378 N N . GLN A 1 46 ? 0.902 21.831 1.075 1.00 14.32 46 GLN A N 7
ATOM 10379 C CA . GLN A 1 46 ? 1.863 20.773 1.359 1.00 43.14 46 GLN A CA 7
ATOM 10380 C C . GLN A 1 46 ? 1.155 19.504 1.819 1.00 34.42 46 GLN A C 7
ATOM 10381 O O . GLN A 1 46 ? 1.716 18.410 1.758 1.00 65.31 46 GLN A O 7
ATOM 10395 N N . ALA A 1 47 ? -0.082 19.657 2.283 1.00 63.14 47 ALA A N 7
ATOM 10396 C CA . ALA A 1 47 ? -0.868 18.523 2.753 1.00 71.51 47 ALA A CA 7
ATOM 10397 C C . ALA A 1 47 ? -1.091 17.509 1.636 1.00 30.51 47 ALA A C 7
ATOM 10398 O O . ALA A 1 47 ? -1.190 16.308 1.884 1.00 21.12 47 ALA A O 7
ATOM 10405 N N . VAL A 1 48 ? -1.172 18.001 0.404 1.00 23.12 48 VAL A N 7
ATOM 10406 C CA . VAL A 1 48 ? -1.384 17.138 -0.753 1.00 24.34 48 VAL A CA 7
ATOM 10407 C C . VAL A 1 48 ? -0.196 16.204 -0.966 1.00 34.11 48 VAL A C 7
ATOM 10408 O O . VAL A 1 48 ? -0.360 15.067 -1.407 1.00 51.33 48 VAL A O 7
ATOM 10421 N N . SER A 1 49 ? 0.997 16.692 -0.649 1.00 51.05 49 SER A N 7
ATOM 10422 C CA . SER A 1 49 ? 2.214 15.903 -0.809 1.00 71.11 49 SER A CA 7
ATOM 10423 C C . SER A 1 49 ? 2.257 14.762 0.203 1.00 24.03 49 SER A C 7
ATOM 10424 O O . SER A 1 49 ? 2.480 13.605 -0.156 1.00 42.13 49 SER A O 7
ATOM 10432 N N . VAL A 1 50 ? 2.044 15.097 1.472 1.00 0.31 50 VAL A N 7
ATOM 10433 C CA . VAL A 1 50 ? 2.058 14.102 2.537 1.00 44.04 50 VAL A CA 7
ATOM 10434 C C . VAL A 1 50 ? 0.857 13.169 2.435 1.00 51.02 50 VAL A C 7
ATOM 10435 O O . VAL A 1 50 ? 0.958 11.976 2.717 1.00 15.41 50 VAL A O 7
ATOM 10448 N N . ALA A 1 51 ? -0.282 13.723 2.029 1.00 24.33 51 ALA A N 7
ATOM 10449 C CA . ALA A 1 51 ? -1.504 12.942 1.887 1.00 11.44 51 ALA A CA 7
ATOM 10450 C C . ALA A 1 51 ? -1.298 11.769 0.933 1.00 44.21 51 ALA A C 7
ATOM 10451 O O . ALA A 1 51 ? -1.755 10.656 1.193 1.00 63.31 51 ALA A O 7
ATOM 10458 N N . THR A 1 52 ? -0.605 12.027 -0.172 1.00 75.14 52 THR A N 7
ATOM 10459 C CA . THR A 1 52 ? -0.340 10.994 -1.165 1.00 32.31 52 THR A CA 7
ATOM 10460 C C . THR A 1 52 ? 0.417 9.822 -0.553 1.00 21.21 52 THR A C 7
ATOM 10461 O O . THR A 1 52 ? 0.332 8.694 -1.037 1.00 64.33 52 THR A O 7
ATOM 10472 N N . SER A 1 53 ? 1.156 10.097 0.518 1.00 14.00 53 SER A N 7
ATOM 10473 C CA . SER A 1 53 ? 1.931 9.065 1.197 1.00 20.31 53 SER A CA 7
ATOM 10474 C C . SER A 1 53 ? 1.034 7.910 1.631 1.00 45.12 53 SER A C 7
ATOM 10475 O O . SER A 1 53 ? 1.460 6.755 1.661 1.00 34.45 53 SER A O 7
ATOM 10483 N N . VAL A 1 54 ? -0.212 8.230 1.969 1.00 62.10 54 VAL A N 7
ATOM 10484 C CA . VAL A 1 54 ? -1.171 7.220 2.401 1.00 64.12 54 VAL A CA 7
ATOM 10485 C C . VAL A 1 54 ? -1.420 6.194 1.302 1.00 23.35 54 VAL A C 7
ATOM 10486 O O . VAL A 1 54 ? -1.651 5.017 1.579 1.00 40.31 54 VAL A O 7
ATOM 10499 N N . ALA A 1 55 ? -1.373 6.648 0.054 1.00 21.21 55 ALA A N 7
ATOM 10500 C CA . ALA A 1 55 ? -1.591 5.769 -1.088 1.00 21.15 55 ALA A CA 7
ATOM 10501 C C . ALA A 1 55 ? -0.474 4.737 -1.208 1.00 72.44 55 ALA A C 7
ATOM 10502 O O . ALA A 1 55 ? -0.710 3.599 -1.613 1.00 53.40 55 ALA A O 7
ATOM 10509 N N . GLN A 1 56 ? 0.741 5.144 -0.856 1.00 33.12 56 GLN A N 7
ATOM 10510 C CA . GLN A 1 56 ? 1.894 4.254 -0.927 1.00 42.44 56 GLN A CA 7
ATOM 10511 C C . GLN A 1 56 ? 1.762 3.111 0.072 1.00 72.01 56 GLN A C 7
ATOM 10512 O O . GLN A 1 56 ? 2.120 1.971 -0.222 1.00 44.23 56 GLN A O 7
ATOM 10526 N N . ASN A 1 57 ? 1.245 3.423 1.257 1.00 62.55 57 ASN A N 7
ATOM 10527 C CA . ASN A 1 57 ? 1.067 2.420 2.300 1.00 51.30 57 ASN A CA 7
ATOM 10528 C C . ASN A 1 57 ? 0.035 1.378 1.883 1.00 53.41 57 ASN A C 7
ATOM 10529 O O . ASN A 1 57 ? 0.273 0.175 1.990 1.00 74.41 57 ASN A O 7
ATOM 10540 N N . VAL A 1 58 ? -1.114 1.848 1.406 1.00 31.21 58 VAL A N 7
ATOM 10541 C CA . VAL A 1 58 ? -2.183 0.956 0.970 1.00 61.03 58 VAL A CA 7
ATOM 10542 C C . VAL A 1 58 ? -1.769 0.166 -0.267 1.00 14.33 58 VAL A C 7
ATOM 10543 O O . VAL A 1 58 ? -2.129 -1.001 -0.420 1.00 42.41 58 VAL A O 7
ATOM 10556 N N . GLY A 1 59 ? -1.009 0.810 -1.147 1.00 43.22 59 GLY A N 7
ATOM 10557 C CA . GLY A 1 59 ? -0.559 0.152 -2.360 1.00 3.32 59 GLY A CA 7
ATOM 10558 C C . GLY A 1 59 ? 0.464 -0.934 -2.084 1.00 41.34 59 GLY A C 7
ATOM 10559 O O . GLY A 1 59 ? 0.414 -2.007 -2.681 1.00 32.24 59 GLY A O 7
ATOM 10563 N N . ASN A 1 60 ? 1.394 -0.652 -1.179 1.00 3.34 60 ASN A N 7
ATOM 10564 C CA . ASN A 1 60 ? 2.435 -1.612 -0.826 1.00 70.34 60 ASN A CA 7
ATOM 10565 C C . ASN A 1 60 ? 1.825 -2.890 -0.258 1.00 2.10 60 ASN A C 7
ATOM 10566 O O . ASN A 1 60 ? 2.208 -3.994 -0.640 1.00 62.22 60 ASN A O 7
ATOM 10577 N N . GLN A 1 61 ? 0.874 -2.729 0.658 1.00 60.11 61 GLN A N 7
ATOM 10578 C CA . GLN A 1 61 ? 0.212 -3.870 1.278 1.00 52.22 61 GLN A CA 7
ATOM 10579 C C . GLN A 1 61 ? -0.628 -4.634 0.260 1.00 71.12 61 GLN A C 7
ATOM 10580 O O . GLN A 1 61 ? -0.691 -5.864 0.289 1.00 43.21 61 GLN A O 7
ATOM 10594 N N . LEU A 1 62 ? -1.271 -3.897 -0.639 1.00 73.32 62 LEU A N 7
ATOM 10595 C CA . LEU A 1 62 ? -2.109 -4.505 -1.668 1.00 41.53 62 LEU A CA 7
ATOM 10596 C C . LEU A 1 62 ? -1.255 -5.177 -2.739 1.00 3.55 62 LEU A C 7
ATOM 10597 O O . LEU A 1 62 ? -1.709 -6.090 -3.425 1.00 22.53 62 LEU A O 7
ATOM 10613 N N . GLY A 1 63 ? -0.014 -4.718 -2.873 1.00 4.43 63 GLY A N 7
ATOM 10614 C CA . GLY A 1 63 ? 0.885 -5.288 -3.859 1.00 40.53 63 GLY A CA 7
ATOM 10615 C C . GLY A 1 63 ? 0.454 -4.983 -5.280 1.00 0.04 63 GLY A C 7
ATOM 10616 O O . GLY A 1 63 ? -0.473 -5.605 -5.803 1.00 62.03 63 GLY A O 7
ATOM 10620 N N . LEU A 1 64 ? 1.125 -4.023 -5.906 1.00 73.44 64 LEU A N 7
ATOM 10621 C CA . LEU A 1 64 ? 0.804 -3.636 -7.277 1.00 3.52 64 LEU A CA 7
ATOM 10622 C C . LEU A 1 64 ? 2.073 -3.333 -8.067 1.00 70.41 64 LEU A C 7
ATOM 10623 O O . LEU A 1 64 ? 3.179 -3.385 -7.529 1.00 71.12 64 LEU A O 7
ATOM 10639 N N . ASP A 1 65 ? 1.905 -3.016 -9.346 1.00 55.13 65 ASP A N 7
ATOM 10640 C CA . ASP A 1 65 ? 3.036 -2.700 -10.212 1.00 21.13 65 ASP A CA 7
ATOM 10641 C C . ASP A 1 65 ? 3.577 -1.305 -9.914 1.00 11.51 65 ASP A C 7
ATOM 10642 O O . ASP A 1 65 ? 2.892 -0.479 -9.311 1.00 53.02 65 ASP A O 7
ATOM 10651 N N . ALA A 1 66 ? 4.809 -1.051 -10.340 1.00 2.41 66 ALA A N 7
ATOM 10652 C CA . ALA A 1 66 ? 5.440 0.246 -10.119 1.00 32.40 66 ALA A CA 7
ATOM 10653 C C . ALA A 1 66 ? 4.690 1.353 -10.849 1.00 75.34 66 ALA A C 7
ATOM 10654 O O . ALA A 1 66 ? 4.403 2.404 -10.278 1.00 72.15 66 ALA A O 7
ATOM 10661 N N . ASN A 1 67 ? 4.374 1.111 -12.118 1.00 14.23 67 ASN A N 7
ATOM 10662 C CA . ASN A 1 67 ? 3.656 2.088 -12.928 1.00 53.44 67 ASN A CA 7
ATOM 10663 C C . ASN A 1 67 ? 2.245 2.310 -12.391 1.00 41.40 67 ASN A C 7
ATOM 10664 O O . ASN A 1 67 ? 1.774 3.443 -12.306 1.00 53.52 67 ASN A O 7
ATOM 10675 N N . ALA A 1 68 ? 1.579 1.219 -12.029 1.00 14.32 68 ALA A N 7
ATOM 10676 C CA . ALA A 1 68 ? 0.222 1.295 -11.497 1.00 61.21 68 ALA A CA 7
ATOM 10677 C C . ALA A 1 68 ? 0.192 2.052 -10.174 1.00 24.11 68 ALA A C 7
ATOM 10678 O O . ALA A 1 68 ? -0.726 2.826 -9.912 1.00 2.23 68 ALA A O 7
ATOM 10685 N N . MET A 1 69 ? 1.205 1.822 -9.343 1.00 22.24 69 MET A N 7
ATOM 10686 C CA . MET A 1 69 ? 1.294 2.483 -8.046 1.00 72.33 69 MET A CA 7
ATOM 10687 C C . MET A 1 69 ? 1.387 3.996 -8.213 1.00 53.33 69 MET A C 7
ATOM 10688 O O . MET A 1 69 ? 0.797 4.752 -7.443 1.00 45.12 69 MET A O 7
ATOM 10702 N N . ASN A 1 70 ? 2.130 4.432 -9.226 1.00 42.31 70 ASN A N 7
ATOM 10703 C CA . ASN A 1 70 ? 2.299 5.854 -9.492 1.00 45.43 70 ASN A CA 7
ATOM 10704 C C . ASN A 1 70 ? 0.968 6.503 -9.855 1.00 50.44 70 ASN A C 7
ATOM 10705 O O . ASN A 1 70 ? 0.621 7.567 -9.340 1.00 20.53 70 ASN A O 7
ATOM 10716 N N . SER A 1 71 ? 0.224 5.855 -10.747 1.00 62.03 71 SER A N 7
ATOM 10717 C CA . SER A 1 71 ? -1.069 6.369 -11.182 1.00 72.03 71 SER A CA 7
ATOM 10718 C C . SER A 1 71 ? -2.083 6.324 -10.042 1.00 13.12 71 SER A C 7
ATOM 10719 O O . SER A 1 71 ? -2.788 7.301 -9.784 1.00 44.15 71 SER A O 7
ATOM 10727 N N . LEU A 1 72 ? -2.150 5.185 -9.365 1.00 12.35 72 LEU A N 7
ATOM 10728 C CA . LEU A 1 72 ? -3.078 5.010 -8.252 1.00 14.43 72 LEU A CA 7
ATOM 10729 C C . LEU A 1 72 ? -2.834 6.058 -7.170 1.00 63.31 72 LEU A C 7
ATOM 10730 O O . LEU A 1 72 ? -3.771 6.686 -6.677 1.00 2.35 72 LEU A O 7
ATOM 10746 N N . LEU A 1 73 ? -1.569 6.242 -6.808 1.00 30.13 73 LEU A N 7
ATOM 10747 C CA . LEU A 1 73 ? -1.200 7.215 -5.786 1.00 4.14 73 LEU A CA 7
ATOM 10748 C C . LEU A 1 73 ? -1.441 8.639 -6.276 1.00 31.21 73 LEU A C 7
ATOM 10749 O O . LEU A 1 73 ? -1.601 9.564 -5.480 1.00 22.52 73 LEU A O 7
ATOM 10765 N N . GLY A 1 74 ? -1.469 8.807 -7.595 1.00 71.43 74 GLY A N 7
ATOM 10766 C CA . GLY A 1 74 ? -1.694 10.121 -8.171 1.00 72.21 74 GLY A CA 7
ATOM 10767 C C . GLY A 1 74 ? -3.159 10.509 -8.176 1.00 21.42 74 GLY A C 7
ATOM 10768 O O . GLY A 1 74 ? -3.504 11.654 -8.466 1.00 44.22 74 GLY A O 7
ATOM 10772 N N . ALA A 1 75 ? -4.024 9.551 -7.855 1.00 12.44 75 ALA A N 7
ATOM 10773 C CA . ALA A 1 75 ? -5.460 9.799 -7.823 1.00 52.14 75 ALA A CA 7
ATOM 10774 C C . ALA A 1 75 ? -5.823 10.788 -6.721 1.00 25.12 75 ALA A C 7
ATOM 10775 O O . ALA A 1 75 ? -6.516 11.775 -6.961 1.00 12.33 75 ALA A O 7
ATOM 10782 N N . VAL A 1 76 ? -5.348 10.515 -5.508 1.00 74.15 76 VAL A N 7
ATOM 10783 C CA . VAL A 1 76 ? -5.622 11.382 -4.367 1.00 60.41 76 VAL A CA 7
ATOM 10784 C C . VAL A 1 76 ? -4.936 12.733 -4.528 1.00 22.10 76 VAL A C 7
ATOM 10785 O O . VAL A 1 76 ? -5.481 13.767 -4.141 1.00 40.21 76 VAL A O 7
ATOM 10798 N N . SER A 1 77 ? -3.736 12.718 -5.099 1.00 4.20 77 SER A N 7
ATOM 10799 C CA . SER A 1 77 ? -2.971 13.942 -5.305 1.00 74.44 77 SER A CA 7
ATOM 10800 C C . SER A 1 77 ? -3.797 14.974 -6.068 1.00 40.31 77 SER A C 7
ATOM 10801 O O . SER A 1 77 ? -3.734 16.170 -5.783 1.00 61.43 77 SER A O 7
ATOM 10809 N N . GLY A 1 78 ? -4.572 14.502 -7.040 1.00 60.34 78 GLY A N 7
ATOM 10810 C CA . GLY A 1 78 ? -5.399 15.396 -7.830 1.00 42.44 78 GLY A CA 7
ATOM 10811 C C . GLY A 1 78 ? -6.695 15.757 -7.130 1.00 24.51 78 GLY A C 7
ATOM 10812 O O . GLY A 1 78 ? -7.238 16.843 -7.335 1.00 33.22 78 GLY A O 7
ATOM 10816 N N . TYR A 1 79 ? -7.193 14.843 -6.305 1.00 53.42 79 TYR A N 7
ATOM 10817 C CA . TYR A 1 79 ? -8.436 15.067 -5.577 1.00 3.33 79 TYR A CA 7
ATOM 10818 C C . TYR A 1 79 ? -8.242 16.106 -4.477 1.00 5.41 79 TYR A C 7
ATOM 10819 O O . TYR A 1 79 ? -9.027 17.045 -4.347 1.00 53.54 79 TYR A O 7
ATOM 10837 N N . VAL A 1 80 ? -7.189 15.931 -3.685 1.00 4.34 80 VAL A N 7
ATOM 10838 C CA . VAL A 1 80 ? -6.889 16.853 -2.595 1.00 21.34 80 VAL A CA 7
ATOM 10839 C C . VAL A 1 80 ? -6.695 18.273 -3.115 1.00 15.13 80 VAL A C 7
ATOM 10840 O O . VAL A 1 80 ? -7.076 19.242 -2.459 1.00 11.12 80 VAL A O 7
ATOM 10853 N N . SER A 1 81 ? -6.103 18.389 -4.299 1.00 72.01 81 SER A N 7
ATOM 10854 C CA . SER A 1 81 ? -5.856 19.691 -4.907 1.00 22.10 81 SER A CA 7
ATOM 10855 C C . SER A 1 81 ? -7.136 20.521 -4.951 1.00 64.54 81 SER A C 7
ATOM 10856 O O . SER A 1 81 ? -7.130 21.711 -4.636 1.00 33.41 81 SER A O 7
ATOM 10864 N N . THR A 1 82 ? -8.233 19.883 -5.347 1.00 35.23 82 THR A N 7
ATOM 10865 C CA . THR A 1 82 ? -9.521 20.560 -5.436 1.00 1.43 82 THR A CA 7
ATOM 10866 C C . THR A 1 82 ? -10.237 20.557 -4.090 1.00 24.44 82 THR A C 7
ATOM 10867 O O . THR A 1 82 ? -11.178 21.321 -3.874 1.00 51.22 82 THR A O 7
ATOM 10878 N N . LEU A 1 83 ? -9.787 19.692 -3.188 1.00 62.10 83 LEU A N 7
ATOM 10879 C CA . LEU A 1 83 ? -10.386 19.589 -1.861 1.00 61.24 83 LEU A CA 7
ATOM 10880 C C . LEU A 1 83 ? -9.920 20.731 -0.964 1.00 23.24 83 LEU A C 7
ATOM 10881 O O . LEU A 1 83 ? -9.328 20.504 0.090 1.00 44.13 83 LEU A O 7
ATOM 10897 N N . GLY A 1 84 ? -10.193 21.961 -1.389 1.00 33.11 84 GLY A N 7
ATOM 10898 C CA . GLY A 1 84 ? -9.797 23.120 -0.612 1.00 2.13 84 GLY A CA 7
ATOM 10899 C C . GLY A 1 84 ? -10.888 23.586 0.332 1.00 4.45 84 GLY A C 7
ATOM 10900 O O . GLY A 1 84 ? -10.686 24.511 1.117 1.00 40.22 84 GLY A O 7
ATOM 10904 N N . ASN A 1 85 ? -12.049 22.944 0.254 1.00 11.34 85 ASN A N 7
ATOM 10905 C CA . ASN A 1 85 ? -13.178 23.300 1.107 1.00 62.04 85 ASN A CA 7
ATOM 10906 C C . ASN A 1 85 ? -12.786 23.239 2.581 1.00 53.33 85 ASN A C 7
ATOM 10907 O O . ASN A 1 85 ? -13.023 24.182 3.334 1.00 4.41 85 ASN A O 7
ATOM 10918 N N . ALA A 1 86 ? -12.187 22.125 2.983 1.00 60.12 86 ALA A N 7
ATOM 10919 C CA . ALA A 1 86 ? -11.760 21.942 4.365 1.00 15.21 86 ALA A CA 7
ATOM 10920 C C . ALA A 1 86 ? -11.102 20.581 4.560 1.00 23.34 86 ALA A C 7
ATOM 10921 O O . ALA A 1 86 ? -11.721 19.541 4.329 1.00 63.34 86 ALA A O 7
ATOM 10928 N N . ILE A 1 87 ? -9.844 20.593 4.987 1.00 12.14 87 ILE A N 7
ATOM 10929 C CA . ILE A 1 87 ? -9.102 19.359 5.214 1.00 21.10 87 ILE A CA 7
ATOM 10930 C C . ILE A 1 87 ? -9.373 18.803 6.609 1.00 64.41 87 ILE A C 7
ATOM 10931 O O . ILE A 1 87 ? -9.266 17.598 6.839 1.00 13.50 87 ILE A O 7
ATOM 10947 N N . SER A 1 88 ? -9.725 19.689 7.535 1.00 55.04 88 SER A N 7
ATOM 10948 C CA . SER A 1 88 ? -10.011 19.288 8.907 1.00 15.23 88 SER A CA 7
ATOM 10949 C C . SER A 1 88 ? -11.122 18.243 8.947 1.00 30.41 88 SER A C 7
ATOM 10950 O O . SER A 1 88 ? -11.236 17.479 9.907 1.00 20.31 88 SER A O 7
ATOM 10958 N N . ASP A 1 89 ? -11.939 18.215 7.900 1.00 43.51 89 ASP A N 7
ATOM 10959 C CA . ASP A 1 89 ? -13.040 17.265 7.814 1.00 70.01 89 ASP A CA 7
ATOM 10960 C C . ASP A 1 89 ? -12.543 15.896 7.356 1.00 14.42 89 ASP A C 7
ATOM 10961 O O . ASP A 1 89 ? -12.238 15.697 6.181 1.00 44.21 89 ASP A O 7
ATOM 10970 N N . ALA A 1 90 ? -12.464 14.958 8.295 1.00 44.15 90 ALA A N 7
ATOM 10971 C CA . ALA A 1 90 ? -12.004 13.609 7.987 1.00 2.12 90 ALA A CA 7
ATOM 10972 C C . ALA A 1 90 ? -12.955 12.912 7.021 1.00 53.41 90 ALA A C 7
ATOM 10973 O O . ALA A 1 90 ? -12.524 12.179 6.131 1.00 41.20 90 ALA A O 7
ATOM 10980 N N . SER A 1 91 ? -14.252 13.145 7.202 1.00 64.00 91 SER A N 7
ATOM 10981 C CA . SER A 1 91 ? -15.264 12.535 6.348 1.00 51.55 91 SER A CA 7
ATOM 10982 C C . SER A 1 91 ? -15.098 12.988 4.900 1.00 1.32 91 SER A C 7
ATOM 10983 O O . SER A 1 91 ? -15.058 12.169 3.982 1.00 1.11 91 SER A O 7
ATOM 10991 N N . ALA A 1 92 ? -15.003 14.300 4.704 1.00 32.11 92 ALA A N 7
ATOM 10992 C CA . ALA A 1 92 ? -14.840 14.863 3.369 1.00 73.52 92 ALA A CA 7
ATOM 10993 C C . ALA A 1 92 ? -13.452 14.563 2.813 1.00 43.24 92 ALA A C 7
ATOM 10994 O O . ALA A 1 92 ? -13.312 14.116 1.674 1.00 2.41 92 ALA A O 7
ATOM 11001 N N . TYR A 1 93 ? -12.429 14.813 3.623 1.00 31.23 93 TYR A N 7
ATOM 11002 C CA . TYR A 1 93 ? -11.052 14.572 3.211 1.00 62.40 93 TYR A CA 7
ATOM 11003 C C . TYR A 1 93 ? -10.847 13.112 2.818 1.00 33.11 93 TYR A C 7
ATOM 11004 O O . TYR A 1 93 ? -10.294 12.815 1.759 1.00 0.14 93 TYR A O 7
ATOM 11022 N N . ALA A 1 94 ? -11.298 12.205 3.678 1.00 3.30 94 ALA A N 7
ATOM 11023 C CA . ALA A 1 94 ? -11.167 10.777 3.421 1.00 34.03 94 ALA A CA 7
ATOM 11024 C C . ALA A 1 94 ? -12.067 10.341 2.271 1.00 54.44 94 ALA A C 7
ATOM 11025 O O . ALA A 1 94 ? -11.744 9.411 1.535 1.00 63.44 94 ALA A O 7
ATOM 11032 N N . ASN A 1 95 ? -13.199 11.021 2.121 1.00 53.41 95 ASN A N 7
ATOM 11033 C CA . ASN A 1 95 ? -14.148 10.703 1.060 1.00 41.44 95 ASN A CA 7
ATOM 11034 C C . ASN A 1 95 ? -13.516 10.912 -0.313 1.00 21.02 95 ASN A C 7
ATOM 11035 O O . ASN A 1 95 ? -13.754 10.139 -1.240 1.00 52.44 95 ASN A O 7
ATOM 11046 N N . ALA A 1 96 ? -12.711 11.962 -0.435 1.00 64.31 96 ALA A N 7
ATOM 11047 C CA . ALA A 1 96 ? -12.043 12.271 -1.694 1.00 5.42 96 ALA A CA 7
ATOM 11048 C C . ALA A 1 96 ? -10.951 11.251 -2.001 1.00 33.54 96 ALA A C 7
ATOM 11049 O O . ALA A 1 96 ? -10.937 10.649 -3.075 1.00 23.41 96 ALA A O 7
ATOM 11056 N N . ILE A 1 97 ? -10.040 11.063 -1.053 1.00 30.14 97 ILE A N 7
ATOM 11057 C CA . ILE A 1 97 ? -8.945 10.114 -1.223 1.00 13.02 97 ILE A CA 7
ATOM 11058 C C . ILE A 1 97 ? -9.471 8.693 -1.392 1.00 52.41 97 ILE A C 7
ATOM 11059 O O . ILE A 1 97 ? -8.880 7.882 -2.106 1.00 75.32 97 ILE A O 7
ATOM 11075 N N . SER A 1 98 ? -10.586 8.398 -0.730 1.00 34.42 98 SER A N 7
ATOM 11076 C CA . SER A 1 98 ? -11.191 7.073 -0.806 1.00 21.33 98 SER A CA 7
ATOM 11077 C C . SER A 1 98 ? -11.724 6.798 -2.208 1.00 32.01 98 SER A C 7
ATOM 11078 O O . SER A 1 98 ? -11.615 5.684 -2.719 1.00 21.31 98 SER A O 7
ATOM 11086 N N . SER A 1 99 ? -12.303 7.823 -2.826 1.00 24.40 99 SER A N 7
ATOM 11087 C CA . SER A 1 99 ? -12.857 7.692 -4.168 1.00 42.33 99 SER A CA 7
ATOM 11088 C C . SER A 1 99 ? -11.747 7.549 -5.204 1.00 30.12 99 SER A C 7
ATOM 11089 O O . SER A 1 99 ? -11.895 6.834 -6.195 1.00 41.40 99 SER A O 7
ATOM 11097 N N . ALA A 1 100 ? -10.633 8.234 -4.966 1.00 35.04 100 ALA A N 7
ATOM 11098 C CA . ALA A 1 100 ? -9.496 8.183 -5.876 1.00 10.41 100 ALA A CA 7
ATOM 11099 C C . ALA A 1 100 ? -8.847 6.803 -5.867 1.00 63.02 100 ALA A C 7
ATOM 11100 O O . ALA A 1 100 ? -8.721 6.160 -6.909 1.00 75.34 100 ALA A O 7
ATOM 11107 N N . ILE A 1 101 ? -8.438 6.354 -4.686 1.00 1.32 101 ILE A N 7
ATOM 11108 C CA . ILE A 1 101 ? -7.802 5.050 -4.543 1.00 2.42 101 ILE A CA 7
ATOM 11109 C C . ILE A 1 101 ? -8.801 3.923 -4.785 1.00 0.13 101 ILE A C 7
ATOM 11110 O O . ILE A 1 101 ? -8.472 2.911 -5.404 1.00 52.55 101 ILE A O 7
ATOM 11126 N N . GLY A 1 102 ? -10.023 4.106 -4.294 1.00 71.01 102 GLY A N 7
ATOM 11127 C CA . GLY A 1 102 ? -11.052 3.097 -4.468 1.00 64.34 102 GLY A CA 7
ATOM 11128 C C . GLY A 1 102 ? -11.419 2.891 -5.924 1.00 43.43 102 GLY A C 7
ATOM 11129 O O . GLY A 1 102 ? -11.593 1.759 -6.373 1.00 64.31 102 GLY A O 7
ATOM 11133 N N . ASN A 1 103 ? -11.541 3.990 -6.664 1.00 2.01 103 ASN A N 7
ATOM 11134 C CA . ASN A 1 103 ? -11.893 3.924 -8.077 1.00 62.32 103 ASN A CA 7
ATOM 11135 C C . ASN A 1 103 ? -10.860 3.119 -8.859 1.00 52.22 103 ASN A C 7
ATOM 11136 O O . ASN A 1 103 ? -11.204 2.352 -9.758 1.00 53.12 103 ASN A O 7
ATOM 11147 N N . VAL A 1 104 ? -9.590 3.298 -8.510 1.00 11.42 104 VAL A N 7
ATOM 11148 C CA . VAL A 1 104 ? -8.505 2.587 -9.176 1.00 53.42 104 VAL A CA 7
ATOM 11149 C C . VAL A 1 104 ? -8.530 1.101 -8.834 1.00 52.43 104 VAL A C 7
ATOM 11150 O O . VAL A 1 104 ? -8.432 0.248 -9.718 1.00 25.01 104 VAL A O 7
ATOM 11163 N N . LEU A 1 105 ? -8.662 0.799 -7.547 1.00 52.25 105 LEU A N 7
ATOM 11164 C CA . LEU A 1 105 ? -8.700 -0.585 -7.086 1.00 74.34 105 LEU A CA 7
ATOM 11165 C C . LEU A 1 105 ? -9.878 -1.332 -7.706 1.00 65.23 105 LEU A C 7
ATOM 11166 O O . LEU A 1 105 ? -9.775 -2.517 -8.024 1.00 72.42 105 LEU A O 7
ATOM 11182 N N . ALA A 1 106 ? -10.993 -0.631 -7.877 1.00 52.23 106 ALA A N 7
ATOM 11183 C CA . ALA A 1 106 ? -12.188 -1.227 -8.461 1.00 22.50 106 ALA A CA 7
ATOM 11184 C C . ALA A 1 106 ? -11.904 -1.769 -9.859 1.00 44.41 106 ALA A C 7
ATOM 11185 O O . ALA A 1 106 ? -12.414 -2.820 -10.241 1.00 73.43 106 ALA A O 7
ATOM 11192 N N . ASN A 1 107 ? -11.087 -1.042 -10.615 1.00 62.00 107 ASN A N 7
ATOM 11193 C CA . ASN A 1 107 ? -10.736 -1.450 -11.971 1.00 61.52 107 ASN A CA 7
ATOM 11194 C C . ASN A 1 107 ? -9.778 -2.636 -11.951 1.00 33.33 107 ASN A C 7
ATOM 11195 O O . ASN A 1 107 ? -9.735 -3.429 -12.892 1.00 61.12 107 ASN A O 7
ATOM 11206 N N . SER A 1 108 ? -9.012 -2.753 -10.872 1.00 32.55 108 SER A N 7
ATOM 11207 C CA . SER A 1 108 ? -8.052 -3.842 -10.730 1.00 24.11 108 SER A CA 7
ATOM 11208 C C . SER A 1 108 ? -8.749 -5.129 -10.296 1.00 61.04 108 SER A C 7
ATOM 11209 O O . SER A 1 108 ? -8.171 -6.213 -10.360 1.00 72.45 108 SER A O 7
ATOM 11217 N N . GLY A 1 109 ? -9.996 -4.997 -9.853 1.00 4.02 109 GLY A N 7
ATOM 11218 C CA . GLY A 1 109 ? -10.751 -6.156 -9.413 1.00 50.34 109 GLY A CA 7
ATOM 11219 C C . GLY A 1 109 ? -11.552 -5.882 -8.156 1.00 31.41 109 GLY A C 7
ATOM 11220 O O . GLY A 1 109 ? -12.029 -4.767 -7.945 1.00 33.33 109 GLY A O 7
ATOM 11224 N N . SER A 1 110 ? -11.702 -6.904 -7.318 1.00 45.40 110 SER A N 7
ATOM 11225 C CA . SER A 1 110 ? -12.456 -6.769 -6.077 1.00 22.34 110 SER A CA 7
ATOM 11226 C C . SER A 1 110 ? -11.515 -6.651 -4.881 1.00 31.40 110 SER A C 7
ATOM 11227 O O . SER A 1 110 ? -10.483 -7.320 -4.821 1.00 5.41 110 SER A O 7
ATOM 11235 N N . ILE A 1 111 ? -11.881 -5.797 -3.932 1.00 4.44 111 ILE A N 7
ATOM 11236 C CA . ILE A 1 111 ? -11.072 -5.592 -2.736 1.00 10.21 111 ILE A CA 7
ATOM 11237 C C . ILE A 1 111 ? -11.818 -6.039 -1.483 1.00 74.25 111 ILE A C 7
ATOM 11238 O O . ILE A 1 111 ? -11.205 -6.395 -0.477 1.00 54.23 111 ILE A O 7
ATOM 11254 N N . SER A 1 112 ? -13.146 -6.023 -1.554 1.00 42.05 112 SER A N 7
ATOM 11255 C CA . SER A 1 112 ? -13.977 -6.425 -0.425 1.00 25.00 112 SER A CA 7
ATOM 11256 C C . SER A 1 112 ? -14.177 -7.937 -0.411 1.00 5.42 112 SER A C 7
ATOM 11257 O O . SER A 1 112 ? -13.538 -8.667 -1.168 1.00 61.11 112 SER A O 7
ATOM 11265 N N . GLU A 1 113 ? -15.072 -8.401 0.457 1.00 63.02 113 GLU A N 7
ATOM 11266 C CA . GLU A 1 113 ? -15.356 -9.827 0.571 1.00 74.03 113 GLU A CA 7
ATOM 11267 C C . GLU A 1 113 ? -14.191 -10.564 1.226 1.00 51.05 113 GLU A C 7
ATOM 11268 O O . GLU A 1 113 ? -14.300 -11.038 2.357 1.00 75.21 113 GLU A O 7
ATOM 11280 N N . SER A 1 114 ? -13.078 -10.657 0.506 1.00 40.22 114 SER A N 7
ATOM 11281 C CA . SER A 1 114 ? -11.894 -11.339 1.015 1.00 35.33 114 SER A CA 7
ATOM 11282 C C . SER A 1 114 ? -11.023 -10.386 1.827 1.00 41.25 114 SER A C 7
ATOM 11283 O O . SER A 1 114 ? -10.771 -9.253 1.414 1.00 3.13 114 SER A O 7
ATOM 11291 N N . THR A 1 115 ? -10.565 -10.853 2.985 1.00 54.31 115 THR A N 7
ATOM 11292 C CA . THR A 1 115 ? -9.723 -10.041 3.856 1.00 35.13 115 THR A CA 7
ATOM 11293 C C . THR A 1 115 ? -10.320 -8.654 4.061 1.00 70.35 115 THR A C 7
ATOM 11294 O O . THR A 1 115 ? -11.140 -8.446 4.954 1.00 32.22 115 THR A O 7
ATOM 11305 N N . ALA A 1 116 ? -9.904 -7.707 3.226 1.00 4.11 116 ALA A N 7
ATOM 11306 C CA . ALA A 1 116 ? -10.399 -6.339 3.314 1.00 3.43 116 ALA A CA 7
ATOM 11307 C C . ALA A 1 116 ? -9.892 -5.652 4.579 1.00 74.42 116 ALA A C 7
ATOM 11308 O O . ALA A 1 116 ? -8.971 -4.838 4.527 1.00 25.21 116 ALA A O 7
ATOM 11315 N N . SER A 1 117 ? -10.501 -5.986 5.712 1.00 42.31 117 SER A N 7
ATOM 11316 C CA . SER A 1 117 ? -10.114 -5.398 6.990 1.00 55.15 117 SER A CA 7
ATOM 11317 C C . SER A 1 117 ? -8.612 -5.534 7.218 1.00 70.41 117 SER A C 7
ATOM 11318 O O . SER A 1 117 ? -7.984 -4.666 7.826 1.00 33.44 117 SER A O 7
ATOM 11326 N N . SER A 1 118 ? -8.042 -6.630 6.725 1.00 42.42 118 SER A N 7
ATOM 11327 C CA . SER A 1 118 ? -6.614 -6.883 6.878 1.00 71.23 118 SER A CA 7
ATOM 11328 C C . SER A 1 118 ? -5.797 -5.910 6.034 1.00 51.12 118 SER A C 7
ATOM 11329 O O . SER A 1 118 ? -4.724 -5.467 6.443 1.00 14.34 118 SER A O 7
ATOM 11337 N N . ALA A 1 119 ? -6.311 -5.584 4.854 1.00 74.03 119 ALA A N 7
ATOM 11338 C CA . ALA A 1 119 ? -5.632 -4.662 3.952 1.00 70.03 119 ALA A CA 7
ATOM 11339 C C . ALA A 1 119 ? -5.521 -3.272 4.567 1.00 42.42 119 ALA A C 7
ATOM 11340 O O . ALA A 1 119 ? -4.433 -2.703 4.650 1.00 51.20 119 ALA A O 7
ATOM 11347 N N . ALA A 1 120 ? -6.655 -2.729 4.998 1.00 40.32 120 ALA A N 7
ATOM 11348 C CA . ALA A 1 120 ? -6.686 -1.405 5.607 1.00 0.54 120 ALA A CA 7
ATOM 11349 C C . ALA A 1 120 ? -5.933 -1.394 6.934 1.00 23.41 120 ALA A C 7
ATOM 11350 O O . ALA A 1 120 ? -5.239 -0.430 7.256 1.00 71.13 120 ALA A O 7
ATOM 11357 N N . SER A 1 121 ? -6.076 -2.471 7.699 1.00 24.42 121 SER A N 7
ATOM 11358 C CA . SER A 1 121 ? -5.412 -2.583 8.993 1.00 15.02 121 SER A CA 7
ATOM 11359 C C . SER A 1 121 ? -3.895 -2.565 8.829 1.00 74.03 121 SER A C 7
ATOM 11360 O O . SER A 1 121 ? -3.176 -2.030 9.673 1.00 61.42 121 SER A O 7
ATOM 11368 N N . SER A 1 122 ? -3.417 -3.151 7.737 1.00 32.33 122 SER A N 7
ATOM 11369 C CA . SER A 1 122 ? -1.986 -3.207 7.462 1.00 33.11 122 SER A CA 7
ATOM 11370 C C . SER A 1 122 ? -1.453 -1.830 7.081 1.00 44.03 122 SER A C 7
ATOM 11371 O O . SER A 1 122 ? -0.514 -1.324 7.694 1.00 53.41 122 SER A O 7
ATOM 11379 N N . ALA A 1 123 ? -2.060 -1.228 6.063 1.00 51.32 123 ALA A N 7
ATOM 11380 C CA . ALA A 1 123 ? -1.648 0.091 5.600 1.00 60.22 123 ALA A CA 7
ATOM 11381 C C . ALA A 1 123 ? -1.821 1.136 6.696 1.00 23.12 123 ALA A C 7
ATOM 11382 O O . ALA A 1 123 ? -0.932 1.954 6.934 1.00 73.25 123 ALA A O 7
ATOM 11389 N N . ALA A 1 124 ? -2.970 1.105 7.363 1.00 73.23 124 ALA A N 7
ATOM 11390 C CA . ALA A 1 124 ? -3.259 2.049 8.435 1.00 21.42 124 ALA A CA 7
ATOM 11391 C C . ALA A 1 124 ? -2.300 1.859 9.606 1.00 74.23 124 ALA A C 7
ATOM 11392 O O . ALA A 1 124 ? -1.988 2.809 10.324 1.00 32.24 124 ALA A O 7
ATOM 11399 N N . SER A 1 125 ? -1.836 0.628 9.790 1.00 21.41 125 SER A N 7
ATOM 11400 C CA . SER A 1 125 ? -0.915 0.313 10.877 1.00 1.53 125 SER A CA 7
ATOM 11401 C C . SER A 1 125 ? 0.439 0.977 10.650 1.00 44.30 125 SER A C 7
ATOM 11402 O O . SER A 1 125 ? 1.101 1.404 11.597 1.00 12.12 125 SER A O 7
ATOM 11410 N N . SER A 1 126 ? 0.846 1.062 9.388 1.00 24.03 126 SER A N 7
ATOM 11411 C CA . SER A 1 126 ? 2.124 1.669 9.036 1.00 43.23 126 SER A CA 7
ATOM 11412 C C . SER A 1 126 ? 2.088 3.178 9.261 1.00 50.44 126 SER A C 7
ATOM 11413 O O . SER A 1 126 ? 3.013 3.754 9.832 1.00 52.20 126 SER A O 7
ATOM 11421 N N . VAL A 1 127 ? 1.012 3.812 8.808 1.00 40.45 127 VAL A N 7
ATOM 11422 C CA . VAL A 1 127 ? 0.852 5.254 8.960 1.00 20.41 127 VAL A CA 7
ATOM 11423 C C . VAL A 1 127 ? 0.632 5.631 10.420 1.00 72.03 127 VAL A C 7
ATOM 11424 O O . VAL A 1 127 ? 1.191 6.612 10.912 1.00 71.52 127 VAL A O 7
ATOM 11437 N N . THR A 1 128 ? -0.187 4.845 11.112 1.00 74.33 128 THR A N 7
ATOM 11438 C CA . THR A 1 128 ? -0.483 5.096 12.516 1.00 43.32 128 THR A CA 7
ATOM 11439 C C . THR A 1 128 ? 0.797 5.256 13.328 1.00 41.41 128 THR A C 7
ATOM 11440 O O . THR A 1 128 ? 0.960 6.228 14.066 1.00 41.11 128 THR A O 7
ATOM 11451 N N . THR A 1 129 ? 1.706 4.296 13.186 1.00 52.33 129 THR A N 7
ATOM 11452 C CA . THR A 1 129 ? 2.973 4.330 13.905 1.00 55.22 129 THR A CA 7
ATOM 11453 C C . THR A 1 129 ? 3.887 5.420 13.358 1.00 45.44 129 THR A C 7
ATOM 11454 O O . THR A 1 129 ? 4.576 6.108 14.114 1.00 33.43 129 THR A O 7
ATOM 11465 N N . THR A 1 130 ? 3.891 5.575 12.037 1.00 60.20 130 THR A N 7
ATOM 11466 C CA . THR A 1 130 ? 4.722 6.581 11.387 1.00 23.55 130 THR A CA 7
ATOM 11467 C C . THR A 1 130 ? 4.134 7.975 11.560 1.00 14.32 130 THR A C 7
ATOM 11468 O O . THR A 1 130 ? 3.695 8.599 10.593 1.00 40.42 130 THR A O 7
ATOM 11479 N N . LEU A 1 131 ? 4.125 8.460 12.797 1.00 0.33 131 LEU A N 7
ATOM 11480 C CA . LEU A 1 131 ? 3.590 9.784 13.098 1.00 64.32 131 LEU A CA 7
ATOM 11481 C C . LEU A 1 131 ? 3.803 10.137 14.565 1.00 15.20 131 LEU A C 7
ATOM 11482 O O . LEU A 1 131 ? 4.056 11.292 14.907 1.00 2.31 131 LEU A O 7
ATOM 11498 N N . THR A 1 132 ? 3.701 9.134 15.431 1.00 13.42 132 THR A N 7
ATOM 11499 C CA . THR A 1 132 ? 3.883 9.338 16.863 1.00 61.20 132 THR A CA 7
ATOM 11500 C C . THR A 1 132 ? 5.280 8.916 17.305 1.00 14.02 132 THR A C 7
ATOM 11501 O O . THR A 1 132 ? 5.944 9.626 18.060 1.00 41.34 132 THR A O 7
ATOM 11512 N N . SER A 1 133 ? 5.720 7.756 16.830 1.00 35.52 133 SER A N 7
ATOM 11513 C CA . SER A 1 133 ? 7.038 7.236 17.179 1.00 41.44 133 SER A CA 7
ATOM 11514 C C . SER A 1 133 ? 8.133 7.983 16.423 1.00 2.51 133 SER A C 7
ATOM 11515 O O . SER A 1 133 ? 9.088 8.479 17.023 1.00 54.15 133 SER A O 7
ATOM 11523 N N . TYR A 1 134 ? 7.987 8.058 15.105 1.00 65.01 134 TYR A N 7
ATOM 11524 C CA . TYR A 1 134 ? 8.964 8.741 14.267 1.00 64.42 134 TYR A CA 7
ATOM 11525 C C . TYR A 1 134 ? 8.769 10.253 14.323 1.00 75.34 134 TYR A C 7
ATOM 11526 O O . TYR A 1 134 ? 9.688 11.019 14.037 1.00 41.42 134 TYR A O 7
ATOM 11544 N N . GLY A 1 135 ? 7.564 10.675 14.694 1.00 15.12 135 GLY A N 7
ATOM 11545 C CA . GLY A 1 135 ? 7.269 12.092 14.783 1.00 74.13 135 GLY A CA 7
ATOM 11546 C C . GLY A 1 135 ? 6.249 12.536 13.753 1.00 43.55 135 GLY A C 7
ATOM 11547 O O . GLY A 1 135 ? 5.965 11.833 12.784 1.00 11.14 135 GLY A O 7
ATOM 11551 N N . PRO A 1 136 ? 5.679 13.734 13.959 1.00 43.31 136 PRO A N 7
ATOM 11552 C CA . PRO A 1 136 ? 4.676 14.298 13.050 1.00 14.24 136 PRO A CA 7
ATOM 11553 C C . PRO A 1 136 ? 5.272 14.704 11.706 1.00 12.34 136 PRO A C 7
ATOM 11554 O O . PRO A 1 136 ? 4.636 14.552 10.665 1.00 43.05 136 PRO A O 7
ATOM 11565 N N . ALA A 1 137 ? 6.496 15.219 11.740 1.00 30.13 137 ALA A N 7
ATOM 11566 C CA . ALA A 1 137 ? 7.180 15.645 10.524 1.00 20.43 137 ALA A CA 7
ATOM 11567 C C . ALA A 1 137 ? 7.547 14.447 9.655 1.00 22.24 137 ALA A C 7
ATOM 11568 O O . ALA A 1 137 ? 7.943 14.604 8.499 1.00 14.53 137 ALA A O 7
ATOM 11575 N N . VAL A 1 138 ? 7.415 13.249 10.217 1.00 42.42 138 VAL A N 7
ATOM 11576 C CA . VAL A 1 138 ? 7.734 12.026 9.492 1.00 22.30 138 VAL A CA 7
ATOM 11577 C C . VAL A 1 138 ? 6.863 11.880 8.249 1.00 71.11 138 VAL A C 7
ATOM 11578 O O . VAL A 1 138 ? 7.256 11.241 7.273 1.00 25.43 138 VAL A O 7
ATOM 11591 N N . PHE A 1 139 ? 5.678 12.480 8.291 1.00 0.51 139 PHE A N 7
ATOM 11592 C CA . PHE A 1 139 ? 4.749 12.416 7.168 1.00 44.44 139 PHE A CA 7
ATOM 11593 C C . PHE A 1 139 ? 5.116 13.445 6.102 1.00 31.10 139 PHE A C 7
ATOM 11594 O O . PHE A 1 139 ? 4.581 13.423 4.992 1.00 3.33 139 PHE A O 7
ATOM 11611 N N . TYR A 1 140 ? 6.031 14.345 6.445 1.00 30.24 140 TYR A N 7
ATOM 11612 C CA . TYR A 1 140 ? 6.468 15.384 5.520 1.00 21.40 140 TYR A CA 7
ATOM 11613 C C . TYR A 1 140 ? 7.509 14.841 4.545 1.00 31.44 140 TYR A C 7
ATOM 11614 O O . TYR A 1 140 ? 7.644 15.335 3.426 1.00 65.54 140 TYR A O 7
ATOM 11632 N N . ALA A 1 141 ? 8.242 13.821 4.979 1.00 40.33 141 ALA A N 7
ATOM 11633 C CA . ALA A 1 141 ? 9.270 13.209 4.145 1.00 52.24 141 ALA A CA 7
ATOM 11634 C C . ALA A 1 141 ? 10.234 14.259 3.603 1.00 52.12 141 ALA A C 7
ATOM 11635 O O . ALA A 1 141 ? 10.203 14.616 2.426 1.00 30.31 141 ALA A O 7
ATOM 11642 N N . GLY A 1 17 ? -16.558 -1.324 -2.048 1.00 4.30 17 GLY A N 8
ATOM 11643 C CA . GLY A 1 17 ? -15.245 -1.445 -1.441 1.00 73.31 17 GLY A CA 8
ATOM 11644 C C . GLY A 1 17 ? -14.697 -0.112 -0.972 1.00 13.11 17 GLY A C 8
ATOM 11645 O O . GLY A 1 17 ? -13.852 -0.061 -0.080 1.00 54.45 17 GLY A O 8
ATOM 11649 N N . ASN A 1 18 ? -15.179 0.969 -1.576 1.00 43.43 18 ASN A N 8
ATOM 11650 C CA . ASN A 1 18 ? -14.730 2.309 -1.216 1.00 64.35 18 ASN A CA 8
ATOM 11651 C C . ASN A 1 18 ? -15.075 2.627 0.235 1.00 23.43 18 ASN A C 8
ATOM 11652 O O . ASN A 1 18 ? -14.329 3.323 0.924 1.00 41.05 18 ASN A O 8
ATOM 11663 N N . ALA A 1 19 ? -16.210 2.111 0.695 1.00 3.43 19 ALA A N 8
ATOM 11664 C CA . ALA A 1 19 ? -16.652 2.337 2.065 1.00 21.11 19 ALA A CA 8
ATOM 11665 C C . ALA A 1 19 ? -15.644 1.783 3.066 1.00 14.34 19 ALA A C 8
ATOM 11666 O O . ALA A 1 19 ? -15.488 2.316 4.165 1.00 74.44 19 ALA A O 8
ATOM 11673 N N . PHE A 1 20 ? -14.963 0.709 2.680 1.00 33.51 20 PHE A N 8
ATOM 11674 C CA . PHE A 1 20 ? -13.972 0.080 3.545 1.00 45.11 20 PHE A CA 8
ATOM 11675 C C . PHE A 1 20 ? -12.783 1.009 3.773 1.00 2.13 20 PHE A C 8
ATOM 11676 O O . PHE A 1 20 ? -12.386 1.259 4.911 1.00 20.30 20 PHE A O 8
ATOM 11693 N N . ALA A 1 21 ? -12.219 1.519 2.681 1.00 13.14 21 ALA A N 8
ATOM 11694 C CA . ALA A 1 21 ? -11.078 2.421 2.763 1.00 75.03 21 ALA A CA 8
ATOM 11695 C C . ALA A 1 21 ? -11.493 3.786 3.300 1.00 50.10 21 ALA A C 8
ATOM 11696 O O . ALA A 1 21 ? -10.732 4.441 4.012 1.00 20.50 21 ALA A O 8
ATOM 11703 N N . GLN A 1 22 ? -12.704 4.210 2.952 1.00 11.14 22 GLN A N 8
ATOM 11704 C CA . GLN A 1 22 ? -13.219 5.498 3.400 1.00 34.11 22 GLN A CA 8
ATOM 11705 C C . GLN A 1 22 ? -13.558 5.463 4.886 1.00 63.33 22 GLN A C 8
ATOM 11706 O O . GLN A 1 22 ? -13.419 6.465 5.588 1.00 12.43 22 GLN A O 8
ATOM 11720 N N . SER A 1 23 ? -14.002 4.303 5.361 1.00 60.33 23 SER A N 8
ATOM 11721 C CA . SER A 1 23 ? -14.363 4.139 6.763 1.00 11.23 23 SER A CA 8
ATOM 11722 C C . SER A 1 23 ? -13.138 4.281 7.660 1.00 0.44 23 SER A C 8
ATOM 11723 O O . SER A 1 23 ? -13.161 5.013 8.652 1.00 32.31 23 SER A O 8
ATOM 11731 N N . LEU A 1 24 ? -12.069 3.577 7.306 1.00 62.40 24 LEU A N 8
ATOM 11732 C CA . LEU A 1 24 ? -10.831 3.624 8.079 1.00 33.44 24 LEU A CA 8
ATOM 11733 C C . LEU A 1 24 ? -10.108 4.949 7.869 1.00 63.15 24 LEU A C 8
ATOM 11734 O O . LEU A 1 24 ? -9.543 5.516 8.806 1.00 11.11 24 LEU A O 8
ATOM 11750 N N . SER A 1 25 ? -10.130 5.441 6.635 1.00 71.33 25 SER A N 8
ATOM 11751 C CA . SER A 1 25 ? -9.475 6.701 6.301 1.00 23.22 25 SER A CA 8
ATOM 11752 C C . SER A 1 25 ? -10.120 7.862 7.050 1.00 52.41 25 SER A C 8
ATOM 11753 O O . SER A 1 25 ? -9.437 8.793 7.479 1.00 54.41 25 SER A O 8
ATOM 11761 N N . SER A 1 26 ? -11.438 7.803 7.202 1.00 21.25 26 SER A N 8
ATOM 11762 C CA . SER A 1 26 ? -12.177 8.851 7.895 1.00 0.24 26 SER A CA 8
ATOM 11763 C C . SER A 1 26 ? -11.614 9.077 9.295 1.00 1.44 26 SER A C 8
ATOM 11764 O O . SER A 1 26 ? -11.315 10.206 9.680 1.00 63.20 26 SER A O 8
ATOM 11772 N N . ASN A 1 27 ? -11.476 7.994 10.053 1.00 70.33 27 ASN A N 8
ATOM 11773 C CA . ASN A 1 27 ? -10.950 8.072 11.411 1.00 53.12 27 ASN A CA 8
ATOM 11774 C C . ASN A 1 27 ? -9.435 8.243 11.398 1.00 23.03 27 ASN A C 8
ATOM 11775 O O . ASN A 1 27 ? -8.876 8.992 12.202 1.00 53.12 27 ASN A O 8
ATOM 11786 N N . LEU A 1 28 ? -8.773 7.546 10.482 1.00 73.33 28 LEU A N 8
ATOM 11787 C CA . LEU A 1 28 ? -7.321 7.621 10.363 1.00 75.20 28 LEU A CA 8
ATOM 11788 C C . LEU A 1 28 ? -6.871 9.050 10.075 1.00 11.32 28 LEU A C 8
ATOM 11789 O O . LEU A 1 28 ? -5.875 9.520 10.626 1.00 40.42 28 LEU A O 8
ATOM 11805 N N . LEU A 1 29 ? -7.612 9.735 9.212 1.00 11.13 29 LEU A N 8
ATOM 11806 C CA . LEU A 1 29 ? -7.291 11.113 8.853 1.00 20.12 29 LEU A CA 8
ATOM 11807 C C . LEU A 1 29 ? -7.629 12.066 9.995 1.00 22.04 29 LEU A C 8
ATOM 11808 O O . LEU A 1 29 ? -6.937 13.060 10.213 1.00 1.25 29 LEU A O 8
ATOM 11824 N N . SER A 1 30 ? -8.697 11.754 10.723 1.00 14.41 30 SER A N 8
ATOM 11825 C CA . SER A 1 30 ? -9.130 12.585 11.842 1.00 72.51 30 SER A CA 8
ATOM 11826 C C . SER A 1 30 ? -8.410 12.182 13.125 1.00 24.44 30 SER A C 8
ATOM 11827 O O . SER A 1 30 ? -8.736 12.665 14.210 1.00 21.20 30 SER A O 8
ATOM 11835 N N . SER A 1 31 ? -7.430 11.293 12.993 1.00 52.01 31 SER A N 8
ATOM 11836 C CA . SER A 1 31 ? -6.666 10.822 14.143 1.00 34.22 31 SER A CA 8
ATOM 11837 C C . SER A 1 31 ? -6.232 11.990 15.023 1.00 13.11 31 SER A C 8
ATOM 11838 O O . SER A 1 31 ? -5.829 13.040 14.526 1.00 44.23 31 SER A O 8
ATOM 11846 N N . GLY A 1 32 ? -6.321 11.798 16.336 1.00 62.14 32 GLY A N 8
ATOM 11847 C CA . GLY A 1 32 ? -5.934 12.843 17.266 1.00 15.53 32 GLY A CA 8
ATOM 11848 C C . GLY A 1 32 ? -4.505 13.301 17.062 1.00 41.34 32 GLY A C 8
ATOM 11849 O O . GLY A 1 32 ? -4.128 14.392 17.493 1.00 74.41 32 GLY A O 8
ATOM 11853 N N . ASP A 1 33 ? -3.705 12.468 16.405 1.00 54.42 33 ASP A N 8
ATOM 11854 C CA . ASP A 1 33 ? -2.308 12.794 16.144 1.00 11.35 33 ASP A CA 8
ATOM 11855 C C . ASP A 1 33 ? -2.114 13.238 14.698 1.00 31.31 33 ASP A C 8
ATOM 11856 O O . ASP A 1 33 ? -1.316 14.132 14.415 1.00 72.24 33 ASP A O 8
ATOM 11865 N N . PHE A 1 34 ? -2.846 12.607 13.786 1.00 1.34 34 PHE A N 8
ATOM 11866 C CA . PHE A 1 34 ? -2.753 12.934 12.369 1.00 22.22 34 PHE A CA 8
ATOM 11867 C C . PHE A 1 34 ? -3.334 14.318 12.092 1.00 65.13 34 PHE A C 8
ATOM 11868 O O . PHE A 1 34 ? -2.788 15.085 11.298 1.00 12.03 34 PHE A O 8
ATOM 11885 N N . VAL A 1 35 ? -4.445 14.630 12.752 1.00 64.34 35 VAL A N 8
ATOM 11886 C CA . VAL A 1 35 ? -5.100 15.920 12.577 1.00 40.51 35 VAL A CA 8
ATOM 11887 C C . VAL A 1 35 ? -4.132 17.068 12.838 1.00 65.22 35 VAL A C 8
ATOM 11888 O O . VAL A 1 35 ? -4.185 18.101 12.169 1.00 11.12 35 VAL A O 8
ATOM 11901 N N . GLN A 1 36 ? -3.248 16.880 13.812 1.00 61.00 36 GLN A N 8
ATOM 11902 C CA . GLN A 1 36 ? -2.266 17.901 14.159 1.00 51.14 36 GLN A CA 8
ATOM 11903 C C . GLN A 1 36 ? -1.307 18.152 13.000 1.00 4.11 36 GLN A C 8
ATOM 11904 O O . GLN A 1 36 ? -0.929 19.292 12.731 1.00 22.00 36 GLN A O 8
ATOM 11918 N N . MET A 1 37 ? -0.918 17.080 12.317 1.00 52.55 37 MET A N 8
ATOM 11919 C CA . MET A 1 37 ? -0.004 17.186 11.186 1.00 3.14 37 MET A CA 8
ATOM 11920 C C . MET A 1 37 ? -0.688 17.848 9.995 1.00 72.22 37 MET A C 8
ATOM 11921 O O . MET A 1 37 ? -0.141 18.769 9.385 1.00 1.31 37 MET A O 8
ATOM 11935 N N . ILE A 1 38 ? -1.884 17.373 9.666 1.00 54.14 38 ILE A N 8
ATOM 11936 C CA . ILE A 1 38 ? -2.643 17.921 8.548 1.00 64.32 38 ILE A CA 8
ATOM 11937 C C . ILE A 1 38 ? -3.023 19.375 8.801 1.00 43.30 38 ILE A C 8
ATOM 11938 O O . ILE A 1 38 ? -3.114 20.176 7.869 1.00 25.04 38 ILE A O 8
ATOM 11954 N N . SER A 1 39 ? -3.242 19.712 10.068 1.00 54.15 39 SER A N 8
ATOM 11955 C CA . SER A 1 39 ? -3.614 21.071 10.444 1.00 2.21 39 SER A CA 8
ATOM 11956 C C . SER A 1 39 ? -2.392 21.983 10.467 1.00 30.41 39 SER A C 8
ATOM 11957 O O . SER A 1 39 ? -2.504 23.196 10.285 1.00 34.15 39 SER A O 8
ATOM 11965 N N . SER A 1 40 ? -1.224 21.391 10.689 1.00 2.13 40 SER A N 8
ATOM 11966 C CA . SER A 1 40 ? 0.022 22.149 10.738 1.00 1.31 40 SER A CA 8
ATOM 11967 C C . SER A 1 40 ? 0.664 22.229 9.357 1.00 4.12 40 SER A C 8
ATOM 11968 O O . SER A 1 40 ? 1.740 22.806 9.192 1.00 1.42 40 SER A O 8
ATOM 11976 N N . THR A 1 41 ? -0.003 21.647 8.366 1.00 11.15 41 THR A N 8
ATOM 11977 C CA . THR A 1 41 ? 0.501 21.651 6.999 1.00 32.42 41 THR A CA 8
ATOM 11978 C C . THR A 1 41 ? 0.853 23.065 6.546 1.00 24.35 41 THR A C 8
ATOM 11979 O O . THR A 1 41 ? 1.750 23.260 5.724 1.00 3.53 41 THR A O 8
ATOM 11990 N N . THR A 1 42 ? 0.142 24.048 7.089 1.00 4.34 42 THR A N 8
ATOM 11991 C CA . THR A 1 42 ? 0.379 25.443 6.741 1.00 30.10 42 THR A CA 8
ATOM 11992 C C . THR A 1 42 ? -0.126 25.753 5.336 1.00 44.14 42 THR A C 8
ATOM 11993 O O . THR A 1 42 ? -1.098 26.487 5.163 1.00 30.23 42 THR A O 8
ATOM 12004 N N . SER A 1 43 ? 0.541 25.187 4.335 1.00 63.15 43 SER A N 8
ATOM 12005 C CA . SER A 1 43 ? 0.161 25.405 2.944 1.00 30.21 43 SER A CA 8
ATOM 12006 C C . SER A 1 43 ? -0.791 24.315 2.463 1.00 30.32 43 SER A C 8
ATOM 12007 O O . SER A 1 43 ? -0.499 23.123 2.575 1.00 1.22 43 SER A O 8
ATOM 12015 N N . THR A 1 44 ? -1.934 24.731 1.925 1.00 4.23 44 THR A N 8
ATOM 12016 C CA . THR A 1 44 ? -2.932 23.792 1.429 1.00 63.52 44 THR A CA 8
ATOM 12017 C C . THR A 1 44 ? -2.322 22.826 0.421 1.00 74.24 44 THR A C 8
ATOM 12018 O O . THR A 1 44 ? -2.764 21.683 0.294 1.00 31.23 44 THR A O 8
ATOM 12029 N N . ASP A 1 45 ? -1.304 23.290 -0.298 1.00 3.45 45 ASP A N 8
ATOM 12030 C CA . ASP A 1 45 ? -0.633 22.466 -1.295 1.00 21.23 45 ASP A CA 8
ATOM 12031 C C . ASP A 1 45 ? 0.013 21.245 -0.645 1.00 72.33 45 ASP A C 8
ATOM 12032 O O . ASP A 1 45 ? 0.016 20.155 -1.219 1.00 53.44 45 ASP A O 8
ATOM 12041 N N . GLN A 1 46 ? 0.557 21.436 0.552 1.00 61.45 46 GLN A N 8
ATOM 12042 C CA . GLN A 1 46 ? 1.207 20.350 1.277 1.00 72.14 46 GLN A CA 8
ATOM 12043 C C . GLN A 1 46 ? 0.204 19.259 1.635 1.00 33.11 46 GLN A C 8
ATOM 12044 O O . GLN A 1 46 ? 0.587 18.145 1.992 1.00 31.13 46 GLN A O 8
ATOM 12058 N N . ALA A 1 47 ? -1.080 19.586 1.537 1.00 4.43 47 ALA A N 8
ATOM 12059 C CA . ALA A 1 47 ? -2.137 18.633 1.849 1.00 64.20 47 ALA A CA 8
ATOM 12060 C C . ALA A 1 47 ? -2.067 17.416 0.934 1.00 60.42 47 ALA A C 8
ATOM 12061 O O . ALA A 1 47 ? -2.415 16.304 1.334 1.00 14.02 47 ALA A O 8
ATOM 12068 N N . VAL A 1 48 ? -1.614 17.632 -0.297 1.00 22.45 48 VAL A N 8
ATOM 12069 C CA . VAL A 1 48 ? -1.496 16.551 -1.269 1.00 14.00 48 VAL A CA 8
ATOM 12070 C C . VAL A 1 48 ? -0.374 15.591 -0.890 1.00 74.44 48 VAL A C 8
ATOM 12071 O O . VAL A 1 48 ? -0.456 14.390 -1.151 1.00 1.23 48 VAL A O 8
ATOM 12084 N N . SER A 1 49 ? 0.675 16.129 -0.276 1.00 20.40 49 SER A N 8
ATOM 12085 C CA . SER A 1 49 ? 1.816 15.319 0.136 1.00 72.43 49 SER A CA 8
ATOM 12086 C C . SER A 1 49 ? 1.422 14.345 1.242 1.00 72.54 49 SER A C 8
ATOM 12087 O O . SER A 1 49 ? 1.730 13.155 1.175 1.00 3.30 49 SER A O 8
ATOM 12095 N N . VAL A 1 50 ? 0.736 14.859 2.257 1.00 63.22 50 VAL A N 8
ATOM 12096 C CA . VAL A 1 50 ? 0.297 14.036 3.378 1.00 25.30 50 VAL A CA 8
ATOM 12097 C C . VAL A 1 50 ? -0.750 13.020 2.937 1.00 75.01 50 VAL A C 8
ATOM 12098 O O . VAL A 1 50 ? -0.752 11.877 3.393 1.00 32.12 50 VAL A O 8
ATOM 12111 N N . ALA A 1 51 ? -1.639 13.446 2.045 1.00 1.14 51 ALA A N 8
ATOM 12112 C CA . ALA A 1 51 ? -2.693 12.573 1.540 1.00 3.41 51 ALA A CA 8
ATOM 12113 C C . ALA A 1 51 ? -2.107 11.411 0.745 1.00 63.13 51 ALA A C 8
ATOM 12114 O O . ALA A 1 51 ? -2.533 10.266 0.895 1.00 61.55 51 ALA A O 8
ATOM 12121 N N . THR A 1 52 ? -1.129 11.714 -0.103 1.00 40.32 52 THR A N 8
ATOM 12122 C CA . THR A 1 52 ? -0.486 10.695 -0.923 1.00 75.12 52 THR A CA 8
ATOM 12123 C C . THR A 1 52 ? 0.490 9.862 -0.102 1.00 51.13 52 THR A C 8
ATOM 12124 O O . THR A 1 52 ? 0.766 8.708 -0.430 1.00 1.42 52 THR A O 8
ATOM 12135 N N . SER A 1 53 ? 1.011 10.455 0.968 1.00 62.43 53 SER A N 8
ATOM 12136 C CA . SER A 1 53 ? 1.961 9.766 1.837 1.00 51.35 53 SER A CA 8
ATOM 12137 C C . SER A 1 53 ? 1.369 8.464 2.366 1.00 54.14 53 SER A C 8
ATOM 12138 O O . SER A 1 53 ? 2.014 7.416 2.330 1.00 51.22 53 SER A O 8
ATOM 12146 N N . VAL A 1 54 ? 0.134 8.538 2.855 1.00 54.23 54 VAL A N 8
ATOM 12147 C CA . VAL A 1 54 ? -0.547 7.366 3.390 1.00 20.42 54 VAL A CA 8
ATOM 12148 C C . VAL A 1 54 ? -0.897 6.379 2.281 1.00 4.12 54 VAL A C 8
ATOM 12149 O O . VAL A 1 54 ? -0.897 5.167 2.493 1.00 33.42 54 VAL A O 8
ATOM 12162 N N . ALA A 1 55 ? -1.195 6.908 1.099 1.00 44.31 55 ALA A N 8
ATOM 12163 C CA . ALA A 1 55 ? -1.545 6.074 -0.043 1.00 72.04 55 ALA A CA 8
ATOM 12164 C C . ALA A 1 55 ? -0.353 5.239 -0.499 1.00 51.43 55 ALA A C 8
ATOM 12165 O O . ALA A 1 55 ? -0.514 4.104 -0.947 1.00 1.33 55 ALA A O 8
ATOM 12172 N N . GLN A 1 56 ? 0.841 5.809 -0.384 1.00 44.34 56 GLN A N 8
ATOM 12173 C CA . GLN A 1 56 ? 2.060 5.118 -0.785 1.00 65.34 56 GLN A CA 8
ATOM 12174 C C . GLN A 1 56 ? 2.311 3.900 0.098 1.00 54.11 56 GLN A C 8
ATOM 12175 O O . GLN A 1 56 ? 2.747 2.854 -0.380 1.00 32.23 56 GLN A O 8
ATOM 12189 N N . ASN A 1 57 ? 2.034 4.045 1.390 1.00 3.21 57 ASN A N 8
ATOM 12190 C CA . ASN A 1 57 ? 2.231 2.956 2.341 1.00 54.15 57 ASN A CA 8
ATOM 12191 C C . ASN A 1 57 ? 1.281 1.800 2.047 1.00 2.14 57 ASN A C 8
ATOM 12192 O O . ASN A 1 57 ? 1.697 0.643 1.974 1.00 25.14 57 ASN A O 8
ATOM 12203 N N . VAL A 1 58 ? 0.002 2.119 1.879 1.00 11.12 58 VAL A N 8
ATOM 12204 C CA . VAL A 1 58 ? -1.008 1.107 1.592 1.00 50.12 58 VAL A CA 8
ATOM 12205 C C . VAL A 1 58 ? -0.786 0.484 0.218 1.00 3.04 58 VAL A C 8
ATOM 12206 O O . VAL A 1 58 ? -0.997 -0.713 0.026 1.00 2.41 58 VAL A O 8
ATOM 12219 N N . GLY A 1 59 ? -0.358 1.305 -0.736 1.00 23.33 59 GLY A N 8
ATOM 12220 C CA . GLY A 1 59 ? -0.114 0.816 -2.081 1.00 1.41 59 GLY A CA 8
ATOM 12221 C C . GLY A 1 59 ? 1.094 -0.094 -2.156 1.00 63.41 59 GLY A C 8
ATOM 12222 O O . GLY A 1 59 ? 1.054 -1.139 -2.805 1.00 5.10 59 GLY A O 8
ATOM 12226 N N . ASN A 1 60 ? 2.176 0.302 -1.491 1.00 30.04 60 ASN A N 8
ATOM 12227 C CA . ASN A 1 60 ? 3.403 -0.486 -1.487 1.00 73.35 60 ASN A CA 8
ATOM 12228 C C . ASN A 1 60 ? 3.161 -1.868 -0.889 1.00 33.01 60 ASN A C 8
ATOM 12229 O O . ASN A 1 60 ? 3.731 -2.859 -1.343 1.00 5.22 60 ASN A O 8
ATOM 12240 N N . GLN A 1 61 ? 2.309 -1.925 0.130 1.00 33.43 61 GLN A N 8
ATOM 12241 C CA . GLN A 1 61 ? 1.990 -3.186 0.789 1.00 75.02 61 GLN A CA 8
ATOM 12242 C C . GLN A 1 61 ? 1.357 -4.168 -0.191 1.00 65.25 61 GLN A C 8
ATOM 12243 O O . GLN A 1 61 ? 1.546 -5.381 -0.081 1.00 11.42 61 GLN A O 8
ATOM 12257 N N . LEU A 1 62 ? 0.606 -3.638 -1.149 1.00 21.43 62 LEU A N 8
ATOM 12258 C CA . LEU A 1 62 ? -0.056 -4.469 -2.151 1.00 10.13 62 LEU A CA 8
ATOM 12259 C C . LEU A 1 62 ? 0.847 -4.689 -3.359 1.00 61.44 62 LEU A C 8
ATOM 12260 O O . LEU A 1 62 ? 0.702 -5.671 -4.086 1.00 61.30 62 LEU A O 8
ATOM 12276 N N . GLY A 1 63 ? 1.784 -3.767 -3.568 1.00 33.31 63 GLY A N 8
ATOM 12277 C CA . GLY A 1 63 ? 2.697 -3.880 -4.689 1.00 70.13 63 GLY A CA 8
ATOM 12278 C C . GLY A 1 63 ? 1.978 -4.102 -6.004 1.00 63.33 63 GLY A C 8
ATOM 12279 O O . GLY A 1 63 ? 1.760 -5.242 -6.417 1.00 63.42 63 GLY A O 8
ATOM 12283 N N . LEU A 1 64 ? 1.606 -3.011 -6.665 1.00 63.24 64 LEU A N 8
ATOM 12284 C CA . LEU A 1 64 ? 0.904 -3.092 -7.941 1.00 61.53 64 LEU A CA 8
ATOM 12285 C C . LEU A 1 64 ? 1.639 -2.298 -9.017 1.00 3.30 64 LEU A C 8
ATOM 12286 O O . LEU A 1 64 ? 1.131 -1.292 -9.514 1.00 21.21 64 LEU A O 8
ATOM 12302 N N . ASP A 1 65 ? 2.833 -2.755 -9.372 1.00 32.33 65 ASP A N 8
ATOM 12303 C CA . ASP A 1 65 ? 3.636 -2.091 -10.392 1.00 0.32 65 ASP A CA 8
ATOM 12304 C C . ASP A 1 65 ? 4.094 -0.717 -9.912 1.00 23.22 65 ASP A C 8
ATOM 12305 O O . ASP A 1 65 ? 3.294 0.078 -9.420 1.00 52.23 65 ASP A O 8
ATOM 12314 N N . ALA A 1 66 ? 5.388 -0.447 -10.055 1.00 15.44 66 ALA A N 8
ATOM 12315 C CA . ALA A 1 66 ? 5.952 0.830 -9.635 1.00 12.13 66 ALA A CA 8
ATOM 12316 C C . ALA A 1 66 ? 5.369 1.981 -10.448 1.00 11.01 66 ALA A C 8
ATOM 12317 O O . ALA A 1 66 ? 4.963 3.001 -9.894 1.00 61.10 66 ALA A O 8
ATOM 12324 N N . ASN A 1 67 ? 5.331 1.810 -11.765 1.00 3.25 67 ASN A N 8
ATOM 12325 C CA . ASN A 1 67 ? 4.800 2.836 -12.655 1.00 13.34 67 ASN A CA 8
ATOM 12326 C C . ASN A 1 67 ? 3.298 3.011 -12.445 1.00 2.50 67 ASN A C 8
ATOM 12327 O O . ASN A 1 67 ? 2.796 4.133 -12.394 1.00 12.33 67 ASN A O 8
ATOM 12338 N N . ALA A 1 68 ? 2.588 1.894 -12.325 1.00 51.00 68 ALA A N 8
ATOM 12339 C CA . ALA A 1 68 ? 1.145 1.925 -12.118 1.00 44.02 68 ALA A CA 8
ATOM 12340 C C . ALA A 1 68 ? 0.798 2.533 -10.764 1.00 40.02 68 ALA A C 8
ATOM 12341 O O . ALA A 1 68 ? -0.178 3.273 -10.637 1.00 22.24 68 ALA A O 8
ATOM 12348 N N . MET A 1 69 ? 1.601 2.215 -9.754 1.00 40.54 69 MET A N 8
ATOM 12349 C CA . MET A 1 69 ? 1.377 2.732 -8.408 1.00 25.41 69 MET A CA 8
ATOM 12350 C C . MET A 1 69 ? 1.328 4.256 -8.413 1.00 64.21 69 MET A C 8
ATOM 12351 O O . MET A 1 69 ? 0.483 4.860 -7.752 1.00 62.45 69 MET A O 8
ATOM 12365 N N . ASN A 1 70 ? 2.239 4.872 -9.160 1.00 22.34 70 ASN A N 8
ATOM 12366 C CA . ASN A 1 70 ? 2.299 6.325 -9.248 1.00 3.22 70 ASN A CA 8
ATOM 12367 C C . ASN A 1 70 ? 0.989 6.893 -9.787 1.00 64.22 70 ASN A C 8
ATOM 12368 O O . ASN A 1 70 ? 0.530 7.946 -9.346 1.00 75.51 70 ASN A O 8
ATOM 12379 N N . SER A 1 71 ? 0.394 6.187 -10.742 1.00 62.40 71 SER A N 8
ATOM 12380 C CA . SER A 1 71 ? -0.861 6.620 -11.345 1.00 53.24 71 SER A CA 8
ATOM 12381 C C . SER A 1 71 ? -2.011 6.503 -10.349 1.00 51.31 71 SER A C 8
ATOM 12382 O O . SER A 1 71 ? -2.802 7.432 -10.183 1.00 71.32 71 SER A O 8
ATOM 12390 N N . LEU A 1 72 ? -2.096 5.354 -9.687 1.00 41.31 72 LEU A N 8
ATOM 12391 C CA . LEU A 1 72 ? -3.148 5.112 -8.707 1.00 55.31 72 LEU A CA 8
ATOM 12392 C C . LEU A 1 72 ? -3.108 6.157 -7.596 1.00 24.25 72 LEU A C 8
ATOM 12393 O O . LEU A 1 72 ? -4.134 6.728 -7.227 1.00 10.14 72 LEU A O 8
ATOM 12409 N N . LEU A 1 73 ? -1.914 6.403 -7.067 1.00 45.44 73 LEU A N 8
ATOM 12410 C CA . LEU A 1 73 ? -1.737 7.381 -5.999 1.00 14.43 73 LEU A CA 8
ATOM 12411 C C . LEU A 1 73 ? -1.992 8.796 -6.508 1.00 50.11 73 LEU A C 8
ATOM 12412 O O . LEU A 1 73 ? -2.293 9.701 -5.732 1.00 54.14 73 LEU A O 8
ATOM 12428 N N . GLY A 1 74 ? -1.873 8.979 -7.820 1.00 34.41 74 GLY A N 8
ATOM 12429 C CA . GLY A 1 74 ? -2.095 10.284 -8.411 1.00 14.22 74 GLY A CA 8
ATOM 12430 C C . GLY A 1 74 ? -3.563 10.665 -8.439 1.00 64.23 74 GLY A C 8
ATOM 12431 O O . GLY A 1 74 ? -3.914 11.784 -8.815 1.00 31.53 74 GLY A O 8
ATOM 12435 N N . ALA A 1 75 ? -4.422 9.732 -8.043 1.00 14.10 75 ALA A N 8
ATOM 12436 C CA . ALA A 1 75 ? -5.859 9.976 -8.024 1.00 31.05 75 ALA A CA 8
ATOM 12437 C C . ALA A 1 75 ? -6.231 10.986 -6.944 1.00 53.01 75 ALA A C 8
ATOM 12438 O O . ALA A 1 75 ? -6.929 11.965 -7.209 1.00 42.23 75 ALA A O 8
ATOM 12445 N N . VAL A 1 76 ? -5.761 10.742 -5.725 1.00 71.53 76 VAL A N 8
ATOM 12446 C CA . VAL A 1 76 ? -6.043 11.630 -4.605 1.00 51.33 76 VAL A CA 8
ATOM 12447 C C . VAL A 1 76 ? -5.367 12.983 -4.792 1.00 21.13 76 VAL A C 8
ATOM 12448 O O . VAL A 1 76 ? -5.917 14.021 -4.425 1.00 1.54 76 VAL A O 8
ATOM 12461 N N . SER A 1 77 ? -4.168 12.964 -5.367 1.00 53.42 77 SER A N 8
ATOM 12462 C CA . SER A 1 77 ? -3.413 14.191 -5.600 1.00 65.32 77 SER A CA 8
ATOM 12463 C C . SER A 1 77 ? -4.256 15.212 -6.358 1.00 63.31 77 SER A C 8
ATOM 12464 O O . SER A 1 77 ? -4.179 16.411 -6.098 1.00 51.44 77 SER A O 8
ATOM 12472 N N . GLY A 1 78 ? -5.061 14.724 -7.298 1.00 41.34 78 GLY A N 8
ATOM 12473 C CA . GLY A 1 78 ? -5.906 15.607 -8.080 1.00 13.44 78 GLY A CA 8
ATOM 12474 C C . GLY A 1 78 ? -7.282 15.785 -7.467 1.00 35.43 78 GLY A C 8
ATOM 12475 O O . GLY A 1 78 ? -7.934 16.809 -7.673 1.00 61.01 78 GLY A O 8
ATOM 12479 N N . TYR A 1 79 ? -7.726 14.783 -6.716 1.00 10.34 79 TYR A N 8
ATOM 12480 C CA . TYR A 1 79 ? -9.036 14.832 -6.074 1.00 74.14 79 TYR A CA 8
ATOM 12481 C C . TYR A 1 79 ? -9.045 15.838 -4.928 1.00 22.55 79 TYR A C 8
ATOM 12482 O O . TYR A 1 79 ? -10.057 16.485 -4.662 1.00 30.52 79 TYR A O 8
ATOM 12500 N N . VAL A 1 80 ? -7.908 15.961 -4.251 1.00 44.33 80 VAL A N 8
ATOM 12501 C CA . VAL A 1 80 ? -7.782 16.887 -3.132 1.00 44.22 80 VAL A CA 8
ATOM 12502 C C . VAL A 1 80 ? -8.077 18.319 -3.567 1.00 40.11 80 VAL A C 8
ATOM 12503 O O . VAL A 1 80 ? -8.650 19.103 -2.812 1.00 13.21 80 VAL A O 8
ATOM 12516 N N . SER A 1 81 ? -7.681 18.652 -4.791 1.00 52.35 81 SER A N 8
ATOM 12517 C CA . SER A 1 81 ? -7.900 19.989 -5.328 1.00 53.42 81 SER A CA 8
ATOM 12518 C C . SER A 1 81 ? -9.364 20.398 -5.188 1.00 45.20 81 SER A C 8
ATOM 12519 O O . SER A 1 81 ? -9.677 21.573 -4.991 1.00 45.23 81 SER A O 8
ATOM 12527 N N . THR A 1 82 ? -10.258 19.421 -5.290 1.00 24.33 82 THR A N 8
ATOM 12528 C CA . THR A 1 82 ? -11.687 19.676 -5.176 1.00 13.11 82 THR A CA 8
ATOM 12529 C C . THR A 1 82 ? -12.056 20.119 -3.765 1.00 21.14 82 THR A C 8
ATOM 12530 O O . THR A 1 82 ? -12.960 20.933 -3.574 1.00 34.33 82 THR A O 8
ATOM 12541 N N . LEU A 1 83 ? -11.351 19.577 -2.777 1.00 1.50 83 LEU A N 8
ATOM 12542 C CA . LEU A 1 83 ? -11.604 19.917 -1.381 1.00 60.21 83 LEU A CA 8
ATOM 12543 C C . LEU A 1 83 ? -10.298 20.189 -0.642 1.00 32.33 83 LEU A C 8
ATOM 12544 O O . LEU A 1 83 ? -9.962 19.499 0.321 1.00 61.40 83 LEU A O 8
ATOM 12560 N N . GLY A 1 84 ? -9.565 21.201 -1.098 1.00 25.43 84 GLY A N 8
ATOM 12561 C CA . GLY A 1 84 ? -8.305 21.547 -0.466 1.00 20.42 84 GLY A CA 8
ATOM 12562 C C . GLY A 1 84 ? -8.477 22.534 0.671 1.00 54.32 84 GLY A C 8
ATOM 12563 O O . GLY A 1 84 ? -7.757 22.476 1.667 1.00 50.44 84 GLY A O 8
ATOM 12567 N N . ASN A 1 85 ? -9.436 23.443 0.522 1.00 3.31 85 ASN A N 8
ATOM 12568 C CA . ASN A 1 85 ? -9.700 24.450 1.545 1.00 5.23 85 ASN A CA 8
ATOM 12569 C C . ASN A 1 85 ? -10.403 23.831 2.748 1.00 32.32 85 ASN A C 8
ATOM 12570 O O . ASN A 1 85 ? -10.501 24.448 3.808 1.00 20.33 85 ASN A O 8
ATOM 12581 N N . ALA A 1 86 ? -10.892 22.606 2.576 1.00 50.22 86 ALA A N 8
ATOM 12582 C CA . ALA A 1 86 ? -11.584 21.903 3.649 1.00 61.40 86 ALA A CA 8
ATOM 12583 C C . ALA A 1 86 ? -10.940 20.548 3.921 1.00 63.02 86 ALA A C 8
ATOM 12584 O O . ALA A 1 86 ? -11.462 19.508 3.514 1.00 41.20 86 ALA A O 8
ATOM 12591 N N . ILE A 1 87 ? -9.803 20.565 4.610 1.00 52.10 87 ILE A N 8
ATOM 12592 C CA . ILE A 1 87 ? -9.089 19.338 4.938 1.00 55.24 87 ILE A CA 8
ATOM 12593 C C . ILE A 1 87 ? -9.442 18.853 6.339 1.00 22.23 87 ILE A C 8
ATOM 12594 O O . ILE A 1 87 ? -9.346 17.663 6.638 1.00 53.05 87 ILE A O 8
ATOM 12610 N N . SER A 1 88 ? -9.850 19.785 7.196 1.00 31.44 88 SER A N 8
ATOM 12611 C CA . SER A 1 88 ? -10.215 19.452 8.568 1.00 50.21 88 SER A CA 8
ATOM 12612 C C . SER A 1 88 ? -11.313 18.393 8.598 1.00 12.10 88 SER A C 8
ATOM 12613 O O . SER A 1 88 ? -11.473 17.677 9.585 1.00 15.12 88 SER A O 8
ATOM 12621 N N . ASP A 1 89 ? -12.067 18.301 7.507 1.00 14.30 89 ASP A N 8
ATOM 12622 C CA . ASP A 1 89 ? -13.149 17.329 7.406 1.00 15.30 89 ASP A CA 8
ATOM 12623 C C . ASP A 1 89 ? -12.609 15.949 7.045 1.00 52.04 89 ASP A C 8
ATOM 12624 O O . ASP A 1 89 ? -12.266 15.689 5.892 1.00 31.54 89 ASP A O 8
ATOM 12633 N N . ALA A 1 90 ? -12.536 15.069 8.038 1.00 71.24 90 ALA A N 8
ATOM 12634 C CA . ALA A 1 90 ? -12.038 13.717 7.823 1.00 22.53 90 ALA A CA 8
ATOM 12635 C C . ALA A 1 90 ? -12.962 12.931 6.899 1.00 61.14 90 ALA A C 8
ATOM 12636 O O . ALA A 1 90 ? -12.504 12.151 6.064 1.00 22.02 90 ALA A O 8
ATOM 12643 N N . SER A 1 91 ? -14.265 13.144 7.053 1.00 35.14 91 SER A N 8
ATOM 12644 C CA . SER A 1 91 ? -15.253 12.452 6.234 1.00 73.52 91 SER A CA 8
ATOM 12645 C C . SER A 1 91 ? -15.057 12.774 4.755 1.00 23.02 91 SER A C 8
ATOM 12646 O O . SER A 1 91 ? -14.978 11.875 3.918 1.00 42.30 91 SER A O 8
ATOM 12654 N N . ALA A 1 92 ? -14.977 14.064 4.443 1.00 34.33 92 ALA A N 8
ATOM 12655 C CA . ALA A 1 92 ? -14.787 14.505 3.066 1.00 4.52 92 ALA A CA 8
ATOM 12656 C C . ALA A 1 92 ? -13.374 14.197 2.581 1.00 23.03 92 ALA A C 8
ATOM 12657 O O . ALA A 1 92 ? -13.186 13.678 1.481 1.00 13.12 92 ALA A O 8
ATOM 12664 N N . TYR A 1 93 ? -12.386 14.519 3.409 1.00 72.40 93 TYR A N 8
ATOM 12665 C CA . TYR A 1 93 ? -10.991 14.278 3.062 1.00 42.24 93 TYR A CA 8
ATOM 12666 C C . TYR A 1 93 ? -10.745 12.798 2.784 1.00 15.03 93 TYR A C 8
ATOM 12667 O O . TYR A 1 93 ? -10.134 12.438 1.779 1.00 31.34 93 TYR A O 8
ATOM 12685 N N . ALA A 1 94 ? -11.228 11.946 3.682 1.00 41.14 94 ALA A N 8
ATOM 12686 C CA . ALA A 1 94 ? -11.065 10.505 3.533 1.00 2.00 94 ALA A CA 8
ATOM 12687 C C . ALA A 1 94 ? -11.895 9.976 2.369 1.00 62.32 94 ALA A C 8
ATOM 12688 O O . ALA A 1 94 ? -11.456 9.097 1.630 1.00 23.52 94 ALA A O 8
ATOM 12695 N N . ASN A 1 95 ? -13.099 10.517 2.212 1.00 75.14 95 ASN A N 8
ATOM 12696 C CA . ASN A 1 95 ? -13.991 10.098 1.138 1.00 23.22 95 ASN A CA 8
ATOM 12697 C C . ASN A 1 95 ? -13.366 10.374 -0.226 1.00 35.54 95 ASN A C 8
ATOM 12698 O O . ASN A 1 95 ? -13.541 9.599 -1.168 1.00 45.14 95 ASN A O 8
ATOM 12709 N N . ALA A 1 96 ? -12.636 11.480 -0.326 1.00 33.33 96 ALA A N 8
ATOM 12710 C CA . ALA A 1 96 ? -11.984 11.855 -1.575 1.00 3.31 96 ALA A CA 8
ATOM 12711 C C . ALA A 1 96 ? -10.830 10.911 -1.896 1.00 33.34 96 ALA A C 8
ATOM 12712 O O . ALA A 1 96 ? -10.776 10.330 -2.979 1.00 62.24 96 ALA A O 8
ATOM 12719 N N . ILE A 1 97 ? -9.912 10.764 -0.948 1.00 24.23 97 ILE A N 8
ATOM 12720 C CA . ILE A 1 97 ? -8.759 9.890 -1.132 1.00 2.24 97 ILE A CA 8
ATOM 12721 C C . ILE A 1 97 ? -9.191 8.436 -1.285 1.00 71.43 97 ILE A C 8
ATOM 12722 O O . ILE A 1 97 ? -8.638 7.697 -2.100 1.00 34.13 97 ILE A O 8
ATOM 12738 N N . SER A 1 98 ? -10.182 8.032 -0.498 1.00 13.31 98 SER A N 8
ATOM 12739 C CA . SER A 1 98 ? -10.689 6.665 -0.544 1.00 3.01 98 SER A CA 8
ATOM 12740 C C . SER A 1 98 ? -11.372 6.384 -1.879 1.00 73.12 98 SER A C 8
ATOM 12741 O O . SER A 1 98 ? -11.262 5.288 -2.427 1.00 2.03 98 SER A O 8
ATOM 12749 N N . SER A 1 99 ? -12.078 7.385 -2.398 1.00 3.45 99 SER A N 8
ATOM 12750 C CA . SER A 1 99 ? -12.783 7.245 -3.665 1.00 73.22 99 SER A CA 8
ATOM 12751 C C . SER A 1 99 ? -11.800 7.205 -4.833 1.00 1.35 99 SER A C 8
ATOM 12752 O O . SER A 1 99 ? -12.020 6.503 -5.818 1.00 14.33 99 SER A O 8
ATOM 12760 N N . ALA A 1 100 ? -10.716 7.964 -4.710 1.00 32.55 100 ALA A N 8
ATOM 12761 C CA . ALA A 1 100 ? -9.699 8.014 -5.752 1.00 64.24 100 ALA A CA 8
ATOM 12762 C C . ALA A 1 100 ? -8.956 6.686 -5.859 1.00 24.13 100 ALA A C 8
ATOM 12763 O O . ALA A 1 100 ? -8.927 6.064 -6.921 1.00 12.15 100 ALA A O 8
ATOM 12770 N N . ILE A 1 101 ? -8.356 6.258 -4.752 1.00 62.31 101 ILE A N 8
ATOM 12771 C CA . ILE A 1 101 ? -7.614 5.004 -4.722 1.00 12.24 101 ILE A CA 8
ATOM 12772 C C . ILE A 1 101 ? -8.552 3.808 -4.831 1.00 33.35 101 ILE A C 8
ATOM 12773 O O . ILE A 1 101 ? -8.243 2.820 -5.498 1.00 15.01 101 ILE A O 8
ATOM 12789 N N . GLY A 1 102 ? -9.704 3.903 -4.173 1.00 25.05 102 GLY A N 8
ATOM 12790 C CA . GLY A 1 102 ? -10.671 2.821 -4.208 1.00 70.45 102 GLY A CA 8
ATOM 12791 C C . GLY A 1 102 ? -11.250 2.608 -5.592 1.00 72.42 102 GLY A C 8
ATOM 12792 O O . GLY A 1 102 ? -11.615 1.490 -5.956 1.00 30.14 102 GLY A O 8
ATOM 12796 N N . ASN A 1 103 ? -11.335 3.684 -6.369 1.00 33.41 103 ASN A N 8
ATOM 12797 C CA . ASN A 1 103 ? -11.876 3.610 -7.723 1.00 1.22 103 ASN A CA 8
ATOM 12798 C C . ASN A 1 103 ? -11.035 2.683 -8.594 1.00 43.41 103 ASN A C 8
ATOM 12799 O O . ASN A 1 103 ? -11.561 1.788 -9.257 1.00 40.15 103 ASN A O 8
ATOM 12810 N N . VAL A 1 104 ? -9.723 2.902 -8.589 1.00 34.04 104 VAL A N 8
ATOM 12811 C CA . VAL A 1 104 ? -8.807 2.085 -9.377 1.00 15.51 104 VAL A CA 8
ATOM 12812 C C . VAL A 1 104 ? -8.697 0.677 -8.806 1.00 12.11 104 VAL A C 8
ATOM 12813 O O . VAL A 1 104 ? -8.573 -0.299 -9.550 1.00 1.20 104 VAL A O 8
ATOM 12826 N N . LEU A 1 105 ? -8.741 0.576 -7.483 1.00 13.53 105 LEU A N 8
ATOM 12827 C CA . LEU A 1 105 ? -8.646 -0.716 -6.810 1.00 71.13 105 LEU A CA 8
ATOM 12828 C C . LEU A 1 105 ? -9.777 -1.641 -7.246 1.00 14.22 105 LEU A C 8
ATOM 12829 O O . LEU A 1 105 ? -9.596 -2.853 -7.350 1.00 13.33 105 LEU A O 8
ATOM 12845 N N . ALA A 1 106 ? -10.946 -1.060 -7.502 1.00 53.20 106 ALA A N 8
ATOM 12846 C CA . ALA A 1 106 ? -12.105 -1.831 -7.931 1.00 72.24 106 ALA A CA 8
ATOM 12847 C C . ALA A 1 106 ? -11.799 -2.625 -9.197 1.00 53.23 106 ALA A C 8
ATOM 12848 O O . ALA A 1 106 ? -12.284 -3.742 -9.373 1.00 42.52 106 ALA A O 8
ATOM 12855 N N . ASN A 1 107 ? -10.992 -2.041 -10.076 1.00 2.42 107 ASN A N 8
ATOM 12856 C CA . ASN A 1 107 ? -10.622 -2.693 -11.327 1.00 23.41 107 ASN A CA 8
ATOM 12857 C C . ASN A 1 107 ? -9.794 -3.947 -11.061 1.00 31.53 107 ASN A C 8
ATOM 12858 O O . ASN A 1 107 ? -9.846 -4.911 -11.826 1.00 54.14 107 ASN A O 8
ATOM 12869 N N . SER A 1 108 ? -9.033 -3.928 -9.973 1.00 45.14 108 SER A N 8
ATOM 12870 C CA . SER A 1 108 ? -8.191 -5.061 -9.609 1.00 5.45 108 SER A CA 8
ATOM 12871 C C . SER A 1 108 ? -8.802 -5.840 -8.447 1.00 22.30 108 SER A C 8
ATOM 12872 O O . SER A 1 108 ? -8.183 -6.754 -7.902 1.00 41.23 108 SER A O 8
ATOM 12880 N N . GLY A 1 109 ? -10.024 -5.472 -8.073 1.00 50.21 109 GLY A N 8
ATOM 12881 C CA . GLY A 1 109 ? -10.701 -6.145 -6.980 1.00 4.33 109 GLY A CA 8
ATOM 12882 C C . GLY A 1 109 ? -10.841 -5.263 -5.754 1.00 51.23 109 GLY A C 8
ATOM 12883 O O . GLY A 1 109 ? -9.890 -4.592 -5.352 1.00 14.32 109 GLY A O 8
ATOM 12887 N N . SER A 1 110 ? -12.030 -5.262 -5.161 1.00 62.23 110 SER A N 8
ATOM 12888 C CA . SER A 1 110 ? -12.294 -4.451 -3.979 1.00 1.03 110 SER A CA 8
ATOM 12889 C C . SER A 1 110 ? -12.123 -5.276 -2.705 1.00 34.35 110 SER A C 8
ATOM 12890 O O . SER A 1 110 ? -12.294 -6.496 -2.716 1.00 43.02 110 SER A O 8
ATOM 12898 N N . ILE A 1 111 ? -11.786 -4.602 -1.611 1.00 54.23 111 ILE A N 8
ATOM 12899 C CA . ILE A 1 111 ? -11.594 -5.272 -0.331 1.00 54.42 111 ILE A CA 8
ATOM 12900 C C . ILE A 1 111 ? -12.920 -5.439 0.405 1.00 64.43 111 ILE A C 8
ATOM 12901 O O . ILE A 1 111 ? -13.123 -4.866 1.475 1.00 32.05 111 ILE A O 8
ATOM 12917 N N . SER A 1 112 ? -13.816 -6.230 -0.174 1.00 61.21 112 SER A N 8
ATOM 12918 C CA . SER A 1 112 ? -15.122 -6.474 0.426 1.00 71.30 112 SER A CA 8
ATOM 12919 C C . SER A 1 112 ? -15.785 -7.701 -0.193 1.00 51.33 112 SER A C 8
ATOM 12920 O O . SER A 1 112 ? -17.009 -7.810 -0.220 1.00 31.35 112 SER A O 8
ATOM 12928 N N . GLU A 1 113 ? -14.963 -8.621 -0.690 1.00 12.32 113 GLU A N 8
ATOM 12929 C CA . GLU A 1 113 ? -15.470 -9.841 -1.310 1.00 2.30 113 GLU A CA 8
ATOM 12930 C C . GLU A 1 113 ? -14.836 -11.075 -0.677 1.00 15.25 113 GLU A C 8
ATOM 12931 O O . GLU A 1 113 ? -15.498 -12.097 -0.484 1.00 71.45 113 GLU A O 8
ATOM 12943 N N . SER A 1 114 ? -13.550 -10.976 -0.355 1.00 41.45 114 SER A N 8
ATOM 12944 C CA . SER A 1 114 ? -12.825 -12.085 0.251 1.00 1.35 114 SER A CA 8
ATOM 12945 C C . SER A 1 114 ? -12.547 -11.810 1.726 1.00 2.51 114 SER A C 8
ATOM 12946 O O . SER A 1 114 ? -12.595 -12.716 2.559 1.00 13.42 114 SER A O 8
ATOM 12954 N N . THR A 1 115 ? -12.256 -10.552 2.043 1.00 44.04 115 THR A N 8
ATOM 12955 C CA . THR A 1 115 ? -11.969 -10.157 3.416 1.00 12.14 115 THR A CA 8
ATOM 12956 C C . THR A 1 115 ? -12.021 -8.641 3.574 1.00 70.23 115 THR A C 8
ATOM 12957 O O . THR A 1 115 ? -11.134 -7.928 3.107 1.00 34.22 115 THR A O 8
ATOM 12968 N N . ALA A 1 116 ? -13.068 -8.156 4.236 1.00 61.42 116 ALA A N 8
ATOM 12969 C CA . ALA A 1 116 ? -13.234 -6.725 4.457 1.00 73.31 116 ALA A CA 8
ATOM 12970 C C . ALA A 1 116 ? -12.454 -6.264 5.684 1.00 33.54 116 ALA A C 8
ATOM 12971 O O . ALA A 1 116 ? -12.316 -7.005 6.658 1.00 54.42 116 ALA A O 8
ATOM 12978 N N . SER A 1 117 ? -11.943 -5.040 5.628 1.00 44.53 117 SER A N 8
ATOM 12979 C CA . SER A 1 117 ? -11.171 -4.482 6.734 1.00 22.33 117 SER A CA 8
ATOM 12980 C C . SER A 1 117 ? -9.881 -5.267 6.947 1.00 20.55 117 SER A C 8
ATOM 12981 O O . SER A 1 117 ? -9.227 -5.140 7.981 1.00 64.13 117 SER A O 8
ATOM 12989 N N . SER A 1 118 ? -9.522 -6.082 5.959 1.00 11.00 118 SER A N 8
ATOM 12990 C CA . SER A 1 118 ? -8.313 -6.893 6.039 1.00 71.22 118 SER A CA 8
ATOM 12991 C C . SER A 1 118 ? -7.067 -6.027 5.877 1.00 65.12 118 SER A C 8
ATOM 12992 O O . SER A 1 118 ? -6.135 -6.105 6.677 1.00 71.31 118 SER A O 8
ATOM 13000 N N . ALA A 1 119 ? -7.058 -5.203 4.835 1.00 40.45 119 ALA A N 8
ATOM 13001 C CA . ALA A 1 119 ? -5.929 -4.320 4.568 1.00 2.32 119 ALA A CA 8
ATOM 13002 C C . ALA A 1 119 ? -5.939 -3.117 5.505 1.00 14.42 119 ALA A C 8
ATOM 13003 O O . ALA A 1 119 ? -4.924 -2.442 5.675 1.00 33.12 119 ALA A O 8
ATOM 13010 N N . ALA A 1 120 ? -7.093 -2.854 6.112 1.00 31.30 120 ALA A N 8
ATOM 13011 C CA . ALA A 1 120 ? -7.234 -1.733 7.032 1.00 54.30 120 ALA A CA 8
ATOM 13012 C C . ALA A 1 120 ? -6.231 -1.832 8.176 1.00 74.10 120 ALA A C 8
ATOM 13013 O O . ALA A 1 120 ? -5.676 -0.826 8.617 1.00 43.31 120 ALA A O 8
ATOM 13020 N N . SER A 1 121 ? -6.003 -3.051 8.652 1.00 24.55 121 SER A N 8
ATOM 13021 C CA . SER A 1 121 ? -5.070 -3.281 9.749 1.00 22.11 121 SER A CA 8
ATOM 13022 C C . SER A 1 121 ? -3.677 -2.770 9.393 1.00 12.44 121 SER A C 8
ATOM 13023 O O . SER A 1 121 ? -3.060 -2.031 10.162 1.00 25.12 121 SER A O 8
ATOM 13031 N N . SER A 1 122 ? -3.188 -3.167 8.222 1.00 11.55 122 SER A N 8
ATOM 13032 C CA . SER A 1 122 ? -1.867 -2.752 7.766 1.00 2.01 122 SER A CA 8
ATOM 13033 C C . SER A 1 122 ? -1.867 -1.277 7.370 1.00 34.32 122 SER A C 8
ATOM 13034 O O . SER A 1 122 ? -0.927 -0.544 7.670 1.00 54.34 122 SER A O 8
ATOM 13042 N N . ALA A 1 123 ? -2.929 -0.854 6.693 1.00 0.23 123 ALA A N 8
ATOM 13043 C CA . ALA A 1 123 ? -3.055 0.531 6.257 1.00 42.02 123 ALA A CA 8
ATOM 13044 C C . ALA A 1 123 ? -3.026 1.486 7.446 1.00 4.41 123 ALA A C 8
ATOM 13045 O O . ALA A 1 123 ? -2.324 2.496 7.425 1.00 43.23 123 ALA A O 8
ATOM 13052 N N . ALA A 1 124 ? -3.791 1.158 8.482 1.00 35.32 124 ALA A N 8
ATOM 13053 C CA . ALA A 1 124 ? -3.852 1.98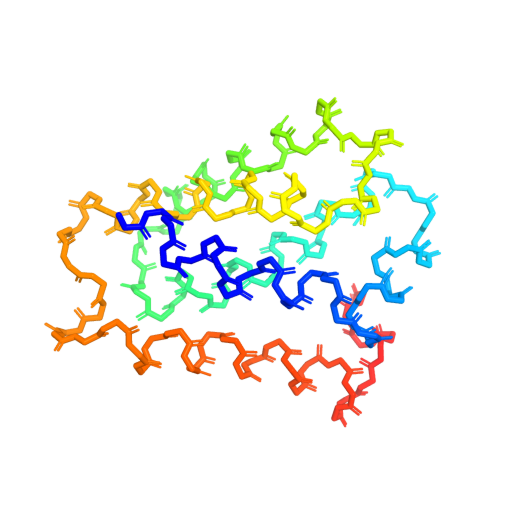6 9.680 1.00 31.14 124 ALA A CA 8
ATOM 13054 C C . ALA A 1 124 ? -2.557 1.887 10.481 1.00 21.10 124 ALA A C 8
ATOM 13055 O O . ALA A 1 124 ? -2.136 2.851 11.119 1.00 31.04 124 ALA A O 8
ATOM 13062 N N . SER A 1 125 ? -1.933 0.715 10.443 1.00 42.24 125 SER A N 8
ATOM 13063 C CA . SER A 1 125 ? -0.688 0.489 11.169 1.00 21.31 125 SER A CA 8
ATOM 13064 C C . SER A 1 125 ? 0.443 1.328 10.585 1.00 43.13 125 SER A C 8
ATOM 13065 O O . SER A 1 125 ? 1.209 1.955 11.318 1.00 23.31 125 SER A O 8
ATOM 13073 N N . SER A 1 126 ? 0.542 1.337 9.260 1.00 74.53 126 SER A N 8
ATOM 13074 C CA . SER A 1 126 ? 1.581 2.096 8.574 1.00 22.15 126 SER A CA 8
ATOM 13075 C C . SER A 1 126 ? 1.505 3.575 8.942 1.00 23.32 126 SER A C 8
ATOM 13076 O O . SER A 1 126 ? 2.519 4.205 9.243 1.00 62.13 126 SER A O 8
ATOM 13084 N N . VAL A 1 127 ? 0.294 4.123 8.917 1.00 22.00 127 VAL A N 8
ATOM 13085 C CA . VAL A 1 127 ? 0.084 5.527 9.248 1.00 11.41 127 VAL A CA 8
ATOM 13086 C C . VAL A 1 127 ? 0.292 5.777 10.738 1.00 51.42 127 VAL A C 8
ATOM 13087 O O . VAL A 1 127 ? 1.012 6.695 11.130 1.00 21.10 127 VAL A O 8
ATOM 13100 N N . THR A 1 128 ? -0.346 4.954 11.564 1.00 11.43 128 THR A N 8
ATOM 13101 C CA . THR A 1 128 ? -0.232 5.085 13.012 1.00 51.20 128 THR A CA 8
ATOM 13102 C C . THR A 1 128 ? 1.223 5.009 13.458 1.00 64.23 128 THR A C 8
ATOM 13103 O O . THR A 1 128 ? 1.649 5.741 14.352 1.00 12.31 128 THR A O 8
ATOM 13114 N N . THR A 1 129 ? 1.985 4.118 12.831 1.00 71.02 129 THR A N 8
ATOM 13115 C CA . THR A 1 129 ? 3.392 3.946 13.165 1.00 72.45 129 THR A CA 8
ATOM 13116 C C . THR A 1 129 ? 4.219 5.138 12.695 1.00 74.44 129 THR A C 8
ATOM 13117 O O . THR A 1 129 ? 5.037 5.674 13.442 1.00 72.52 129 THR A O 8
ATOM 13128 N N . THR A 1 130 ? 3.999 5.550 11.449 1.00 10.14 130 THR A N 8
ATOM 13129 C CA . THR A 1 130 ? 4.723 6.680 10.880 1.00 64.33 130 THR A CA 8
ATOM 13130 C C . THR A 1 130 ? 4.177 8.003 11.402 1.00 3.52 130 THR A C 8
ATOM 13131 O O . THR A 1 130 ? 4.655 9.075 11.027 1.00 33.41 130 THR A O 8
ATOM 13142 N N . LEU A 1 131 ? 3.178 7.923 12.273 1.00 73.11 131 LEU A N 8
ATOM 13143 C CA . LEU A 1 131 ? 2.567 9.117 12.850 1.00 23.32 131 LEU A CA 8
ATOM 13144 C C . LEU A 1 131 ? 3.150 9.415 14.227 1.00 25.54 131 LEU A C 8
ATOM 13145 O O . LEU A 1 131 ? 3.319 10.574 14.606 1.00 75.11 131 LEU A O 8
ATOM 13161 N N . THR A 1 132 ? 3.460 8.359 14.974 1.00 25.41 132 THR A N 8
ATOM 13162 C CA . THR A 1 132 ? 4.026 8.507 16.310 1.00 31.24 132 THR A CA 8
ATOM 13163 C C . THR A 1 132 ? 5.273 7.648 16.477 1.00 34.31 132 THR A C 8
ATOM 13164 O O . THR A 1 132 ? 6.293 8.110 16.988 1.00 50.14 132 THR A O 8
ATOM 13175 N N . SER A 1 133 ? 5.187 6.395 16.041 1.00 34.03 133 SER A N 8
ATOM 13176 C CA . SER A 1 133 ? 6.309 5.470 16.146 1.00 62.15 133 SER A CA 8
ATOM 13177 C C . SER A 1 133 ? 7.530 6.011 15.408 1.00 0.41 133 SER A C 8
ATOM 13178 O O . SER A 1 133 ? 8.667 5.671 15.734 1.00 52.13 133 SER A O 8
ATOM 13186 N N . TYR A 1 134 ? 7.284 6.857 14.413 1.00 42.50 134 TYR A N 8
ATOM 13187 C CA . TYR A 1 134 ? 8.363 7.444 13.627 1.00 73.32 134 TYR A CA 8
ATOM 13188 C C . TYR A 1 134 ? 8.579 8.905 14.006 1.00 41.42 134 TYR A C 8
ATOM 13189 O O . TYR A 1 134 ? 9.671 9.448 13.836 1.00 42.41 134 TYR A O 8
ATOM 13207 N N . GLY A 1 135 ? 7.531 9.538 14.523 1.00 3.03 135 GLY A N 8
ATOM 13208 C CA . GLY A 1 135 ? 7.626 10.931 14.921 1.00 33.22 135 GLY A CA 8
ATOM 13209 C C . GLY A 1 135 ? 6.381 11.721 14.569 1.00 11.23 135 GLY A C 8
ATOM 13210 O O . GLY A 1 135 ? 5.606 11.339 13.692 1.00 52.24 135 GLY A O 8
ATOM 13214 N N . PRO A 1 136 ? 6.174 12.849 15.266 1.00 20.34 136 PRO A N 8
ATOM 13215 C CA . PRO A 1 136 ? 5.014 13.716 15.040 1.00 51.25 136 PRO A CA 8
ATOM 13216 C C . PRO A 1 136 ? 5.084 14.440 13.700 1.00 41.00 136 PRO A C 8
ATOM 13217 O O . PRO A 1 136 ? 4.587 13.945 12.690 1.00 31.31 136 PRO A O 8
ATOM 13228 N N . ALA A 1 137 ? 5.704 15.615 13.698 1.00 43.52 137 ALA A N 8
ATOM 13229 C CA . ALA A 1 137 ? 5.841 16.407 12.482 1.00 25.44 137 ALA A CA 8
ATOM 13230 C C . ALA A 1 137 ? 6.910 15.822 11.564 1.00 43.31 137 ALA A C 8
ATOM 13231 O O . ALA A 1 137 ? 7.112 16.299 10.448 1.00 72.12 137 ALA A O 8
ATOM 13238 N N . VAL A 1 138 ? 7.595 14.788 12.044 1.00 4.40 138 VAL A N 8
ATOM 13239 C CA . VAL A 1 138 ? 8.644 14.140 11.268 1.00 53.11 138 VAL A CA 8
ATOM 13240 C C . VAL A 1 138 ? 8.127 13.707 9.900 1.00 34.34 138 VAL A C 8
ATOM 13241 O O . VAL A 1 138 ? 8.905 13.491 8.971 1.00 30.11 138 VAL A O 8
ATOM 13254 N N . PHE A 1 139 ? 6.809 13.583 9.784 1.00 74.42 139 PHE A N 8
ATOM 13255 C CA . PHE A 1 139 ? 6.187 13.176 8.530 1.00 71.24 139 PHE A CA 8
ATOM 13256 C C . PHE A 1 139 ? 6.516 14.163 7.414 1.00 50.13 139 PHE A C 8
ATOM 13257 O O . PHE A 1 139 ? 6.439 13.829 6.231 1.00 15.31 139 PHE A O 8
ATOM 13274 N N . TYR A 1 140 ? 6.883 15.380 7.798 1.00 43.31 140 TYR A N 8
ATOM 13275 C CA . TYR A 1 140 ? 7.220 16.418 6.832 1.00 24.30 140 TYR A CA 8
ATOM 13276 C C . TYR A 1 140 ? 8.707 16.757 6.893 1.00 33.31 140 TYR A C 8
ATOM 13277 O O . TYR A 1 140 ? 9.434 16.594 5.914 1.00 31.02 140 TYR A O 8
ATOM 13295 N N . ALA A 1 141 ? 9.151 17.230 8.053 1.00 30.42 141 ALA A N 8
ATOM 13296 C CA . ALA A 1 141 ? 10.551 17.589 8.245 1.00 61.15 141 ALA A CA 8
ATOM 13297 C C . ALA A 1 141 ? 10.983 17.361 9.690 1.00 62.44 141 ALA A C 8
ATOM 13298 O O . ALA A 1 141 ? 10.161 17.274 10.603 1.00 1.21 141 ALA A O 8
ATOM 13305 N N . GLY A 1 17 ? -15.287 -2.237 -1.551 1.00 13.42 17 GLY A N 9
ATOM 13306 C CA . GLY A 1 17 ? -13.920 -1.840 -1.270 1.00 13.24 17 GLY A CA 9
ATOM 13307 C C . GLY A 1 17 ? -13.782 -0.345 -1.058 1.00 21.33 17 GLY A C 9
ATOM 13308 O O . GLY A 1 17 ? -12.856 0.110 -0.389 1.00 24.12 17 GLY A O 9
ATOM 13312 N N . ASN A 1 18 ? -14.706 0.420 -1.631 1.00 25.43 18 ASN A N 9
ATOM 13313 C CA . ASN A 1 18 ? -14.681 1.872 -1.502 1.00 12.40 18 ASN A CA 9
ATOM 13314 C C . ASN A 1 18 ? -14.913 2.294 -0.054 1.00 42.45 18 ASN A C 9
ATOM 13315 O O . ASN A 1 18 ? -14.164 3.101 0.495 1.00 60.11 18 ASN A O 9
ATOM 13326 N N . ALA A 1 19 ? -15.956 1.744 0.557 1.00 5.10 19 ALA A N 9
ATOM 13327 C CA . ALA A 1 19 ? -16.285 2.061 1.942 1.00 73.22 19 ALA A CA 9
ATOM 13328 C C . ALA A 1 19 ? -15.215 1.539 2.894 1.00 64.42 19 ALA A C 9
ATOM 13329 O O . ALA A 1 19 ? -15.016 2.085 3.979 1.00 44.23 19 ALA A O 9
ATOM 13336 N N . PHE A 1 20 ? -14.528 0.478 2.481 1.00 14.35 20 PHE A N 9
ATOM 13337 C CA . PHE A 1 20 ? -13.478 -0.120 3.298 1.00 13.42 20 PHE A CA 9
ATOM 13338 C C . PHE A 1 20 ? -12.325 0.859 3.501 1.00 70.32 20 PHE A C 9
ATOM 13339 O O . PHE A 1 20 ? -11.899 1.109 4.628 1.00 33.43 20 PHE A O 9
ATOM 13356 N N . ALA A 1 21 ? -11.822 1.408 2.401 1.00 12.20 21 ALA A N 9
ATOM 13357 C CA . ALA A 1 21 ? -10.720 2.360 2.456 1.00 22.11 21 ALA A CA 9
ATOM 13358 C C . ALA A 1 21 ? -11.175 3.696 3.030 1.00 32.40 21 ALA A C 9
ATOM 13359 O O . ALA A 1 21 ? -10.444 4.341 3.782 1.00 32.02 21 ALA A O 9
ATOM 13366 N N . GLN A 1 22 ? -12.388 4.107 2.670 1.00 11.22 22 GLN A N 9
ATOM 13367 C CA . GLN A 1 22 ? -12.941 5.369 3.149 1.00 23.33 22 GLN A CA 9
ATOM 13368 C C . GLN A 1 22 ? -13.180 5.321 4.654 1.00 44.44 22 GLN A C 9
ATOM 13369 O O . GLN A 1 22 ? -12.899 6.284 5.368 1.00 24.44 22 GLN A O 9
ATOM 13383 N N . SER A 1 23 ? -13.702 4.196 5.130 1.00 61.51 23 SER A N 9
ATOM 13384 C CA . SER A 1 23 ? -13.984 4.024 6.551 1.00 34.32 23 SER A CA 9
ATOM 13385 C C . SER A 1 23 ? -12.699 4.083 7.370 1.00 34.44 23 SER A C 9
ATOM 13386 O O . SER A 1 23 ? -12.638 4.752 8.403 1.00 62.21 23 SER A O 9
ATOM 13394 N N . LEU A 1 24 ? -11.675 3.377 6.904 1.00 52.41 24 LEU A N 9
ATOM 13395 C CA . LEU A 1 24 ? -10.390 3.348 7.594 1.00 40.34 24 LEU A CA 9
ATOM 13396 C C . LEU A 1 24 ? -9.675 4.690 7.470 1.00 4.53 24 LEU A C 9
ATOM 13397 O O . LEU A 1 24 ? -9.201 5.245 8.462 1.00 43.44 24 LEU A O 9
ATOM 13413 N N . SER A 1 25 ? -9.603 5.206 6.247 1.00 33.12 25 SER A N 9
ATOM 13414 C CA . SER A 1 25 ? -8.945 6.483 5.995 1.00 34.21 25 SER A CA 9
ATOM 13415 C C . SER A 1 25 ? -9.638 7.611 6.751 1.00 14.30 25 SER A C 9
ATOM 13416 O O . SER A 1 25 ? -8.990 8.533 7.245 1.00 23.15 25 SER A O 9
ATOM 13424 N N . SER A 1 26 ? -10.962 7.531 6.837 1.00 74.42 26 SER A N 9
ATOM 13425 C CA . SER A 1 26 ? -11.746 8.546 7.530 1.00 10.53 26 SER A CA 9
ATOM 13426 C C . SER A 1 26 ? -11.278 8.704 8.973 1.00 63.12 26 SER A C 9
ATOM 13427 O O . SER A 1 26 ? -11.024 9.813 9.438 1.00 54.33 26 SER A O 9
ATOM 13435 N N . ASN A 1 27 ? -11.164 7.582 9.678 1.00 74.23 27 ASN A N 9
ATOM 13436 C CA . ASN A 1 27 ? -10.727 7.593 11.069 1.00 54.01 27 ASN A CA 9
ATOM 13437 C C . ASN A 1 27 ? -9.229 7.867 11.166 1.00 31.30 27 ASN A C 9
ATOM 13438 O O . ASN A 1 27 ? -8.768 8.527 12.097 1.00 61.40 27 ASN A O 9
ATOM 13449 N N . LEU A 1 28 ? -8.477 7.355 10.198 1.00 1.41 28 LEU A N 9
ATOM 13450 C CA . LEU A 1 28 ? -7.031 7.545 10.173 1.00 44.01 28 LEU A CA 9
ATOM 13451 C C . LEU A 1 28 ? -6.677 9.017 9.987 1.00 21.42 28 LEU A C 9
ATOM 13452 O O . LEU A 1 28 ? -5.772 9.537 10.639 1.00 4.11 28 LEU A O 9
ATOM 13468 N N . LEU A 1 29 ? -7.400 9.686 9.093 1.00 22.45 29 LEU A N 9
ATOM 13469 C CA . LEU A 1 29 ? -7.165 11.098 8.823 1.00 64.30 29 LEU A CA 9
ATOM 13470 C C . LEU A 1 29 ? -7.666 11.964 9.975 1.00 72.35 29 LEU A C 9
ATOM 13471 O O . LEU A 1 29 ? -7.051 12.975 10.317 1.00 22.11 29 LEU A O 9
ATOM 13487 N N . SER A 1 30 ? -8.785 11.562 10.567 1.00 52.42 30 SER A N 9
ATOM 13488 C CA . SER A 1 30 ? -9.370 12.302 11.678 1.00 72.03 30 SER A CA 9
ATOM 13489 C C . SER A 1 30 ? -8.764 11.857 13.006 1.00 44.01 30 SER A C 9
ATOM 13490 O O . SER A 1 30 ? -9.222 12.259 14.075 1.00 1.04 30 SER A O 9
ATOM 13498 N N . SER A 1 31 ? -7.730 11.024 12.928 1.00 55.25 31 SER A N 9
ATOM 13499 C CA . SER A 1 31 ? -7.063 10.520 14.123 1.00 54.53 31 SER A CA 9
ATOM 13500 C C . SER A 1 31 ? -6.584 11.672 15.003 1.00 62.32 31 SER A C 9
ATOM 13501 O O . SER A 1 31 ? -6.167 12.716 14.505 1.00 61.03 31 SER A O 9
ATOM 13509 N N . GLY A 1 32 ? -6.648 11.469 16.315 1.00 1.53 32 GLY A N 9
ATOM 13510 C CA . GLY A 1 32 ? -6.219 12.498 17.246 1.00 64.25 32 GLY A CA 9
ATOM 13511 C C . GLY A 1 32 ? -4.778 12.915 17.023 1.00 11.32 32 GLY A C 9
ATOM 13512 O O . GLY A 1 32 ? -4.361 13.987 17.460 1.00 53.15 32 GLY A O 9
ATOM 13516 N N . ASP A 1 33 ? -4.015 12.065 16.345 1.00 30.41 33 ASP A N 9
ATOM 13517 C CA . ASP A 1 33 ? -2.612 12.350 16.065 1.00 13.44 33 ASP A CA 9
ATOM 13518 C C . ASP A 1 33 ? -2.430 12.825 14.629 1.00 65.51 33 ASP A C 9
ATOM 13519 O O . ASP A 1 33 ? -1.621 13.713 14.354 1.00 24.34 33 ASP A O 9
ATOM 13528 N N . PHE A 1 34 ? -3.186 12.229 13.712 1.00 15.04 34 PHE A N 9
ATOM 13529 C CA . PHE A 1 34 ? -3.106 12.590 12.302 1.00 21.42 34 PHE A CA 9
ATOM 13530 C C . PHE A 1 34 ? -3.661 13.993 12.067 1.00 21.35 34 PHE A C 9
ATOM 13531 O O . PHE A 1 34 ? -3.097 14.775 11.302 1.00 1.23 34 PHE A O 9
ATOM 13548 N N . VAL A 1 35 ? -4.769 14.303 12.731 1.00 33.33 35 VAL A N 9
ATOM 13549 C CA . VAL A 1 35 ? -5.401 15.610 12.596 1.00 14.11 35 VAL A CA 9
ATOM 13550 C C . VAL A 1 35 ? -4.414 16.730 12.902 1.00 0.23 35 VAL A C 9
ATOM 13551 O O . VAL A 1 35 ? -4.446 17.788 12.271 1.00 24.45 35 VAL A O 9
ATOM 13564 N N . GLN A 1 36 ? -3.539 16.493 13.873 1.00 33.20 36 GLN A N 9
ATOM 13565 C CA . GLN A 1 36 ? -2.542 17.483 14.261 1.00 3.15 36 GLN A CA 9
ATOM 13566 C C . GLN A 1 36 ? -1.545 17.723 13.135 1.00 41.12 36 GLN A C 9
ATOM 13567 O O . GLN A 1 36 ? -1.029 18.831 12.974 1.00 22.24 36 GLN A O 9
ATOM 13581 N N . MET A 1 37 ? -1.275 16.681 12.356 1.00 61.21 37 MET A N 9
ATOM 13582 C CA . MET A 1 37 ? -0.339 16.780 11.242 1.00 21.34 37 MET A CA 9
ATOM 13583 C C . MET A 1 37 ? -0.915 17.640 10.123 1.00 71.30 37 MET A C 9
ATOM 13584 O O . MET A 1 37 ? -0.298 18.617 9.700 1.00 52.45 37 MET A O 9
ATOM 13598 N N . ILE A 1 38 ? -2.100 17.269 9.647 1.00 44.22 38 ILE A N 9
ATOM 13599 C CA . ILE A 1 38 ? -2.758 18.007 8.577 1.00 33.13 38 ILE A CA 9
ATOM 13600 C C . ILE A 1 38 ? -3.076 19.434 9.010 1.00 51.32 38 ILE A C 9
ATOM 13601 O O . ILE A 1 38 ? -3.114 20.350 8.188 1.00 54.03 38 ILE A O 9
ATOM 13617 N N . SER A 1 39 ? -3.305 19.617 10.307 1.00 72.14 39 SER A N 9
ATOM 13618 C CA . SER A 1 39 ? -3.622 20.933 10.849 1.00 73.21 39 SER A CA 9
ATOM 13619 C C . SER A 1 39 ? -2.365 21.787 10.973 1.00 50.43 39 SER A C 9
ATOM 13620 O O . SER A 1 39 ? -2.431 23.016 10.947 1.00 1.40 39 SER A O 9
ATOM 13628 N N . SER A 1 40 ? -1.219 21.128 11.104 1.00 23.14 40 SER A N 9
ATOM 13629 C CA . SER A 1 40 ? 0.055 21.825 11.236 1.00 13.12 40 SER A CA 9
ATOM 13630 C C . SER A 1 40 ? 0.461 22.468 9.913 1.00 33.33 40 SER A C 9
ATOM 13631 O O . SER A 1 40 ? 1.171 23.473 9.888 1.00 23.12 40 SER A O 9
ATOM 13639 N N . THR A 1 41 ? 0.004 21.880 8.811 1.00 25.53 41 THR A N 9
ATOM 13640 C CA . THR A 1 41 ? 0.319 22.392 7.484 1.00 61.40 41 THR A CA 9
ATOM 13641 C C . THR A 1 41 ? 0.005 23.880 7.380 1.00 63.32 41 THR A C 9
ATOM 13642 O O . THR A 1 41 ? -1.157 24.274 7.288 1.00 3.25 41 THR A O 9
ATOM 13653 N N . THR A 1 42 ? 1.050 24.702 7.392 1.00 55.42 42 THR A N 9
ATOM 13654 C CA . THR A 1 42 ? 0.885 26.147 7.300 1.00 64.04 42 THR A CA 9
ATOM 13655 C C . THR A 1 42 ? 0.017 26.527 6.105 1.00 20.34 42 THR A C 9
ATOM 13656 O O . THR A 1 42 ? -0.677 27.544 6.128 1.00 71.13 42 THR A O 9
ATOM 13667 N N . SER A 1 43 ? 0.059 25.702 5.065 1.00 75.41 43 SER A N 9
ATOM 13668 C CA . SER A 1 43 ? -0.724 25.953 3.859 1.00 60.32 43 SER A CA 9
ATOM 13669 C C . SER A 1 43 ? -1.302 24.654 3.307 1.00 71.11 43 SER A C 9
ATOM 13670 O O . SER A 1 43 ? -0.660 23.603 3.353 1.00 3.53 43 SER A O 9
ATOM 13678 N N . THR A 1 44 ? -2.522 24.732 2.782 1.00 62.51 44 THR A N 9
ATOM 13679 C CA . THR A 1 44 ? -3.189 23.563 2.221 1.00 3.43 44 THR A CA 9
ATOM 13680 C C . THR A 1 44 ? -2.322 22.889 1.164 1.00 70.21 44 THR A C 9
ATOM 13681 O O . THR A 1 44 ? -2.403 21.678 0.961 1.00 1.24 44 THR A O 9
ATOM 13692 N N . ASP A 1 45 ? -1.492 23.681 0.494 1.00 43.22 45 ASP A N 9
ATOM 13693 C CA . ASP A 1 45 ? -0.607 23.160 -0.541 1.00 34.51 45 ASP A CA 9
ATOM 13694 C C . ASP A 1 45 ? 0.252 22.021 0.000 1.00 13.44 45 ASP A C 9
ATOM 13695 O O . ASP A 1 45 ? 0.411 20.989 -0.650 1.00 23.24 45 ASP A O 9
ATOM 13704 N N . GLN A 1 46 ? 0.804 22.219 1.193 1.00 52.13 46 GLN A N 9
ATOM 13705 C CA . GLN A 1 46 ? 1.649 21.209 1.821 1.00 55.44 46 GLN A CA 9
ATOM 13706 C C . GLN A 1 46 ? 0.867 19.923 2.066 1.00 24.15 46 GLN A C 9
ATOM 13707 O O . GLN A 1 46 ? 1.448 18.842 2.161 1.00 11.03 46 GLN A O 9
ATOM 13721 N N . ALA A 1 47 ? -0.452 20.048 2.170 1.00 43.21 47 ALA A N 9
ATOM 13722 C CA . ALA A 1 47 ? -1.313 18.896 2.405 1.00 2.03 47 ALA A CA 9
ATOM 13723 C C . ALA A 1 47 ? -1.253 17.919 1.235 1.00 41.40 47 ALA A C 9
ATOM 13724 O O . ALA A 1 47 ? -1.385 16.710 1.416 1.00 33.55 47 ALA A O 9
ATOM 13731 N N . VAL A 1 48 ? -1.053 18.454 0.035 1.00 63.40 48 VAL A N 9
ATOM 13732 C CA . VAL A 1 48 ? -0.975 17.629 -1.165 1.00 54.12 48 VAL A CA 9
ATOM 13733 C C . VAL A 1 48 ? 0.206 16.667 -1.097 1.00 52.53 48 VAL A C 9
ATOM 13734 O O . VAL A 1 48 ? 0.125 15.535 -1.572 1.00 21.25 48 VAL A O 9
ATOM 13747 N N . SER A 1 49 ? 1.302 17.127 -0.502 1.00 1.24 49 SER A N 9
ATOM 13748 C CA . SER A 1 49 ? 2.501 16.309 -0.374 1.00 22.21 49 SER A CA 9
ATOM 13749 C C . SER A 1 49 ? 2.264 15.140 0.578 1.00 35.11 49 SER A C 9
ATOM 13750 O O . SER A 1 49 ? 2.562 13.990 0.255 1.00 62.04 49 SER A O 9
ATOM 13758 N N . VAL A 1 50 ? 1.721 15.443 1.754 1.00 0.51 50 VAL A N 9
ATOM 13759 C CA . VAL A 1 50 ? 1.441 14.420 2.753 1.00 15.40 50 VAL A CA 9
ATOM 13760 C C . VAL A 1 50 ? 0.326 13.490 2.289 1.00 20.42 50 VAL A C 9
ATOM 13761 O O . VAL A 1 50 ? 0.366 12.284 2.536 1.00 51.00 50 VAL A O 9
ATOM 13774 N N . ALA A 1 51 ? -0.668 14.057 1.614 1.00 35.51 51 ALA A N 9
ATOM 13775 C CA . ALA A 1 51 ? -1.794 13.278 1.112 1.00 24.55 51 ALA A CA 9
ATOM 13776 C C . ALA A 1 51 ? -1.314 12.104 0.266 1.00 73.51 51 ALA A C 9
ATOM 13777 O O . ALA A 1 51 ? -1.879 11.010 0.324 1.00 4.12 51 ALA A O 9
ATOM 13784 N N . THR A 1 52 ? -0.269 12.336 -0.524 1.00 25.45 52 THR A N 9
ATOM 13785 C CA . THR A 1 52 ? 0.286 11.297 -1.383 1.00 15.13 52 THR A CA 9
ATOM 13786 C C . THR A 1 52 ? 1.062 10.268 -0.572 1.00 42.44 52 THR A C 9
ATOM 13787 O O . THR A 1 52 ? 1.160 9.103 -0.958 1.00 1.24 52 THR A O 9
ATOM 13798 N N . SER A 1 53 ? 1.615 10.705 0.556 1.00 60.32 53 SER A N 9
ATOM 13799 C CA . SER A 1 53 ? 2.386 9.820 1.422 1.00 52.15 53 SER A CA 9
ATOM 13800 C C . SER A 1 53 ? 1.526 8.666 1.925 1.00 34.23 53 SER A C 9
ATOM 13801 O O . SER A 1 53 ? 1.934 7.505 1.880 1.00 62.22 53 SER A O 9
ATOM 13809 N N . VAL A 1 54 ? 0.330 8.993 2.406 1.00 41.43 54 VAL A N 9
ATOM 13810 C CA . VAL A 1 54 ? -0.591 7.985 2.918 1.00 75.35 54 VAL A CA 9
ATOM 13811 C C . VAL A 1 54 ? -1.142 7.120 1.790 1.00 42.43 54 VAL A C 9
ATOM 13812 O O . VAL A 1 54 ? -1.375 5.925 1.966 1.00 43.14 54 VAL A O 9
ATOM 13825 N N . ALA A 1 55 ? -1.348 7.734 0.628 1.00 33.32 55 ALA A N 9
ATOM 13826 C CA . ALA A 1 55 ? -1.870 7.020 -0.531 1.00 4.34 55 ALA A CA 9
ATOM 13827 C C . ALA A 1 55 ? -0.891 5.948 -1.002 1.00 42.31 55 ALA A C 9
ATOM 13828 O O . ALA A 1 55 ? -1.299 4.877 -1.446 1.00 71.12 55 ALA A O 9
ATOM 13835 N N . GLN A 1 56 ? 0.399 6.249 -0.902 1.00 25.13 56 GLN A N 9
ATOM 13836 C CA . GLN A 1 56 ? 1.435 5.310 -1.319 1.00 51.23 56 GLN A CA 9
ATOM 13837 C C . GLN A 1 56 ? 1.504 4.118 -0.370 1.00 64.24 56 GLN A C 9
ATOM 13838 O O . GLN A 1 56 ? 1.687 2.980 -0.800 1.00 12.00 56 GLN A O 9
ATOM 13852 N N . ASN A 1 57 ? 1.361 4.389 0.923 1.00 33.31 57 ASN A N 9
ATOM 13853 C CA . ASN A 1 57 ? 1.408 3.337 1.933 1.00 52.22 57 ASN A CA 9
ATOM 13854 C C . ASN A 1 57 ? 0.265 2.346 1.740 1.00 22.55 57 ASN A C 9
ATOM 13855 O O . ASN A 1 57 ? 0.475 1.132 1.740 1.00 40.30 57 ASN A O 9
ATOM 13866 N N . VAL A 1 58 ? -0.945 2.870 1.577 1.00 60.24 58 VAL A N 9
ATOM 13867 C CA . VAL A 1 58 ? -2.121 2.031 1.380 1.00 12.50 58 VAL A CA 9
ATOM 13868 C C . VAL A 1 58 ? -2.046 1.280 0.057 1.00 33.53 58 VAL A C 9
ATOM 13869 O O . VAL A 1 58 ? -2.472 0.129 -0.042 1.00 54.13 58 VAL A O 9
ATOM 13882 N N . GLY A 1 59 ? -1.499 1.937 -0.962 1.00 14.02 59 GLY A N 9
ATOM 13883 C CA . GLY A 1 59 ? -1.377 1.315 -2.268 1.00 12.40 59 GLY A CA 9
ATOM 13884 C C . GLY A 1 59 ? -0.361 0.190 -2.281 1.00 21.34 59 GLY A C 9
ATOM 13885 O O . GLY A 1 59 ? -0.607 -0.871 -2.853 1.00 54.21 59 GLY A O 9
ATOM 13889 N N . ASN A 1 60 ? 0.785 0.423 -1.650 1.00 50.54 60 ASN A N 9
ATOM 13890 C CA . ASN A 1 60 ? 1.843 -0.579 -1.594 1.00 24.30 60 ASN A CA 9
ATOM 13891 C C . ASN A 1 60 ? 1.407 -1.787 -0.770 1.00 2.35 60 ASN A C 9
ATOM 13892 O O . ASN A 1 60 ? 1.704 -2.928 -1.118 1.00 31.13 60 ASN A O 9
ATOM 13903 N N . GLN A 1 61 ? 0.700 -1.524 0.324 1.00 12.51 61 GLN A N 9
ATOM 13904 C CA . GLN A 1 61 ? 0.221 -2.589 1.198 1.00 25.32 61 GLN A CA 9
ATOM 13905 C C . GLN A 1 61 ? -0.719 -3.528 0.449 1.00 10.40 61 GLN A C 9
ATOM 13906 O O . GLN A 1 61 ? -0.796 -4.719 0.753 1.00 52.14 61 GLN A O 9
ATOM 13920 N N . LEU A 1 62 ? -1.434 -2.981 -0.529 1.00 34.04 62 LEU A N 9
ATOM 13921 C CA . LEU A 1 62 ? -2.372 -3.769 -1.321 1.00 22.40 62 LEU A CA 9
ATOM 13922 C C . LEU A 1 62 ? -1.676 -4.391 -2.528 1.00 72.41 62 LEU A C 9
ATOM 13923 O O . LEU A 1 62 ? -2.123 -5.405 -3.062 1.00 53.31 62 LEU A O 9
ATOM 13939 N N . GLY A 1 63 ? -0.575 -3.777 -2.952 1.00 22.43 63 GLY A N 9
ATOM 13940 C CA . GLY A 1 63 ? 0.167 -4.285 -4.091 1.00 12.24 63 GLY A CA 9
ATOM 13941 C C . GLY A 1 63 ? 0.057 -3.384 -5.303 1.00 55.13 63 GLY A C 9
ATOM 13942 O O . GLY A 1 63 ? 0.774 -2.387 -5.414 1.00 14.23 63 GLY A O 9
ATOM 13946 N N . LEU A 1 64 ? -0.842 -3.731 -6.219 1.00 1.11 64 LEU A N 9
ATOM 13947 C CA . LEU A 1 64 ? -1.043 -2.945 -7.432 1.00 24.13 64 LEU A CA 9
ATOM 13948 C C . LEU A 1 64 ? 0.219 -2.938 -8.291 1.00 5.45 64 LEU A C 9
ATOM 13949 O O . LEU A 1 64 ? 1.275 -3.404 -7.864 1.00 23.24 64 LEU A O 9
ATOM 13965 N N . ASP A 1 65 ? 0.100 -2.405 -9.502 1.00 21.41 65 ASP A N 9
ATOM 13966 C CA . ASP A 1 65 ? 1.231 -2.334 -10.420 1.00 13.25 65 ASP A CA 9
ATOM 13967 C C . ASP A 1 65 ? 1.978 -1.013 -10.260 1.00 31.22 65 ASP A C 9
ATOM 13968 O O . ASP A 1 65 ? 1.461 -0.063 -9.671 1.00 22.31 65 ASP A O 9
ATOM 13977 N N . ALA A 1 66 ? 3.197 -0.961 -10.786 1.00 34.51 66 ALA A N 9
ATOM 13978 C CA . ALA A 1 66 ? 4.016 0.242 -10.702 1.00 34.14 66 ALA A CA 9
ATOM 13979 C C . ALA A 1 66 ? 3.323 1.423 -11.375 1.00 3.14 66 ALA A C 9
ATOM 13980 O O . ALA A 1 66 ? 3.261 2.518 -10.818 1.00 21.33 66 ALA A O 9
ATOM 13987 N N . ASN A 1 67 ? 2.806 1.193 -12.578 1.00 70.53 67 ASN A N 9
ATOM 13988 C CA . ASN A 1 67 ? 2.121 2.240 -13.327 1.00 32.35 67 ASN A CA 9
ATOM 13989 C C . ASN A 1 67 ? 0.799 2.610 -12.660 1.00 23.33 67 ASN A C 9
ATOM 13990 O O . ASN A 1 67 ? 0.425 3.781 -12.608 1.00 32.31 67 ASN A O 9
ATOM 14001 N N . ALA A 1 68 ? 0.098 1.603 -12.149 1.00 54.11 68 ALA A N 9
ATOM 14002 C CA . ALA A 1 68 ? -1.180 1.822 -11.483 1.00 24.32 68 ALA A CA 9
ATOM 14003 C C . ALA A 1 68 ? -1.000 2.635 -10.204 1.00 61.33 68 ALA A C 9
ATOM 14004 O O . ALA A 1 68 ? -1.805 3.515 -9.899 1.00 21.33 68 ALA A O 9
ATOM 14011 N N . MET A 1 69 ? 0.061 2.334 -9.462 1.00 41.43 69 MET A N 9
ATOM 14012 C CA . MET A 1 69 ? 0.345 3.038 -8.217 1.00 63.23 69 MET A CA 9
ATOM 14013 C C . MET A 1 69 ? 0.523 4.533 -8.467 1.00 21.14 69 MET A C 9
ATOM 14014 O O . MET A 1 69 ? -0.036 5.361 -7.749 1.00 55.45 69 MET A O 9
ATOM 14028 N N . ASN A 1 70 ? 1.305 4.869 -9.487 1.00 1.42 70 ASN A N 9
ATOM 14029 C CA . ASN A 1 70 ? 1.558 6.266 -9.829 1.00 34.15 70 ASN A CA 9
ATOM 14030 C C . ASN A 1 70 ? 0.259 6.978 -10.196 1.00 2.12 70 ASN A C 9
ATOM 14031 O O . ASN A 1 70 ? 0.053 8.138 -9.839 1.00 22.42 70 ASN A O 9
ATOM 14042 N N . SER A 1 71 ? -0.614 6.275 -10.911 1.00 13.45 71 SER A N 9
ATOM 14043 C CA . SER A 1 71 ? -1.891 6.840 -11.329 1.00 24.25 71 SER A CA 9
ATOM 14044 C C . SER A 1 71 ? -2.814 7.041 -10.131 1.00 13.13 71 SER A C 9
ATOM 14045 O O . SER A 1 71 ? -3.551 8.026 -10.059 1.00 34.05 71 SER A O 9
ATOM 14053 N N . LEU A 1 72 ? -2.769 6.103 -9.193 1.00 31.24 72 LEU A N 9
ATOM 14054 C CA . LEU A 1 72 ? -3.601 6.174 -7.997 1.00 13.25 72 LEU A CA 9
ATOM 14055 C C . LEU A 1 72 ? -3.169 7.332 -7.101 1.00 62.53 72 LEU A C 9
ATOM 14056 O O . LEU A 1 72 ? -4.000 8.109 -6.630 1.00 11.32 72 LEU A O 9
ATOM 14072 N N . LEU A 1 73 ? -1.865 7.442 -6.874 1.00 14.40 73 LEU A N 9
ATOM 14073 C CA . LEU A 1 73 ? -1.322 8.507 -6.038 1.00 41.41 73 LEU A CA 9
ATOM 14074 C C . LEU A 1 73 ? -1.494 9.868 -6.707 1.00 31.32 73 LEU A C 9
ATOM 14075 O O . LEU A 1 73 ? -1.529 10.899 -6.039 1.00 31.54 73 LEU A O 9
ATOM 14091 N N . GLY A 1 74 ? -1.602 9.859 -8.033 1.00 11.42 74 GLY A N 9
ATOM 14092 C CA . GLY A 1 74 ? -1.772 11.097 -8.770 1.00 12.01 74 GLY A CA 9
ATOM 14093 C C . GLY A 1 74 ? -3.196 11.615 -8.716 1.00 65.41 74 GLY A C 9
ATOM 14094 O O . GLY A 1 74 ? -3.445 12.791 -8.975 1.00 74.01 74 GLY A O 9
ATOM 14098 N N . ALA A 1 75 ? -4.131 10.733 -8.379 1.00 4.14 75 ALA A N 9
ATOM 14099 C CA . ALA A 1 75 ? -5.538 11.107 -8.290 1.00 20.30 75 ALA A CA 9
ATOM 14100 C C . ALA A 1 75 ? -5.791 12.006 -7.085 1.00 10.23 75 ALA A C 9
ATOM 14101 O O . ALA A 1 75 ? -6.399 13.069 -7.208 1.00 52.40 75 ALA A O 9
ATOM 14108 N N . VAL A 1 76 ? -5.322 11.572 -5.919 1.00 71.51 76 VAL A N 9
ATOM 14109 C CA . VAL A 1 76 ? -5.499 12.338 -4.690 1.00 63.42 76 VAL A CA 9
ATOM 14110 C C . VAL A 1 76 ? -4.699 13.634 -4.732 1.00 12.41 76 VAL A C 9
ATOM 14111 O O . VAL A 1 76 ? -5.148 14.670 -4.241 1.00 72.41 76 VAL A O 9
ATOM 14124 N N . SER A 1 77 ? -3.509 13.572 -5.323 1.00 13.13 77 SER A N 9
ATOM 14125 C CA . SER A 1 77 ? -2.644 14.741 -5.426 1.00 54.23 77 SER A CA 9
ATOM 14126 C C . SER A 1 77 ? -3.362 15.887 -6.134 1.00 24.05 77 SER A C 9
ATOM 14127 O O . SER A 1 77 ? -3.203 17.051 -5.770 1.00 11.53 77 SER A O 9
ATOM 14135 N N . GLY A 1 78 ? -4.151 15.546 -7.147 1.00 70.42 78 GLY A N 9
ATOM 14136 C CA . GLY A 1 78 ? -4.880 16.556 -7.891 1.00 72.44 78 GLY A CA 9
ATOM 14137 C C . GLY A 1 78 ? -6.292 16.752 -7.372 1.00 11.45 78 GLY A C 9
ATOM 14138 O O . GLY A 1 78 ? -6.894 17.807 -7.573 1.00 45.33 78 GLY A O 9
ATOM 14142 N N . TYR A 1 79 ? -6.821 15.734 -6.704 1.00 20.14 79 TYR A N 9
ATOM 14143 C CA . TYR A 1 79 ? -8.171 15.796 -6.157 1.00 53.53 79 TYR A CA 9
ATOM 14144 C C . TYR A 1 79 ? -8.234 16.750 -4.968 1.00 24.52 79 TYR A C 9
ATOM 14145 O O . TYR A 1 79 ? -9.272 17.350 -4.692 1.00 50.31 79 TYR A O 9
ATOM 14163 N N . VAL A 1 80 ? -7.113 16.883 -4.267 1.00 5.55 80 VAL A N 9
ATOM 14164 C CA . VAL A 1 80 ? -7.038 17.762 -3.105 1.00 44.43 80 VAL A CA 9
ATOM 14165 C C . VAL A 1 80 ? -7.378 19.200 -3.484 1.00 32.25 80 VAL A C 9
ATOM 14166 O O . VAL A 1 80 ? -8.007 19.924 -2.711 1.00 22.43 80 VAL A O 9
ATOM 14179 N N . SER A 1 81 ? -6.961 19.607 -4.678 1.00 73.02 81 SER A N 9
ATOM 14180 C CA . SER A 1 81 ? -7.220 20.960 -5.158 1.00 34.35 81 SER A CA 9
ATOM 14181 C C . SER A 1 81 ? -8.716 21.265 -5.144 1.00 63.30 81 SER A C 9
ATOM 14182 O O . SER A 1 81 ? -9.137 22.346 -4.734 1.00 4.13 81 SER A O 9
ATOM 14190 N N . THR A 1 82 ? -9.513 20.302 -5.597 1.00 52.22 82 THR A N 9
ATOM 14191 C CA . THR A 1 82 ? -10.960 20.465 -5.638 1.00 55.04 82 THR A CA 9
ATOM 14192 C C . THR A 1 82 ? -11.595 20.094 -4.303 1.00 73.21 82 THR A C 9
ATOM 14193 O O . THR A 1 82 ? -12.705 20.525 -3.990 1.00 11.05 82 THR A O 9
ATOM 14204 N N . LEU A 1 83 ? -10.883 19.291 -3.519 1.00 74.03 83 LEU A N 9
ATOM 14205 C CA . LEU A 1 83 ? -11.377 18.861 -2.216 1.00 44.35 83 LEU A CA 9
ATOM 14206 C C . LEU A 1 83 ? -11.822 20.056 -1.380 1.00 44.51 83 LEU A C 9
ATOM 14207 O O . LEU A 1 83 ? -12.806 19.983 -0.645 1.00 20.20 83 LEU A O 9
ATOM 14223 N N . GLY A 1 84 ? -11.090 21.161 -1.499 1.00 44.35 84 GLY A N 9
ATOM 14224 C CA . GLY A 1 84 ? -11.426 22.357 -0.750 1.00 41.13 84 GLY A CA 9
ATOM 14225 C C . GLY A 1 84 ? -10.403 22.677 0.323 1.00 45.20 84 GLY A C 9
ATOM 14226 O O . GLY A 1 84 ? -9.548 21.850 0.641 1.00 52.34 84 GLY A O 9
ATOM 14230 N N . ASN A 1 85 ? -10.489 23.879 0.880 1.00 1.53 85 ASN A N 9
ATOM 14231 C CA . ASN A 1 85 ? -9.563 24.307 1.923 1.00 62.13 85 ASN A CA 9
ATOM 14232 C C . ASN A 1 85 ? -9.860 23.597 3.240 1.00 22.33 85 ASN A C 9
ATOM 14233 O O . ASN A 1 85 ? -8.989 23.473 4.101 1.00 52.12 85 ASN A O 9
ATOM 14244 N N . ALA A 1 86 ? -11.096 23.132 3.389 1.00 4.04 86 ALA A N 9
ATOM 14245 C CA . ALA A 1 86 ? -11.508 22.431 4.600 1.00 52.22 86 ALA A CA 9
ATOM 14246 C C . ALA A 1 86 ? -10.948 21.013 4.631 1.00 53.02 86 ALA A C 9
ATOM 14247 O O . ALA A 1 86 ? -11.569 20.080 4.122 1.00 61.44 86 ALA A O 9
ATOM 14254 N N . ILE A 1 87 ? -9.773 20.859 5.232 1.00 50.31 87 ILE A N 9
ATOM 14255 C CA . ILE A 1 87 ? -9.132 19.554 5.329 1.00 64.03 87 ILE A CA 9
ATOM 14256 C C . ILE A 1 87 ? -9.459 18.878 6.656 1.00 21.44 87 ILE A C 9
ATOM 14257 O O . ILE A 1 87 ? -9.316 17.663 6.797 1.00 52.11 87 ILE A O 9
ATOM 14273 N N . SER A 1 88 ? -9.902 19.672 7.625 1.00 45.20 88 SER A N 9
ATOM 14274 C CA . SER A 1 88 ? -10.250 19.151 8.943 1.00 63.55 88 SER A CA 9
ATOM 14275 C C . SER A 1 88 ? -11.220 17.980 8.824 1.00 53.21 88 SER A C 9
ATOM 14276 O O . SER A 1 88 ? -11.240 17.087 9.670 1.00 32.14 88 SER A O 9
ATOM 14284 N N . ASP A 1 89 ? -12.026 17.992 7.767 1.00 43.42 89 ASP A N 9
ATOM 14285 C CA . ASP A 1 89 ? -13.000 16.932 7.536 1.00 63.44 89 ASP A CA 9
ATOM 14286 C C . ASP A 1 89 ? -12.338 15.715 6.897 1.00 74.35 89 ASP A C 9
ATOM 14287 O O . ASP A 1 89 ? -12.018 15.723 5.708 1.00 32.52 89 ASP A O 9
ATOM 14296 N N . ALA A 1 90 ? -12.133 14.672 7.694 1.00 25.04 90 ALA A N 9
ATOM 14297 C CA . ALA A 1 90 ? -11.510 13.448 7.206 1.00 22.14 90 ALA A CA 9
ATOM 14298 C C . ALA A 1 90 ? -12.371 12.781 6.141 1.00 70.54 90 ALA A C 9
ATOM 14299 O O . ALA A 1 90 ? -11.857 12.264 5.148 1.00 40.42 90 ALA A O 9
ATOM 14306 N N . SER A 1 91 ? -13.683 12.795 6.351 1.00 53.45 91 SER A N 9
ATOM 14307 C CA . SER A 1 91 ? -14.615 12.187 5.409 1.00 1.11 91 SER A CA 9
ATOM 14308 C C . SER A 1 91 ? -14.513 12.850 4.039 1.00 20.11 91 SER A C 9
ATOM 14309 O O . SER A 1 91 ? -14.704 12.203 3.009 1.00 4.21 91 SER A O 9
ATOM 14317 N N . ALA A 1 92 ? -14.210 14.143 4.036 1.00 4.12 92 ALA A N 9
ATOM 14318 C CA . ALA A 1 92 ? -14.080 14.894 2.794 1.00 54.02 92 ALA A CA 9
ATOM 14319 C C . ALA A 1 92 ? -12.915 14.374 1.957 1.00 50.45 92 ALA A C 9
ATOM 14320 O O . ALA A 1 92 ? -13.090 14.000 0.798 1.00 32.10 92 ALA A O 9
ATOM 14327 N N . TYR A 1 93 ? -11.727 14.355 2.552 1.00 14.33 93 TYR A N 9
ATOM 14328 C CA . TYR A 1 93 ? -10.533 13.884 1.861 1.00 50.41 93 TYR A CA 9
ATOM 14329 C C . TYR A 1 93 ? -10.603 12.381 1.617 1.00 13.03 93 TYR A C 9
ATOM 14330 O O . TYR A 1 93 ? -10.368 11.909 0.505 1.00 33.21 93 TYR A O 9
ATOM 14348 N N . ALA A 1 94 ? -10.928 11.632 2.666 1.00 24.14 94 ALA A N 9
ATOM 14349 C CA . ALA A 1 94 ? -11.031 10.180 2.568 1.00 45.32 94 ALA A CA 9
ATOM 14350 C C . ALA A 1 94 ? -12.018 9.775 1.480 1.00 34.43 94 ALA A C 9
ATOM 14351 O O . ALA A 1 94 ? -11.898 8.701 0.889 1.00 12.52 94 ALA A O 9
ATOM 14358 N N . ASN A 1 95 ? -12.995 10.637 1.220 1.00 12.14 95 ASN A N 9
ATOM 14359 C CA . ASN A 1 95 ? -14.005 10.366 0.203 1.00 44.41 95 ASN A CA 9
ATOM 14360 C C . ASN A 1 95 ? -13.380 10.337 -1.188 1.00 72.21 95 ASN A C 9
ATOM 14361 O O . ASN A 1 95 ? -13.729 9.496 -2.018 1.00 0.24 95 ASN A O 9
ATOM 14372 N N . ALA A 1 96 ? -12.457 11.259 -1.437 1.00 21.42 96 ALA A N 9
ATOM 14373 C CA . ALA A 1 96 ? -11.782 11.336 -2.727 1.00 3.35 96 ALA A CA 9
ATOM 14374 C C . ALA A 1 96 ? -10.843 10.151 -2.928 1.00 73.10 96 ALA A C 9
ATOM 14375 O O . ALA A 1 96 ? -10.932 9.440 -3.929 1.00 21.45 96 ALA A O 9
ATOM 14382 N N . ILE A 1 97 ? -9.945 9.945 -1.971 1.00 53.20 97 ILE A N 9
ATOM 14383 C CA . ILE A 1 97 ? -8.990 8.845 -2.044 1.00 14.24 97 ILE A CA 9
ATOM 14384 C C . ILE A 1 97 ? -9.706 7.499 -2.084 1.00 1.15 97 ILE A C 9
ATOM 14385 O O . ILE A 1 97 ? -9.227 6.548 -2.703 1.00 54.52 97 ILE A O 9
ATOM 14401 N N . SER A 1 98 ? -10.855 7.426 -1.420 1.00 61.31 98 SER A N 9
ATOM 14402 C CA . SER A 1 98 ? -11.637 6.195 -1.378 1.00 3.12 98 SER A CA 9
ATOM 14403 C C . SER A 1 98 ? -12.027 5.751 -2.784 1.00 30.53 98 SER A C 9
ATOM 14404 O O . SER A 1 98 ? -11.985 4.563 -3.106 1.00 44.53 98 SER A O 9
ATOM 14412 N N . SER A 1 99 ? -12.409 6.714 -3.617 1.00 30.32 99 SER A N 9
ATOM 14413 C CA . SER A 1 99 ? -12.812 6.423 -4.987 1.00 51.05 99 SER A CA 9
ATOM 14414 C C . SER A 1 99 ? -11.620 5.956 -5.817 1.00 4.12 99 SER A C 9
ATOM 14415 O O . SER A 1 99 ? -11.756 5.102 -6.693 1.00 73.04 99 SER A O 9
ATOM 14423 N N . ALA A 1 100 ? -10.451 6.520 -5.533 1.00 11.51 100 ALA A N 9
ATOM 14424 C CA . ALA A 1 100 ? -9.235 6.162 -6.250 1.00 44.11 100 ALA A CA 9
ATOM 14425 C C . ALA A 1 100 ? -8.815 4.729 -5.937 1.00 51.31 100 ALA A C 9
ATOM 14426 O O . ALA A 1 100 ? -8.640 3.912 -6.840 1.00 64.43 100 ALA A O 9
ATOM 14433 N N . ILE A 1 101 ? -8.657 4.432 -4.651 1.00 42.42 101 ILE A N 9
ATOM 14434 C CA . ILE A 1 101 ? -8.258 3.098 -4.219 1.00 54.21 101 ILE A CA 9
ATOM 14435 C C . ILE A 1 101 ? -9.360 2.080 -4.495 1.00 43.11 101 ILE A C 9
ATOM 14436 O O . ILE A 1 101 ? -9.089 0.965 -4.942 1.00 53.02 101 ILE A O 9
ATOM 14452 N N . GLY A 1 102 ? -10.601 2.472 -4.228 1.00 24.11 102 GLY A N 9
ATOM 14453 C CA . GLY A 1 102 ? -11.724 1.581 -4.455 1.00 11.22 102 GLY A CA 9
ATOM 14454 C C . GLY A 1 102 ? -11.858 1.176 -5.910 1.00 52.30 102 GLY A C 9
ATOM 14455 O O . GLY A 1 102 ? -12.315 0.076 -6.215 1.00 24.51 102 GLY A O 9
ATOM 14459 N N . ASN A 1 103 ? -11.458 2.068 -6.810 1.00 52.41 103 ASN A N 9
ATOM 14460 C CA . ASN A 1 103 ? -11.537 1.797 -8.241 1.00 13.40 103 ASN A CA 9
ATOM 14461 C C . ASN A 1 103 ? -10.571 0.686 -8.638 1.00 70.24 103 ASN A C 9
ATOM 14462 O O . ASN A 1 103 ? -10.954 -0.274 -9.308 1.00 10.41 103 ASN A O 9
ATOM 14473 N N . VAL A 1 104 ? -9.316 0.821 -8.221 1.00 55.21 104 VAL A N 9
ATOM 14474 C CA . VAL A 1 104 ? -8.296 -0.171 -8.533 1.00 1.04 104 VAL A CA 9
ATOM 14475 C C . VAL A 1 104 ? -8.533 -1.463 -7.760 1.00 24.42 104 VAL A C 9
ATOM 14476 O O . VAL A 1 104 ? -8.297 -2.559 -8.272 1.00 51.42 104 VAL A O 9
ATOM 14489 N N . LEU A 1 105 ? -9.002 -1.331 -6.524 1.00 53.42 105 LEU A N 9
ATOM 14490 C CA . LEU A 1 105 ? -9.274 -2.487 -5.680 1.00 23.40 105 LEU A CA 9
ATOM 14491 C C . LEU A 1 105 ? -10.358 -3.368 -6.292 1.00 14.21 105 LEU A C 9
ATOM 14492 O O . LEU A 1 105 ? -10.227 -4.590 -6.340 1.00 13.03 105 LEU A O 9
ATOM 14508 N N . ALA A 1 106 ? -11.429 -2.736 -6.763 1.00 73.43 106 ALA A N 9
ATOM 14509 C CA . ALA A 1 106 ? -12.535 -3.461 -7.377 1.00 60.21 106 ALA A CA 9
ATOM 14510 C C . ALA A 1 106 ? -12.104 -4.113 -8.687 1.00 0.34 106 ALA A C 9
ATOM 14511 O O . ALA A 1 106 ? -12.411 -5.275 -8.943 1.00 34.35 106 ALA A O 9
ATOM 14518 N N . ASN A 1 107 ? -11.391 -3.354 -9.513 1.00 61.34 107 ASN A N 9
ATOM 14519 C CA . ASN A 1 107 ? -10.919 -3.858 -10.798 1.00 21.23 107 ASN A CA 9
ATOM 14520 C C . ASN A 1 107 ? -9.976 -5.043 -10.604 1.00 11.32 107 ASN A C 9
ATOM 14521 O O . ASN A 1 107 ? -9.800 -5.863 -11.505 1.00 70.13 107 ASN A O 9
ATOM 14532 N N . SER A 1 108 ? -9.373 -5.125 -9.422 1.00 23.40 108 SER A N 9
ATOM 14533 C CA . SER A 1 108 ? -8.445 -6.206 -9.111 1.00 22.23 108 SER A CA 9
ATOM 14534 C C . SER A 1 108 ? -9.074 -7.197 -8.136 1.00 44.20 108 SER A C 9
ATOM 14535 O O . SER A 1 108 ? -8.409 -8.106 -7.643 1.00 23.14 108 SER A O 9
ATOM 14543 N N . GLY A 1 109 ? -10.361 -7.012 -7.861 1.00 13.42 109 GLY A N 9
ATOM 14544 C CA . GLY A 1 109 ? -11.060 -7.895 -6.946 1.00 23.14 109 GLY A CA 9
ATOM 14545 C C . GLY A 1 109 ? -10.362 -8.008 -5.604 1.00 74.41 109 GLY A C 9
ATOM 14546 O O . GLY A 1 109 ? -9.865 -9.076 -5.244 1.00 61.40 109 GLY A O 9
ATOM 14550 N N . SER A 1 110 ? -10.324 -6.906 -4.864 1.00 41.43 110 SER A N 9
ATOM 14551 C CA . SER A 1 110 ? -9.677 -6.884 -3.557 1.00 33.31 110 SER A CA 9
ATOM 14552 C C . SER A 1 110 ? -10.706 -6.720 -2.443 1.00 54.24 110 SER A C 9
ATOM 14553 O O . SER A 1 110 ? -11.780 -6.154 -2.655 1.00 73.13 110 SER A O 9
ATOM 14561 N N . ILE A 1 111 ? -10.371 -7.215 -1.258 1.00 30.10 111 ILE A N 9
ATOM 14562 C CA . ILE A 1 111 ? -11.266 -7.122 -0.111 1.00 52.33 111 ILE A CA 9
ATOM 14563 C C . ILE A 1 111 ? -12.727 -7.182 -0.545 1.00 20.31 111 ILE A C 9
ATOM 14564 O O . ILE A 1 111 ? -13.540 -6.353 -0.141 1.00 4.23 111 ILE A O 9
ATOM 14580 N N . SER A 1 112 ? -13.051 -8.172 -1.372 1.00 12.45 112 SER A N 9
ATOM 14581 C CA . SER A 1 112 ? -14.414 -8.339 -1.863 1.00 74.25 112 SER A CA 9
ATOM 14582 C C . SER A 1 112 ? -15.409 -8.359 -0.708 1.00 32.21 112 SER A C 9
ATOM 14583 O O . SER A 1 112 ? -16.368 -7.587 -0.688 1.00 40.44 112 SER A O 9
ATOM 14591 N N . GLU A 1 113 ? -15.176 -9.249 0.252 1.00 71.23 113 GLU A N 9
ATOM 14592 C CA . GLU A 1 113 ? -16.053 -9.370 1.410 1.00 45.05 113 GLU A CA 9
ATOM 14593 C C . GLU A 1 113 ? -15.388 -10.188 2.513 1.00 44.42 113 GLU A C 9
ATOM 14594 O O . GLU A 1 113 ? -15.450 -9.829 3.689 1.00 20.50 113 GLU A O 9
ATOM 14606 N N . SER A 1 114 ? -14.751 -11.288 2.125 1.00 3.24 114 SER A N 9
ATOM 14607 C CA . SER A 1 114 ? -14.076 -12.159 3.080 1.00 33.54 114 SER A CA 9
ATOM 14608 C C . SER A 1 114 ? -13.089 -11.369 3.934 1.00 61.11 114 SER A C 9
ATOM 14609 O O . SER A 1 114 ? -12.933 -11.630 5.127 1.00 50.35 114 SER A O 9
ATOM 14617 N N . THR A 1 115 ? -12.424 -10.400 3.312 1.00 61.44 115 THR A N 9
ATOM 14618 C CA . THR A 1 115 ? -11.449 -9.572 4.012 1.00 51.21 115 THR A CA 9
ATOM 14619 C C . THR A 1 115 ? -11.825 -8.097 3.933 1.00 41.14 115 THR A C 9
ATOM 14620 O O . THR A 1 115 ? -12.182 -7.592 2.868 1.00 62.52 115 THR A O 9
ATOM 14631 N N . ALA A 1 116 ? -11.742 -7.409 5.068 1.00 71.04 116 ALA A N 9
ATOM 14632 C CA . ALA A 1 116 ? -12.071 -5.990 5.125 1.00 64.34 116 ALA A CA 9
ATOM 14633 C C . ALA A 1 116 ? -11.803 -5.421 6.515 1.00 34.44 116 ALA A C 9
ATOM 14634 O O . ALA A 1 116 ? -12.710 -4.907 7.170 1.00 23.11 116 ALA A O 9
ATOM 14641 N N . SER A 1 117 ? -10.556 -5.517 6.959 1.00 65.53 117 SER A N 9
ATOM 14642 C CA . SER A 1 117 ? -10.170 -5.016 8.272 1.00 24.44 117 SER A CA 9
ATOM 14643 C C . SER A 1 117 ? -8.682 -5.244 8.527 1.00 22.42 117 SER A C 9
ATOM 14644 O O . SER A 1 117 ? -8.019 -4.431 9.167 1.00 1.31 117 SER A O 9
ATOM 14652 N N . SER A 1 118 ? -8.166 -6.360 8.019 1.00 22.13 118 SER A N 9
ATOM 14653 C CA . SER A 1 118 ? -6.759 -6.699 8.193 1.00 62.23 118 SER A CA 9
ATOM 14654 C C . SER A 1 118 ? -5.864 -5.689 7.480 1.00 51.42 118 SER A C 9
ATOM 14655 O O . SER A 1 118 ? -4.914 -5.165 8.062 1.00 1.25 118 SER A O 9
ATOM 14663 N N . ALA A 1 119 ? -6.177 -5.421 6.217 1.00 5.32 119 ALA A N 9
ATOM 14664 C CA . ALA A 1 119 ? -5.404 -4.473 5.425 1.00 25.11 119 ALA A CA 9
ATOM 14665 C C . ALA A 1 119 ? -5.592 -3.048 5.934 1.00 22.24 119 ALA A C 9
ATOM 14666 O O . ALA A 1 119 ? -4.657 -2.248 5.928 1.00 13.04 119 ALA A O 9
ATOM 14673 N N . ALA A 1 120 ? -6.808 -2.738 6.377 1.00 64.44 120 ALA A N 9
ATOM 14674 C CA . ALA A 1 120 ? -7.117 -1.411 6.891 1.00 1.41 120 ALA A CA 9
ATOM 14675 C C . ALA A 1 120 ? -6.353 -1.129 8.180 1.00 64.03 120 ALA A C 9
ATOM 14676 O O . ALA A 1 120 ? -5.759 -0.063 8.342 1.00 32.24 120 ALA A O 9
ATOM 14683 N N . SER A 1 121 ? -6.372 -2.093 9.097 1.00 1.21 121 SER A N 9
ATOM 14684 C CA . SER A 1 121 ? -5.685 -1.947 10.375 1.00 10.35 121 SER A CA 9
ATOM 14685 C C . SER A 1 121 ? -4.175 -2.059 10.194 1.00 51.21 121 SER A C 9
ATOM 14686 O O . SER A 1 121 ? -3.404 -1.379 10.873 1.00 12.44 121 SER A O 9
ATOM 14694 N N . SER A 1 122 ? -3.757 -2.923 9.274 1.00 64.01 122 SER A N 9
ATOM 14695 C CA . SER A 1 122 ? -2.338 -3.128 9.006 1.00 32.23 122 SER A CA 9
ATOM 14696 C C . SER A 1 122 ? -1.712 -1.875 8.402 1.00 54.13 122 SER A C 9
ATOM 14697 O O . SER A 1 122 ? -0.727 -1.350 8.917 1.00 4.51 122 SER A O 9
ATOM 14705 N N . ALA A 1 123 ? -2.293 -1.404 7.304 1.00 53.44 123 ALA A N 9
ATOM 14706 C CA . ALA A 1 123 ? -1.794 -0.211 6.629 1.00 11.12 123 ALA A CA 9
ATOM 14707 C C . ALA A 1 123 ? -1.823 0.999 7.558 1.00 63.23 123 ALA A C 9
ATOM 14708 O O . ALA A 1 123 ? -0.883 1.791 7.587 1.00 21.22 123 ALA A O 9
ATOM 14715 N N . ALA A 1 124 ? -2.908 1.132 8.313 1.00 10.11 124 ALA A N 9
ATOM 14716 C CA . ALA A 1 124 ? -3.057 2.245 9.243 1.00 14.45 124 ALA A CA 9
ATOM 14717 C C . ALA A 1 124 ? -2.116 2.095 10.434 1.00 34.43 124 ALA A C 9
ATOM 14718 O O . ALA A 1 124 ? -1.685 3.084 11.025 1.00 0.20 124 ALA A O 9
ATOM 14725 N N . SER A 1 125 ? -1.803 0.851 10.781 1.00 15.31 125 SER A N 9
ATOM 14726 C CA . SER A 1 125 ? -0.918 0.571 11.905 1.00 44.13 125 SER A CA 9
ATOM 14727 C C . SER A 1 125 ? 0.491 1.088 11.628 1.00 15.30 125 SER A C 9
ATOM 14728 O O . SER A 1 125 ? 1.178 1.566 12.531 1.00 43.41 125 SER A O 9
ATOM 14736 N N . SER A 1 126 ? 0.915 0.989 10.371 1.00 15.53 126 SER A N 9
ATOM 14737 C CA . SER A 1 126 ? 2.243 1.443 9.976 1.00 60.15 126 SER A CA 9
ATOM 14738 C C . SER A 1 126 ? 2.360 2.959 10.107 1.00 62.51 126 SER A C 9
ATOM 14739 O O . SER A 1 126 ? 3.331 3.472 10.665 1.00 11.25 126 SER A O 9
ATOM 14747 N N . VAL A 1 127 ? 1.364 3.670 9.590 1.00 3.40 127 VAL A N 9
ATOM 14748 C CA . VAL A 1 127 ? 1.355 5.127 9.649 1.00 12.34 127 VAL A CA 9
ATOM 14749 C C . VAL A 1 127 ? 1.102 5.618 11.071 1.00 63.31 127 VAL A C 9
ATOM 14750 O O . VAL A 1 127 ? 1.730 6.572 11.532 1.00 31.43 127 VAL A O 9
ATOM 14763 N N . THR A 1 128 ? 0.178 4.958 11.763 1.00 21.33 128 THR A N 9
ATOM 14764 C CA . THR A 1 128 ? -0.159 5.326 13.133 1.00 72.23 128 THR A CA 9
ATOM 14765 C C . THR A 1 128 ? 1.036 5.139 14.061 1.00 40.24 128 THR A C 9
ATOM 14766 O O . THR A 1 128 ? 1.326 5.996 14.898 1.00 21.42 128 THR A O 9
ATOM 14777 N N . THR A 1 129 ? 1.729 4.014 13.909 1.00 5.10 129 THR A N 9
ATOM 14778 C CA . THR A 1 129 ? 2.891 3.716 14.734 1.00 23.51 129 THR A CA 9
ATOM 14779 C C . THR A 1 129 ? 3.958 4.796 14.595 1.00 52.33 129 THR A C 9
ATOM 14780 O O . THR A 1 129 ? 4.680 5.098 15.545 1.00 23.14 129 THR A O 9
ATOM 14791 N N . THR A 1 130 ? 4.051 5.379 13.404 1.00 42.04 130 THR A N 9
ATOM 14792 C CA . THR A 1 130 ? 5.029 6.426 13.139 1.00 2.15 130 THR A CA 9
ATOM 14793 C C . THR A 1 130 ? 4.628 7.736 13.810 1.00 20.41 130 THR A C 9
ATOM 14794 O O . THR A 1 130 ? 5.418 8.340 14.536 1.00 40.43 130 THR A O 9
ATOM 14805 N N . LEU A 1 131 ? 3.397 8.167 13.564 1.00 41.51 131 LEU A N 9
ATOM 14806 C CA . LEU A 1 131 ? 2.890 9.406 14.147 1.00 73.45 131 LEU A CA 9
ATOM 14807 C C . LEU A 1 131 ? 3.103 9.424 15.657 1.00 64.11 131 LEU A C 9
ATOM 14808 O O . LEU A 1 131 ? 3.375 10.472 16.244 1.00 51.24 131 LEU A O 9
ATOM 14824 N N . THR A 1 132 ? 2.981 8.258 16.281 1.00 33.15 132 THR A N 9
ATOM 14825 C CA . THR A 1 132 ? 3.161 8.140 17.723 1.00 21.20 132 THR A CA 9
ATOM 14826 C C . THR A 1 132 ? 4.622 7.884 18.075 1.00 63.43 132 THR A C 9
ATOM 14827 O O . THR A 1 132 ? 5.100 8.306 19.127 1.00 25.43 132 THR A O 9
ATOM 14838 N N . SER A 1 133 ? 5.328 7.190 17.186 1.00 64.02 133 SER A N 9
ATOM 14839 C CA . SER A 1 133 ? 6.734 6.877 17.406 1.00 64.52 133 SER A CA 9
ATOM 14840 C C . SER A 1 133 ? 7.546 8.147 17.636 1.00 44.34 133 SER A C 9
ATOM 14841 O O . SER A 1 133 ? 8.206 8.298 18.665 1.00 31.40 133 SER A O 9
ATOM 14849 N N . TYR A 1 134 ? 7.492 9.059 16.672 1.00 24.11 134 TYR A N 9
ATOM 14850 C CA . TYR A 1 134 ? 8.223 10.317 16.766 1.00 11.34 134 TYR A CA 9
ATOM 14851 C C . TYR A 1 134 ? 8.332 10.989 15.401 1.00 33.23 134 TYR A C 9
ATOM 14852 O O . TYR A 1 134 ? 8.622 12.181 15.304 1.00 63.34 134 TYR A O 9
ATOM 14870 N N . GLY A 1 135 ? 8.095 10.212 14.347 1.00 10.50 135 GLY A N 9
ATOM 14871 C CA . GLY A 1 135 ? 8.171 10.749 13.000 1.00 20.32 135 GLY A CA 9
ATOM 14872 C C . GLY A 1 135 ? 6.806 10.886 12.353 1.00 5.53 135 GLY A C 9
ATOM 14873 O O . GLY A 1 135 ? 6.412 10.081 11.510 1.00 53.13 135 GLY A O 9
ATOM 14877 N N . PRO A 1 136 ? 6.060 11.926 12.753 1.00 41.44 136 PRO A N 9
ATOM 14878 C CA . PRO A 1 136 ? 4.720 12.190 12.219 1.00 12.43 136 PRO A CA 9
ATOM 14879 C C . PRO A 1 136 ? 4.754 12.647 10.766 1.00 70.50 136 PRO A C 9
ATOM 14880 O O . PRO A 1 136 ? 4.574 11.846 9.849 1.00 23.24 136 PRO A O 9
ATOM 14891 N N . ALA A 1 137 ? 4.987 13.939 10.561 1.00 64.13 137 ALA A N 9
ATOM 14892 C CA . ALA A 1 137 ? 5.048 14.503 9.219 1.00 23.50 137 ALA A CA 9
ATOM 14893 C C . ALA A 1 137 ? 6.411 14.253 8.580 1.00 54.34 137 ALA A C 9
ATOM 14894 O O . ALA A 1 137 ? 6.621 14.557 7.406 1.00 34.04 137 ALA A O 9
ATOM 14901 N N . VAL A 1 138 ? 7.333 13.698 9.360 1.00 12.03 138 VAL A N 9
ATOM 14902 C CA . VAL A 1 138 ? 8.675 13.409 8.870 1.00 13.45 138 VAL A CA 9
ATOM 14903 C C . VAL A 1 138 ? 8.628 12.511 7.640 1.00 54.05 138 VAL A C 9
ATOM 14904 O O . VAL A 1 138 ? 9.592 12.433 6.877 1.00 24.32 138 VAL A O 9
ATOM 14917 N N . PHE A 1 139 ? 7.500 11.834 7.450 1.00 1.21 139 PHE A N 9
ATOM 14918 C CA . PHE A 1 139 ? 7.328 10.940 6.310 1.00 0.12 139 PHE A CA 9
ATOM 14919 C C . PHE A 1 139 ? 7.479 11.699 4.995 1.00 11.10 139 PHE A C 9
ATOM 14920 O O . PHE A 1 139 ? 7.799 11.113 3.960 1.00 53.31 139 PHE A O 9
ATOM 14937 N N . TYR A 1 140 ? 7.249 13.007 5.044 1.00 30.30 140 TYR A N 9
ATOM 14938 C CA . TYR A 1 140 ? 7.357 13.846 3.858 1.00 52.12 140 TYR A CA 9
ATOM 14939 C C . TYR A 1 140 ? 8.620 14.701 3.907 1.00 11.14 140 TYR A C 9
ATOM 14940 O O . TYR A 1 140 ? 9.118 15.153 2.876 1.00 11.24 140 TYR A O 9
ATOM 14958 N N . ALA A 1 141 ? 9.132 14.917 5.114 1.00 25.22 141 ALA A N 9
ATOM 14959 C CA . ALA A 1 141 ? 10.339 15.714 5.300 1.00 74.31 141 ALA A CA 9
ATOM 14960 C C . ALA A 1 141 ? 11.463 15.228 4.394 1.00 74.44 141 ALA A C 9
ATOM 14961 O O . ALA A 1 141 ? 11.447 14.103 3.893 1.00 61.53 141 ALA A O 9
ATOM 14968 N N . GLY A 1 17 ? -17.249 -1.632 -1.176 1.00 52.14 17 GLY A N 10
ATOM 14969 C CA . GLY A 1 17 ? -15.856 -1.627 -0.770 1.00 3.52 17 GLY A CA 10
ATOM 14970 C C . GLY A 1 17 ? -15.334 -0.228 -0.504 1.00 73.11 17 GLY A C 10
ATOM 14971 O O . GLY A 1 17 ? -14.412 -0.041 0.288 1.00 11.34 17 GLY A O 10
ATOM 14975 N N . ASN A 1 18 ? -15.926 0.759 -1.172 1.00 52.41 18 ASN A N 10
ATOM 14976 C CA . ASN A 1 18 ? -15.514 2.148 -1.006 1.00 12.14 18 ASN A CA 10
ATOM 14977 C C . ASN A 1 18 ? -15.759 2.621 0.424 1.00 54.33 18 ASN A C 10
ATOM 14978 O O . ASN A 1 18 ? -14.921 3.298 1.018 1.00 61.33 18 ASN A O 10
ATOM 14989 N N . ALA A 1 19 ? -16.916 2.260 0.971 1.00 73.13 19 ALA A N 10
ATOM 14990 C CA . ALA A 1 19 ? -17.272 2.646 2.330 1.00 60.34 19 ALA A CA 10
ATOM 14991 C C . ALA A 1 19 ? -16.271 2.090 3.338 1.00 63.05 19 ALA A C 10
ATOM 14992 O O . ALA A 1 19 ? -16.013 2.702 4.375 1.00 14.53 19 ALA A O 10
ATOM 14999 N N . PHE A 1 20 ? -15.708 0.928 3.026 1.00 73.13 20 PHE A N 10
ATOM 15000 C CA . PHE A 1 20 ? -14.736 0.289 3.906 1.00 61.50 20 PHE A CA 10
ATOM 15001 C C . PHE A 1 20 ? -13.466 1.129 4.013 1.00 23.53 20 PHE A C 10
ATOM 15002 O O . PHE A 1 20 ? -13.009 1.443 5.112 1.00 21.53 20 PHE A O 10
ATOM 15019 N N . ALA A 1 21 ? -12.902 1.488 2.865 1.00 63.01 21 ALA A N 10
ATOM 15020 C CA . ALA A 1 21 ? -11.686 2.292 2.829 1.00 13.13 21 ALA A CA 10
ATOM 15021 C C . ALA A 1 21 ? -11.963 3.726 3.270 1.00 75.40 21 ALA A C 10
ATOM 15022 O O . ALA A 1 21 ? -11.123 4.362 3.904 1.00 4.42 21 ALA A O 10
ATOM 15029 N N . GLN A 1 22 ? -13.145 4.226 2.927 1.00 75.12 22 GLN A N 10
ATOM 15030 C CA . GLN A 1 22 ? -13.532 5.586 3.286 1.00 60.33 22 GLN A CA 10
ATOM 15031 C C . GLN A 1 22 ? -13.740 5.714 4.791 1.00 63.20 22 GLN A C 10
ATOM 15032 O O . GLN A 1 22 ? -13.299 6.684 5.407 1.00 15.53 22 GLN A O 10
ATOM 15046 N N . SER A 1 23 ? -14.412 4.728 5.377 1.00 61.03 23 SER A N 10
ATOM 15047 C CA . SER A 1 23 ? -14.681 4.732 6.809 1.00 11.41 23 SER A CA 10
ATOM 15048 C C . SER A 1 23 ? -13.381 4.674 7.606 1.00 12.12 23 SER A C 10
ATOM 15049 O O . SER A 1 23 ? -13.202 5.408 8.579 1.00 43.52 23 SER A O 10
ATOM 15057 N N . LEU A 1 24 ? -12.478 3.796 7.187 1.00 23.03 24 LEU A N 10
ATOM 15058 C CA . LEU A 1 24 ? -11.192 3.641 7.861 1.00 33.42 24 LEU A CA 10
ATOM 15059 C C . LEU A 1 24 ? -10.298 4.851 7.616 1.00 60.43 24 LEU A C 10
ATOM 15060 O O . LEU A 1 24 ? -9.707 5.399 8.547 1.00 75.14 24 LEU A O 10
ATOM 15076 N N . SER A 1 25 ? -10.204 5.265 6.356 1.00 74.15 25 SER A N 10
ATOM 15077 C CA . SER A 1 25 ? -9.382 6.411 5.986 1.00 12.14 25 SER A CA 10
ATOM 15078 C C . SER A 1 25 ? -9.884 7.682 6.664 1.00 4.01 25 SER A C 10
ATOM 15079 O O . SER A 1 25 ? -9.094 8.515 7.108 1.00 14.40 25 SER A O 10
ATOM 15087 N N . SER A 1 26 ? -11.204 7.822 6.740 1.00 43.44 26 SER A N 10
ATOM 15088 C CA . SER A 1 26 ? -11.812 8.993 7.359 1.00 14.02 26 SER A CA 10
ATOM 15089 C C . SER A 1 26 ? -11.407 9.106 8.826 1.00 61.51 26 SER A C 10
ATOM 15090 O O . SER A 1 26 ? -10.941 10.152 9.274 1.00 53.24 26 SER A O 10
ATOM 15098 N N . ASN A 1 27 ? -11.586 8.017 9.567 1.00 40.44 27 ASN A N 10
ATOM 15099 C CA . ASN A 1 27 ? -11.239 7.992 10.984 1.00 50.14 27 ASN A CA 10
ATOM 15100 C C . ASN A 1 27 ? -9.727 8.053 11.174 1.00 14.23 27 ASN A C 10
ATOM 15101 O O . ASN A 1 27 ? -9.223 8.843 11.975 1.00 71.03 27 ASN A O 10
ATOM 15112 N N . LEU A 1 28 ? -9.008 7.216 10.435 1.00 13.11 28 LEU A N 10
ATOM 15113 C CA . LEU A 1 28 ? -7.553 7.175 10.521 1.00 62.25 28 LEU A CA 10
ATOM 15114 C C . LEU A 1 28 ? -6.949 8.535 10.192 1.00 43.14 28 LEU A C 10
ATOM 15115 O O . LEU A 1 28 ? -5.965 8.954 10.802 1.00 4.32 28 LEU A O 10
ATOM 15131 N N . LEU A 1 29 ? -7.545 9.223 9.224 1.00 45.54 29 LEU A N 10
ATOM 15132 C CA . LEU A 1 29 ? -7.067 10.540 8.814 1.00 14.34 29 LEU A CA 10
ATOM 15133 C C . LEU A 1 29 ? -7.413 11.594 9.860 1.00 35.01 29 LEU A C 10
ATOM 15134 O O . LEU A 1 29 ? -6.709 12.593 10.006 1.00 21.53 29 LEU A O 10
ATOM 15150 N N . SER A 1 30 ? -8.502 11.365 10.588 1.00 20.34 30 SER A N 10
ATOM 15151 C CA . SER A 1 30 ? -8.942 12.295 11.621 1.00 74.43 30 SER A CA 10
ATOM 15152 C C . SER A 1 30 ? -8.472 11.841 12.998 1.00 44.01 30 SER A C 10
ATOM 15153 O O . SER A 1 30 ? -8.863 12.407 14.018 1.00 14.13 30 SER A O 10
ATOM 15161 N N . SER A 1 31 ? -7.629 10.813 13.020 1.00 71.14 31 SER A N 10
ATOM 15162 C CA . SER A 1 31 ? -7.106 10.279 14.272 1.00 1.14 31 SER A CA 10
ATOM 15163 C C . SER A 1 31 ? -6.605 11.402 15.175 1.00 1.32 31 SER A C 10
ATOM 15164 O O . SER A 1 31 ? -6.184 12.456 14.698 1.00 51.21 31 SER A O 10
ATOM 15172 N N . GLY A 1 32 ? -6.655 11.167 16.483 1.00 42.52 32 GLY A N 10
ATOM 15173 C CA . GLY A 1 32 ? -6.202 12.169 17.433 1.00 75.43 32 GLY A CA 10
ATOM 15174 C C . GLY A 1 32 ? -4.777 12.613 17.174 1.00 20.22 32 GLY A C 10
ATOM 15175 O O . GLY A 1 32 ? -4.368 13.693 17.601 1.00 22.45 32 GLY A O 10
ATOM 15179 N N . ASP A 1 33 ? -4.017 11.777 16.472 1.00 2.53 33 ASP A N 10
ATOM 15180 C CA . ASP A 1 33 ? -2.628 12.090 16.158 1.00 73.31 33 ASP A CA 10
ATOM 15181 C C . ASP A 1 33 ? -2.492 12.567 14.715 1.00 13.50 33 ASP A C 10
ATOM 15182 O O . ASP A 1 33 ? -1.618 13.375 14.398 1.00 10.53 33 ASP A O 10
ATOM 15191 N N . PHE A 1 34 ? -3.361 12.065 13.846 1.00 61.13 34 PHE A N 10
ATOM 15192 C CA . PHE A 1 34 ? -3.337 12.439 12.437 1.00 50.11 34 PHE A CA 10
ATOM 15193 C C . PHE A 1 34 ? -3.767 13.891 12.253 1.00 44.21 34 PHE A C 10
ATOM 15194 O O . PHE A 1 34 ? -3.123 14.655 11.532 1.00 70.45 34 PHE A O 10
ATOM 15211 N N . VAL A 1 35 ? -4.859 14.268 12.911 1.00 63.11 35 VAL A N 10
ATOM 15212 C CA . VAL A 1 35 ? -5.375 15.629 12.820 1.00 2.14 35 VAL A CA 10
ATOM 15213 C C . VAL A 1 35 ? -4.295 16.648 13.167 1.00 51.24 35 VAL A C 10
ATOM 15214 O O . VAL A 1 35 ? -4.247 17.735 12.589 1.00 22.13 35 VAL A O 10
ATOM 15227 N N . GLN A 1 36 ? -3.433 16.292 14.113 1.00 60.44 36 GLN A N 10
ATOM 15228 C CA . GLN A 1 36 ? -2.355 17.177 14.536 1.00 44.35 36 GLN A CA 10
ATOM 15229 C C . GLN A 1 36 ? -1.389 17.448 13.386 1.00 73.14 36 GLN A C 10
ATOM 15230 O O . GLN A 1 36 ? -0.877 18.558 13.242 1.00 3.34 36 GLN A O 10
ATOM 15244 N N . MET A 1 37 ? -1.147 16.426 12.571 1.00 54.35 37 MET A N 10
ATOM 15245 C CA . MET A 1 37 ? -0.244 16.556 11.434 1.00 74.45 37 MET A CA 10
ATOM 15246 C C . MET A 1 37 ? -0.864 17.425 10.343 1.00 73.34 37 MET A C 10
ATOM 15247 O O . MET A 1 37 ? -0.248 18.385 9.878 1.00 42.14 37 MET A O 10
ATOM 15261 N N . ILE A 1 38 ? -2.083 17.083 9.941 1.00 30.40 38 ILE A N 10
ATOM 15262 C CA . ILE A 1 38 ? -2.785 17.833 8.906 1.00 41.24 38 ILE A CA 10
ATOM 15263 C C . ILE A 1 38 ? -3.068 19.262 9.359 1.00 12.13 38 ILE A C 10
ATOM 15264 O O . ILE A 1 38 ? -3.077 20.190 8.551 1.00 24.22 38 ILE A O 10
ATOM 15280 N N . SER A 1 39 ? -3.297 19.430 10.658 1.00 51.22 39 SER A N 10
ATOM 15281 C CA . SER A 1 39 ? -3.583 20.746 11.219 1.00 22.53 39 SER A CA 10
ATOM 15282 C C . SER A 1 39 ? -2.399 21.688 11.024 1.00 44.34 39 SER A C 10
ATOM 15283 O O . SER A 1 39 ? -2.572 22.858 10.684 1.00 51.15 39 SER A O 10
ATOM 15291 N N . SER A 1 40 ? -1.194 21.169 11.241 1.00 31.13 40 SER A N 10
ATOM 15292 C CA . SER A 1 40 ? 0.019 21.963 11.093 1.00 62.13 40 SER A CA 10
ATOM 15293 C C . SER A 1 40 ? 0.299 22.259 9.623 1.00 34.42 40 SER A C 10
ATOM 15294 O O . SER A 1 40 ? 0.976 23.232 9.290 1.00 73.44 40 SER A O 10
ATOM 15302 N N . THR A 1 41 ? -0.228 21.412 8.744 1.00 32.23 41 THR A N 10
ATOM 15303 C CA . THR A 1 41 ? -0.035 21.578 7.310 1.00 54.15 41 THR A CA 10
ATOM 15304 C C . THR A 1 41 ? -1.066 22.536 6.724 1.00 13.14 41 THR A C 10
ATOM 15305 O O . THR A 1 41 ? -1.765 22.204 5.765 1.00 62.03 41 THR A O 10
ATOM 15316 N N . THR A 1 42 ? -1.160 23.728 7.307 1.00 65.41 42 THR A N 10
ATOM 15317 C CA . THR A 1 42 ? -2.107 24.734 6.844 1.00 65.33 42 THR A CA 10
ATOM 15318 C C . THR A 1 42 ? -1.941 24.998 5.350 1.00 22.35 42 THR A C 10
ATOM 15319 O O . THR A 1 42 ? -2.891 25.387 4.671 1.00 43.34 42 THR A O 10
ATOM 15330 N N . SER A 1 43 ? -0.729 24.783 4.848 1.00 54.04 43 SER A N 10
ATOM 15331 C CA . SER A 1 43 ? -0.439 25.002 3.436 1.00 72.21 43 SER A CA 10
ATOM 15332 C C . SER A 1 43 ? -0.912 23.819 2.595 1.00 73.04 43 SER A C 10
ATOM 15333 O O . SER A 1 43 ? -0.340 22.730 2.655 1.00 44.34 43 SER A O 10
ATOM 15341 N N . THR A 1 44 ? -1.961 24.040 1.809 1.00 44.30 44 THR A N 10
ATOM 15342 C CA . THR A 1 44 ? -2.513 22.995 0.957 1.00 62.14 44 THR A CA 10
ATOM 15343 C C . THR A 1 44 ? -1.438 22.394 0.058 1.00 3.33 44 THR A C 10
ATOM 15344 O O . THR A 1 44 ? -1.507 21.222 -0.310 1.00 1.45 44 THR A O 10
ATOM 15355 N N . ASP A 1 45 ? -0.443 23.204 -0.289 1.00 11.02 45 ASP A N 10
ATOM 15356 C CA . ASP A 1 45 ? 0.649 22.751 -1.143 1.00 33.45 45 ASP A CA 10
ATOM 15357 C C . ASP A 1 45 ? 1.336 21.527 -0.543 1.00 33.00 45 ASP A C 10
ATOM 15358 O O . ASP A 1 45 ? 1.552 20.528 -1.229 1.00 41.42 45 ASP A O 10
ATOM 15367 N N . GLN A 1 46 ? 1.674 21.616 0.739 1.00 21.52 46 GLN A N 10
ATOM 15368 C CA . GLN A 1 46 ? 2.339 20.516 1.429 1.00 70.31 46 GLN A CA 10
ATOM 15369 C C . GLN A 1 46 ? 1.370 19.365 1.679 1.00 33.13 46 GLN A C 10
ATOM 15370 O O . GLN A 1 46 ? 1.784 18.247 1.983 1.00 73.02 46 GLN A O 10
ATOM 15384 N N . ALA A 1 47 ? 0.078 19.648 1.549 1.00 63.22 47 ALA A N 10
ATOM 15385 C CA . ALA A 1 47 ? -0.950 18.636 1.759 1.00 73.21 47 ALA A CA 10
ATOM 15386 C C . ALA A 1 47 ? -0.797 17.484 0.771 1.00 53.51 47 ALA A C 10
ATOM 15387 O O . ALA A 1 47 ? -1.111 16.336 1.087 1.00 10.11 47 ALA A O 10
ATOM 15394 N N . VAL A 1 48 ? -0.313 17.799 -0.427 1.00 35.41 48 VAL A N 10
ATOM 15395 C CA . VAL A 1 48 ? -0.119 16.789 -1.461 1.00 50.24 48 VAL A CA 10
ATOM 15396 C C . VAL A 1 48 ? 0.923 15.761 -1.035 1.00 63.33 48 VAL A C 10
ATOM 15397 O O . VAL A 1 48 ? 0.822 14.583 -1.376 1.00 4.31 48 VAL A O 10
ATOM 15410 N N . SER A 1 49 ? 1.926 16.216 -0.291 1.00 51.31 49 SER A N 10
ATOM 15411 C CA . SER A 1 49 ? 2.990 15.336 0.179 1.00 72.32 49 SER A CA 10
ATOM 15412 C C . SER A 1 49 ? 2.459 14.345 1.210 1.00 23.24 49 SER A C 10
ATOM 15413 O O . SER A 1 49 ? 2.698 13.140 1.111 1.00 54.44 49 SER A O 10
ATOM 15421 N N . VAL A 1 50 ? 1.737 14.859 2.201 1.00 40.13 50 VAL A N 10
ATOM 15422 C CA . VAL A 1 50 ? 1.171 14.021 3.250 1.00 24.14 50 VAL A CA 10
ATOM 15423 C C . VAL A 1 50 ? 0.078 13.113 2.698 1.00 30.34 50 VAL A C 10
ATOM 15424 O O . VAL A 1 50 ? -0.045 11.956 3.101 1.00 74.42 50 VAL A O 10
ATOM 15437 N N . ALA A 1 51 ? -0.715 13.644 1.774 1.00 40.22 51 ALA A N 10
ATOM 15438 C CA . ALA A 1 51 ? -1.796 12.882 1.164 1.00 13.42 51 ALA A CA 10
ATOM 15439 C C . ALA A 1 51 ? -1.264 11.639 0.461 1.00 13.04 51 ALA A C 10
ATOM 15440 O O . ALA A 1 51 ? -1.884 10.575 0.502 1.00 60.11 51 ALA A O 10
ATOM 15447 N N . THR A 1 52 ? -0.110 11.779 -0.186 1.00 33.11 52 THR A N 10
ATOM 15448 C CA . THR A 1 52 ? 0.505 10.667 -0.901 1.00 3.42 52 THR A CA 10
ATOM 15449 C C . THR A 1 52 ? 1.156 9.685 0.067 1.00 2.23 52 THR A C 10
ATOM 15450 O O . THR A 1 52 ? 1.292 8.500 -0.234 1.00 35.24 52 THR A O 10
ATOM 15461 N N . SER A 1 53 ? 1.558 10.187 1.231 1.00 72.34 53 SER A N 10
ATOM 15462 C CA . SER A 1 53 ? 2.199 9.354 2.242 1.00 32.14 53 SER A CA 10
ATOM 15463 C C . SER A 1 53 ? 1.301 8.181 2.628 1.00 63.05 53 SER A C 10
ATOM 15464 O O . SER A 1 53 ? 1.746 7.035 2.675 1.00 1.12 53 SER A O 10
ATOM 15472 N N . VAL A 1 54 ? 0.035 8.478 2.902 1.00 22.22 54 VAL A N 10
ATOM 15473 C CA . VAL A 1 54 ? -0.926 7.450 3.283 1.00 52.14 54 VAL A CA 10
ATOM 15474 C C . VAL A 1 54 ? -1.269 6.554 2.099 1.00 34.34 54 VAL A C 10
ATOM 15475 O O . VAL A 1 54 ? -1.523 5.361 2.263 1.00 35.34 54 VAL A O 10
ATOM 15488 N N . ALA A 1 55 ? -1.274 7.136 0.904 1.00 72.35 55 ALA A N 10
ATOM 15489 C CA . ALA A 1 55 ? -1.582 6.390 -0.309 1.00 32.31 55 ALA A CA 10
ATOM 15490 C C . ALA A 1 55 ? -0.513 5.344 -0.598 1.00 65.35 55 ALA A C 10
ATOM 15491 O O . ALA A 1 55 ? -0.820 4.225 -1.008 1.00 23.11 55 ALA A O 10
ATOM 15498 N N . GLN A 1 56 ? 0.746 5.716 -0.383 1.00 33.51 56 GLN A N 10
ATOM 15499 C CA . GLN A 1 56 ? 1.862 4.810 -0.623 1.00 50.12 56 GLN A CA 10
ATOM 15500 C C . GLN A 1 56 ? 1.747 3.563 0.248 1.00 71.50 56 GLN A C 10
ATOM 15501 O O . GLN A 1 56 ? 2.046 2.454 -0.196 1.00 2.33 56 GLN A O 10
ATOM 15515 N N . ASN A 1 57 ? 1.311 3.752 1.489 1.00 33.01 57 ASN A N 10
ATOM 15516 C CA . ASN A 1 57 ? 1.158 2.642 2.423 1.00 65.03 57 ASN A CA 10
ATOM 15517 C C . ASN A 1 57 ? 0.112 1.650 1.922 1.00 51.03 57 ASN A C 10
ATOM 15518 O O . ASN A 1 57 ? 0.326 0.438 1.948 1.00 44.42 57 ASN A O 10
ATOM 15529 N N . VAL A 1 58 ? -1.022 2.174 1.464 1.00 3.32 58 VAL A N 10
ATOM 15530 C CA . VAL A 1 58 ? -2.101 1.336 0.956 1.00 43.12 58 VAL A CA 10
ATOM 15531 C C . VAL A 1 58 ? -1.681 0.616 -0.320 1.00 72.44 58 VAL A C 10
ATOM 15532 O O . VAL A 1 58 ? -1.899 -0.585 -0.468 1.00 0.41 58 VAL A O 10
ATOM 15545 N N . GLY A 1 59 ? -1.077 1.360 -1.242 1.00 72.14 59 GLY A N 10
ATOM 15546 C CA . GLY A 1 59 ? -0.637 0.776 -2.495 1.00 32.22 59 GLY A CA 10
ATOM 15547 C C . GLY A 1 59 ? 0.486 -0.225 -2.305 1.00 35.11 59 GLY A C 10
ATOM 15548 O O . GLY A 1 59 ? 0.582 -1.206 -3.041 1.00 53.32 59 GLY A O 10
ATOM 15552 N N . ASN A 1 60 ? 1.337 0.024 -1.316 1.00 44.13 60 ASN A N 10
ATOM 15553 C CA . ASN A 1 60 ? 2.460 -0.862 -1.033 1.00 62.15 60 ASN A CA 10
ATOM 15554 C C . ASN A 1 60 ? 1.972 -2.214 -0.524 1.00 12.22 60 ASN A C 10
ATOM 15555 O O . ASN A 1 60 ? 2.437 -3.262 -0.972 1.00 54.25 60 ASN A O 10
ATOM 15566 N N . GLN A 1 61 ? 1.031 -2.182 0.414 1.00 1.22 61 GLN A N 10
ATOM 15567 C CA . GLN A 1 61 ? 0.479 -3.405 0.985 1.00 65.32 61 GLN A CA 10
ATOM 15568 C C . GLN A 1 61 ? -0.385 -4.139 -0.035 1.00 23.11 61 GLN A C 10
ATOM 15569 O O . GLN A 1 61 ? -0.322 -5.364 -0.151 1.00 50.13 61 GLN A O 10
ATOM 15583 N N . LEU A 1 62 ? -1.193 -3.383 -0.771 1.00 54.12 62 LEU A N 10
ATOM 15584 C CA . LEU A 1 62 ? -2.071 -3.962 -1.781 1.00 71.33 62 LEU A CA 10
ATOM 15585 C C . LEU A 1 62 ? -1.270 -4.445 -2.988 1.00 10.44 62 LEU A C 10
ATOM 15586 O O . LEU A 1 62 ? -1.712 -5.325 -3.726 1.00 25.23 62 LEU A O 10
ATOM 15602 N N . GLY A 1 63 ? -0.091 -3.863 -3.180 1.00 20.41 63 GLY A N 10
ATOM 15603 C CA . GLY A 1 63 ? 0.753 -4.248 -4.296 1.00 30.35 63 GLY A CA 10
ATOM 15604 C C . GLY A 1 63 ? 0.018 -4.207 -5.621 1.00 2.31 63 GLY A C 10
ATOM 15605 O O . GLY A 1 63 ? -0.417 -5.239 -6.131 1.00 71.02 63 GLY A O 10
ATOM 15609 N N . LEU A 1 64 ? -0.124 -3.009 -6.178 1.00 0.12 64 LEU A N 10
ATOM 15610 C CA . LEU A 1 64 ? -0.815 -2.835 -7.451 1.00 45.44 64 LEU A CA 10
ATOM 15611 C C . LEU A 1 64 ? 0.100 -2.177 -8.480 1.00 2.22 64 LEU A C 10
ATOM 15612 O O . LEU A 1 64 ? -0.284 -1.211 -9.139 1.00 71.45 64 LEU A O 10
ATOM 15628 N N . ASP A 1 65 ? 1.309 -2.709 -8.613 1.00 63.23 65 ASP A N 10
ATOM 15629 C CA . ASP A 1 65 ? 2.278 -2.178 -9.566 1.00 45.23 65 ASP A CA 10
ATOM 15630 C C . ASP A 1 65 ? 2.729 -0.778 -9.158 1.00 15.03 65 ASP A C 10
ATOM 15631 O O . ASP A 1 65 ? 1.916 0.054 -8.755 1.00 52.13 65 ASP A O 10
ATOM 15640 N N . ALA A 1 66 ? 4.029 -0.527 -9.263 1.00 42.50 66 ALA A N 10
ATOM 15641 C CA . ALA A 1 66 ? 4.588 0.772 -8.906 1.00 11.22 66 ALA A CA 10
ATOM 15642 C C . ALA A 1 66 ? 4.049 1.870 -9.815 1.00 45.23 66 ALA A C 10
ATOM 15643 O O . ALA A 1 66 ? 3.864 3.009 -9.388 1.00 33.12 66 ALA A O 10
ATOM 15650 N N . ASN A 1 67 ? 3.799 1.521 -11.073 1.00 71.31 67 ASN A N 10
ATOM 15651 C CA . ASN A 1 67 ? 3.283 2.479 -12.044 1.00 2.11 67 ASN A CA 10
ATOM 15652 C C . ASN A 1 67 ? 1.921 3.011 -11.612 1.00 52.13 67 ASN A C 10
ATOM 15653 O O . ASN A 1 67 ? 1.653 4.209 -11.701 1.00 23.23 67 ASN A O 10
ATOM 15664 N N . ALA A 1 68 ? 1.061 2.112 -11.143 1.00 3.42 68 ALA A N 10
ATOM 15665 C CA . ALA A 1 68 ? -0.272 2.491 -10.693 1.00 23.30 68 ALA A CA 10
ATOM 15666 C C . ALA A 1 68 ? -0.204 3.364 -9.446 1.00 2.41 68 ALA A C 10
ATOM 15667 O O . ALA A 1 68 ? -0.967 4.318 -9.303 1.00 0.32 68 ALA A O 10
ATOM 15674 N N . MET A 1 69 ? 0.716 3.031 -8.545 1.00 75.22 69 MET A N 10
ATOM 15675 C CA . MET A 1 69 ? 0.884 3.786 -7.310 1.00 2.55 69 MET A CA 10
ATOM 15676 C C . MET A 1 69 ? 1.161 5.257 -7.604 1.00 12.54 69 MET A C 10
ATOM 15677 O O . MET A 1 69 ? 0.681 6.142 -6.898 1.00 3.32 69 MET A O 10
ATOM 15691 N N . ASN A 1 70 ? 1.940 5.509 -8.652 1.00 14.31 70 ASN A N 10
ATOM 15692 C CA . ASN A 1 70 ? 2.280 6.873 -9.040 1.00 3.11 70 ASN A CA 10
ATOM 15693 C C . ASN A 1 70 ? 1.025 7.679 -9.356 1.00 51.00 70 ASN A C 10
ATOM 15694 O O . ASN A 1 70 ? 0.886 8.825 -8.927 1.00 32.53 70 ASN A O 10
ATOM 15705 N N . SER A 1 71 ? 0.112 7.074 -10.109 1.00 61.21 71 SER A N 10
ATOM 15706 C CA . SER A 1 71 ? -1.131 7.735 -10.486 1.00 43.04 71 SER A CA 10
ATOM 15707 C C . SER A 1 71 ? -2.040 7.913 -9.275 1.00 31.22 71 SER A C 10
ATOM 15708 O O . SER A 1 71 ? -2.736 8.922 -9.147 1.00 20.12 71 SER A O 10
ATOM 15716 N N . LEU A 1 72 ? -2.030 6.925 -8.386 1.00 21.05 72 LEU A N 10
ATOM 15717 C CA . LEU A 1 72 ? -2.855 6.970 -7.183 1.00 64.43 72 LEU A CA 10
ATOM 15718 C C . LEU A 1 72 ? -2.382 8.070 -6.239 1.00 21.23 72 LEU A C 10
ATOM 15719 O O . LEU A 1 72 ? -3.183 8.852 -5.726 1.00 32.44 72 LEU A O 10
ATOM 15735 N N . LEU A 1 73 ? -1.073 8.128 -6.014 1.00 22.50 73 LEU A N 10
ATOM 15736 C CA . LEU A 1 73 ? -0.491 9.134 -5.134 1.00 30.53 73 LEU A CA 10
ATOM 15737 C C . LEU A 1 73 ? -0.784 10.540 -5.646 1.00 50.10 73 LEU A C 10
ATOM 15738 O O . LEU A 1 73 ? -1.094 11.442 -4.868 1.00 50.25 73 LEU A O 10
ATOM 15754 N N . GLY A 1 74 ? -0.687 10.721 -6.960 1.00 21.52 74 GLY A N 10
ATOM 15755 C CA . GLY A 1 74 ? -0.946 12.018 -7.553 1.00 71.14 74 GLY A CA 10
ATOM 15756 C C . GLY A 1 74 ? -2.427 12.329 -7.643 1.00 32.12 74 GLY A C 10
ATOM 15757 O O . GLY A 1 74 ? -2.815 13.455 -7.950 1.00 50.42 74 GLY A O 10
ATOM 15761 N N . ALA A 1 75 ? -3.257 11.326 -7.376 1.00 20.35 75 ALA A N 10
ATOM 15762 C CA . ALA A 1 75 ? -4.705 11.497 -7.428 1.00 63.41 75 ALA A CA 10
ATOM 15763 C C . ALA A 1 75 ? -5.196 12.363 -6.273 1.00 33.44 75 ALA A C 10
ATOM 15764 O O . ALA A 1 75 ? -5.924 13.334 -6.479 1.00 12.33 75 ALA A O 10
ATOM 15771 N N . VAL A 1 76 ? -4.795 12.003 -5.057 1.00 35.33 76 VAL A N 10
ATOM 15772 C CA . VAL A 1 76 ? -5.196 12.748 -3.870 1.00 21.44 76 VAL A CA 10
ATOM 15773 C C . VAL A 1 76 ? -4.567 14.137 -3.853 1.00 44.24 76 VAL A C 10
ATOM 15774 O O . VAL A 1 76 ? -5.185 15.104 -3.410 1.00 53.21 76 VAL A O 10
ATOM 15787 N N . SER A 1 77 ? -3.333 14.228 -4.340 1.00 75.55 77 SER A N 10
ATOM 15788 C CA . SER A 1 77 ? -2.620 15.499 -4.379 1.00 22.50 77 SER A CA 10
ATOM 15789 C C . SER A 1 77 ? -3.449 16.567 -5.085 1.00 72.21 77 SER A C 10
ATOM 15790 O O . SER A 1 77 ? -3.452 17.731 -4.685 1.00 21.24 77 SER A O 10
ATOM 15798 N N . GLY A 1 78 ? -4.153 16.161 -6.138 1.00 52.33 78 GLY A N 10
ATOM 15799 C CA . GLY A 1 78 ? -4.977 17.095 -6.882 1.00 45.34 78 GLY A CA 10
ATOM 15800 C C . GLY A 1 78 ? -6.409 17.130 -6.386 1.00 61.12 78 GLY A C 10
ATOM 15801 O O . GLY A 1 78 ? -7.124 18.108 -6.599 1.00 14.22 78 GLY A O 10
ATOM 15805 N N . TYR A 1 79 ? -6.829 16.057 -5.723 1.00 11.42 79 TYR A N 10
ATOM 15806 C CA . TYR A 1 79 ? -8.186 15.966 -5.198 1.00 22.23 79 TYR A CA 10
ATOM 15807 C C . TYR A 1 79 ? -8.374 16.903 -4.008 1.00 61.23 79 TYR A C 10
ATOM 15808 O O . TYR A 1 79 ? -9.479 17.374 -3.742 1.00 61.11 79 TYR A O 10
ATOM 15826 N N . VAL A 1 80 ? -7.285 17.169 -3.294 1.00 65.31 80 VAL A N 10
ATOM 15827 C CA . VAL A 1 80 ? -7.325 18.049 -2.134 1.00 15.35 80 VAL A CA 10
ATOM 15828 C C . VAL A 1 80 ? -7.693 19.473 -2.537 1.00 72.24 80 VAL A C 10
ATOM 15829 O O . VAL A 1 80 ? -8.386 20.177 -1.804 1.00 40.32 80 VAL A O 10
ATOM 15842 N N . SER A 1 81 ? -7.225 19.889 -3.709 1.00 53.04 81 SER A N 10
ATOM 15843 C CA . SER A 1 81 ? -7.502 21.231 -4.209 1.00 30.00 81 SER A CA 10
ATOM 15844 C C . SER A 1 81 ? -8.964 21.365 -4.624 1.00 62.41 81 SER A C 10
ATOM 15845 O O . SER A 1 81 ? -9.583 22.411 -4.431 1.00 50.31 81 SER A O 10
ATOM 15853 N N . THR A 1 82 ? -9.510 20.297 -5.196 1.00 0.34 82 THR A N 10
ATOM 15854 C CA . THR A 1 82 ? -10.900 20.294 -5.639 1.00 20.34 82 THR A CA 10
ATOM 15855 C C . THR A 1 82 ? -11.839 19.914 -4.500 1.00 54.03 82 THR A C 10
ATOM 15856 O O . THR A 1 82 ? -13.048 20.140 -4.579 1.00 14.44 82 THR A O 10
ATOM 15867 N N . LEU A 1 83 ? -11.278 19.337 -3.444 1.00 40.21 83 LEU A N 10
ATOM 15868 C CA . LEU A 1 83 ? -12.067 18.926 -2.288 1.00 61.03 83 LEU A CA 10
ATOM 15869 C C . LEU A 1 83 ? -12.932 20.077 -1.783 1.00 10.33 83 LEU A C 10
ATOM 15870 O O . LEU A 1 83 ? -14.077 19.874 -1.378 1.00 2.10 83 LEU A O 10
ATOM 15886 N N . GLY A 1 84 ? -12.378 21.284 -1.811 1.00 53.13 84 GLY A N 10
ATOM 15887 C CA . GLY A 1 84 ? -13.114 22.450 -1.355 1.00 33.43 84 GLY A CA 10
ATOM 15888 C C . GLY A 1 84 ? -13.166 22.547 0.156 1.00 64.22 84 GLY A C 10
ATOM 15889 O O . GLY A 1 84 ? -12.763 23.557 0.734 1.00 74.55 84 GLY A O 10
ATOM 15893 N N . ASN A 1 85 ? -13.666 21.497 0.799 1.00 44.12 85 ASN A N 10
ATOM 15894 C CA . ASN A 1 85 ? -13.770 21.470 2.254 1.00 75.12 85 ASN A CA 10
ATOM 15895 C C . ASN A 1 85 ? -12.390 21.394 2.898 1.00 13.23 85 ASN A C 10
ATOM 15896 O O . ASN A 1 85 ? -12.253 21.526 4.113 1.00 73.10 85 ASN A O 10
ATOM 15907 N N . ALA A 1 86 ? -11.369 21.180 2.074 1.00 3.13 86 ALA A N 10
ATOM 15908 C CA . ALA A 1 86 ? -10.000 21.089 2.562 1.00 41.42 86 ALA A CA 10
ATOM 15909 C C . ALA A 1 86 ? -9.711 19.704 3.132 1.00 30.23 86 ALA A C 10
ATOM 15910 O O . ALA A 1 86 ? -10.508 18.778 2.974 1.00 52.44 86 ALA A O 10
ATOM 15917 N N . ILE A 1 87 ? -8.569 19.569 3.797 1.00 22.00 87 ILE A N 10
ATOM 15918 C CA . ILE A 1 87 ? -8.176 18.296 4.391 1.00 52.42 87 ILE A CA 10
ATOM 15919 C C . ILE A 1 87 ? -8.785 18.127 5.778 1.00 73.35 87 ILE A C 10
ATOM 15920 O O . ILE A 1 87 ? -8.888 17.012 6.290 1.00 42.20 87 ILE A O 10
ATOM 15936 N N . SER A 1 88 ? -9.189 19.241 6.381 1.00 23.14 88 SER A N 10
ATOM 15937 C CA . SER A 1 88 ? -9.787 19.216 7.712 1.00 23.44 88 SER A CA 10
ATOM 15938 C C . SER A 1 88 ? -10.925 18.203 7.776 1.00 12.34 88 SER A C 10
ATOM 15939 O O . SER A 1 88 ? -11.148 17.569 8.808 1.00 71.55 88 SER A O 10
ATOM 15947 N N . ASP A 1 89 ? -11.643 18.057 6.668 1.00 44.32 89 ASP A N 10
ATOM 15948 C CA . ASP A 1 89 ? -12.760 17.122 6.597 1.00 22.35 89 ASP A CA 10
ATOM 15949 C C . ASP A 1 89 ? -12.262 15.703 6.336 1.00 71.20 89 ASP A C 10
ATOM 15950 O O . ASP A 1 89 ? -11.873 15.367 5.218 1.00 44.23 89 ASP A O 10
ATOM 15959 N N . ALA A 1 90 ? -12.279 14.875 7.374 1.00 74.31 90 ALA A N 10
ATOM 15960 C CA . ALA A 1 90 ? -11.832 13.492 7.256 1.00 2.34 90 ALA A CA 10
ATOM 15961 C C . ALA A 1 90 ? -12.725 12.706 6.303 1.00 34.41 90 ALA A C 10
ATOM 15962 O O . ALA A 1 90 ? -12.240 12.050 5.380 1.00 11.52 90 ALA A O 10
ATOM 15969 N N . SER A 1 91 ? -14.033 12.775 6.532 1.00 74.44 91 SER A N 10
ATOM 15970 C CA . SER A 1 91 ? -14.993 12.065 5.695 1.00 15.23 91 SER A CA 10
ATOM 15971 C C . SER A 1 91 ? -14.926 12.556 4.252 1.00 63.21 91 SER A C 10
ATOM 15972 O O . SER A 1 91 ? -15.102 11.782 3.312 1.00 1.32 91 SER A O 10
ATOM 15980 N N . ALA A 1 92 ? -14.668 13.849 4.086 1.00 70.03 92 ALA A N 10
ATOM 15981 C CA . ALA A 1 92 ? -14.573 14.446 2.759 1.00 34.33 92 ALA A CA 10
ATOM 15982 C C . ALA A 1 92 ? -13.309 13.986 2.040 1.00 13.12 92 ALA A C 10
ATOM 15983 O O . ALA A 1 92 ? -13.373 13.445 0.936 1.00 40.32 92 ALA A O 10
ATOM 15990 N N . TYR A 1 93 ? -12.162 14.207 2.672 1.00 71.21 93 TYR A N 10
ATOM 15991 C CA . TYR A 1 93 ? -10.883 13.819 2.091 1.00 43.11 93 TYR A CA 10
ATOM 15992 C C . TYR A 1 93 ? -10.809 12.308 1.892 1.00 11.41 93 TYR A C 10
ATOM 15993 O O . TYR A 1 93 ? -10.464 11.829 0.813 1.00 62.43 93 TYR A O 10
ATOM 16011 N N . ALA A 1 94 ? -11.140 11.564 2.943 1.00 2.11 94 ALA A N 10
ATOM 16012 C CA . ALA A 1 94 ? -11.115 10.107 2.884 1.00 1.43 94 ALA A CA 10
ATOM 16013 C C . ALA A 1 94 ? -12.029 9.587 1.781 1.00 32.31 94 ALA A C 10
ATOM 16014 O O . ALA A 1 94 ? -11.726 8.586 1.132 1.00 63.54 94 ALA A O 10
ATOM 16021 N N . ASN A 1 95 ? -13.149 10.271 1.573 1.00 12.43 95 ASN A N 10
ATOM 16022 C CA . ASN A 1 95 ? -14.108 9.876 0.548 1.00 52.13 95 ASN A CA 10
ATOM 16023 C C . ASN A 1 95 ? -13.484 9.962 -0.842 1.00 14.14 95 ASN A C 10
ATOM 16024 O O . ASN A 1 95 ? -13.731 9.113 -1.698 1.00 12.45 95 ASN A O 10
ATOM 16035 N N . ALA A 1 96 ? -12.675 10.993 -1.058 1.00 71.30 96 ALA A N 10
ATOM 16036 C CA . ALA A 1 96 ? -12.014 11.190 -2.343 1.00 74.30 96 ALA A CA 10
ATOM 16037 C C . ALA A 1 96 ? -10.946 10.127 -2.578 1.00 60.41 96 ALA A C 10
ATOM 16038 O O . ALA A 1 96 ? -10.954 9.440 -3.601 1.00 11.22 96 ALA A O 10
ATOM 16045 N N . ILE A 1 97 ? -10.027 9.998 -1.627 1.00 31.33 97 ILE A N 10
ATOM 16046 C CA . ILE A 1 97 ? -8.953 9.019 -1.731 1.00 72.41 97 ILE A CA 10
ATOM 16047 C C . ILE A 1 97 ? -9.504 7.597 -1.756 1.00 42.43 97 ILE A C 10
ATOM 16048 O O . ILE A 1 97 ? -8.942 6.714 -2.402 1.00 0.11 97 ILE A O 10
ATOM 16064 N N . SER A 1 98 ? -10.610 7.384 -1.047 1.00 41.34 98 SER A N 10
ATOM 16065 C CA . SER A 1 98 ? -11.237 6.069 -0.986 1.00 53.44 98 SER A CA 10
ATOM 16066 C C . SER A 1 98 ? -11.630 5.589 -2.380 1.00 43.34 98 SER A C 10
ATOM 16067 O O . SER A 1 98 ? -11.530 4.403 -2.691 1.00 14.35 98 SER A O 10
ATOM 16075 N N . SER A 1 99 ? -12.074 6.521 -3.217 1.00 71.10 99 SER A N 10
ATOM 16076 C CA . SER A 1 99 ? -12.486 6.194 -4.577 1.00 61.11 99 SER A CA 10
ATOM 16077 C C . SER A 1 99 ? -11.277 5.844 -5.440 1.00 62.30 99 SER A C 10
ATOM 16078 O O . SER A 1 99 ? -11.342 4.951 -6.285 1.00 0.12 99 SER A O 10
ATOM 16086 N N . ALA A 1 100 ? -10.175 6.555 -5.221 1.00 70.35 100 ALA A N 10
ATOM 16087 C CA . ALA A 1 100 ? -8.952 6.319 -5.977 1.00 45.43 100 ALA A CA 10
ATOM 16088 C C . ALA A 1 100 ? -8.342 4.965 -5.627 1.00 50.14 100 ALA A C 10
ATOM 16089 O O . ALA A 1 100 ? -8.124 4.128 -6.503 1.00 42.11 100 ALA A O 10
ATOM 16096 N N . ILE A 1 101 ? -8.071 4.757 -4.343 1.00 54.25 101 ILE A N 10
ATOM 16097 C CA . ILE A 1 101 ? -7.489 3.505 -3.879 1.00 41.32 101 ILE A CA 10
ATOM 16098 C C . ILE A 1 101 ? -8.479 2.354 -4.014 1.00 12.51 101 ILE A C 10
ATOM 16099 O O . ILE A 1 101 ? -8.107 1.240 -4.376 1.00 25.15 101 ILE A O 10
ATOM 16115 N N . GLY A 1 102 ? -9.745 2.634 -3.720 1.00 34.22 102 GLY A N 10
ATOM 16116 C CA . GLY A 1 102 ? -10.772 1.612 -3.817 1.00 3.14 102 GLY A CA 10
ATOM 16117 C C . GLY A 1 102 ? -10.977 1.127 -5.238 1.00 42.44 102 GLY A C 10
ATOM 16118 O O . GLY A 1 102 ? -11.294 -0.040 -5.464 1.00 61.21 102 GLY A O 10
ATOM 16122 N N . ASN A 1 103 ? -10.798 2.027 -6.200 1.00 12.11 103 ASN A N 10
ATOM 16123 C CA . ASN A 1 103 ? -10.967 1.685 -7.607 1.00 70.34 103 ASN A CA 10
ATOM 16124 C C . ASN A 1 103 ? -9.889 0.708 -8.063 1.00 61.43 103 ASN A C 10
ATOM 16125 O O . ASN A 1 103 ? -10.183 -0.316 -8.679 1.00 14.32 103 ASN A O 10
ATOM 16136 N N . VAL A 1 104 ? -8.636 1.032 -7.757 1.00 54.13 104 VAL A N 10
ATOM 16137 C CA . VAL A 1 104 ? -7.512 0.183 -8.133 1.00 62.31 104 VAL A CA 10
ATOM 16138 C C . VAL A 1 104 ? -7.528 -1.127 -7.353 1.00 62.35 104 VAL A C 10
ATOM 16139 O O . VAL A 1 104 ? -7.178 -2.182 -7.884 1.00 31.01 104 VAL A O 10
ATOM 16152 N N . LEU A 1 105 ? -7.935 -1.053 -6.091 1.00 54.32 105 LEU A N 10
ATOM 16153 C CA . LEU A 1 105 ? -7.997 -2.232 -5.236 1.00 34.34 105 LEU A CA 10
ATOM 16154 C C . LEU A 1 105 ? -8.863 -3.318 -5.870 1.00 24.05 105 LEU A C 10
ATOM 16155 O O . LEU A 1 105 ? -8.488 -4.491 -5.888 1.00 54.33 105 LEU A O 10
ATOM 16171 N N . ALA A 1 106 ? -10.018 -2.919 -6.388 1.00 23.33 106 ALA A N 10
ATOM 16172 C CA . ALA A 1 106 ? -10.934 -3.857 -7.026 1.00 1.22 106 ALA A CA 10
ATOM 16173 C C . ALA A 1 106 ? -10.332 -4.428 -8.305 1.00 12.33 106 ALA A C 10
ATOM 16174 O O . ALA A 1 106 ? -10.405 -5.631 -8.552 1.00 53.24 106 ALA A O 10
ATOM 16181 N N . ASN A 1 107 ? -9.739 -3.557 -9.115 1.00 3.35 107 ASN A N 10
ATOM 16182 C CA . ASN A 1 107 ? -9.125 -3.976 -10.370 1.00 11.05 107 ASN A CA 10
ATOM 16183 C C . ASN A 1 107 ? -7.984 -4.956 -10.117 1.00 53.24 107 ASN A C 10
ATOM 16184 O O . ASN A 1 107 ? -7.686 -5.806 -10.956 1.00 2.33 107 ASN A O 10
ATOM 16195 N N . SER A 1 108 ? -7.350 -4.831 -8.955 1.00 62.51 108 SER A N 10
ATOM 16196 C CA . SER A 1 108 ? -6.239 -5.704 -8.593 1.00 71.11 108 SER A CA 10
ATOM 16197 C C . SER A 1 108 ? -6.750 -7.033 -8.044 1.00 5.10 108 SER A C 10
ATOM 16198 O O . SER A 1 108 ? -5.993 -7.995 -7.915 1.00 12.23 108 SER A O 10
ATOM 16206 N N . GLY A 1 109 ? -8.038 -7.076 -7.720 1.00 53.10 109 GLY A N 10
ATOM 16207 C CA . GLY A 1 109 ? -8.628 -8.291 -7.188 1.00 44.24 109 GLY A CA 10
ATOM 16208 C C . GLY A 1 109 ? -8.478 -8.396 -5.682 1.00 31.51 109 GLY A C 10
ATOM 16209 O O . GLY A 1 109 ? -8.169 -9.466 -5.157 1.00 51.31 109 GLY A O 10
ATOM 16213 N N . SER A 1 110 ? -8.696 -7.285 -4.989 1.00 1.54 110 SER A N 10
ATOM 16214 C CA . SER A 1 110 ? -8.578 -7.256 -3.536 1.00 3.35 110 SER A CA 10
ATOM 16215 C C . SER A 1 110 ? -9.883 -6.796 -2.893 1.00 60.31 110 SER A C 10
ATOM 16216 O O . SER A 1 110 ? -10.662 -6.064 -3.502 1.00 74.12 110 SER A O 10
ATOM 16224 N N . ILE A 1 111 ? -10.113 -7.233 -1.659 1.00 73.00 111 ILE A N 10
ATOM 16225 C CA . ILE A 1 111 ? -11.324 -6.866 -0.933 1.00 60.00 111 ILE A CA 10
ATOM 16226 C C . ILE A 1 111 ? -12.526 -6.800 -1.868 1.00 41.20 111 ILE A C 10
ATOM 16227 O O . ILE A 1 111 ? -13.349 -5.888 -1.776 1.00 4.13 111 ILE A O 10
ATOM 16243 N N . SER A 1 112 ? -12.624 -7.774 -2.766 1.00 30.40 112 SER A N 10
ATOM 16244 C CA . SER A 1 112 ? -13.726 -7.826 -3.720 1.00 10.24 112 SER A CA 10
ATOM 16245 C C . SER A 1 112 ? -15.055 -8.045 -3.003 1.00 75.44 112 SER A C 10
ATOM 16246 O O . SER A 1 112 ? -15.991 -7.261 -3.155 1.00 62.20 112 SER A O 10
ATOM 16254 N N . GLU A 1 113 ? -15.129 -9.119 -2.222 1.00 41.43 113 GLU A N 10
ATOM 16255 C CA . GLU A 1 113 ? -16.344 -9.440 -1.482 1.00 22.43 113 GLU A CA 10
ATOM 16256 C C . GLU A 1 113 ? -16.141 -10.685 -0.621 1.00 72.13 113 GLU A C 10
ATOM 16257 O O . GLU A 1 113 ? -16.935 -11.625 -0.673 1.00 43.01 113 GLU A O 10
ATOM 16269 N N . SER A 1 114 ? -15.072 -10.683 0.170 1.00 21.02 114 SER A N 10
ATOM 16270 C CA . SER A 1 114 ? -14.763 -11.812 1.038 1.00 24.55 114 SER A CA 10
ATOM 16271 C C . SER A 1 114 ? -14.242 -11.331 2.389 1.00 1.03 114 SER A C 10
ATOM 16272 O O . SER A 1 114 ? -14.653 -11.826 3.439 1.00 0.11 114 SER A O 10
ATOM 16280 N N . THR A 1 115 ? -13.331 -10.362 2.355 1.00 53.01 115 THR A N 10
ATOM 16281 C CA . THR A 1 115 ? -12.751 -9.814 3.574 1.00 32.45 115 THR A CA 10
ATOM 16282 C C . THR A 1 115 ? -12.546 -8.308 3.457 1.00 13.35 115 THR A C 10
ATOM 16283 O O . THR A 1 115 ? -12.263 -7.793 2.376 1.00 52.04 115 THR A O 10
ATOM 16294 N N . ALA A 1 116 ? -12.693 -7.607 4.576 1.00 25.35 116 ALA A N 10
ATOM 16295 C CA . ALA A 1 116 ? -12.521 -6.161 4.598 1.00 0.52 116 ALA A CA 10
ATOM 16296 C C . ALA A 1 116 ? -12.128 -5.675 5.992 1.00 31.22 116 ALA A C 10
ATOM 16297 O O . ALA A 1 116 ? -12.926 -5.046 6.686 1.00 4.05 116 ALA A O 10
ATOM 16304 N N . SER A 1 117 ? -10.896 -5.973 6.391 1.00 74.10 117 SER A N 10
ATOM 16305 C CA . SER A 1 117 ? -10.401 -5.572 7.701 1.00 2.45 117 SER A CA 10
ATOM 16306 C C . SER A 1 117 ? -8.893 -5.789 7.803 1.00 32.34 117 SER A C 10
ATOM 16307 O O . SER A 1 117 ? -8.174 -4.969 8.371 1.00 12.12 117 SER A O 10
ATOM 16315 N N . SER A 1 118 ? -8.423 -6.900 7.246 1.00 34.51 118 SER A N 10
ATOM 16316 C CA . SER A 1 118 ? -7.003 -7.229 7.274 1.00 53.42 118 SER A CA 10
ATOM 16317 C C . SER A 1 118 ? -6.202 -6.249 6.422 1.00 11.52 118 SER A C 10
ATOM 16318 O O . SER A 1 118 ? -5.090 -5.862 6.782 1.00 52.21 118 SER A O 10
ATOM 16326 N N . ALA A 1 119 ? -6.774 -5.854 5.290 1.00 42.33 119 ALA A N 10
ATOM 16327 C CA . ALA A 1 119 ? -6.116 -4.918 4.386 1.00 0.24 119 ALA A CA 10
ATOM 16328 C C . ALA A 1 119 ? -6.003 -3.534 5.016 1.00 60.23 119 ALA A C 10
ATOM 16329 O O . ALA A 1 119 ? -4.946 -2.905 4.970 1.00 42.13 119 ALA A O 10
ATOM 16336 N N . ALA A 1 120 ? -7.098 -3.065 5.604 1.00 63.15 120 ALA A N 10
ATOM 16337 C CA . ALA A 1 120 ? -7.122 -1.756 6.244 1.00 45.44 120 ALA A CA 10
ATOM 16338 C C . ALA A 1 120 ? -6.063 -1.661 7.337 1.00 4.12 120 ALA A C 10
ATOM 16339 O O . ALA A 1 120 ? -5.396 -0.636 7.484 1.00 55.31 120 ALA A O 10
ATOM 16346 N N . SER A 1 121 ? -5.914 -2.737 8.105 1.00 1.41 121 SER A N 10
ATOM 16347 C CA . SER A 1 121 ? -4.940 -2.772 9.189 1.00 23.15 121 SER A CA 10
ATOM 16348 C C . SER A 1 121 ? -3.531 -2.510 8.664 1.00 73.11 121 SER A C 10
ATOM 16349 O O . SER A 1 121 ? -2.714 -1.878 9.334 1.00 60.34 121 SER A O 10
ATOM 16357 N N . SER A 1 122 ? -3.255 -3.001 7.459 1.00 4.14 122 SER A N 10
ATOM 16358 C CA . SER A 1 122 ? -1.945 -2.824 6.844 1.00 34.25 122 SER A CA 10
ATOM 16359 C C . SER A 1 122 ? -1.683 -1.353 6.537 1.00 13.54 122 SER A C 10
ATOM 16360 O O . SER A 1 122 ? -0.676 -0.788 6.960 1.00 31.24 122 SER A O 10
ATOM 16368 N N . ALA A 1 123 ? -2.600 -0.737 5.796 1.00 51.50 123 ALA A N 10
ATOM 16369 C CA . ALA A 1 123 ? -2.472 0.669 5.434 1.00 64.11 123 ALA A CA 10
ATOM 16370 C C . ALA A 1 123 ? -2.413 1.553 6.675 1.00 74.43 123 ALA A C 10
ATOM 16371 O O . ALA A 1 123 ? -1.577 2.451 6.770 1.00 12.24 123 ALA A O 10
ATOM 16378 N N . ALA A 1 124 ? -3.309 1.294 7.622 1.00 4.41 124 ALA A N 10
ATOM 16379 C CA . ALA A 1 124 ? -3.359 2.066 8.857 1.00 23.22 124 ALA A CA 10
ATOM 16380 C C . ALA A 1 124 ? -2.124 1.811 9.714 1.00 23.32 124 ALA A C 10
ATOM 16381 O O . ALA A 1 124 ? -1.688 2.683 10.466 1.00 4.33 124 ALA A O 10
ATOM 16388 N N . SER A 1 125 ? -1.563 0.612 9.594 1.00 44.51 125 SER A N 10
ATOM 16389 C CA . SER A 1 125 ? -0.379 0.243 10.362 1.00 22.33 125 SER A CA 10
ATOM 16390 C C . SER A 1 125 ? 0.781 1.187 10.061 1.00 12.23 125 SER A C 10
ATOM 16391 O O . SER A 1 125 ? 1.569 1.521 10.946 1.00 40.44 125 SER A O 10
ATOM 16399 N N . SER A 1 126 ? 0.879 1.613 8.806 1.00 21.34 126 SER A N 10
ATOM 16400 C CA . SER A 1 126 ? 1.944 2.516 8.386 1.00 72.22 126 SER A CA 10
ATOM 16401 C C . SER A 1 126 ? 1.785 3.885 9.041 1.00 31.31 126 SER A C 10
ATOM 16402 O O . SER A 1 126 ? 2.752 4.463 9.539 1.00 72.21 126 SER A O 10
ATOM 16410 N N . VAL A 1 127 ? 0.558 4.397 9.037 1.00 11.44 127 VAL A N 10
ATOM 16411 C CA . VAL A 1 127 ? 0.271 5.696 9.632 1.00 44.35 127 VAL A CA 10
ATOM 16412 C C . VAL A 1 127 ? 0.383 5.643 11.151 1.00 5.24 127 VAL A C 10
ATOM 16413 O O . VAL A 1 127 ? 0.938 6.548 11.777 1.00 61.42 127 VAL A O 10
ATOM 16426 N N . THR A 1 128 ? -0.146 4.575 11.740 1.00 11.44 128 THR A N 10
ATOM 16427 C CA . THR A 1 128 ? -0.107 4.404 13.188 1.00 64.13 128 THR A CA 10
ATOM 16428 C C . THR A 1 128 ? 1.321 4.495 13.713 1.00 4.22 128 THR A C 10
ATOM 16429 O O . THR A 1 128 ? 1.589 5.174 14.706 1.00 54.01 128 THR A O 10
ATOM 16440 N N . THR A 1 129 ? 2.239 3.804 13.042 1.00 64.12 129 THR A N 10
ATOM 16441 C CA . THR A 1 129 ? 3.640 3.806 13.442 1.00 43.33 129 THR A CA 10
ATOM 16442 C C . THR A 1 129 ? 4.293 5.154 13.151 1.00 13.53 129 THR A C 10
ATOM 16443 O O . THR A 1 129 ? 5.002 5.706 13.993 1.00 44.01 129 THR A O 10
ATOM 16454 N N . THR A 1 130 ? 4.050 5.679 11.955 1.00 71.13 130 THR A N 10
ATOM 16455 C CA . THR A 1 130 ? 4.613 6.961 11.552 1.00 24.42 130 THR A CA 10
ATOM 16456 C C . THR A 1 130 ? 3.897 8.117 12.242 1.00 23.10 130 THR A C 10
ATOM 16457 O O . THR A 1 130 ? 2.833 7.937 12.833 1.00 23.33 130 THR A O 10
ATOM 16468 N N . LEU A 1 131 ? 4.487 9.305 12.160 1.00 24.02 131 LEU A N 10
ATOM 16469 C CA . LEU A 1 131 ? 3.904 10.491 12.775 1.00 45.41 131 LEU A CA 10
ATOM 16470 C C . LEU A 1 131 ? 4.142 10.497 14.282 1.00 53.01 131 LEU A C 10
ATOM 16471 O O . LEU A 1 131 ? 4.337 11.552 14.888 1.00 60.54 131 LEU A O 10
ATOM 16487 N N . THR A 1 132 ? 4.126 9.311 14.882 1.00 12.14 132 THR A N 10
ATOM 16488 C CA . THR A 1 132 ? 4.340 9.178 16.318 1.00 24.22 132 THR A CA 10
ATOM 16489 C C . THR A 1 132 ? 5.737 8.646 16.619 1.00 72.10 132 THR A C 10
ATOM 16490 O O . THR A 1 132 ? 6.373 9.058 17.588 1.00 63.42 132 THR A O 10
ATOM 16501 N N . SER A 1 133 ? 6.208 7.728 15.781 1.00 64.43 133 SER A N 10
ATOM 16502 C CA . SER A 1 133 ? 7.530 7.136 15.957 1.00 54.42 133 SER A CA 10
ATOM 16503 C C . SER A 1 133 ? 8.625 8.156 15.661 1.00 1.01 133 SER A C 10
ATOM 16504 O O . SER A 1 133 ? 9.528 8.367 16.471 1.00 41.43 133 SER A O 10
ATOM 16512 N N . TYR A 1 134 ? 8.538 8.785 14.494 1.00 44.44 134 TYR A N 10
ATOM 16513 C CA . TYR A 1 134 ? 9.523 9.781 14.088 1.00 53.11 134 TYR A CA 10
ATOM 16514 C C . TYR A 1 134 ? 8.984 11.194 14.287 1.00 31.02 134 TYR A C 10
ATOM 16515 O O . TYR A 1 134 ? 9.746 12.150 14.408 1.00 45.45 134 TYR A O 10
ATOM 16533 N N . GLY A 1 135 ? 7.660 11.316 14.320 1.00 30.21 135 GLY A N 10
ATOM 16534 C CA . GLY A 1 135 ? 7.039 12.614 14.505 1.00 32.53 135 GLY A CA 10
ATOM 16535 C C . GLY A 1 135 ? 6.226 13.045 13.301 1.00 33.31 135 GLY A C 10
ATOM 16536 O O . GLY A 1 135 ? 6.363 12.500 12.205 1.00 21.51 135 GLY A O 10
ATOM 16540 N N . PRO A 1 136 ? 5.355 14.046 13.496 1.00 11.52 136 PRO A N 10
ATOM 16541 C CA . PRO A 1 136 ? 4.500 14.570 12.428 1.00 50.31 136 PRO A CA 10
ATOM 16542 C C . PRO A 1 136 ? 5.292 15.337 11.375 1.00 51.33 136 PRO A C 10
ATOM 16543 O O . PRO A 1 136 ? 5.139 15.101 10.176 1.00 2.10 136 PRO A O 10
ATOM 16554 N N . ALA A 1 137 ? 6.139 16.255 11.829 1.00 50.11 137 ALA A N 10
ATOM 16555 C CA . ALA A 1 137 ? 6.958 17.054 10.925 1.00 34.11 137 ALA A CA 10
ATOM 16556 C C . ALA A 1 137 ? 7.771 16.165 9.991 1.00 22.24 137 ALA A C 10
ATOM 16557 O O . ALA A 1 137 ? 8.138 16.573 8.890 1.00 53.55 137 ALA A O 10
ATOM 16564 N N . VAL A 1 138 ? 8.053 14.945 10.439 1.00 15.43 138 VAL A N 10
ATOM 16565 C CA . VAL A 1 138 ? 8.824 13.997 9.644 1.00 41.15 138 VAL A CA 10
ATOM 16566 C C . VAL A 1 138 ? 8.111 13.670 8.337 1.00 71.44 138 VAL A C 10
ATOM 16567 O O . VAL A 1 138 ? 8.746 13.306 7.346 1.00 31.52 138 VAL A O 10
ATOM 16580 N N . PHE A 1 139 ? 6.789 13.803 8.340 1.00 1.13 139 PHE A N 10
ATOM 16581 C CA . PHE A 1 139 ? 5.989 13.520 7.154 1.00 12.41 139 PHE A CA 10
ATOM 16582 C C . PHE A 1 139 ? 6.042 14.686 6.172 1.00 63.34 139 PHE A C 10
ATOM 16583 O O . PHE A 1 139 ? 5.894 14.501 4.963 1.00 51.41 139 PHE A O 10
ATOM 16600 N N . TYR A 1 140 ? 6.255 15.887 6.699 1.00 1.11 140 TYR A N 10
ATOM 16601 C CA . TYR A 1 140 ? 6.326 17.084 5.870 1.00 55.12 140 TYR A CA 10
ATOM 16602 C C . TYR A 1 140 ? 7.334 16.905 4.739 1.00 44.11 140 TYR A C 10
ATOM 16603 O O . TYR A 1 140 ? 7.057 17.237 3.588 1.00 65.02 140 TYR A O 10
ATOM 16621 N N . ALA A 1 141 ? 8.506 16.378 5.078 1.00 1.20 141 ALA A N 10
ATOM 16622 C CA . ALA A 1 141 ? 9.557 16.152 4.093 1.00 72.33 141 ALA A CA 10
ATOM 16623 C C . ALA A 1 141 ? 10.578 15.141 4.602 1.00 53.22 141 ALA A C 10
ATOM 16624 O O . ALA A 1 141 ? 11.700 15.489 4.971 1.00 31.14 141 ALA A O 10
#

Organism: NCBI:txid2730554

CATH classification: 1.10.274.60

Solvent-accessible surface area: 6685 Å² total; per-residue (Å²): 72,61,70,52,6,24,80,57,12,29,113,32,7,57,29,70,81,2,40,96,2,9,66,54,32,113,52,50,108,100,0,22,75,10,0,35,55,16,2,121,48,31,0,98,123,60,37,77,100,92,137,46,26,116,89,19,20,35,34,0,41,41,125,2,80,117,39,13,166,56,30,101,80,13,57,40,2,0,66,5,6,0,40,4,7,6,100,20,7,55,140,79,50,91,27,36,181,87,78,56,69,63,23,10,72,54,7,18,60,28,9,75,60,51,7,80,70,173,14,69,66,65,24,140,127

Sequence (125 aa):
GNAFAQSLSSNLLSSGDFVQMISSTTSTDQAVSVATSVAQNVGNQLGLDANAMNSLLGAVSGYVSTLGNAISDASAYANAISSAIGNVLANSGSISESTASSAASSAASSVTTTLTSYGPAVFYAGNAFAQSLSSNLLSSGDFVQMISSTTSTDQAVSVATSVAQNVGNQLGLDANAMNSLLGAVSGYVSTLGNAISDASAYANAISSAIGNVLANSGSISESTASSAASSAASSVTTTLTSYGPAVFYAGNAFAQSLSSNLLSSGDFVQMISSTTSTDQAVSVATSVAQNVGNQLGLDANAMNSLLGAVSGYVSTLGNAISDASAYANAISSAIGNVLANSGSISESTASSAASSAASSVTTTLTSYGPAVFYAGNAFAQSLSSNLLSSGDFVQMISSTTSTDQAVSVATSVAQNVGNQLGLDANAMNSLLGAVSGYVSTLGNAISDASAYANAISSAIGNVLANSGSISESTASSAASSAASSVTTTLTSYGPAVFYAGNAFAQSLSSNLLSSGDFVQMISSTTSTDQAVSVATSVAQNVGNQLGLDANAMNSLLGAVSGYVSTLGNAISDASAYANAISSAIGNVLANSGSISESTASSAASSAASSVTTTLTSYGPAVFYAGNAFAQSLSSNLLSSGDFVQMISSTTSTDQAVSVATSVAQNVGNQLGLDANAMNSLLGAVSGYVSTLGNAISDASAYANAISSAIGNVLANSGSISESTASSAASSAASSVTTTLTSYGPAVFYAGNAFAQSLSSNLLSSGDFVQMISSTTSTDQAVSVATSVAQNVGNQLGLDANAMNSLLGAVSGYVSTLGNAISDASAYANAISSAIGNVLANSGSISESTASSAASSAASSVTTTLTSYGPAVFYAGNAFAQSLSSNLLSSGDFVQMISSTTSTDQAVSVATSVAQNVGNQLGLDANAMNSLLGAVSGYVSTLGNAISDASAYANAISSAIGNVLANSGSISESTASSAASSAASSVTTTLTSYGPAVFYAGNAFAQSLSSNLLSSGDFVQMISSTTSTDQAVSVATSVAQNVGNQLGLDANAMNSLLGAVSGYVSTLGNAISDASAYANAISSAIGNVLANSGSISESTASSAASSAASSVTTTLTSYGPAVFYAGNAFAQSLSSNLLSSGDFVQMISSTTSTDQAVSVATSVAQNVGNQLGLDANAMNSLLGAVSGYVSTLGNAISDASAYANAISSAIGNVLANSGSISESTASSAASSAASSVTTTLTSYGPAVFYA

Secondary structure (DSSP, 8-state):
-HHHHHHHHHHHHS-TTHHHHHHHT--HHHHHHHHHHHHHHHHHHH---HHHHHHHHHHHHHHHHHT-S--S-HHHHHHHHHHHHHHHHHHTSSSTTT-TTHHHHHHHHHHHHHHHTS-SHHHH-

B-factor: mean 36.76, std 23.08, range [0.01, 75.54]

Foldseek 3Di:
DLCLQLVLQLCLCQDPLNLVLVVVCPPLQLVLLLQLQLLCQLCVLLVQDPVLSVVLSVQLNVVQVVLVVHSNRSSSSSSRSSCSSVVSSVVSPHVVDDDRDPSSCRSSVSVVCPCVVVHSVVSSD

Nearest PDB structures (foldseek):
  2mqa-assembly1_A  TM=9.371E-01  e=3.285E-12  Trichonephila antipodiana
  2k3n-assembly1_A  TM=5.514E-01  e=1.034E-01  Trichonephila antipodiana
  2mqa-assembly1_A  TM=9.559E-01  e=9.879E-13  Trichonephila antipodiana
  2k3n-assembly1_A  TM=5.790E-01  e=1.416E-01  Trichonephila antipodiana
  5iz2-assembly1_A  TM=4.063E-01  e=8.595E+00  Trichonephila clavipes